Protein AF-0000000071670933 (afdb_homodimer)

Foldseek 3Di:
DQPDDPDDPDDDDDDDDDDDDDDDPDDDDYYDDDYDDDDDDDDDDDDDDDDDPDDDDDDDDDDDDDDDDDDDDDDPDDPDDPDDPDPDPPPPPPPVVVVVVVVVVVVVVVVVVVVVVVVVVVVVVVVVVVVVVVVCVVVVVDDPVVDQQAAAPFDDDPPDDDDDPPPPPAAEEEEEEEDEPVLLVLQLVVVVLVVVRPYAYEYEYADPDLVSNVVRPCSVRHHYHYDHLFALLLCCLVPVALRHHVVGQKYKSAYSQKAQPQAHDRVVVVCLVVLQAFKEFAAADPVFADDDDAPQRHADPVDQKAFFDPDPDDPDHADPLDQFPPGGLFDDPHIMMGGSQLVNVLSVLRDNVQRVCPPSRRVSSVSQVARSSRRYIYGRSRHMHRHPADGRQDHDPPDDDPRSVVRVVVVVVSNVVSNVVSVVVVVVVPVVCVVVVCVVVVSSPVVD/DDDDDDPDDDPPPPCPDDDDDDPPPDDDDDDDDDDDDDDDDDDDDDDPDDDDDDDDPDDDPDDPPDPDDDDDDDDDDDDDDPDDPDPPPPPPVPPPVVVVVVVVVVVVVVVVVVVVVVVVVVVVVVVVVVVVVVVCVVVVVDDPVVDQQAAAPFDDDPPDDDDDPPPPPAAEEEEEEEDEPVLLVLQLVVVVLVVVRPYAYEYEYADPDLVSNVVRPCSVRHHYHYDHLFALLLCCLVPVALRHHVRGQKYKSAYSQKAQPQAHDRVVVVCLVVLQAFKEFAAADPVFADDDDAPQRHADPVDQKAFFDPDPDDPDHADPLDQFPPGGLFDDPHIMMGGSQLVNVLSVLRDNVQRVCPPSRRCSSVSQVDRSSRRYIYGRSRHMHRHPADGRQDGDPPDDDPRSVVRVVVVVVSNVVSNVVSVVVVVVVCVVCVVVVCVVVVSSPVVD

pLDDT: mean 71.43, std 30.5, range [14.09, 98.88]

Solvent-accessible surface area (backbone atoms only — not comparable to full-atom values): 52310 Å² total; per-residue (Å²): 133,92,80,82,88,82,80,72,90,86,72,95,68,96,77,84,87,85,91,86,92,82,86,74,87,83,80,88,87,88,92,84,86,88,87,90,88,75,94,81,91,82,91,84,91,92,85,92,86,91,86,86,84,88,85,90,87,92,86,94,95,89,87,91,95,85,94,81,84,82,80,88,72,90,72,78,82,73,73,79,78,73,83,78,73,80,83,72,80,73,75,74,69,55,61,61,54,54,48,47,49,51,49,48,51,51,47,49,50,50,48,48,49,49,49,49,50,49,45,49,49,48,46,48,51,46,20,55,49,18,28,50,45,53,55,31,65,57,32,56,53,52,38,70,67,46,57,32,81,57,34,56,89,70,88,56,62,66,64,48,82,69,71,75,77,82,66,75,93,56,82,40,38,34,42,37,31,41,42,46,70,90,42,42,68,48,39,51,59,44,51,55,56,40,46,74,65,68,36,44,47,38,41,33,23,27,71,66,59,58,48,80,46,60,85,42,87,63,43,70,76,27,37,39,35,36,38,59,57,51,41,55,54,46,47,43,57,49,59,52,44,51,45,33,48,56,72,27,47,30,40,34,48,32,55,48,46,50,42,51,89,56,46,49,61,70,61,46,53,50,49,35,61,75,63,53,40,24,29,31,25,56,9,28,38,75,87,72,24,42,94,77,89,50,76,59,45,47,50,46,92,87,38,62,59,47,34,62,40,78,30,86,66,71,94,49,82,28,52,94,82,52,72,35,69,82,28,16,14,52,53,60,74,54,47,31,32,25,25,48,64,23,37,43,21,45,52,25,53,50,53,81,84,43,39,74,48,48,65,46,38,78,51,50,28,41,29,19,84,59,60,18,55,62,12,16,29,27,31,27,69,36,24,28,27,44,60,73,61,62,74,91,50,51,70,53,84,89,73,48,58,76,71,38,60,49,44,45,51,38,38,50,51,38,36,50,53,38,25,52,51,46,50,51,42,45,52,51,12,48,69,71,27,59,70,50,48,53,55,56,50,42,59,58,54,66,77,96,143,79,77,86,82,78,91,76,90,77,89,73,74,81,81,85,74,88,84,83,79,80,80,78,73,80,73,83,88,82,85,87,89,83,91,84,85,87,80,84,88,79,88,79,88,89,78,81,76,83,76,88,84,82,73,87,80,73,77,92,78,82,80,86,67,80,78,70,83,88,81,84,81,90,83,86,80,77,81,84,78,73,81,79,71,78,84,69,78,72,75,72,69,52,61,61,52,51,50,47,50,49,48,48,50,50,48,50,50,50,49,48,49,50,50,48,50,48,46,50,49,48,46,48,50,46,18,53,48,18,28,51,44,51,55,31,64,58,33,55,53,51,40,69,67,46,58,32,81,58,35,55,89,71,87,57,62,67,65,48,83,71,72,76,78,81,65,77,94,54,82,40,37,34,42,37,30,42,42,47,69,92,42,42,67,48,39,49,57,45,51,54,56,40,46,75,65,69,37,44,47,37,41,34,25,26,72,64,59,58,49,81,46,62,84,42,87,63,44,71,78,26,37,38,36,36,38,59,58,51,42,56,54,46,48,44,59,48,60,53,43,50,44,31,48,57,72,26,49,29,40,34,49,31,55,47,47,48,43,52,89,56,46,48,59,67,60,44,52,48,48,34,60,76,63,53,40,25,29,31,24,57,8,28,39,76,86,72,24,42,94,76,89,50,75,58,45,48,50,44,91,89,37,61,58,48,35,61,38,78,32,88,64,74,94,50,82,29,52,93,79,51,73,35,68,81,28,16,14,54,53,61,75,53,45,31,33,26,26,48,64,23,37,44,22,44,51,24,54,49,54,82,83,44,38,77,48,50,65,48,38,79,51,49,28,42,27,19,83,58,60,20,55,62,12,16,29,26,32,28,70,36,23,30,27,44,60,73,61,61,72,90,52,51,71,54,84,88,74,46,57,77,70,36,58,49,45,44,50,37,37,50,51,37,36,49,53,39,26,52,52,46,51,52,42,46,52,51,12,48,69,70,26,59,69,50,48,52,55,57,50,42,57,59,54,66,78,95

Structure (mmCIF, N/CA/C/O backbone):
data_AF-0000000071670933-model_v1
#
loop_
_entity.id
_entity.type
_entity.pdbx_description
1 polymer 'Uncharacterized protein LOC105055478'
#
loop_
_atom_site.group_PDB
_atom_site.id
_atom_site.type_symbol
_atom_site.label_atom_id
_atom_site.label_alt_id
_atom_site.label_comp_id
_atom_site.label_asym_id
_atom_site.label_entity_id
_atom_site.label_seq_id
_atom_site.pdbx_PDB_ins_code
_atom_site.Cartn_x
_atom_site.Cartn_y
_atom_site.Cart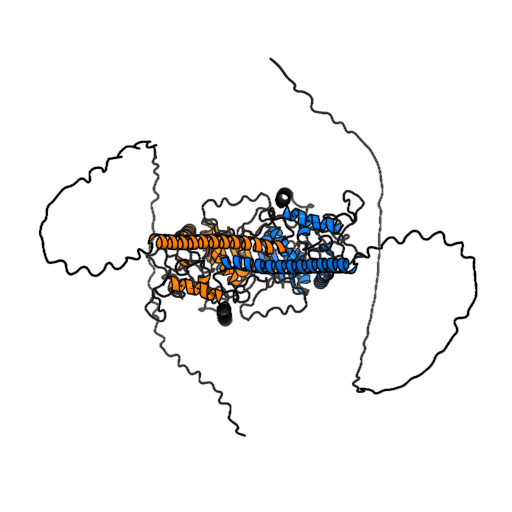n_z
_atom_site.occupancy
_atom_site.B_iso_or_equiv
_atom_site.auth_seq_id
_atom_site.auth_comp_id
_atom_site.auth_asym_id
_atom_site.auth_atom_id
_atom_site.pdbx_PDB_model_num
ATOM 1 N N . MET A 1 1 ? -1.984 18.297 -71.062 1 17.83 1 MET A N 1
ATOM 2 C CA . MET A 1 1 ? -1.476 17.25 -71.938 1 17.83 1 MET A CA 1
ATOM 3 C C . MET A 1 1 ? -1.56 15.883 -71.25 1 17.83 1 MET A C 1
ATOM 5 O O . MET A 1 1 ? -2.139 14.945 -71.75 1 17.83 1 MET A O 1
ATOM 9 N N . GLY A 1 2 ? -0.46 15.445 -70.625 1 20.11 2 GLY A N 1
ATOM 10 C CA . GLY A 1 2 ? -0.213 14.031 -70.438 1 20.11 2 GLY A CA 1
ATOM 11 C C . GLY A 1 2 ? -1.15 13.406 -69.438 1 20.11 2 GLY A C 1
ATOM 12 O O . GLY A 1 2 ? -1.325 13.938 -68.312 1 20.11 2 GLY A O 1
ATOM 13 N N . LEU A 1 3 ? -2.08 12.398 -69.625 1 22.48 3 LEU A N 1
ATOM 14 C CA . LEU A 1 3 ? -3.348 11.75 -69.312 1 22.48 3 LEU A CA 1
ATOM 15 C C . LEU A 1 3 ? -3.176 10.711 -68.25 1 22.48 3 LEU A C 1
ATOM 17 O O . LEU A 1 3 ? -4.133 10.031 -67.875 1 22.48 3 LEU A O 1
ATOM 21 N N . PRO A 1 4 ? -2.068 10.531 -67.5 1 20.94 4 PRO A N 1
ATOM 22 C CA . PRO A 1 4 ? -1.615 9.148 -67.312 1 20.94 4 PRO A CA 1
ATOM 23 C C . PRO A 1 4 ? -2.611 8.289 -66.562 1 20.94 4 PRO A C 1
ATOM 25 O O . PRO A 1 4 ? -3.521 8.82 -65.875 1 20.94 4 PRO A O 1
ATOM 28 N N . LEU A 1 5 ? -2.113 7.113 -65.812 1 19.56 5 LEU A N 1
ATOM 29 C CA . LEU A 1 5 ? -2.266 5.664 -65.75 1 19.56 5 LEU A CA 1
ATOM 30 C C . LEU A 1 5 ? -3.252 5.242 -64.688 1 19.56 5 LEU A C 1
ATOM 32 O O . LEU A 1 5 ? -3.031 5.504 -63.5 1 19.56 5 LEU A O 1
ATOM 36 N N . ARG A 1 6 ? -4.574 5.027 -64.75 1 20.75 6 ARG A N 1
ATOM 37 C CA . ARG A 1 6 ? -5.762 4.617 -64 1 20.75 6 ARG A CA 1
ATOM 38 C C . ARG A 1 6 ? -5.629 3.178 -63.531 1 20.75 6 ARG A C 1
ATOM 40 O O . ARG A 1 6 ? -6.559 2.637 -62.906 1 20.75 6 ARG A O 1
ATOM 47 N N . GLU A 1 7 ? -4.633 2.297 -63.969 1 18.78 7 GLU A N 1
ATOM 48 C CA . GLU A 1 7 ? -4.922 0.882 -64.188 1 18.78 7 GLU A CA 1
ATOM 49 C C . GLU A 1 7 ? -5.484 0.247 -62.906 1 18.78 7 GLU A C 1
ATOM 51 O O . GLU A 1 7 ? -5.434 0.847 -61.812 1 18.78 7 GLU A O 1
ATOM 56 N N . VAL A 1 8 ? -5.031 -1.049 -62.469 1 17.8 8 VAL A N 1
ATOM 57 C CA . VAL A 1 8 ? -5.383 -2.432 -62.75 1 17.8 8 VAL A CA 1
ATOM 58 C C . VAL A 1 8 ? -5.719 -3.18 -61.469 1 17.8 8 VAL A C 1
ATOM 60 O O . VAL A 1 8 ? -5.758 -4.414 -61.469 1 17.8 8 VAL A O 1
ATOM 63 N N . ARG A 1 9 ? -6.09 -2.605 -60.312 1 18.36 9 ARG A N 1
ATOM 64 C CA . ARG A 1 9 ? -5.785 -3.543 -59.219 1 18.36 9 ARG A CA 1
ATOM 65 C C . ARG A 1 9 ? -6.434 -4.898 -59.469 1 18.36 9 ARG A C 1
ATOM 67 O O . ARG A 1 9 ? -7.52 -4.977 -60.062 1 18.36 9 ARG A O 1
ATOM 74 N N . VAL A 1 10 ? -5.836 -6.098 -58.906 1 16.56 10 VAL A N 1
ATOM 75 C CA . VAL A 1 10 ? -5.566 -7.523 -59.062 1 16.56 10 VAL A CA 1
ATOM 76 C C . VAL A 1 10 ? -6.77 -8.336 -58.594 1 16.56 10 VAL A C 1
ATOM 78 O O . VAL A 1 10 ? -7.461 -7.93 -57.656 1 16.56 10 VAL A O 1
ATOM 81 N N . HIS A 1 11 ? -7.086 -9.586 -59.125 1 16.58 11 HIS A N 1
ATOM 82 C CA . HIS A 1 11 ? -7.863 -10.758 -59.5 1 16.58 11 HIS A CA 1
ATOM 83 C C . HIS A 1 11 ? -7.953 -11.758 -58.375 1 16.58 11 HIS A C 1
ATOM 85 O O . HIS A 1 11 ? -8.727 -12.719 -58.438 1 16.58 11 HIS A O 1
ATOM 91 N N . LEU A 1 12 ? -7.148 -11.891 -57.281 1 17.16 12 LEU A N 1
ATOM 92 C CA . LEU A 1 12 ? -6.918 -13.32 -57.125 1 17.16 12 LEU A CA 1
ATOM 93 C C . LEU A 1 12 ? -8.219 -14.055 -56.844 1 17.16 12 LEU A C 1
ATOM 95 O O . LEU A 1 12 ? -9.039 -13.586 -56.031 1 17.16 12 LEU A O 1
ATOM 99 N N . LEU A 1 13 ? -8.625 -15.312 -57.469 1 16.08 13 LEU A N 1
ATOM 100 C CA . LEU A 1 13 ? -9.523 -16.391 -57.875 1 16.08 13 LEU A CA 1
ATOM 101 C C . LEU A 1 13 ? -9.727 -17.375 -56.719 1 16.08 13 LEU A C 1
ATOM 103 O O . LEU A 1 13 ? -10.672 -18.172 -56.75 1 16.08 13 LEU A O 1
ATOM 107 N N . PHE A 1 14 ? -8.961 -17.656 -55.656 1 16.88 14 PHE A N 1
ATOM 108 C CA . PHE A 1 14 ? -8.906 -19.094 -55.438 1 16.88 14 PHE A CA 1
ATOM 109 C C . PHE A 1 14 ? -10.289 -19.625 -55.094 1 16.88 14 PHE A C 1
ATOM 111 O O . PHE A 1 14 ? -11.039 -19 -54.312 1 16.88 14 PHE A O 1
ATOM 118 N N . ASP A 1 15 ? -10.852 -20.812 -55.688 1 16.33 15 ASP A N 1
ATOM 119 C CA . ASP A 1 15 ? -11.922 -21.766 -56 1 16.33 15 ASP A CA 1
ATOM 120 C C . ASP A 1 15 ? -12.227 -22.641 -54.781 1 16.33 15 ASP A C 1
ATOM 122 O O . ASP A 1 15 ? -13.398 -22.922 -54.5 1 16.33 15 ASP A O 1
ATOM 126 N N . PHE A 1 16 ? -11.25 -23.562 -54.281 1 16.17 16 PHE A N 1
ATOM 127 C CA . PHE A 1 16 ? -11.469 -25 -54.375 1 16.17 16 PHE A CA 1
ATOM 128 C C . PHE A 1 16 ? -12.633 -25.422 -53.5 1 16.17 16 PHE A C 1
ATOM 130 O O . PHE A 1 16 ? -13.055 -24.672 -52.594 1 16.17 16 PHE A O 1
ATOM 137 N N . VAL A 1 17 ? -12.391 -26.703 -52.75 1 16.78 17 VAL A N 1
ATOM 138 C CA . VAL A 1 17 ? -12.945 -28.062 -52.844 1 16.78 17 VAL A CA 1
ATOM 139 C C . VAL A 1 17 ? -14.078 -28.219 -51.844 1 16.78 17 VAL A C 1
ATOM 141 O O . VAL A 1 17 ? -14.172 -27.469 -50.875 1 16.78 17 VAL A O 1
ATOM 144 N N . ARG A 1 18 ? -14.484 -29.641 -51.656 1 16.77 18 ARG A N 1
ATOM 145 C CA . ARG A 1 18 ? -15.664 -30.484 -51.75 1 16.77 18 ARG A CA 1
ATOM 146 C C . ARG A 1 18 ? -16.312 -30.688 -50.375 1 16.77 18 ARG A C 1
ATOM 148 O O . ARG A 1 18 ? -15.82 -30.172 -49.375 1 16.77 18 ARG A O 1
ATOM 155 N N . PRO A 1 19 ? -16.297 -32.156 -49.812 1 16.97 19 PRO A N 1
ATOM 156 C CA . PRO A 1 19 ? -17.453 -33.031 -49.75 1 16.97 19 PRO A CA 1
ATOM 157 C C . PRO A 1 19 ? -18.141 -33.062 -48.375 1 16.97 19 PRO A C 1
ATOM 159 O O . PRO A 1 19 ? -17.953 -32.094 -47.594 1 16.97 19 PRO A O 1
ATOM 162 N N . VAL A 1 20 ? -18.031 -34.312 -47.625 1 16.11 20 VAL A N 1
ATOM 163 C CA . VAL A 1 20 ? -18.953 -35.438 -47.469 1 16.11 20 VAL A CA 1
ATOM 164 C C . VAL A 1 20 ? -19.547 -35.406 -46.062 1 16.11 20 VAL A C 1
ATOM 166 O O . VAL A 1 20 ? -20.766 -35.438 -45.906 1 16.11 20 VAL A O 1
ATOM 169 N N . PHE A 1 21 ? -18.969 -36.344 -44.969 1 16.02 21 PHE A N 1
ATOM 170 C CA . PHE A 1 21 ? -19.641 -37.531 -44.438 1 16.02 21 PHE A CA 1
ATOM 171 C C . PHE A 1 21 ? -20.516 -37.188 -43.25 1 16.02 21 PHE A C 1
ATOM 173 O O . PHE A 1 21 ? -20.344 -36.125 -42.625 1 16.02 21 PHE A O 1
ATOM 180 N N . TYR A 1 22 ? -21.156 -38.344 -42.531 1 16.3 22 TYR A N 1
ATOM 181 C CA . TYR A 1 22 ? -22.375 -39 -42.062 1 16.3 22 TYR A CA 1
ATOM 182 C C . TYR A 1 22 ? -22.516 -38.875 -40.531 1 16.3 22 TYR A C 1
ATOM 184 O O . TYR A 1 22 ? -23.594 -38.5 -40.062 1 16.3 22 TYR A O 1
ATOM 192 N N . GLY A 1 23 ? -21.547 -39.438 -39.656 1 16.03 23 GLY A N 1
ATOM 193 C CA . GLY A 1 23 ? -22.047 -40.562 -38.875 1 16.03 23 GLY A CA 1
ATOM 194 C C . GLY A 1 23 ? -22.875 -40.094 -37.656 1 16.03 23 GLY A C 1
ATOM 195 O O . GLY A 1 23 ? -22.812 -38.938 -37.25 1 16.03 23 GLY A O 1
ATOM 196 N N . THR A 1 24 ? -23.688 -41.125 -36.938 1 18.08 24 THR A N 1
ATOM 197 C CA . THR A 1 24 ? -24.875 -41.469 -36.188 1 18.08 24 THR A CA 1
ATOM 198 C C . THR A 1 24 ? -24.625 -41.281 -34.688 1 18.08 24 THR A C 1
ATOM 200 O O . THR A 1 24 ? -25.547 -41.375 -33.875 1 18.08 24 THR A O 1
ATOM 203 N N . ILE A 1 25 ? -23.625 -40.594 -34.156 1 16.45 25 ILE A N 1
ATOM 204 C CA . ILE A 1 25 ? -23.328 -41.25 -32.906 1 16.45 25 ILE A CA 1
ATOM 205 C C . ILE A 1 25 ? -24.547 -41.219 -32 1 16.45 25 ILE A C 1
ATOM 207 O O . ILE A 1 25 ? -25.094 -40.156 -31.719 1 16.45 25 ILE A O 1
ATOM 211 N N . GLN A 1 26 ? -24.922 -42.5 -31.609 1 15.83 26 GLN A N 1
ATOM 212 C CA . GLN A 1 26 ? -26 -43.156 -30.859 1 15.83 26 GLN A CA 1
ATOM 213 C C . GLN A 1 26 ? -26.062 -42.656 -29.422 1 15.83 26 GLN A C 1
ATOM 215 O O . GLN A 1 26 ? -25.141 -41.969 -28.969 1 15.83 26 GLN A O 1
ATOM 220 N N . ARG A 1 27 ? -26.312 -43.75 -28.391 1 16.06 27 ARG A N 1
ATOM 221 C CA . ARG A 1 27 ? -27.406 -44.125 -27.484 1 16.06 27 ARG A CA 1
ATOM 222 C C . ARG A 1 27 ? -27.031 -43.812 -26.047 1 16.06 27 ARG A C 1
ATOM 224 O O . ARG A 1 27 ? -27.891 -43.406 -25.25 1 16.06 27 ARG A O 1
ATOM 231 N N . ILE A 1 28 ? -25.75 -44 -25.516 1 15.8 28 ILE A N 1
ATOM 232 C CA . ILE A 1 28 ? -25.781 -45.031 -24.469 1 15.8 28 ILE A CA 1
ATOM 233 C C . ILE A 1 28 ? -26.531 -44.5 -23.25 1 15.8 28 ILE A C 1
ATOM 235 O O . ILE A 1 28 ? -26.359 -43.312 -22.875 1 15.8 28 ILE A O 1
ATOM 239 N N . PRO A 1 29 ? -27.062 -45.562 -22.438 1 16.58 29 PRO A N 1
ATOM 240 C CA . PRO A 1 29 ? -28.156 -45.781 -21.516 1 16.58 29 PRO A CA 1
ATOM 241 C C . PRO A 1 29 ? -27.859 -45.281 -20.094 1 16.58 29 PRO A C 1
ATOM 243 O O . PRO A 1 29 ? -28.562 -44.375 -19.609 1 16.58 29 PRO A O 1
ATOM 246 N N . HIS A 1 30 ? -27.547 -46.375 -19.156 1 15.59 30 HIS A N 1
ATOM 247 C CA . HIS A 1 30 ? -28.344 -47 -18.125 1 15.59 30 HIS A CA 1
ATOM 248 C C . HIS A 1 30 ? -28.031 -46.438 -16.75 1 15.59 30 HIS A C 1
ATOM 250 O O . HIS A 1 30 ? -28.922 -45.938 -16.047 1 15.59 30 HIS A O 1
ATOM 256 N N . ALA A 1 31 ? -27.391 -47.469 -15.773 1 15.18 31 ALA A N 1
ATOM 257 C CA . ALA A 1 31 ? -27.938 -48.188 -14.641 1 15.18 31 ALA A CA 1
ATOM 258 C C . ALA A 1 31 ? -27.594 -47.531 -13.32 1 15.18 31 ALA A C 1
ATOM 260 O O . ALA A 1 31 ? -26.734 -46.625 -13.273 1 15.18 31 ALA A O 1
ATOM 261 N N . ALA A 1 32 ? -27.281 -48.5 -12.234 1 15.62 32 ALA A N 1
ATOM 262 C CA . ALA A 1 32 ? -27.969 -48.938 -11.031 1 15.62 32 ALA A CA 1
ATOM 263 C C . ALA A 1 32 ? -27.359 -48.312 -9.781 1 15.62 32 ALA A C 1
ATOM 265 O O . ALA A 1 32 ? -28.062 -47.656 -9 1 15.62 32 ALA A O 1
ATOM 266 N N . PRO A 1 33 ? -26.531 -49.281 -8.969 1 16.12 33 PRO A N 1
ATOM 267 C CA . PRO A 1 33 ? -27.047 -49.844 -7.723 1 16.12 33 PRO A CA 1
ATOM 268 C C . PRO A 1 33 ? -26.578 -49.094 -6.48 1 16.12 33 PRO A C 1
ATOM 270 O O . PRO A 1 33 ? -25.734 -48.188 -6.578 1 16.12 33 PRO A O 1
ATOM 273 N N . PRO A 1 34 ? -25.812 -49.969 -5.512 1 15.87 34 PRO A N 1
ATOM 274 C CA . PRO A 1 34 ? -26.172 -50.469 -4.18 1 15.87 34 PRO A CA 1
ATOM 275 C C . PRO A 1 34 ? -25.562 -49.656 -3.055 1 15.87 34 PRO A C 1
ATOM 277 O O . PRO A 1 34 ? -24.719 -48.781 -3.312 1 15.87 34 PRO A O 1
ATOM 280 N N . ALA A 1 35 ? -24.797 -50.469 -1.992 1 14.98 35 ALA A N 1
ATOM 281 C CA . ALA A 1 35 ? -25.047 -50.938 -0.629 1 14.98 35 ALA A CA 1
ATOM 282 C C . ALA A 1 35 ? -24.203 -50.156 0.377 1 14.98 35 ALA A C 1
ATOM 284 O O . ALA A 1 35 ? -23.422 -49.281 -0.003 1 14.98 35 ALA A O 1
ATOM 285 N N . SER A 1 36 ? -23.219 -51 1.146 1 14.91 36 SER A N 1
ATOM 286 C CA . SER A 1 36 ? -23.328 -51.469 2.523 1 14.91 36 SER A CA 1
ATOM 287 C C . SER A 1 36 ? -22.516 -50.594 3.471 1 14.91 36 SER A C 1
ATOM 289 O O . SER A 1 36 ? -21.734 -49.75 3.025 1 14.91 36 SER A O 1
ATOM 291 N N . HIS A 1 37 ? -21.797 -51.312 4.531 1 15.8 37 HIS A N 1
ATOM 292 C CA . HIS A 1 37 ? -21.906 -51.5 5.969 1 15.8 37 HIS A CA 1
ATOM 293 C C . HIS A 1 37 ? -20.859 -50.719 6.73 1 15.8 37 HIS A C 1
ATOM 295 O O . HIS A 1 37 ? -21.188 -49.719 7.383 1 15.8 37 HIS A O 1
ATOM 301 N N . ILE A 1 38 ? -19.875 -51.438 7.594 1 14.95 38 ILE A N 1
ATOM 302 C CA . ILE A 1 38 ? -19.875 -51.688 9.031 1 14.95 38 ILE A CA 1
ATOM 303 C C . ILE A 1 38 ? -18.688 -50.969 9.68 1 14.95 38 ILE A C 1
ATOM 305 O O . ILE A 1 38 ? -18.797 -50.406 10.773 1 14.95 38 ILE A O 1
ATOM 309 N N . VAL A 1 39 ? -17.484 -50.844 9.094 1 15.09 39 VAL A N 1
ATOM 310 C CA . VAL A 1 39 ? -16.578 -51.469 10.047 1 15.09 39 VAL A CA 1
ATOM 311 C C . VAL A 1 39 ? -16.422 -50.594 11.281 1 15.09 39 VAL A C 1
ATOM 313 O O . VAL A 1 39 ? -16.422 -49.344 11.18 1 15.09 39 VAL A O 1
ATOM 316 N N . ARG A 1 40 ? -16.062 -51.375 12.5 1 15.52 40 ARG A N 1
ATOM 317 C CA . ARG A 1 40 ? -16.125 -51.531 13.953 1 15.52 40 ARG A CA 1
ATOM 318 C C . ARG A 1 40 ? -15.016 -50.75 14.633 1 15.52 40 ARG A C 1
ATOM 320 O O . ARG A 1 40 ? -15.281 -49.906 15.516 1 15.52 40 ARG A O 1
ATOM 327 N N . PHE A 1 41 ? -13.82 -51.5 14.961 1 15.72 41 PHE A N 1
ATOM 328 C CA . PHE A 1 41 ? -13.539 -51.938 16.328 1 15.72 41 PHE A CA 1
ATOM 329 C C . PHE A 1 41 ? -12.734 -50.875 17.078 1 15.72 41 PHE A C 1
ATOM 331 O O . PHE A 1 41 ? -12.125 -50 16.453 1 15.72 41 PHE A O 1
ATOM 338 N N . SER A 1 42 ? -12.125 -51.375 18.25 1 15.21 42 SER A N 1
ATOM 339 C CA . SER A 1 42 ? -12.039 -51.312 19.703 1 15.21 42 SER A CA 1
ATOM 340 C C . SER A 1 42 ? -10.711 -50.688 20.141 1 15.21 42 SER A C 1
ATOM 342 O O . SER A 1 42 ? -10.688 -49.781 20.969 1 15.21 42 SER A O 1
ATOM 344 N N . LEU A 1 43 ? -9.484 -51.469 20.047 1 15.52 43 LEU A N 1
ATOM 345 C CA . LEU A 1 43 ? -8.922 -51.969 21.312 1 15.52 43 LEU A CA 1
ATOM 346 C C . LEU A 1 43 ? -8.062 -50.906 21.969 1 15.52 43 LEU A C 1
ATOM 348 O O . LEU A 1 43 ? -7.602 -49.969 21.312 1 15.52 43 LEU A O 1
ATOM 352 N N . HIS A 1 44 ? -7.148 -51.438 23.047 1 15.82 44 HIS A N 1
ATOM 353 C CA . HIS A 1 44 ? -6.879 -51.344 24.469 1 15.82 44 HIS A CA 1
ATOM 354 C C . HIS A 1 44 ? -5.59 -50.594 24.734 1 15.82 44 HIS A C 1
ATOM 356 O O . HIS A 1 44 ? -5.582 -49.625 25.5 1 15.82 44 HIS A O 1
ATOM 362 N N . PRO A 1 45 ? -4.27 -51.406 24.984 1 16.38 45 PRO A N 1
ATOM 363 C CA . PRO A 1 45 ? -3.758 -51.562 26.359 1 16.38 45 PRO A CA 1
ATOM 364 C C . PRO A 1 45 ? -2.709 -50.531 26.719 1 16.38 45 PRO A C 1
ATOM 366 O O . PRO A 1 45 ? -2.24 -49.781 25.844 1 16.38 45 PRO A O 1
ATOM 369 N N . GLU A 1 46 ? -1.396 -51.062 27.406 1 16.72 46 GLU A N 1
ATOM 370 C CA . GLU A 1 46 ? -0.826 -51.094 28.75 1 16.72 46 GLU A CA 1
ATOM 371 C C . GLU A 1 46 ? 0.404 -50.188 28.844 1 16.72 46 GLU A C 1
ATOM 373 O O . GLU A 1 46 ? 0.906 -49.719 27.828 1 16.72 46 GLU A O 1
ATOM 378 N N . SER A 1 47 ? 1.642 -50.844 29.656 1 16.44 47 SER A N 1
ATOM 379 C CA . SER A 1 47 ? 2.303 -50.594 30.922 1 16.44 47 SER A CA 1
ATOM 380 C C . SER A 1 47 ? 3.688 -49.969 30.719 1 16.44 47 SER A C 1
ATOM 382 O O . SER A 1 47 ? 4.023 -48.969 31.344 1 16.44 47 SER A O 1
ATOM 384 N N . ARG A 1 48 ? 4.926 -50.656 30.25 1 16.08 48 ARG A N 1
ATOM 385 C CA . ARG A 1 48 ? 5.965 -51.094 31.188 1 16.08 48 ARG A CA 1
ATOM 386 C C . ARG A 1 48 ? 7.074 -50.031 31.281 1 16.08 48 ARG A C 1
ATOM 388 O O . ARG A 1 48 ? 7.371 -49.344 30.297 1 16.08 48 ARG A O 1
ATOM 395 N N . PRO A 1 49 ? 7.883 -50.094 32.531 1 18.25 49 PRO A N 1
ATOM 396 C CA . PRO A 1 49 ? 8.773 -49.219 33.312 1 18.25 49 PRO A CA 1
ATOM 397 C C . PRO A 1 49 ? 10.234 -49.312 32.875 1 18.25 49 PRO A C 1
ATOM 399 O O . PRO A 1 49 ? 10.938 -48.312 32.781 1 18.25 49 PRO A O 1
ATOM 402 N N . ALA A 1 50 ? 10.992 -50.562 32.781 1 16.42 50 ALA A N 1
ATOM 403 C CA . ALA A 1 50 ? 12.086 -50.875 33.688 1 16.42 50 ALA A CA 1
ATOM 404 C C . ALA A 1 50 ? 13.391 -50.25 33.219 1 16.42 50 ALA A C 1
ATOM 406 O O . ALA A 1 50 ? 13.508 -49.781 32.094 1 16.42 50 ALA A O 1
ATOM 407 N N . PHE A 1 51 ? 14.672 -50.906 33.781 1 17.19 51 PHE A N 1
ATOM 408 C CA . PHE A 1 51 ? 15.859 -50.656 34.594 1 17.19 51 PHE A CA 1
ATOM 409 C C . PHE A 1 51 ? 17.109 -50.594 33.719 1 17.19 51 PHE A C 1
ATOM 411 O O . PHE A 1 51 ? 17.922 -49.688 33.844 1 17.19 51 PHE A O 1
ATOM 418 N N . PRO A 1 52 ? 17.781 -51.75 32.906 1 15.66 52 PRO A N 1
ATOM 419 C CA . PRO A 1 52 ? 19.031 -52.406 33.25 1 15.66 52 PRO A CA 1
ATOM 420 C C . PRO A 1 52 ? 20.25 -51.812 32.562 1 15.66 52 PRO A C 1
ATOM 422 O O . PRO A 1 52 ? 20.266 -51.688 31.312 1 15.66 52 PRO A O 1
ATOM 425 N N . VAL A 1 53 ? 21.109 -51.062 33.062 1 17.45 53 VAL A N 1
ATOM 426 C CA . VAL A 1 53 ? 22.328 -50.562 32.438 1 17.45 53 VAL A CA 1
ATOM 427 C C . VAL A 1 53 ? 23.391 -51.656 32.438 1 17.45 53 VAL A C 1
ATOM 429 O O . VAL A 1 53 ? 23.938 -52 33.469 1 17.45 53 VAL A O 1
ATOM 432 N N . LEU A 1 54 ? 23.328 -52.781 31.594 1 14.09 54 LEU A N 1
ATOM 433 C CA . LEU A 1 54 ? 24.25 -53.906 31.594 1 14.09 54 LEU A CA 1
ATOM 434 C C . LEU A 1 54 ? 25.688 -53.438 31.359 1 14.09 54 LEU A C 1
ATOM 436 O O . LEU A 1 54 ? 25.906 -52.375 30.797 1 14.09 54 LEU A O 1
ATOM 440 N N . ASP A 1 55 ? 26.656 -54.562 31.219 1 15.06 55 ASP A N 1
ATOM 441 C CA . ASP A 1 55 ? 27.812 -55.375 31.609 1 15.06 55 ASP A CA 1
ATOM 442 C C . ASP A 1 55 ? 28.953 -55.219 30.609 1 15.06 55 ASP A C 1
ATOM 444 O O . ASP A 1 55 ? 30.094 -54.938 31 1 15.06 55 ASP A O 1
ATOM 448 N N . ARG A 1 56 ? 29.062 -56.219 29.5 1 14.84 56 ARG A N 1
ATOM 449 C CA . ARG A 1 56 ? 30 -57.344 29.422 1 14.84 56 ARG A CA 1
ATOM 450 C C . ARG A 1 56 ? 31.328 -56.906 28.812 1 14.84 56 ARG A C 1
ATOM 452 O O . ARG A 1 56 ? 31.406 -55.875 28.156 1 14.84 56 ARG A O 1
ATOM 459 N N . LEU A 1 57 ? 31.984 -58 28 1 14.61 57 LEU A N 1
ATOM 460 C CA . LEU A 1 57 ? 33.062 -59 28.062 1 14.61 57 LEU A CA 1
ATOM 461 C C . LEU A 1 57 ? 34.25 -58.562 27.219 1 14.61 57 LEU A C 1
ATOM 463 O O . LEU A 1 57 ? 34.125 -57.656 26.391 1 14.61 57 LEU A O 1
ATOM 467 N N . HIS A 1 58 ? 34.938 -59.625 26.359 1 15.16 58 HIS A N 1
ATOM 468 C CA . HIS A 1 58 ? 36.094 -60.5 26.344 1 15.16 58 HIS A CA 1
ATOM 469 C C . HIS A 1 58 ? 37.125 -60.031 25.328 1 15.16 58 HIS A C 1
ATOM 471 O O . HIS A 1 58 ? 36.844 -59.188 24.484 1 15.16 58 HIS A O 1
ATOM 477 N N . SER A 1 59 ? 37.781 -61.125 24.359 1 15.32 59 SER A N 1
ATOM 478 C CA . SER A 1 59 ? 38.938 -62 24.297 1 15.32 59 SER A CA 1
ATOM 479 C C . SER A 1 59 ? 39.812 -61.625 23.109 1 15.32 59 SER A C 1
ATOM 481 O O . SER A 1 59 ? 41.031 -61.406 23.266 1 15.32 59 SER A O 1
ATOM 483 N N . LEU A 1 60 ? 39.719 -62.344 21.766 1 15.02 60 LEU A N 1
ATOM 484 C CA . LEU A 1 60 ? 40.562 -63.406 21.25 1 15.02 60 LEU A CA 1
ATOM 485 C C . LEU A 1 60 ? 41.719 -62.875 20.422 1 15.02 60 LEU A C 1
ATOM 487 O O . LEU A 1 60 ? 41.625 -61.719 19.938 1 15.02 60 LEU A O 1
ATOM 491 N N . LEU A 1 61 ? 42.562 -63.875 19.484 1 15.34 61 LEU A N 1
ATOM 492 C CA . LEU A 1 61 ? 43.781 -64.688 19.266 1 15.34 61 LEU A CA 1
ATOM 493 C C . LEU A 1 61 ? 44.531 -64.188 18.047 1 15.34 61 LEU A C 1
ATOM 495 O O . LEU A 1 61 ? 44.031 -63.375 17.281 1 15.34 61 LEU A O 1
ATOM 499 N N . ASP A 1 62 ? 45 -65.188 16.922 1 15.34 62 ASP A N 1
ATOM 500 C CA . ASP A 1 62 ? 46.156 -66 16.578 1 15.34 62 ASP A CA 1
ATOM 501 C C . ASP A 1 62 ? 46.812 -65.5 15.289 1 15.34 62 ASP A C 1
ATOM 503 O O . ASP A 1 62 ? 48 -65.188 15.258 1 15.34 62 ASP A O 1
ATOM 507 N N . LEU A 1 63 ? 46.781 -66.25 13.914 1 15.02 63 LEU A N 1
ATOM 508 C CA . LEU A 1 63 ? 47.656 -67.25 13.312 1 15.02 63 LEU A CA 1
ATOM 509 C C . LEU A 1 63 ? 48.406 -66.625 12.125 1 15.02 63 LEU A C 1
ATOM 511 O O . LEU A 1 63 ? 49.625 -66.75 12.023 1 15.02 63 LEU A O 1
ATOM 515 N N . ARG A 1 64 ? 47.938 -66.75 10.758 1 16 64 ARG A N 1
ATOM 516 C CA . ARG A 1 64 ? 48.469 -67.625 9.742 1 16 64 ARG A CA 1
ATOM 517 C C . ARG A 1 64 ? 49.656 -67 9.047 1 16 64 ARG A C 1
ATOM 519 O O . ARG A 1 64 ? 49.812 -65.812 9 1 16 64 ARG A O 1
ATOM 526 N N . GLN A 1 65 ? 50.469 -67.938 8.055 1 16.2 65 GLN A N 1
ATOM 527 C CA . GLN A 1 65 ? 51.719 -68.562 7.621 1 16.2 65 GLN A CA 1
ATOM 528 C C . GLN A 1 65 ? 52.375 -67.812 6.473 1 16.2 65 GLN A C 1
ATOM 530 O O . GLN A 1 65 ? 51.719 -66.938 5.852 1 16.2 65 GLN A O 1
ATOM 535 N N . ARG A 1 66 ? 53.375 -68.5 5.492 1 16.22 66 ARG A N 1
ATOM 536 C CA . ARG A 1 66 ? 54.781 -68.688 5.07 1 16.22 66 ARG A CA 1
ATOM 537 C C . ARG A 1 66 ? 54.938 -68.312 3.598 1 16.22 66 ARG A C 1
ATOM 539 O O . ARG A 1 66 ? 55.969 -67.75 3.213 1 16.22 66 ARG A O 1
ATOM 546 N N . GLN A 1 67 ? 54.125 -68.812 2.508 1 16.55 67 GLN A N 1
ATOM 547 C CA . GLN A 1 67 ? 54.812 -69.625 1.492 1 16.55 67 GLN A CA 1
ATOM 548 C C . GLN A 1 67 ? 55.625 -68.688 0.539 1 16.55 67 GLN A C 1
ATOM 550 O O . GLN A 1 67 ? 55.25 -67.562 0.323 1 16.55 67 GLN A O 1
ATOM 555 N N . LYS A 1 68 ? 56.625 -69.438 -0.469 1 17.45 68 LYS A N 1
ATOM 556 C CA . LYS A 1 68 ? 57.906 -69.625 -1.153 1 17.45 68 LYS A CA 1
ATOM 557 C C . LYS A 1 68 ? 57.844 -69.125 -2.592 1 17.45 68 LYS A C 1
ATOM 559 O O . LYS A 1 68 ? 56.844 -69.375 -3.283 1 17.45 68 LYS A O 1
ATOM 564 N N . ARG A 1 69 ? 58.688 -68.125 -2.992 1 18.31 69 ARG A N 1
ATOM 565 C CA . ARG A 1 69 ? 59.031 -67.625 -4.316 1 18.31 69 ARG A CA 1
ATOM 566 C C . ARG A 1 69 ? 59.594 -68.688 -5.207 1 18.31 69 ARG A C 1
ATOM 568 O O . ARG A 1 69 ? 60.656 -69.25 -4.902 1 18.31 69 ARG A O 1
ATOM 575 N N . ASP A 1 70 ? 58.969 -69.75 -5.582 1 16.58 70 ASP A N 1
ATOM 576 C CA . ASP A 1 70 ? 59.812 -70.562 -6.477 1 16.58 70 ASP A CA 1
ATOM 577 C C . ASP A 1 70 ? 60.312 -69.688 -7.637 1 16.58 70 ASP A C 1
ATOM 579 O O . ASP A 1 70 ? 59.719 -68.688 -7.969 1 16.58 70 ASP A O 1
ATOM 583 N N . ARG A 1 71 ? 61.312 -70.312 -8.641 1 17.61 71 ARG A N 1
ATOM 584 C CA . ARG A 1 71 ? 62.594 -70.188 -9.328 1 17.61 71 ARG A CA 1
ATOM 585 C C . ARG A 1 71 ? 62.406 -69.688 -10.742 1 17.61 71 ARG A C 1
ATOM 587 O O . ARG A 1 71 ? 63.156 -68.812 -11.172 1 17.61 71 ARG A O 1
ATOM 594 N N . THR A 1 72 ? 61.688 -70.312 -11.703 1 18.8 72 THR A N 1
ATOM 595 C CA . THR A 1 72 ? 62.531 -70.875 -12.781 1 18.8 72 THR A CA 1
ATOM 596 C C . THR A 1 72 ? 62.906 -69.75 -13.758 1 18.8 72 THR A C 1
ATOM 598 O O . THR A 1 72 ? 62.281 -68.688 -13.797 1 18.8 72 THR A O 1
ATOM 601 N N . LEU A 1 73 ? 63.562 -70.125 -15.109 1 18.97 73 LEU A N 1
ATOM 602 C CA . LEU A 1 73 ? 64.688 -70.125 -15.992 1 18.97 73 LEU A CA 1
ATOM 603 C C . LEU A 1 73 ? 64.5 -69.25 -17.203 1 18.97 73 LEU A C 1
ATOM 605 O O . LEU A 1 73 ? 65.438 -68.812 -17.859 1 18.97 73 LEU A O 1
ATOM 609 N N . VAL A 1 74 ? 63.219 -68.812 -17.609 1 22.61 74 VAL A N 1
ATOM 610 C CA . VAL A 1 74 ? 63.219 -69 -19.062 1 22.61 74 VAL A CA 1
ATOM 611 C C . VAL A 1 74 ? 64.062 -67.875 -19.703 1 22.61 74 VAL A C 1
ATOM 613 O O . VAL A 1 74 ? 63.875 -66.75 -19.422 1 22.61 74 VAL A O 1
ATOM 616 N N . GLY A 1 75 ? 65.312 -68.188 -20.375 1 21 75 GLY A N 1
ATOM 617 C CA . GLY A 1 75 ? 66.562 -67.625 -20.891 1 21 75 GLY A CA 1
ATOM 618 C C . GLY A 1 75 ? 66.375 -66.688 -22.078 1 21 75 GLY A C 1
ATOM 619 O O . GLY A 1 75 ? 67.312 -66.188 -22.641 1 21 75 GLY A O 1
ATOM 620 N N . THR A 1 76 ? 65.125 -66.5 -22.547 1 25.28 76 THR A N 1
ATOM 621 C CA . THR A 1 76 ? 65.25 -66.375 -23.984 1 25.28 76 THR A CA 1
ATOM 622 C C . THR A 1 76 ? 66.125 -65.188 -24.375 1 25.28 76 THR A C 1
ATOM 624 O O . THR A 1 76 ? 66.25 -64.25 -23.641 1 25.28 76 THR A O 1
ATOM 627 N N . LEU A 1 77 ? 66.812 -65.312 -25.547 1 23.47 77 LEU A N 1
ATOM 628 C CA . LEU A 1 77 ? 68 -64.875 -26.266 1 23.47 77 LEU A CA 1
ATOM 629 C C . LEU A 1 77 ? 67.938 -63.406 -26.641 1 23.47 77 LEU A C 1
ATOM 631 O O . LEU A 1 77 ? 66.875 -62.938 -27.156 1 23.47 77 LEU A O 1
ATOM 635 N N . ALA A 1 78 ? 68.75 -62.531 -25.922 1 26.22 78 ALA A N 1
ATOM 636 C CA . ALA A 1 78 ? 68.938 -61.094 -25.812 1 26.22 78 ALA A CA 1
ATOM 637 C C . ALA A 1 78 ? 69.438 -60.5 -27.141 1 26.22 78 ALA A C 1
ATOM 639 O O . ALA A 1 78 ? 70.438 -60.875 -27.672 1 26.22 78 ALA A O 1
ATOM 640 N N . PRO A 1 79 ? 68.438 -60.344 -28.062 1 32.44 79 PRO A N 1
ATOM 641 C CA . PRO A 1 79 ? 69 -59.906 -29.328 1 32.44 79 PRO A CA 1
ATOM 642 C C . PRO A 1 79 ? 70 -58.75 -29.141 1 32.44 79 PRO A C 1
ATOM 644 O O . PRO A 1 79 ? 69.938 -58.031 -28.141 1 32.44 79 PRO A O 1
ATOM 647 N N . PRO A 1 80 ? 71.125 -58.75 -29.844 1 33.03 80 PRO A N 1
ATOM 648 C CA . PRO A 1 80 ? 72.375 -58 -29.609 1 33.03 80 PRO A CA 1
ATOM 649 C C . PRO A 1 80 ? 72.125 -56.5 -29.578 1 33.03 80 PRO A C 1
ATOM 651 O O . PRO A 1 80 ? 71.188 -55.969 -30.172 1 33.03 80 PRO A O 1
ATOM 654 N N . PRO A 1 81 ? 72.562 -55.719 -28.438 1 32 81 PRO A N 1
ATOM 655 C CA . PRO A 1 81 ? 72.188 -54.406 -27.891 1 32 81 PRO A CA 1
ATOM 656 C C . PRO A 1 81 ? 72.625 -53.25 -28.797 1 32 81 PRO A C 1
ATOM 658 O O . PRO A 1 81 ? 73.812 -53.156 -29.188 1 32 81 PRO A O 1
ATOM 661 N N . PRO A 1 82 ? 71.812 -52.906 -29.797 1 38.91 82 PRO A N 1
ATOM 662 C CA . PRO A 1 82 ? 72.312 -51.969 -30.797 1 38.91 82 PRO A CA 1
ATOM 663 C C . PRO A 1 82 ? 73 -50.781 -30.172 1 38.91 82 PRO A C 1
ATOM 665 O O . PRO A 1 82 ? 72.812 -50.469 -29 1 38.91 82 PRO A O 1
ATOM 668 N N . PRO A 1 83 ? 74.125 -50.125 -30.781 1 35.56 83 PRO A N 1
ATOM 669 C CA . PRO A 1 83 ? 75.125 -49.25 -30.203 1 35.56 83 PRO A CA 1
ATOM 670 C C . PRO A 1 83 ? 74.562 -48 -29.547 1 35.56 83 PRO A C 1
ATOM 672 O O . PRO A 1 83 ? 73.438 -47.531 -29.938 1 35.56 83 PRO A O 1
ATOM 675 N N . ARG A 1 84 ? 74.812 -47.688 -28.234 1 32.41 84 ARG A N 1
ATOM 676 C CA . ARG A 1 84 ? 74.125 -46.812 -27.281 1 32.41 84 ARG A CA 1
ATOM 677 C C . ARG A 1 84 ? 74.312 -45.344 -27.672 1 32.41 84 ARG A C 1
ATOM 679 O O . ARG A 1 84 ? 75.438 -44.875 -27.938 1 32.41 84 ARG A O 1
ATOM 686 N N . PRO A 1 85 ? 73.375 -44.812 -28.438 1 41.34 85 PRO A N 1
ATOM 687 C CA . PRO A 1 85 ? 73.562 -43.438 -28.922 1 41.34 85 PRO A CA 1
ATOM 688 C C . PRO A 1 85 ? 73.938 -42.469 -27.812 1 41.34 85 PRO A C 1
ATOM 690 O O . PRO A 1 85 ? 73.688 -42.75 -26.641 1 41.34 85 PRO A O 1
ATOM 693 N N . PRO A 1 86 ? 74.875 -41.438 -27.984 1 40.88 86 PRO A N 1
ATOM 694 C CA . PRO A 1 86 ? 75.625 -40.656 -26.953 1 40.88 86 PRO A CA 1
ATOM 695 C C . PRO A 1 86 ? 74.625 -39.938 -26 1 40.88 86 PRO A C 1
ATOM 697 O O . PRO A 1 86 ? 73.5 -39.688 -26.359 1 40.88 86 PRO A O 1
ATOM 700 N N . PRO A 1 87 ? 74.875 -39.906 -24.609 1 34.25 87 PRO A N 1
ATOM 701 C CA . PRO A 1 87 ? 73.938 -39.562 -23.547 1 34.25 87 PRO A CA 1
ATOM 702 C C . PRO A 1 87 ? 73.5 -38.094 -23.641 1 34.25 87 PRO A C 1
ATOM 704 O O . PRO A 1 87 ? 74.312 -37.219 -23.875 1 34.25 87 PRO A O 1
ATOM 707 N N . VAL A 1 88 ? 72.438 -37.844 -24.375 1 36.59 88 VAL A N 1
ATOM 708 C CA . VAL A 1 88 ? 71.875 -36.5 -24.453 1 36.59 88 VAL A CA 1
ATOM 709 C C . VAL A 1 88 ? 71.75 -35.906 -23.047 1 36.59 88 VAL A C 1
ATOM 711 O O . VAL A 1 88 ? 71.312 -36.625 -22.125 1 36.59 88 VAL A O 1
ATOM 714 N N . MET A 1 89 ? 72.625 -34.906 -22.688 1 32.84 89 MET A N 1
ATOM 715 C CA . MET A 1 89 ? 72.625 -34.219 -21.406 1 32.84 89 MET A CA 1
ATOM 716 C C . MET A 1 89 ? 71.25 -33.781 -21 1 32.84 89 MET A C 1
ATOM 718 O O . MET A 1 89 ? 70.562 -33.062 -21.734 1 32.84 89 MET A O 1
ATOM 722 N N . LYS A 1 90 ? 70.5 -34.625 -20.297 1 34.41 90 LYS A N 1
ATOM 723 C CA . LYS A 1 90 ? 69.188 -34.406 -19.734 1 34.41 90 LYS A CA 1
ATOM 724 C C . LYS A 1 90 ? 69.188 -33.125 -18.875 1 34.41 90 LYS A C 1
ATOM 726 O O . LYS A 1 90 ? 69.938 -33.031 -17.891 1 34.41 90 LYS A O 1
ATOM 731 N N . THR A 1 91 ? 69.188 -31.984 -19.547 1 39.38 91 THR A N 1
ATOM 732 C CA . THR A 1 91 ? 69 -30.781 -18.766 1 39.38 91 THR A CA 1
ATOM 733 C C . THR A 1 91 ? 67.812 -30.953 -17.812 1 39.38 91 THR A C 1
ATOM 735 O O . THR A 1 91 ? 66.688 -31.188 -18.266 1 39.38 91 THR A O 1
ATOM 738 N N . ARG A 1 92 ? 68 -31.719 -16.75 1 38.97 92 ARG A N 1
ATOM 739 C CA . ARG A 1 92 ? 67.062 -31.828 -15.648 1 38.97 92 ARG A CA 1
ATOM 740 C C . ARG A 1 92 ? 66.562 -30.453 -15.234 1 38.97 92 ARG A C 1
ATOM 742 O O . ARG A 1 92 ? 67.25 -29.703 -14.547 1 38.97 92 ARG A O 1
ATOM 749 N N . ALA A 1 93 ? 66.125 -29.703 -16.203 1 44.47 93 ALA A N 1
ATOM 750 C CA . ALA A 1 93 ? 65.438 -28.484 -15.836 1 44.47 93 ALA A CA 1
ATOM 751 C C . ALA A 1 93 ? 64.438 -28.75 -14.688 1 44.47 93 ALA A C 1
ATOM 753 O O . ALA A 1 93 ? 63.75 -29.766 -14.68 1 44.47 93 ALA A O 1
ATOM 754 N N . SER A 1 94 ? 64.812 -28.203 -13.469 1 50.53 94 SER A N 1
ATOM 755 C CA . SER A 1 94 ? 64.375 -28.375 -12.094 1 50.53 94 SER A CA 1
ATOM 756 C C . SER A 1 94 ? 62.844 -28.359 -12.016 1 50.53 94 SER A C 1
ATOM 758 O O . SER A 1 94 ? 62.219 -27.359 -12.391 1 50.53 94 SER A O 1
ATOM 760 N N . PHE A 1 95 ? 62.219 -29.531 -12.273 1 58.19 95 PHE A N 1
ATOM 761 C CA . PHE A 1 95 ? 60.844 -29.797 -11.969 1 58.19 95 PHE A CA 1
ATOM 762 C C . PHE A 1 95 ? 60.406 -29.094 -10.68 1 58.19 95 PHE A C 1
ATOM 764 O O . PHE A 1 95 ? 59.281 -28.656 -10.547 1 58.19 95 PHE A O 1
ATOM 771 N N . GLY A 1 96 ? 61.531 -28.906 -9.875 1 59.03 96 GLY A N 1
ATOM 772 C CA . GLY A 1 96 ? 61.219 -28.234 -8.617 1 59.03 96 GLY A CA 1
ATOM 773 C C . GLY A 1 96 ? 60.906 -26.766 -8.789 1 59.03 96 GLY A C 1
ATOM 774 O O . GLY A 1 96 ? 60.031 -26.219 -8.133 1 59.03 96 GLY A O 1
ATOM 775 N N . LEU A 1 97 ? 61.688 -26.172 -9.711 1 65.19 97 LEU A N 1
ATOM 776 C CA . LEU A 1 97 ? 61.469 -24.75 -9.953 1 65.19 97 LEU A CA 1
ATOM 777 C C . LEU A 1 97 ? 60.156 -24.516 -10.672 1 65.19 97 LEU A C 1
ATOM 779 O O . LEU A 1 97 ? 59.406 -23.562 -10.359 1 65.19 97 LEU A O 1
ATOM 783 N N . VAL A 1 98 ? 59.906 -25.438 -11.609 1 64.31 98 VAL A N 1
ATOM 784 C CA . VAL A 1 98 ? 58.625 -25.328 -12.312 1 64.31 98 VAL A CA 1
ATOM 785 C C . VAL A 1 98 ? 57.469 -25.594 -11.336 1 64.31 98 VAL A C 1
ATOM 787 O O . VAL A 1 98 ? 56.469 -24.891 -11.352 1 64.31 98 VAL A O 1
ATOM 790 N N . ALA A 1 99 ? 57.75 -26.562 -10.461 1 72.5 99 ALA A N 1
ATOM 791 C CA . ALA A 1 99 ? 56.719 -26.859 -9.445 1 72.5 99 ALA A CA 1
ATOM 792 C C . ALA A 1 99 ? 56.594 -25.703 -8.461 1 72.5 99 ALA A C 1
ATOM 794 O O . ALA A 1 99 ? 55.469 -25.344 -8.07 1 72.5 99 ALA A O 1
ATOM 795 N N . LEU A 1 100 ? 57.688 -25.062 -8.172 1 72.81 100 LEU A N 1
ATOM 796 C CA . LEU A 1 100 ? 57.688 -23.906 -7.281 1 72.81 100 LEU A CA 1
ATOM 797 C C . LEU A 1 100 ? 57.031 -22.703 -7.961 1 72.81 100 LEU A C 1
ATOM 799 O O . LEU A 1 100 ? 56.25 -21.984 -7.344 1 72.81 100 LEU A O 1
ATOM 803 N N . LEU A 1 101 ? 57.344 -22.531 -9.242 1 70.62 101 LEU A N 1
ATOM 804 C CA . LEU A 1 101 ? 56.719 -21.453 -9.992 1 70.62 101 LEU A CA 1
ATOM 805 C C . LEU A 1 101 ? 55.25 -21.688 -10.172 1 70.62 101 LEU A C 1
ATOM 807 O O . LEU A 1 101 ? 54.438 -20.75 -10.047 1 70.62 101 LEU A O 1
ATOM 811 N N . MET A 1 102 ? 54.844 -22.938 -10.398 1 72.94 102 MET A N 1
ATOM 812 C CA . MET A 1 102 ? 53.438 -23.266 -10.523 1 72.94 102 MET A CA 1
ATOM 813 C C . MET A 1 102 ? 52.719 -23.109 -9.188 1 72.94 102 MET A C 1
ATOM 815 O O . MET A 1 102 ? 51.594 -22.609 -9.141 1 72.94 102 MET A O 1
ATOM 819 N N . ALA A 1 103 ? 53.438 -23.406 -8.102 1 74.44 103 ALA A N 1
ATOM 820 C CA . ALA A 1 103 ? 52.875 -23.219 -6.77 1 74.44 103 ALA A CA 1
ATOM 821 C C . ALA A 1 103 ? 52.719 -21.734 -6.445 1 74.44 103 ALA A C 1
ATOM 823 O O . ALA A 1 103 ? 51.719 -21.312 -5.863 1 74.44 103 ALA A O 1
ATOM 824 N N . LEU A 1 104 ? 53.656 -20.969 -6.918 1 73.12 104 LEU A N 1
ATOM 825 C CA . LEU A 1 104 ? 53.594 -19.531 -6.707 1 73.12 104 LEU A CA 1
ATOM 826 C C . LEU A 1 104 ? 52.5 -18.906 -7.543 1 73.12 104 LEU A C 1
ATOM 828 O O . LEU A 1 104 ? 51.781 -18.016 -7.07 1 73.12 104 LEU A O 1
ATOM 832 N N . VAL A 1 105 ? 52.312 -19.375 -8.742 1 71.25 105 VAL A N 1
ATOM 833 C CA . VAL A 1 105 ? 51.25 -18.906 -9.594 1 71.25 105 VAL A CA 1
ATOM 834 C C . VAL A 1 105 ? 49.906 -19.328 -8.992 1 71.25 105 VAL A C 1
ATOM 836 O O . VAL A 1 105 ? 48.969 -18.516 -8.922 1 71.25 105 VAL A O 1
ATOM 839 N N . LEU A 1 106 ? 49.844 -20.531 -8.461 1 72.06 106 LEU A N 1
ATOM 840 C CA . LEU A 1 106 ? 48.625 -21 -7.828 1 72.06 106 LEU A CA 1
ATOM 841 C C . LEU A 1 106 ? 48.344 -20.219 -6.551 1 72.06 106 LEU A C 1
ATOM 843 O O . LEU A 1 106 ? 47.188 -19.859 -6.281 1 72.06 106 LEU A O 1
ATOM 847 N N . PHE A 1 107 ? 49.375 -19.922 -5.855 1 72.81 107 PHE A N 1
ATOM 848 C CA . PHE A 1 107 ? 49.25 -19.109 -4.648 1 72.81 107 PHE A CA 1
ATOM 849 C C . PHE A 1 107 ? 48.812 -17.688 -4.984 1 72.81 107 PHE A C 1
ATOM 851 O O . PHE A 1 107 ? 47.969 -17.125 -4.312 1 72.81 107 PHE A O 1
ATOM 858 N N . ALA A 1 108 ? 49.406 -17.156 -6.012 1 66.81 108 ALA A N 1
ATOM 859 C CA . ALA A 1 108 ? 49 -15.82 -6.457 1 66.81 108 ALA A CA 1
ATOM 860 C C . ALA A 1 108 ? 47.562 -15.797 -6.953 1 66.81 108 ALA A C 1
ATOM 862 O O . ALA A 1 108 ? 46.812 -14.867 -6.641 1 66.81 108 ALA A O 1
ATOM 863 N N . VAL A 1 109 ? 47.188 -16.797 -7.629 1 64.25 109 VAL A N 1
ATOM 864 C CA . VAL A 1 109 ? 45.812 -16.891 -8.117 1 64.25 109 VAL A CA 1
ATOM 865 C C . VAL A 1 109 ? 44.844 -17.062 -6.945 1 64.25 109 VAL A C 1
ATOM 867 O O . VAL A 1 109 ? 43.781 -16.438 -6.906 1 64.25 109 VAL A O 1
ATOM 870 N N . MET A 1 110 ? 45.281 -17.828 -5.98 1 65.88 110 MET A N 1
ATOM 871 C CA . MET A 1 110 ? 44.438 -18.047 -4.801 1 65.88 110 MET A CA 1
ATOM 872 C C . MET A 1 110 ? 44.344 -16.766 -3.973 1 65.88 110 MET A C 1
ATOM 874 O O . MET A 1 110 ? 43.281 -16.422 -3.477 1 65.88 110 MET A O 1
ATOM 878 N N . THR A 1 111 ? 45.469 -16.109 -3.83 1 66.69 111 THR A N 1
ATOM 879 C CA . THR A 1 111 ? 45.469 -14.844 -3.104 1 66.69 111 THR A CA 1
ATOM 880 C C . THR A 1 111 ? 44.656 -13.789 -3.867 1 66.69 111 THR A C 1
ATOM 882 O O . THR A 1 111 ? 43.906 -13.023 -3.266 1 66.69 111 THR A O 1
ATOM 885 N N . MET A 1 112 ? 44.781 -13.773 -5.148 1 61.78 112 MET A N 1
ATOM 886 C CA . MET A 1 112 ? 44 -12.867 -5.969 1 61.78 112 MET A CA 1
ATOM 887 C C . MET A 1 112 ? 42.5 -13.195 -5.867 1 61.78 112 MET A C 1
ATOM 889 O O . MET A 1 112 ? 41.656 -12.297 -5.801 1 61.78 112 MET A O 1
ATOM 893 N N . LYS A 1 113 ? 42.219 -14.461 -5.844 1 60.66 113 LYS A N 1
ATOM 894 C CA . LYS A 1 113 ? 40.844 -14.883 -5.672 1 60.66 113 LYS A CA 1
ATOM 895 C C . LYS A 1 113 ? 40.312 -14.477 -4.297 1 60.66 113 LYS A C 1
ATOM 897 O O . LYS A 1 113 ? 39.188 -14 -4.18 1 60.66 113 LYS A O 1
ATOM 902 N N . ILE A 1 114 ? 41.094 -14.656 -3.318 1 61.5 114 ILE A N 1
ATOM 903 C CA . ILE A 1 114 ? 40.719 -14.266 -1.962 1 61.5 114 ILE A CA 1
ATOM 904 C C . ILE A 1 114 ? 40.594 -12.75 -1.875 1 61.5 114 ILE A C 1
ATOM 906 O O . ILE A 1 114 ? 39.625 -12.242 -1.288 1 61.5 114 ILE A O 1
ATOM 910 N N . GLN A 1 115 ? 41.5 -12.078 -2.443 1 57.16 115 GLN A N 1
ATOM 911 C CA . GLN A 1 115 ? 41.438 -10.625 -2.461 1 57.16 115 GLN A CA 1
ATOM 912 C C . GLN A 1 115 ? 40.25 -10.133 -3.262 1 57.16 115 GLN A C 1
ATOM 914 O O . GLN A 1 115 ? 39.562 -9.18 -2.857 1 57.16 115 GLN A O 1
ATOM 919 N N . ASN A 1 116 ? 39.969 -10.703 -4.309 1 56.53 116 ASN A N 1
ATOM 920 C CA . ASN A 1 116 ? 38.781 -10.383 -5.102 1 56.53 116 ASN A CA 1
ATOM 921 C C . ASN A 1 116 ? 37.5 -10.656 -4.324 1 56.53 116 ASN A C 1
ATOM 923 O O . ASN A 1 116 ? 36.562 -9.875 -4.395 1 56.53 116 ASN A O 1
ATOM 927 N N . GLU A 1 117 ? 37.5 -11.781 -3.662 1 60.06 117 GLU A N 1
ATOM 928 C CA . GLU A 1 117 ? 36.344 -12.078 -2.826 1 60.06 117 GLU A CA 1
ATOM 929 C C . GLU A 1 117 ? 36.219 -11.07 -1.691 1 60.06 117 GLU A C 1
ATOM 931 O O . GLU A 1 117 ? 35.094 -10.648 -1.359 1 60.06 117 GLU A O 1
ATOM 936 N N . HIS A 1 118 ? 37.281 -10.742 -1.116 1 57.47 118 HIS A N 1
ATOM 937 C CA . HIS A 1 118 ? 37.281 -9.719 -0.08 1 57.47 118 HIS A CA 1
ATOM 938 C C . HIS A 1 118 ? 36.844 -8.367 -0.649 1 57.47 118 HIS A C 1
ATOM 940 O O . HIS A 1 118 ? 36.094 -7.629 -0.018 1 57.47 118 HIS A O 1
ATOM 946 N N . LEU A 1 119 ? 37.281 -8.07 -1.74 1 52.28 119 LEU A N 1
ATOM 947 C CA . LEU A 1 119 ? 36.875 -6.828 -2.406 1 52.28 119 LEU A CA 1
ATOM 948 C C . LEU A 1 119 ? 35.406 -6.828 -2.738 1 52.28 119 LEU A C 1
ATOM 950 O O . LEU A 1 119 ? 34.719 -5.812 -2.559 1 52.28 119 LEU A O 1
ATOM 954 N N . LYS A 1 120 ? 35.031 -7.93 -3.254 1 51.19 120 LYS A N 1
ATOM 955 C CA . LYS A 1 120 ? 33.594 -8.078 -3.502 1 51.19 120 LYS A CA 1
ATOM 956 C C . LYS A 1 120 ? 32.781 -7.93 -2.211 1 51.19 120 LYS A C 1
ATOM 958 O O . LYS A 1 120 ? 31.75 -7.277 -2.193 1 51.19 120 LYS A O 1
ATOM 963 N N . MET A 1 121 ? 33.25 -8.555 -1.208 1 53.69 121 MET A N 1
ATOM 964 C CA . MET A 1 121 ? 32.625 -8.414 0.1 1 53.69 121 MET A CA 1
ATOM 965 C C . MET A 1 121 ? 32.688 -6.973 0.591 1 53.69 121 MET A C 1
ATOM 967 O O . MET A 1 121 ? 31.734 -6.445 1.146 1 53.69 121 MET A O 1
ATOM 971 N N . ASP A 1 122 ? 33.75 -6.418 0.474 1 53.09 122 ASP A N 1
ATOM 972 C CA . ASP A 1 122 ? 33.938 -5.02 0.858 1 53.09 122 ASP A CA 1
ATOM 973 C C . ASP A 1 122 ? 33.094 -4.094 0.003 1 53.09 122 ASP A C 1
ATOM 975 O O . ASP A 1 122 ? 32.5 -3.137 0.511 1 53.09 122 ASP A O 1
ATOM 979 N N . LEU A 1 123 ? 33 -4.379 -1.173 1 47.97 123 LEU A N 1
ATOM 980 C CA . LEU A 1 123 ? 32.156 -3.621 -2.086 1 47.97 123 LEU A CA 1
ATOM 981 C C . LEU A 1 123 ? 30.688 -3.805 -1.738 1 47.97 123 LEU A C 1
ATOM 983 O O . LEU A 1 123 ? 29.906 -2.846 -1.776 1 47.97 123 LEU A O 1
ATOM 987 N N . ARG A 1 124 ? 30.406 -5.012 -1.508 1 49.19 124 ARG A N 1
ATOM 988 C CA . ARG A 1 124 ? 29.062 -5.293 -1.01 1 49.19 124 ARG A CA 1
ATOM 989 C C . ARG A 1 124 ? 28.797 -4.539 0.289 1 49.19 124 ARG A C 1
ATOM 991 O O . ARG A 1 124 ? 27.719 -3.988 0.478 1 49.19 124 ARG A O 1
ATOM 998 N N . HIS A 1 125 ? 29.719 -4.625 1.169 1 52.03 125 HIS A N 1
ATOM 999 C CA . HIS A 1 125 ? 29.625 -3.904 2.434 1 52.03 125 HIS A CA 1
ATOM 1000 C C . HIS A 1 125 ? 29.578 -2.396 2.205 1 52.03 125 HIS A C 1
ATOM 1002 O O . HIS A 1 125 ? 28.797 -1.689 2.861 1 52.03 125 HIS A O 1
ATOM 1008 N N . GLN A 1 126 ? 30.266 -1.95 1.396 1 48.78 126 GLN A N 1
ATOM 1009 C CA . GLN A 1 126 ? 30.281 -0.529 1.068 1 48.78 126 GLN A CA 1
ATOM 1010 C C . GLN A 1 126 ? 29 -0.118 0.337 1 48.78 126 GLN A C 1
ATOM 1012 O O . GLN A 1 126 ? 28.469 0.964 0.579 1 48.78 126 GLN A O 1
ATOM 1017 N N . SER A 1 127 ? 28.594 -0.925 -0.552 1 47.78 127 SER A N 1
ATOM 1018 C CA . SER A 1 127 ? 27.344 -0.707 -1.263 1 47.78 127 SER A CA 1
ATOM 1019 C C . SER A 1 127 ? 26.156 -0.729 -0.307 1 47.78 127 SER A C 1
ATOM 1021 O O . SER A 1 127 ? 25.25 0.105 -0.41 1 47.78 127 SER A O 1
ATOM 1023 N N . PHE A 1 128 ? 26.125 -1.738 0.522 1 49.5 128 PHE A N 1
ATOM 1024 C CA . PHE A 1 128 ? 25.172 -1.766 1.618 1 49.5 128 PHE A CA 1
ATOM 1025 C C . PHE A 1 128 ? 25.312 -0.525 2.492 1 49.5 128 PHE A C 1
ATOM 1027 O O . PHE A 1 128 ? 24.312 0.078 2.887 1 49.5 128 PHE A O 1
ATOM 1034 N N . GLU A 1 129 ? 26.453 -0.167 2.719 1 51.72 129 GLU A N 1
ATOM 1035 C CA . GLU A 1 129 ? 26.719 1.031 3.508 1 51.72 129 GLU A CA 1
ATOM 1036 C C . GLU A 1 129 ? 26.312 2.293 2.754 1 51.72 129 GLU A C 1
ATOM 1038 O O . GLU A 1 129 ? 25.797 3.236 3.35 1 51.72 129 GLU A O 1
ATOM 1043 N N . SER A 1 130 ? 26.453 2.307 1.495 1 48.97 130 SER A N 1
ATOM 1044 C CA . SER A 1 130 ? 26.078 3.453 0.678 1 48.97 130 SER A CA 1
ATOM 1045 C C . SER A 1 130 ? 24.562 3.551 0.546 1 48.97 130 SER A C 1
ATOM 1047 O O . SER A 1 130 ? 23.984 4.641 0.646 1 48.97 130 SER A O 1
ATOM 1049 N N . ALA A 1 131 ? 23.922 2.459 0.15 1 48.84 131 ALA A N 1
ATOM 1050 C CA . ALA A 1 131 ? 22.469 2.453 0.16 1 48.84 131 ALA A CA 1
ATOM 1051 C C . ALA A 1 131 ? 21.922 2.896 1.517 1 48.84 131 ALA A C 1
ATOM 1053 O O . ALA A 1 131 ? 20.969 3.676 1.587 1 48.84 131 ALA A O 1
ATOM 1054 N N . LYS A 1 132 ? 22.516 2.352 2.439 1 52.72 132 LYS A N 1
ATOM 1055 C CA . LYS A 1 132 ? 22.203 2.814 3.791 1 52.72 132 LYS A CA 1
ATOM 1056 C C . LYS A 1 132 ? 22.484 4.305 3.938 1 52.72 132 LYS A C 1
ATOM 1058 O O . LYS A 1 132 ? 21.734 5.027 4.582 1 52.72 132 LYS A O 1
ATOM 1063 N N . ARG A 1 133 ? 23.469 4.688 3.271 1 51.59 133 ARG A N 1
ATOM 1064 C CA . ARG A 1 133 ? 23.828 6.102 3.352 1 51.59 133 ARG A CA 1
ATOM 1065 C C . ARG A 1 133 ? 22.828 6.961 2.59 1 51.59 133 ARG A C 1
ATOM 1067 O O . ARG A 1 133 ? 22.453 8.039 3.055 1 51.59 133 ARG A O 1
ATOM 1074 N N . LEU A 1 134 ? 22.359 6.523 1.352 1 49.44 134 LEU A N 1
ATOM 1075 C CA . LEU A 1 134 ? 21.359 7.258 0.571 1 49.44 134 LEU A CA 1
ATOM 1076 C C . LEU A 1 134 ? 20.016 7.305 1.296 1 49.44 134 LEU A C 1
ATOM 1078 O O . LEU A 1 134 ? 19.359 8.344 1.325 1 49.44 134 LEU A O 1
ATOM 1082 N N . LEU A 1 135 ? 19.562 6.074 1.595 1 53.78 135 LEU A N 1
ATOM 1083 C CA . LEU A 1 135 ? 18.359 6.082 2.43 1 53.78 135 LEU A CA 1
ATOM 1084 C C . LEU A 1 135 ? 18.562 6.953 3.666 1 53.78 135 LEU A C 1
ATOM 1086 O O . LEU A 1 135 ? 17.656 7.66 4.094 1 53.78 135 LEU A O 1
ATOM 1090 N N . ARG A 1 136 ? 19.75 6.879 4.09 1 55.38 136 ARG A N 1
ATOM 1091 C CA . ARG A 1 136 ? 20.078 7.652 5.281 1 55.38 136 ARG A CA 1
ATOM 1092 C C . ARG A 1 136 ? 19.938 9.148 5.02 1 55.38 136 ARG A C 1
ATOM 1094 O O . ARG A 1 136 ? 19.453 9.891 5.875 1 55.38 136 ARG A O 1
ATOM 1101 N N . ASN A 1 137 ? 20.266 9.453 3.701 1 57.88 137 ASN A N 1
ATOM 1102 C CA . ASN A 1 137 ? 20.156 10.891 3.469 1 57.88 137 ASN A CA 1
ATOM 1103 C C . ASN A 1 137 ? 18.688 11.352 3.49 1 57.88 137 ASN A C 1
ATOM 1105 O O . ASN A 1 137 ? 18.391 12.438 3.984 1 57.88 137 ASN A O 1
ATOM 1109 N N . ARG A 1 138 ? 17.859 10.344 3.082 1 65.5 138 ARG A N 1
ATOM 1110 C CA . ARG A 1 138 ? 16.469 10.766 2.98 1 65.5 138 ARG A CA 1
ATOM 1111 C C . ARG A 1 138 ? 15.75 10.609 4.316 1 65.5 138 ARG A C 1
ATOM 1113 O O . ARG A 1 138 ? 14.719 11.242 4.547 1 65.5 138 ARG A O 1
ATOM 1120 N N . ILE A 1 139 ? 16.344 9.828 5.148 1 82.25 139 ILE A N 1
ATOM 1121 C CA . ILE A 1 139 ? 15.734 9.641 6.461 1 82.25 139 ILE A CA 1
ATOM 1122 C C . ILE A 1 139 ? 16.734 10.016 7.551 1 82.25 139 ILE A C 1
ATOM 1124 O O . ILE A 1 139 ? 16.688 9.484 8.664 1 82.25 139 ILE A O 1
ATOM 1128 N N . ASP A 1 140 ? 17.578 10.891 7.211 1 75.62 140 ASP A N 1
ATOM 1129 C CA . ASP A 1 140 ? 18.719 11.25 8.047 1 75.62 140 ASP A CA 1
ATOM 1130 C C . ASP A 1 140 ? 18.266 11.922 9.336 1 75.62 140 ASP A C 1
ATOM 1132 O O . ASP A 1 140 ? 19.031 11.992 10.312 1 75.62 140 ASP A O 1
ATOM 1136 N N . GLY A 1 141 ? 17.094 12.25 9.312 1 86.25 141 GLY A N 1
ATOM 1137 C CA . GLY A 1 141 ? 16.609 12.891 10.523 1 86.25 141 GLY A CA 1
ATOM 1138 C C . GLY A 1 141 ? 16.344 11.914 11.648 1 86.25 141 GLY A C 1
ATOM 1139 O O . GLY A 1 141 ? 16.141 12.312 12.797 1 86.25 141 GLY A O 1
ATOM 1140 N N . LEU A 1 142 ? 16.438 10.617 11.344 1 93.31 142 LEU A N 1
ATOM 1141 C CA . LEU A 1 142 ? 16.062 9.617 12.336 1 93.31 142 LEU A CA 1
ATOM 1142 C C . LEU A 1 142 ? 17.281 8.805 12.781 1 93.31 142 LEU A C 1
ATOM 1144 O O . LEU A 1 142 ? 18.125 8.461 11.961 1 93.31 142 LEU A O 1
ATOM 1148 N N . PRO A 1 143 ? 17.359 8.547 14.086 1 93.38 143 PRO A N 1
ATOM 1149 C CA . PRO A 1 143 ? 18.375 7.555 14.484 1 93.38 143 PRO A CA 1
ATOM 1150 C C . PRO A 1 143 ? 18.062 6.156 13.945 1 93.38 143 PRO A C 1
ATOM 1152 O O . PRO A 1 143 ? 16.906 5.77 13.844 1 93.38 143 PRO A O 1
ATOM 1155 N N . ARG A 1 144 ? 19.062 5.395 13.719 1 90.81 144 ARG A N 1
ATOM 1156 C CA . ARG A 1 144 ? 18.938 4.129 12.992 1 90.81 144 ARG A CA 1
ATOM 1157 C C . ARG A 1 144 ? 18.047 3.148 13.75 1 90.81 144 ARG A C 1
ATOM 1159 O O . ARG A 1 144 ? 17.281 2.406 13.141 1 90.81 144 ARG A O 1
ATOM 1166 N N . GLY A 1 145 ? 18.062 3.137 15.031 1 92.12 145 GLY A N 1
ATOM 1167 C CA . GLY A 1 145 ? 17.391 2.133 15.828 1 92.12 145 GLY A CA 1
ATOM 1168 C C . GLY A 1 145 ? 15.875 2.279 15.805 1 92.12 145 GLY A C 1
ATOM 1169 O O . GLY A 1 145 ? 15.148 1.34 16.141 1 92.12 145 GLY A O 1
ATOM 1170 N N . VAL A 1 146 ? 15.344 3.449 15.391 1 95.12 146 VAL A N 1
ATOM 1171 C CA . VAL A 1 146 ? 13.898 3.664 15.422 1 95.12 146 VAL A CA 1
ATOM 1172 C C . VAL A 1 146 ? 13.32 3.475 14.016 1 95.12 146 VAL A C 1
ATOM 1174 O O . VAL A 1 146 ? 12.102 3.406 13.852 1 95.12 146 VAL A O 1
ATOM 1177 N N . VAL A 1 147 ? 14.141 3.344 13.008 1 95 147 VAL A N 1
ATOM 1178 C CA . VAL A 1 147 ? 13.734 3.27 11.609 1 95 147 VAL A CA 1
ATOM 1179 C C . VAL A 1 147 ? 13.039 1.935 11.344 1 95 147 VAL A C 1
ATOM 1181 O O . VAL A 1 147 ? 13.594 0.872 11.633 1 95 147 VAL A O 1
ATOM 1184 N N . GLN A 1 148 ? 11.812 1.994 10.875 1 95.56 148 GLN A N 1
ATOM 1185 C CA . GLN A 1 148 ? 11.062 0.826 10.414 1 95.56 148 GLN A CA 1
ATOM 1186 C C . GLN A 1 148 ? 10.859 0.866 8.906 1 95.56 148 GLN A C 1
ATOM 1188 O O . GLN A 1 148 ? 10.008 1.611 8.406 1 95.56 148 GLN A O 1
ATOM 1193 N N . SER A 1 149 ? 11.492 -0.046 8.188 1 94.75 149 SER A N 1
ATOM 1194 C CA . SER A 1 149 ? 11.484 0.02 6.727 1 94.75 149 SER A CA 1
ATOM 1195 C C . SER A 1 149 ? 10.508 -0.987 6.133 1 94.75 149 SER A C 1
ATOM 1197 O O . SER A 1 149 ? 10.297 -1.015 4.918 1 94.75 149 SER A O 1
ATOM 1199 N N . THR A 1 150 ? 9.945 -1.817 6.969 1 95.06 150 THR A N 1
ATOM 1200 C CA . THR A 1 150 ? 9.016 -2.838 6.492 1 95.06 150 THR A CA 1
ATOM 1201 C C . THR A 1 150 ? 7.746 -2.852 7.34 1 95.06 150 THR A C 1
ATOM 1203 O O . THR A 1 150 ? 7.684 -2.201 8.383 1 95.06 150 THR A O 1
ATOM 1206 N N . SER A 1 151 ? 6.715 -3.514 6.801 1 94.56 151 SER A N 1
ATOM 1207 C CA . SER A 1 151 ? 5.461 -3.697 7.52 1 94.56 151 SER A CA 1
ATOM 1208 C C . SER A 1 151 ? 4.832 -5.051 7.199 1 94.56 151 SER A C 1
ATOM 1210 O O . SER A 1 151 ? 5.527 -5.98 6.781 1 94.56 151 SER A O 1
ATOM 1212 N N . ASP A 1 152 ? 3.582 -5.273 7.676 1 91.81 152 ASP A N 1
ATOM 1213 C CA . ASP A 1 152 ? 2.783 -6.473 7.434 1 91.81 152 ASP A CA 1
ATOM 1214 C C . ASP A 1 152 ? 1.298 -6.137 7.34 1 91.81 152 ASP A C 1
ATOM 1216 O O . ASP A 1 152 ? 0.878 -5.047 7.738 1 91.81 152 ASP A O 1
ATOM 1220 N N . MET A 1 153 ? 0.578 -7.062 6.809 1 94.69 153 MET A N 1
ATOM 1221 C CA . MET A 1 153 ? -0.852 -6.848 6.602 1 94.69 153 MET A CA 1
ATOM 1222 C C . MET A 1 153 ? -1.663 -7.449 7.746 1 94.69 153 MET A C 1
ATOM 1224 O O . MET A 1 153 ? -2.816 -7.836 7.555 1 94.69 153 MET A O 1
ATOM 1228 N N . GLU A 1 154 ? -1.05 -7.535 8.938 1 93.5 154 GLU A N 1
ATOM 1229 C CA . GLU A 1 154 ? -1.761 -8.102 10.078 1 93.5 154 GLU A CA 1
ATOM 1230 C C . GLU A 1 154 ? -2.539 -7.027 10.836 1 93.5 154 GLU A C 1
ATOM 1232 O O . GLU A 1 154 ? -2.014 -5.945 11.102 1 93.5 154 GLU A O 1
ATOM 1237 N N . LEU A 1 155 ? -3.779 -7.379 11.172 1 93.19 155 LEU A N 1
ATOM 1238 C CA . LEU A 1 155 ? -4.57 -6.484 12.008 1 93.19 155 LEU A CA 1
ATOM 1239 C C . LEU A 1 155 ? -4.047 -6.477 13.438 1 93.19 155 LEU A C 1
ATOM 1241 O O . LEU A 1 155 ? -3.57 -7.5 13.938 1 93.19 155 LEU A O 1
ATOM 1245 N N . LYS A 1 156 ? -4.098 -5.316 13.992 1 90.88 156 LYS A N 1
ATOM 1246 C CA . LYS A 1 156 ? -3.65 -5.156 15.375 1 90.88 156 LYS A CA 1
ATOM 1247 C C . LYS A 1 156 ? -4.809 -4.758 16.281 1 90.88 156 LYS A C 1
ATOM 1249 O O . LYS A 1 156 ? -5.598 -3.871 15.945 1 90.88 156 LYS A O 1
ATOM 1254 N N . PRO A 1 157 ? -4.863 -5.422 17.422 1 85.31 157 PRO A N 1
ATOM 1255 C CA . PRO A 1 157 ? -5.961 -5.07 18.328 1 85.31 157 PRO A CA 1
ATOM 1256 C C . PRO A 1 157 ? -5.801 -3.676 18.938 1 85.31 157 PRO A C 1
ATOM 1258 O O . PRO A 1 157 ? -4.68 -3.254 19.234 1 85.31 157 PRO A O 1
ATOM 1261 N N . LEU A 1 158 ? -6.906 -3.012 19.203 1 79.94 158 LEU A N 1
ATOM 1262 C CA . LEU A 1 158 ? -6.902 -1.66 19.75 1 79.94 158 LEU A CA 1
ATOM 1263 C C . LEU A 1 158 ? -6.676 -1.687 21.266 1 79.94 158 LEU A C 1
ATOM 1265 O O . LEU A 1 158 ? -6.23 -0.696 21.844 1 79.94 158 LEU A O 1
ATOM 1269 N N . TRP A 1 159 ? -6.934 -2.787 21.938 1 74.25 159 TRP A N 1
ATOM 1270 C CA . TRP A 1 159 ? -7.094 -2.795 23.391 1 74.25 159 TRP A CA 1
ATOM 1271 C C . TRP A 1 159 ? -6.008 -3.639 24.062 1 74.25 159 TRP A C 1
ATOM 1273 O O . TRP A 1 159 ? -5.895 -3.662 25.281 1 74.25 159 TRP A O 1
ATOM 1283 N N . LYS A 1 160 ? -5.309 -4.359 23.25 1 73.38 160 LYS A N 1
ATOM 1284 C CA . LYS A 1 160 ? -4.27 -5.191 23.844 1 73.38 160 LYS A CA 1
ATOM 1285 C C . LYS A 1 160 ? -2.998 -5.172 23 1 73.38 160 LYS A C 1
ATOM 1287 O O . LYS A 1 160 ? -3.033 -4.785 21.828 1 73.38 160 LYS A O 1
ATOM 1292 N N . SER A 1 161 ? -1.983 -5.418 23.766 1 70 161 SER A N 1
ATOM 1293 C CA . SER A 1 161 ? -0.702 -5.453 23.078 1 70 161 SER A CA 1
ATOM 1294 C C . SER A 1 161 ? -0.66 -6.586 22.047 1 70 161 SER A C 1
ATOM 1296 O O . SER A 1 161 ? -1.226 -7.656 22.281 1 70 161 SER A O 1
ATOM 1298 N N . SER A 1 162 ? -0.245 -6.191 20.891 1 63.72 162 SER A N 1
ATOM 1299 C CA . SER A 1 162 ? -0.203 -7.164 19.797 1 63.72 162 SER A CA 1
ATOM 1300 C C . SER A 1 162 ? 0.867 -8.227 20.047 1 63.72 162 SER A C 1
ATOM 1302 O O . SER A 1 162 ? 1.969 -7.906 20.5 1 63.72 162 SER A O 1
ATOM 1304 N N . SER A 1 163 ? 0.367 -9.445 20.203 1 55.25 163 SER A N 1
ATOM 1305 C CA . SER A 1 163 ? 1.327 -10.547 20.234 1 55.25 163 SER A CA 1
ATOM 1306 C C . SER A 1 163 ? 1.796 -10.914 18.828 1 55.25 163 SER A C 1
ATOM 1308 O O . SER A 1 163 ? 1.039 -10.789 17.859 1 55.25 163 SER A O 1
ATOM 1310 N N . GLN A 1 164 ? 3.078 -10.828 18.672 1 54.62 164 GLN A N 1
ATOM 1311 C CA . GLN A 1 164 ? 3.604 -11.289 17.391 1 54.62 164 GLN A CA 1
ATOM 1312 C C . GLN A 1 164 ? 3.158 -12.719 17.094 1 54.62 164 GLN A C 1
ATOM 1314 O O . GLN A 1 164 ? 3.162 -13.57 17.984 1 54.62 164 GLN A O 1
ATOM 1319 N N . LYS A 1 165 ? 2.412 -12.891 16.031 1 55 165 LYS A N 1
ATOM 1320 C CA . LYS A 1 165 ? 2.043 -14.234 15.594 1 55 165 LYS A CA 1
ATOM 1321 C C . LYS A 1 165 ? 3.244 -15.18 15.625 1 55 165 LYS A C 1
ATOM 1323 O O . LYS A 1 165 ? 4.34 -14.805 15.203 1 55 165 LYS A O 1
ATOM 1328 N N . ASP A 1 166 ? 3.209 -16.141 16.672 1 48.19 166 ASP A N 1
ATOM 1329 C CA . ASP A 1 166 ? 4.223 -17.188 16.719 1 48.19 166 ASP A CA 1
ATOM 1330 C C . ASP A 1 166 ? 4.324 -17.922 15.383 1 48.19 166 ASP A C 1
ATOM 1332 O O . ASP A 1 166 ? 3.463 -18.734 15.039 1 48.19 166 ASP A O 1
ATOM 1336 N N . ILE A 1 167 ? 4.961 -17.328 14.422 1 53.28 167 ILE A N 1
ATOM 1337 C CA . ILE A 1 167 ? 5.07 -18.031 13.148 1 53.28 167 ILE A CA 1
ATOM 1338 C C . ILE A 1 167 ? 6.156 -19.094 13.242 1 53.28 167 ILE A C 1
ATOM 1340 O O . ILE A 1 167 ? 7.301 -18.859 12.836 1 53.28 167 ILE A O 1
ATOM 1344 N N . SER A 1 168 ? 6.277 -19.781 14.328 1 52.16 168 SER A N 1
ATOM 1345 C CA . SER A 1 168 ? 7.301 -20.828 14.328 1 52.16 168 SER A CA 1
ATOM 1346 C C . SER A 1 168 ? 6.992 -21.906 13.312 1 52.16 168 SER A C 1
ATOM 1348 O O . SER A 1 168 ? 5.902 -22.5 13.32 1 52.16 168 SER A O 1
ATOM 1350 N N . GLY A 1 169 ? 7.914 -22.234 12.344 1 58.66 169 GLY A N 1
ATOM 1351 C CA . GLY A 1 169 ? 8.18 -23.344 11.438 1 58.66 169 GLY A CA 1
ATOM 1352 C C . GLY A 1 169 ? 7.332 -23.312 10.18 1 58.66 169 GLY A C 1
ATOM 1353 O O . GLY A 1 169 ? 7.586 -24.047 9.227 1 58.66 169 GLY A O 1
ATOM 1354 N N . LYS A 1 170 ? 6.199 -22.453 10.211 1 79.56 170 LYS A N 1
ATOM 1355 C CA . LYS A 1 170 ? 5.348 -22.531 9.023 1 79.56 170 LYS A CA 1
ATOM 1356 C C . LYS A 1 170 ? 5.535 -21.297 8.141 1 79.56 170 LYS A C 1
ATOM 1358 O O . LYS A 1 170 ? 5.895 -20.219 8.625 1 79.56 170 LYS A O 1
ATOM 1363 N N . TYR A 1 171 ? 5.602 -21.625 6.828 1 89.44 171 TYR A N 1
ATOM 1364 C CA . TYR A 1 171 ? 5.695 -20.562 5.832 1 89.44 171 TYR A CA 1
ATOM 1365 C C . TYR A 1 171 ? 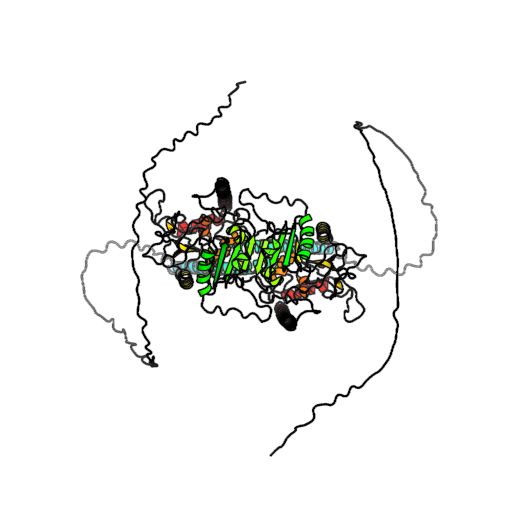4.512 -19.609 5.938 1 89.44 171 TYR A C 1
ATOM 1367 O O . TYR A 1 171 ? 3.379 -20.031 6.164 1 89.44 171 TYR A O 1
ATOM 1375 N N . THR A 1 172 ? 4.871 -18.328 5.91 1 93.81 172 THR A N 1
ATOM 1376 C CA . THR A 1 172 ? 3.84 -17.297 5.91 1 93.81 172 THR A CA 1
ATOM 1377 C C . THR A 1 172 ? 3.455 -16.906 4.484 1 93.81 172 THR A C 1
ATOM 1379 O O . THR A 1 172 ? 4.312 -16.844 3.602 1 93.81 172 THR A O 1
ATOM 1382 N N . ALA A 1 173 ? 2.111 -16.75 4.277 1 97.12 173 ALA A N 1
ATOM 1383 C CA . ALA A 1 173 ? 1.63 -16.469 2.932 1 97.12 173 ALA A CA 1
ATOM 1384 C C . ALA A 1 173 ? 0.567 -15.367 2.953 1 97.12 173 ALA A C 1
ATOM 1386 O O . ALA A 1 173 ? -0.119 -15.18 3.959 1 97.12 173 ALA A O 1
ATOM 1387 N N . LEU A 1 174 ? 0.536 -14.602 1.929 1 98.31 174 LEU A N 1
ATOM 1388 C CA . LEU A 1 174 ? -0.496 -13.602 1.664 1 98.31 174 LEU A CA 1
ATOM 1389 C C . LEU A 1 174 ? -1.269 -13.945 0.395 1 98.31 174 LEU A C 1
ATOM 1391 O O . LEU A 1 174 ? -0.669 -14.195 -0.653 1 98.31 174 LEU A O 1
ATOM 1395 N N . LEU A 1 175 ? -2.596 -14.062 0.508 1 98.75 175 LEU A N 1
ATOM 1396 C CA . LEU A 1 175 ? -3.467 -14.227 -0.65 1 98.75 175 LEU A CA 1
ATOM 1397 C C . LEU A 1 175 ? -4.098 -12.898 -1.045 1 98.75 175 LEU A C 1
ATOM 1399 O O . LEU A 1 175 ? -4.801 -12.273 -0.244 1 98.75 175 LEU A O 1
ATOM 1403 N N . ALA A 1 176 ? -3.811 -12.43 -2.215 1 98.81 176 ALA A N 1
ATOM 1404 C CA . ALA A 1 176 ? -4.383 -11.219 -2.787 1 98.81 176 ALA A CA 1
ATOM 1405 C C . ALA A 1 176 ? -5.195 -11.531 -4.043 1 98.81 176 ALA A C 1
ATOM 1407 O O . ALA A 1 176 ? -4.691 -12.172 -4.969 1 98.81 176 ALA A O 1
ATOM 1408 N N . MET A 1 177 ? -6.48 -11.023 -4.062 1 98.19 177 MET A N 1
ATOM 1409 C CA . MET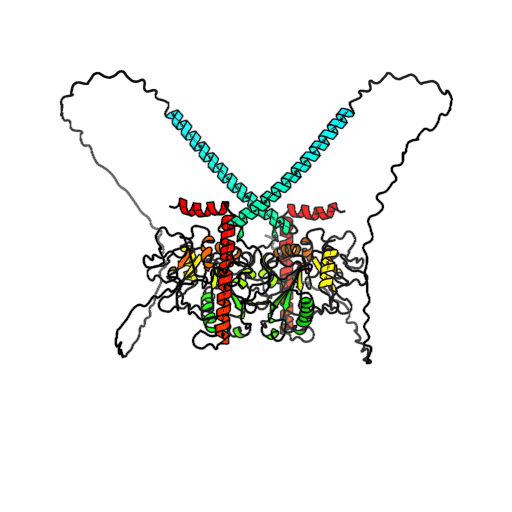 A 1 177 ? -7.375 -11.312 -5.18 1 98.19 177 MET A CA 1
ATOM 1410 C C . MET A 1 177 ? -8.203 -10.086 -5.547 1 98.19 177 MET A C 1
ATOM 1412 O O . MET A 1 177 ? -8.711 -9.391 -4.668 1 98.19 177 MET A O 1
ATOM 1416 N N . ALA A 1 178 ? -8.281 -9.836 -6.84 1 97.5 178 ALA A N 1
ATOM 1417 C CA . ALA A 1 178 ? -9.344 -8.945 -7.305 1 97.5 178 ALA A CA 1
ATOM 1418 C C . ALA A 1 178 ? -10.68 -9.68 -7.391 1 97.5 178 ALA A C 1
ATOM 1420 O O . ALA A 1 178 ? -10.773 -10.742 -8.016 1 97.5 178 ALA A O 1
ATOM 1421 N N . VAL A 1 179 ? -11.758 -9.07 -6.797 1 97.69 179 VAL A N 1
ATOM 1422 C CA . VAL A 1 179 ? -12.969 -9.867 -6.645 1 97.69 179 VAL A CA 1
ATOM 1423 C C . VAL A 1 179 ? -14.195 -9 -6.934 1 97.69 179 VAL A C 1
ATOM 1425 O O . VAL A 1 179 ? -14.156 -7.781 -6.766 1 97.69 179 VAL A O 1
ATOM 1428 N N . GLY A 1 180 ? -15.203 -9.68 -7.34 1 96.38 180 GLY A N 1
ATOM 1429 C CA . GLY A 1 180 ? -16.547 -9.133 -7.461 1 96.38 180 GLY A CA 1
ATOM 1430 C C . GLY A 1 180 ? -17.594 -9.945 -6.719 1 96.38 180 GLY A C 1
ATOM 1431 O O . GLY A 1 180 ? -17.422 -11.148 -6.52 1 96.38 180 GLY A O 1
ATOM 1432 N N . ILE A 1 181 ? -18.672 -9.281 -6.438 1 96.38 181 ILE A N 1
ATOM 1433 C CA . ILE A 1 181 ? -19.688 -9.891 -5.586 1 96.38 181 ILE A CA 1
ATOM 1434 C C . ILE A 1 181 ? -20.312 -11.086 -6.301 1 96.38 181 ILE A C 1
ATOM 1436 O O . ILE A 1 181 ? -20.797 -12.023 -5.656 1 96.38 181 ILE A O 1
ATOM 1440 N N . SER A 1 182 ? -20.312 -11.102 -7.605 1 93.94 182 SER A N 1
ATOM 1441 C CA . SER A 1 182 ? -20.891 -12.188 -8.383 1 93.94 182 SER A CA 1
ATOM 1442 C C . SER A 1 182 ? -20.156 -13.5 -8.156 1 93.94 182 SER A C 1
ATOM 1444 O O . SER A 1 182 ? -20.703 -14.578 -8.359 1 93.94 182 SER A O 1
ATOM 1446 N N . GLN A 1 183 ? -18.906 -13.43 -7.738 1 95.44 183 GLN A N 1
ATOM 1447 C CA . GLN A 1 183 ? -18.094 -14.625 -7.516 1 95.44 183 GLN A CA 1
ATOM 1448 C C . GLN A 1 183 ? -17.875 -14.875 -6.023 1 95.44 183 GLN A C 1
ATOM 1450 O O . GLN A 1 183 ? -16.953 -15.586 -5.637 1 95.44 183 GLN A O 1
ATOM 1455 N N . LYS A 1 184 ? -18.703 -14.359 -5.238 1 96.75 184 LYS A N 1
ATOM 1456 C CA . LYS A 1 184 ? -18.562 -14.391 -3.783 1 96.75 184 LYS A CA 1
ATOM 1457 C C . LYS A 1 184 ? -18.484 -15.82 -3.268 1 96.75 184 LYS A C 1
ATOM 1459 O O . LYS A 1 184 ? -17.641 -16.125 -2.424 1 96.75 184 LYS A O 1
ATOM 1464 N N . GLN A 1 185 ? -19.297 -16.688 -3.764 1 96.06 185 GLN A N 1
ATOM 1465 C CA . GLN A 1 185 ? -19.328 -18.062 -3.277 1 96.06 185 GLN A CA 1
ATOM 1466 C C . GLN A 1 185 ? -18.016 -18.781 -3.594 1 96.06 185 GLN A C 1
ATOM 1468 O O . GLN A 1 185 ? -17.469 -19.484 -2.744 1 96.06 185 GLN A O 1
ATOM 1473 N N . ASN A 1 186 ? -17.609 -18.609 -4.781 1 95.94 186 ASN A N 1
ATOM 1474 C CA . ASN A 1 186 ? -16.344 -19.219 -5.168 1 95.94 186 ASN A CA 1
ATOM 1475 C C . ASN A 1 186 ? -15.188 -18.688 -4.328 1 95.94 186 ASN A C 1
ATOM 1477 O O . ASN A 1 186 ? -14.352 -19.469 -3.855 1 95.94 186 ASN A O 1
ATOM 1481 N N . VAL A 1 187 ? -15.148 -17.422 -4.141 1 97.81 187 VAL A N 1
ATOM 1482 C CA . VAL A 1 187 ? -14.094 -16.781 -3.354 1 97.81 187 VAL A CA 1
ATOM 1483 C C . VAL A 1 187 ? -14.164 -17.266 -1.907 1 97.81 187 VAL A C 1
ATOM 1485 O O . VAL A 1 187 ? -13.133 -17.484 -1.269 1 97.81 187 VAL A O 1
ATOM 1488 N N . ASP A 1 188 ? -15.344 -17.438 -1.386 1 98.31 188 ASP A N 1
ATOM 1489 C CA . ASP A 1 188 ? -15.516 -17.953 -0.031 1 98.31 188 ASP A CA 1
ATOM 1490 C C . ASP A 1 188 ? -14.852 -19.328 0.125 1 98.31 188 ASP A C 1
ATOM 1492 O O . ASP A 1 188 ? -14.102 -19.547 1.076 1 98.31 188 ASP A O 1
ATOM 1496 N N . ILE A 1 189 ? -15.109 -20.203 -0.825 1 97.5 189 ILE A N 1
ATOM 1497 C CA . ILE A 1 189 ? -14.539 -21.547 -0.789 1 97.5 189 ILE A CA 1
ATOM 1498 C C . ILE A 1 189 ? -13.016 -21.453 -0.835 1 97.5 189 ILE A C 1
ATOM 1500 O O . ILE A 1 189 ? -12.32 -22.109 -0.051 1 97.5 189 ILE A O 1
ATOM 1504 N N . LEU A 1 190 ? -12.539 -20.688 -1.682 1 97.62 190 LEU A N 1
ATOM 1505 C CA . LEU A 1 190 ? -11.102 -20.516 -1.877 1 97.62 190 LEU A CA 1
ATOM 1506 C C . LEU A 1 190 ? -10.445 -19.969 -0.612 1 97.62 190 LEU A C 1
ATOM 1508 O O . LEU A 1 190 ? -9.484 -20.562 -0.108 1 97.62 190 LEU A O 1
ATOM 1512 N N . VAL A 1 191 ? -10.945 -18.859 -0.059 1 98.19 191 VAL A N 1
ATOM 1513 C CA . VAL A 1 191 ? -10.367 -18.188 1.091 1 98.19 191 VAL A CA 1
ATOM 1514 C C . VAL A 1 191 ? -10.383 -19.109 2.307 1 98.19 191 VAL A C 1
ATOM 1516 O O . VAL A 1 191 ? -9.414 -19.156 3.066 1 98.19 191 VAL A O 1
ATOM 1519 N N . ARG A 1 192 ? -11.438 -19.859 2.518 1 97.31 192 ARG A N 1
ATOM 1520 C CA . ARG A 1 192 ? -11.523 -20.766 3.654 1 97.31 192 ARG A CA 1
ATOM 1521 C C . ARG A 1 192 ? -10.406 -21.797 3.621 1 97.31 192 ARG A C 1
ATOM 1523 O O . ARG A 1 192 ? -9.859 -22.172 4.664 1 97.31 192 ARG A O 1
ATOM 1530 N N . LYS A 1 193 ? -10.102 -22.234 2.465 1 96 193 LYS A N 1
ATOM 1531 C CA . LYS A 1 193 ? -9.008 -23.188 2.326 1 96 193 LYS A CA 1
ATOM 1532 C C . LYS A 1 193 ? -7.676 -22.562 2.754 1 96 193 LYS A C 1
ATOM 1534 O O . LYS A 1 193 ? -6.859 -23.234 3.402 1 96 193 LYS A O 1
ATOM 1539 N N . PHE A 1 194 ? -7.465 -21.375 2.453 1 97.25 194 PHE A N 1
ATOM 1540 C CA . PHE A 1 194 ? -6.227 -20.672 2.781 1 97.25 194 PHE A CA 1
ATOM 1541 C C . PHE A 1 194 ? -6.16 -20.359 4.273 1 97.25 194 PHE A C 1
ATOM 1543 O O . PHE A 1 194 ? -5.082 -20.375 4.867 1 97.25 194 PHE A O 1
ATOM 1550 N N . LEU A 1 195 ? -7.273 -20.094 4.852 1 95.31 195 LEU A N 1
ATOM 1551 C CA . LEU A 1 195 ? -7.324 -19.703 6.25 1 95.31 195 LEU A CA 1
ATOM 1552 C C . LEU A 1 195 ? -7.004 -20.875 7.164 1 95.31 195 LEU A C 1
ATOM 1554 O O . LEU A 1 195 ? -6.637 -20.688 8.328 1 95.31 195 LEU A O 1
ATOM 1558 N N . ILE A 1 196 ? -7.121 -22.062 6.625 1 91.88 196 ILE A N 1
ATOM 1559 C CA . ILE A 1 196 ? -6.754 -23.25 7.387 1 91.88 196 ILE A CA 1
ATOM 1560 C C . ILE A 1 196 ? -5.285 -23.172 7.797 1 91.88 196 ILE A C 1
ATOM 1562 O O . ILE A 1 196 ? -4.914 -23.594 8.898 1 91.88 196 ILE A O 1
ATOM 1566 N N . ASP A 1 197 ? -4.504 -22.547 6.961 1 91 197 ASP A N 1
ATOM 1567 C CA . ASP A 1 197 ? -3.074 -22.422 7.23 1 91 197 ASP A CA 1
ATOM 1568 C C . ASP A 1 197 ? -2.713 -21 7.641 1 91 197 ASP A C 1
ATOM 1570 O O . ASP A 1 197 ? -1.602 -20.531 7.379 1 91 197 ASP A O 1
ATOM 1574 N N . ASN A 1 198 ? -3.596 -20.203 8.125 1 89.12 198 ASN A N 1
ATOM 1575 C CA . ASN A 1 198 ? -3.418 -18.875 8.703 1 89.12 198 ASN A CA 1
ATOM 1576 C C . ASN A 1 198 ? -2.826 -17.906 7.688 1 89.12 198 ASN A C 1
ATOM 1578 O O . ASN A 1 198 ? -1.921 -17.141 8.016 1 89.12 198 ASN A O 1
ATOM 1582 N N . CYS A 1 199 ? -3.295 -18.016 6.539 1 95.25 199 CYS A N 1
ATOM 1583 C CA . CYS A 1 199 ? -2.9 -17.094 5.48 1 95.25 199 CYS A CA 1
ATOM 1584 C C . CYS A 1 199 ? -3.57 -15.734 5.66 1 95.25 199 CYS A C 1
ATOM 1586 O O . CYS A 1 199 ? -4.738 -15.656 6.051 1 95.25 199 CYS A O 1
ATOM 1588 N N . SER A 1 200 ? -2.77 -14.625 5.469 1 96.81 200 SER A N 1
ATOM 1589 C CA . SER A 1 200 ? -3.377 -13.305 5.43 1 96.81 200 SER A CA 1
ATOM 1590 C C . SER A 1 200 ? -4.125 -13.07 4.121 1 96.81 200 SER A C 1
ATOM 1592 O O . SER A 1 200 ? -3.689 -13.531 3.062 1 96.81 200 SER A O 1
ATOM 1594 N N . ILE A 1 201 ? -5.289 -12.375 4.238 1 98.44 201 ILE A N 1
ATOM 1595 C CA . ILE A 1 201 ? -6.168 -12.227 3.084 1 98.44 201 ILE A CA 1
ATOM 1596 C C . ILE A 1 201 ? -6.359 -10.742 2.764 1 98.44 201 ILE A C 1
ATOM 1598 O O . ILE A 1 201 ? -6.688 -9.953 3.648 1 98.44 201 ILE A O 1
ATOM 1602 N N . ILE A 1 202 ? -6.125 -10.352 1.525 1 98.75 202 ILE A N 1
ATOM 1603 C CA . ILE A 1 202 ? -6.48 -9.039 1.004 1 98.75 202 ILE A CA 1
ATOM 1604 C C . ILE A 1 202 ? -7.363 -9.195 -0.233 1 98.75 202 ILE A C 1
ATOM 1606 O O . ILE A 1 202 ? -7 -9.898 -1.177 1 98.75 202 ILE A O 1
ATOM 1610 N N . LEU A 1 203 ? -8.523 -8.578 -0.207 1 98.75 203 LEU A N 1
ATOM 1611 C CA . LEU A 1 203 ? -9.445 -8.609 -1.338 1 98.75 203 LEU A CA 1
ATOM 1612 C C . LEU A 1 203 ? -9.547 -7.23 -1.988 1 98.75 203 LEU A C 1
ATOM 1614 O O . LEU A 1 203 ? -9.797 -6.234 -1.308 1 98.75 203 LEU A O 1
ATOM 1618 N N . PHE A 1 204 ? -9.328 -7.188 -3.287 1 98.62 204 PHE A N 1
ATOM 1619 C CA . PHE A 1 204 ? -9.469 -5.996 -4.117 1 98.62 204 PHE A CA 1
ATOM 1620 C C . PHE A 1 204 ? -10.82 -5.977 -4.82 1 98.62 204 PHE A C 1
ATOM 1622 O O . PHE A 1 204 ? -11.062 -6.773 -5.73 1 98.62 204 PHE A O 1
ATOM 1629 N N . HIS A 1 205 ? -11.648 -5.102 -4.402 1 98.25 205 HIS A N 1
ATOM 1630 C CA . HIS A 1 205 ? -12.992 -5.031 -4.961 1 98.25 205 HIS A CA 1
ATOM 1631 C C . HIS A 1 205 ? -13.047 -4.086 -6.16 1 98.25 205 HIS A C 1
ATOM 1633 O O . HIS A 1 205 ? -12.734 -2.9 -6.031 1 98.25 205 HIS A O 1
ATOM 1639 N N . TYR A 1 206 ? -13.492 -4.586 -7.266 1 95.88 206 TYR A N 1
ATOM 1640 C CA . TYR A 1 206 ? -13.508 -3.768 -8.469 1 95.88 206 TYR A CA 1
ATOM 1641 C C . TYR A 1 206 ? -14.922 -3.311 -8.805 1 95.88 206 TYR A C 1
ATOM 1643 O O . TYR A 1 206 ? -15.117 -2.447 -9.664 1 95.88 206 TYR A O 1
ATOM 1651 N N . ASP A 1 207 ? -15.945 -3.812 -8.07 1 94.69 207 ASP A N 1
ATOM 1652 C CA . ASP A 1 207 ? -17.328 -3.631 -8.508 1 94.69 207 ASP A CA 1
ATOM 1653 C C . ASP A 1 207 ? -18.094 -2.723 -7.551 1 94.69 207 ASP A C 1
ATOM 1655 O O . ASP A 1 207 ? -19.312 -2.566 -7.676 1 94.69 207 ASP A O 1
ATOM 1659 N N . GLY A 1 208 ? -17.5 -2.318 -6.488 1 95 208 GLY A N 1
ATOM 1660 C CA . GLY A 1 208 ? -18.125 -1.355 -5.602 1 95 208 GLY A CA 1
ATOM 1661 C C . GLY A 1 208 ? -18.844 -2.002 -4.426 1 95 208 GLY A C 1
ATOM 1662 O O . GLY A 1 208 ? -19.391 -1.309 -3.566 1 95 208 GLY A O 1
ATOM 1663 N N . ASN A 1 209 ? -18.797 -3.301 -4.371 1 96.69 209 ASN A N 1
ATOM 1664 C CA . ASN A 1 209 ? -19.531 -4.012 -3.33 1 96.69 209 ASN A CA 1
ATOM 1665 C C . ASN A 1 209 ? -18.578 -4.59 -2.277 1 96.69 209 ASN A C 1
ATOM 1667 O O . ASN A 1 209 ? -18 -5.652 -2.484 1 96.69 209 ASN A O 1
ATOM 1671 N N . VAL A 1 210 ? -18.516 -3.92 -1.162 1 98.38 210 VAL A N 1
ATOM 1672 C CA . VAL A 1 210 ? -17.656 -4.402 -0.09 1 98.38 210 VAL A CA 1
ATOM 1673 C C . VAL A 1 210 ? -18.5 -4.938 1.06 1 98.38 210 VAL A C 1
ATOM 1675 O O . VAL A 1 210 ? -18.25 -6.031 1.571 1 98.38 210 VAL A O 1
ATOM 1678 N N . ASP A 1 211 ? -19.531 -4.215 1.378 1 97.69 211 ASP A N 1
ATOM 1679 C CA . ASP A 1 211 ? -20.344 -4.566 2.531 1 97.69 211 ASP A CA 1
ATOM 1680 C C . ASP A 1 211 ? -21.094 -5.879 2.303 1 97.69 211 ASP A C 1
ATOM 1682 O O . ASP A 1 211 ? -21.453 -6.566 3.258 1 97.69 211 ASP A O 1
ATOM 1686 N N . GLY A 1 212 ? -21.266 -6.242 1.049 1 97.56 212 GLY A N 1
ATOM 1687 C CA . GLY A 1 212 ? -21.938 -7.492 0.717 1 97.56 212 GLY A CA 1
ATOM 1688 C C . GLY A 1 212 ? -21.172 -8.719 1.165 1 97.56 212 GLY A C 1
ATOM 1689 O O . GLY A 1 212 ? -21.703 -9.828 1.187 1 97.56 212 GLY A O 1
ATOM 1690 N N . TRP A 1 213 ? -20 -8.547 1.572 1 97.75 213 TRP A N 1
ATOM 1691 C CA . TRP A 1 213 ? -19.156 -9.672 1.962 1 97.75 213 TRP A CA 1
ATOM 1692 C C . TRP A 1 213 ? -19.188 -9.891 3.471 1 97.75 213 TRP A C 1
ATOM 1694 O O . TRP A 1 213 ? -18.625 -10.852 3.982 1 97.75 213 TRP A O 1
ATOM 1704 N N . HIS A 1 214 ? -19.922 -9.086 4.238 1 96.56 214 HIS A N 1
ATOM 1705 C CA . HIS A 1 214 ? -19.875 -9.07 5.695 1 96.56 214 HIS A CA 1
ATOM 1706 C C . HIS A 1 214 ? -20.516 -10.328 6.281 1 96.56 214 HIS A C 1
ATOM 1708 O O . HIS A 1 214 ? -20.281 -10.656 7.449 1 96.56 214 HIS A O 1
ATOM 1714 N N . ASP A 1 215 ? -21.359 -10.961 5.531 1 96.81 215 ASP A N 1
ATOM 1715 C CA . ASP A 1 215 ? -22 -12.156 6.066 1 96.81 215 ASP A CA 1
ATOM 1716 C C . ASP A 1 215 ? -21.047 -13.336 6.125 1 96.81 215 ASP A C 1
ATOM 1718 O O . ASP A 1 215 ? -21.344 -14.359 6.746 1 96.81 215 ASP A O 1
ATOM 1722 N N . LEU A 1 216 ? -19.891 -13.203 5.492 1 97.81 216 LEU A N 1
ATOM 1723 C CA . LEU A 1 216 ? -18.859 -14.227 5.598 1 97.81 216 LEU A CA 1
ATOM 1724 C C . LEU A 1 216 ? -18.062 -14.062 6.891 1 97.81 216 LEU A C 1
ATOM 1726 O O . LEU A 1 216 ? -17.594 -12.969 7.195 1 97.81 216 LEU A O 1
ATOM 1730 N N . GLU A 1 217 ? -17.812 -15.125 7.594 1 95.5 217 GLU A N 1
ATOM 1731 C CA . GLU A 1 217 ? -17.234 -15.102 8.93 1 95.5 217 GLU A CA 1
ATOM 1732 C C . GLU A 1 217 ? -15.82 -14.523 8.906 1 95.5 217 GLU A C 1
ATOM 1734 O O . GLU A 1 217 ? -15.414 -13.812 9.836 1 95.5 217 GLU A O 1
ATOM 1739 N N . TRP A 1 218 ? -15.156 -14.766 7.883 1 96.88 218 TRP A N 1
ATOM 1740 C CA . TRP A 1 218 ? -13.75 -14.375 7.824 1 96.88 218 TRP A CA 1
ATOM 1741 C C . TRP A 1 218 ? -13.602 -12.953 7.293 1 96.88 218 TRP A C 1
ATOM 1743 O O . TRP A 1 218 ? -12.5 -12.398 7.305 1 96.88 218 TRP A O 1
ATOM 1753 N N . SER A 1 219 ? -14.656 -12.344 6.855 1 97.12 219 SER A N 1
ATOM 1754 C CA . SER A 1 219 ? -14.594 -11.078 6.145 1 97.12 219 SER A CA 1
ATOM 1755 C C . SER A 1 219 ? -14.023 -9.977 7.027 1 97.12 219 SER A C 1
ATOM 1757 O O . SER A 1 219 ? -13.273 -9.117 6.551 1 97.12 219 SER A O 1
ATOM 1759 N N . ASP A 1 220 ? -14.273 -9.93 8.32 1 94.81 220 ASP A N 1
ATOM 1760 C CA . ASP A 1 220 ? -13.828 -8.875 9.227 1 94.81 220 ASP A CA 1
ATOM 1761 C C . ASP A 1 220 ? -12.344 -9.008 9.539 1 94.81 220 ASP A C 1
ATOM 1763 O O . ASP A 1 220 ? -11.727 -8.078 10.062 1 94.81 220 ASP A O 1
ATOM 1767 N N . LYS A 1 221 ? -11.758 -10.125 9.203 1 94.56 221 LYS A N 1
ATOM 1768 C CA . LYS A 1 221 ? -10.336 -10.344 9.445 1 94.56 221 LYS A CA 1
ATOM 1769 C C . LYS A 1 221 ? -9.516 -10.086 8.188 1 94.56 221 LYS A C 1
ATOM 1771 O O . LYS A 1 221 ? -8.281 -10.062 8.242 1 94.56 221 LYS A O 1
ATOM 1776 N N . ALA A 1 222 ? -10.188 -9.914 7.129 1 97.75 222 ALA A N 1
ATOM 1777 C CA . ALA A 1 222 ? -9.523 -9.609 5.863 1 97.75 222 ALA A CA 1
ATOM 1778 C C . ALA A 1 222 ? -9.445 -8.102 5.633 1 97.75 222 ALA A C 1
ATOM 1780 O O . ALA A 1 222 ? -10.195 -7.336 6.238 1 97.75 222 ALA A O 1
ATOM 1781 N N . ILE A 1 223 ? -8.5 -7.699 4.871 1 98.69 223 ILE A N 1
ATOM 1782 C CA . ILE A 1 223 ? -8.43 -6.324 4.391 1 98.69 223 ILE A CA 1
ATOM 1783 C C . ILE A 1 223 ? -9.148 -6.211 3.047 1 98.69 223 ILE A C 1
ATOM 1785 O O . ILE A 1 223 ? -8.977 -7.059 2.172 1 98.69 223 ILE A O 1
ATOM 1789 N N . HIS A 1 224 ? -10.008 -5.195 2.963 1 98.81 224 HIS A N 1
ATOM 1790 C CA . HIS A 1 224 ? -10.75 -4.941 1.731 1 98.81 224 HIS A CA 1
ATOM 1791 C C . HIS A 1 224 ? -10.359 -3.604 1.117 1 98.81 224 HIS A C 1
ATOM 1793 O O . HIS A 1 224 ? -10.344 -2.58 1.806 1 98.81 224 HIS A O 1
ATOM 1799 N N . ILE A 1 225 ? -9.992 -3.617 -0.121 1 98.88 225 ILE A N 1
ATOM 1800 C CA . ILE A 1 225 ? -9.648 -2.395 -0.839 1 98.88 225 ILE A CA 1
ATOM 1801 C C . ILE A 1 225 ? -10.562 -2.232 -2.049 1 98.88 225 ILE A C 1
ATOM 1803 O O . ILE A 1 225 ? -10.68 -3.141 -2.877 1 98.88 225 ILE A O 1
ATOM 1807 N N . LEU A 1 226 ? -11.203 -1.065 -2.143 1 98.69 226 LEU A N 1
ATOM 1808 C CA . LEU A 1 226 ? -12.133 -0.791 -3.234 1 98.69 226 LEU A CA 1
ATOM 1809 C C . LEU A 1 226 ? -11.578 0.293 -4.156 1 98.69 226 LEU A C 1
ATOM 1811 O O . LEU A 1 226 ? -11.234 1.385 -3.699 1 98.69 226 LEU A O 1
ATOM 1815 N N . ALA A 1 227 ? -11.43 0.018 -5.332 1 97.69 227 ALA A N 1
ATOM 1816 C CA . ALA A 1 227 ? -11.227 0.93 -6.453 1 97.69 227 ALA A CA 1
ATOM 1817 C C . ALA A 1 227 ? -12.016 0.483 -7.68 1 97.69 227 ALA A C 1
ATOM 1819 O O . ALA A 1 227 ? -11.805 -0.617 -8.195 1 97.69 227 ALA A O 1
ATOM 1820 N N . HIS A 1 228 ? -12.844 1.348 -8.133 1 95.06 228 HIS A N 1
ATOM 1821 C CA . HIS A 1 228 ? -13.797 0.969 -9.172 1 95.06 228 HIS A CA 1
ATOM 1822 C C . HIS A 1 228 ? -13.094 0.66 -10.484 1 95.06 228 HIS A C 1
ATOM 1824 O O . HIS A 1 228 ? -12.258 1.444 -10.945 1 95.06 228 HIS A O 1
ATOM 1830 N N . ASN A 1 229 ? -13.43 -0.466 -11.039 1 92.38 229 ASN A N 1
ATOM 1831 C CA . ASN A 1 229 ? -13.031 -0.882 -12.375 1 92.38 229 ASN A CA 1
ATOM 1832 C C . ASN A 1 229 ? -11.516 -0.947 -12.523 1 92.38 229 ASN A C 1
ATOM 1834 O O . ASN A 1 229 ? -10.969 -0.505 -13.531 1 92.38 229 ASN A O 1
ATOM 1838 N N . GLN A 1 230 ? -10.844 -1.312 -11.484 1 94.69 230 GLN A N 1
ATOM 1839 C CA . GLN A 1 230 ? -9.406 -1.542 -11.57 1 94.69 230 GLN A CA 1
ATOM 1840 C C . GLN A 1 230 ? -9.086 -3.035 -11.578 1 94.69 230 GLN A C 1
ATOM 1842 O O . GLN A 1 230 ? -9.906 -3.854 -11.164 1 94.69 230 GLN A O 1
ATOM 1847 N N . THR A 1 231 ? -7.922 -3.355 -12.109 1 94.38 231 THR A N 1
ATOM 1848 C CA . THR A 1 231 ? -7.543 -4.75 -12.312 1 94.38 231 THR A CA 1
ATOM 1849 C C . THR A 1 231 ? -6.578 -5.211 -11.227 1 94.38 231 THR A C 1
ATOM 1851 O O . THR A 1 231 ? -6.055 -4.395 -10.469 1 94.38 231 THR A O 1
ATOM 1854 N N . LYS A 1 232 ? -6.352 -6.488 -11.242 1 95.81 232 LYS A N 1
ATOM 1855 C CA . LYS A 1 232 ? -5.496 -7.137 -10.258 1 95.81 232 LYS A CA 1
ATOM 1856 C C . LYS A 1 232 ? -4.105 -6.508 -10.234 1 95.81 232 LYS A C 1
ATOM 1858 O O . LYS A 1 232 ? -3.541 -6.281 -9.164 1 95.81 232 LYS A O 1
ATOM 1863 N N . TRP A 1 233 ? -3.545 -6.188 -11.352 1 97.12 233 TRP A N 1
ATOM 1864 C CA . TRP A 1 233 ? -2.182 -5.672 -11.422 1 97.12 233 TRP A CA 1
ATOM 1865 C C . TRP A 1 233 ? -2.131 -4.207 -11.008 1 97.12 233 TRP A C 1
ATOM 1867 O O . TRP A 1 233 ? -1.142 -3.754 -10.43 1 97.12 233 TRP A O 1
ATOM 1877 N N . TRP A 1 234 ? -3.215 -3.455 -11.297 1 97.19 234 TRP A N 1
ATOM 1878 C CA . TRP A 1 234 ? -3.316 -2.098 -10.773 1 97.19 234 TRP A CA 1
ATOM 1879 C C . TRP A 1 234 ? -3.262 -2.098 -9.242 1 97.19 234 TRP A C 1
ATOM 1881 O O . TRP A 1 234 ? -2.49 -1.345 -8.648 1 97.19 234 TRP A O 1
ATOM 1891 N N . PHE A 1 235 ? -4.023 -2.98 -8.641 1 98.44 235 PHE A N 1
ATOM 1892 C CA . PHE A 1 235 ? -4.07 -3.084 -7.188 1 98.44 235 PHE A CA 1
ATOM 1893 C C . PHE A 1 235 ? -2.721 -3.518 -6.629 1 98.44 235 PHE A C 1
ATOM 1895 O O . PHE A 1 235 ? -2.221 -2.928 -5.672 1 98.44 235 PHE A O 1
ATOM 1902 N N . ALA A 1 236 ? -2.162 -4.504 -7.207 1 98.5 236 ALA A N 1
ATOM 1903 C CA . ALA A 1 236 ? -0.908 -5.055 -6.699 1 98.5 236 ALA A CA 1
ATOM 1904 C C . ALA A 1 236 ? 0.19 -3.994 -6.691 1 98.5 236 ALA A C 1
ATOM 1906 O O . ALA A 1 236 ? 0.971 -3.91 -5.738 1 98.5 236 ALA A O 1
ATOM 1907 N N . LYS A 1 237 ? 0.27 -3.203 -7.723 1 98.06 237 LYS A N 1
ATOM 1908 C CA . LYS A 1 237 ? 1.297 -2.174 -7.852 1 98.06 237 LYS A CA 1
ATOM 1909 C C . LYS A 1 237 ? 1.154 -1.117 -6.762 1 98.06 237 LYS A C 1
ATOM 1911 O O . LYS A 1 237 ? 2.148 -0.548 -6.305 1 98.06 237 LYS A O 1
ATOM 1916 N N . ARG A 1 238 ? 0.047 -0.984 -6.25 1 98.19 238 ARG A N 1
ATOM 1917 C CA . ARG A 1 238 ? -0.212 0.142 -5.359 1 98.19 238 ARG A CA 1
ATOM 1918 C C . ARG A 1 238 ? -0.319 -0.32 -3.91 1 98.19 238 ARG A C 1
ATOM 1920 O O . ARG A 1 238 ? 0.02 0.425 -2.988 1 98.19 238 ARG A O 1
ATOM 1927 N N . PHE A 1 239 ? -0.689 -1.559 -3.715 1 98.69 239 PHE A N 1
ATOM 1928 C CA . PHE A 1 239 ? -1.028 -1.912 -2.342 1 98.69 239 PHE A CA 1
ATOM 1929 C C . PHE A 1 239 ? -0.196 -3.098 -1.866 1 98.69 239 PHE A C 1
ATOM 1931 O O . PHE A 1 239 ? -0.315 -3.525 -0.716 1 98.69 239 PHE A O 1
ATOM 1938 N N . LEU A 1 240 ? 0.687 -3.592 -2.74 1 98.62 240 LEU A N 1
ATOM 1939 C CA . LEU A 1 240 ? 1.53 -4.715 -2.342 1 98.62 240 LEU A CA 1
ATOM 1940 C C . LEU A 1 240 ? 3.006 -4.379 -2.529 1 98.62 240 LEU A C 1
ATOM 1942 O O . LEU A 1 240 ? 3.779 -5.207 -3.014 1 98.62 240 LEU A O 1
ATOM 1946 N N . HIS A 1 241 ? 3.354 -3.215 -2.209 1 98.44 241 HIS A N 1
ATOM 1947 C CA . HIS A 1 241 ? 4.773 -2.873 -2.244 1 98.44 241 HIS A CA 1
ATOM 1948 C C . HIS A 1 241 ? 5.602 -3.896 -1.476 1 98.44 241 HIS A C 1
ATOM 1950 O O . HIS A 1 241 ? 5.207 -4.336 -0.394 1 98.44 241 HIS A O 1
ATOM 1956 N N . PRO A 1 242 ? 6.793 -4.223 -1.998 1 97.62 242 PRO A N 1
ATOM 1957 C CA . PRO A 1 242 ? 7.578 -5.309 -1.402 1 97.62 242 PRO A CA 1
ATOM 1958 C C . PRO A 1 242 ? 7.934 -5.047 0.058 1 97.62 242 PRO A C 1
ATOM 1960 O O . PRO A 1 242 ? 7.988 -5.98 0.862 1 97.62 242 PRO A O 1
ATOM 1963 N N . ASP A 1 243 ? 8.164 -3.85 0.443 1 96.94 243 ASP A N 1
ATOM 1964 C CA . ASP A 1 243 ? 8.5 -3.529 1.826 1 96.94 243 ASP A CA 1
ATOM 1965 C C . ASP A 1 243 ? 7.297 -3.719 2.746 1 96.94 243 ASP A C 1
ATOM 1967 O O . ASP A 1 243 ? 7.457 -3.998 3.936 1 96.94 243 ASP A O 1
ATOM 1971 N N . VAL A 1 244 ? 6.117 -3.576 2.232 1 97.56 244 VAL A N 1
ATOM 1972 C CA . VAL A 1 244 ? 4.914 -3.641 3.055 1 97.56 244 VAL A CA 1
ATOM 1973 C C . VAL A 1 244 ? 4.48 -5.094 3.225 1 97.56 244 VAL A C 1
ATOM 1975 O O . VAL A 1 244 ? 3.783 -5.43 4.184 1 97.56 244 VAL A O 1
ATOM 1978 N N . VAL A 1 245 ? 4.926 -5.945 2.305 1 97.25 245 VAL A N 1
ATOM 1979 C CA . VAL A 1 245 ? 4.527 -7.344 2.408 1 97.25 245 VAL A CA 1
ATOM 1980 C C . VAL A 1 245 ? 5.754 -8.219 2.645 1 97.25 245 VAL A C 1
ATOM 1982 O O . VAL A 1 245 ? 5.742 -9.414 2.34 1 97.25 245 VAL A O 1
ATOM 1985 N N . SER A 1 246 ? 6.758 -7.672 3.215 1 92.5 246 SER A N 1
ATOM 1986 C CA . SER A 1 246 ? 8.062 -8.32 3.326 1 92.5 246 SER A CA 1
ATOM 1987 C C . SER A 1 246 ? 8.023 -9.469 4.328 1 92.5 246 SER A C 1
ATOM 1989 O O . SER A 1 246 ? 8.883 -10.352 4.305 1 92.5 246 SER A O 1
ATOM 1991 N N . THR A 1 247 ? 7.09 -9.484 5.172 1 92.5 247 THR A N 1
ATOM 1992 C CA . THR A 1 247 ? 7.02 -10.508 6.207 1 92.5 247 THR A CA 1
ATOM 1993 C C . THR A 1 247 ? 6.574 -11.844 5.617 1 92.5 247 THR A C 1
ATOM 1995 O O . THR A 1 247 ? 6.816 -12.898 6.207 1 92.5 247 THR A O 1
ATOM 1998 N N . TYR A 1 248 ? 5.957 -11.852 4.492 1 95.94 248 TYR A N 1
ATOM 1999 C CA . TYR A 1 248 ? 5.406 -13.07 3.912 1 95.94 248 TYR A CA 1
ATOM 2000 C C . TYR A 1 248 ? 6.445 -13.781 3.051 1 95.94 248 TYR A C 1
ATOM 2002 O O . TYR A 1 248 ? 7.094 -13.156 2.207 1 95.94 248 TYR A O 1
ATOM 2010 N N . ASP A 1 249 ? 6.523 -15.023 3.266 1 96.56 249 ASP A N 1
ATOM 2011 C CA . ASP A 1 249 ? 7.434 -15.836 2.461 1 96.56 249 ASP A CA 1
ATOM 2012 C C . ASP A 1 249 ? 6.941 -15.945 1.02 1 96.56 249 ASP A C 1
ATOM 2014 O O . ASP A 1 249 ? 7.742 -15.961 0.083 1 96.56 249 ASP A O 1
ATOM 2018 N N . TYR A 1 250 ? 5.586 -16.047 0.914 1 98.12 250 TYR A N 1
ATOM 2019 C CA . TYR A 1 250 ? 4.996 -16.25 -0.406 1 98.12 250 TYR A CA 1
ATOM 2020 C C . TYR A 1 250 ? 3.773 -15.359 -0.598 1 98.12 250 TYR A C 1
ATOM 2022 O O . TYR A 1 250 ? 3.008 -15.133 0.342 1 98.12 250 TYR A O 1
ATOM 2030 N N . ILE A 1 251 ? 3.633 -14.906 -1.819 1 98.62 251 ILE A N 1
ATOM 2031 C CA . ILE A 1 251 ? 2.498 -14.07 -2.201 1 98.62 251 ILE A CA 1
ATOM 2032 C C . ILE A 1 251 ? 1.705 -14.758 -3.311 1 98.62 251 ILE A C 1
ATOM 2034 O O . ILE A 1 251 ? 2.254 -15.078 -4.367 1 98.62 251 ILE A O 1
ATOM 2038 N N . PHE A 1 252 ? 0.439 -15.008 -3.035 1 98.81 252 PHE A N 1
ATOM 2039 C CA . PHE A 1 252 ? -0.51 -15.523 -4.016 1 98.81 252 PHE A CA 1
ATOM 2040 C C . PHE A 1 252 ? -1.305 -14.383 -4.645 1 98.81 252 PHE A C 1
ATOM 2042 O O . PHE A 1 252 ? -2.066 -13.703 -3.961 1 98.81 252 PHE A O 1
ATOM 2049 N N . LEU A 1 253 ? -1.109 -14.133 -5.887 1 98.62 253 LEU A N 1
ATOM 2050 C CA . LEU A 1 253 ? -1.888 -13.148 -6.633 1 98.62 253 LEU A CA 1
ATOM 2051 C C . LEU A 1 253 ? -2.818 -13.828 -7.629 1 98.62 253 LEU A C 1
ATOM 2053 O O . LEU A 1 253 ? -2.463 -14 -8.797 1 98.62 253 LEU A O 1
ATOM 2057 N N . TRP A 1 254 ? -4.07 -14.141 -7.164 1 98.19 254 TRP A N 1
ATOM 2058 C CA . TRP A 1 254 ? -4.918 -15.094 -7.879 1 98.19 254 TRP A CA 1
ATOM 2059 C C . TRP A 1 254 ? -6.168 -14.406 -8.414 1 98.19 254 TRP A C 1
ATOM 2061 O O . TRP A 1 254 ? -6.637 -13.422 -7.848 1 98.19 254 TRP A O 1
ATOM 2071 N N . ASP A 1 255 ? -6.672 -14.961 -9.516 1 95.94 255 ASP A N 1
ATOM 2072 C CA . ASP A 1 255 ? -7.992 -14.578 -10.008 1 95.94 255 ASP A CA 1
ATOM 2073 C C . ASP A 1 255 ? -9.102 -15.188 -9.148 1 95.94 255 ASP A C 1
ATOM 2075 O O . ASP A 1 255 ? -8.852 -16.125 -8.383 1 95.94 255 ASP A O 1
ATOM 2079 N N . GLU A 1 256 ? -10.273 -14.703 -9.352 1 96.62 256 GLU A N 1
ATOM 2080 C CA . GLU A 1 256 ? -11.375 -15.062 -8.469 1 96.62 256 GLU A CA 1
ATOM 2081 C C . GLU A 1 256 ? -12.094 -16.312 -8.969 1 96.62 256 GLU A C 1
ATOM 2083 O O . GLU A 1 256 ? -12.891 -16.906 -8.242 1 96.62 256 GLU A O 1
ATOM 2088 N N . ASP A 1 257 ? -11.805 -16.766 -10.211 1 94.69 257 ASP A N 1
ATOM 2089 C CA . ASP A 1 257 ? -12.555 -17.875 -10.789 1 94.69 257 ASP A CA 1
ATOM 2090 C C . ASP A 1 257 ? -11.734 -19.156 -10.773 1 94.69 257 ASP A C 1
ATOM 2092 O O . ASP A 1 257 ? -11.664 -19.875 -11.781 1 94.69 257 ASP A O 1
ATOM 2096 N N . LEU A 1 258 ? -11.219 -19.469 -9.664 1 96.62 258 LEU A N 1
ATOM 2097 C CA . LEU A 1 258 ? -10.398 -20.672 -9.516 1 96.62 258 LEU A CA 1
ATOM 2098 C C . LEU A 1 258 ? -11.055 -21.656 -8.555 1 96.62 258 LEU A C 1
ATOM 2100 O O . LEU A 1 258 ? -11.555 -21.266 -7.5 1 96.62 258 LEU A O 1
ATOM 2104 N N . GLY A 1 259 ? -11.117 -22.906 -8.969 1 97 259 GLY A N 1
ATOM 2105 C CA . GLY A 1 259 ? -11.531 -23.984 -8.078 1 97 259 GLY A CA 1
ATOM 2106 C C . GLY A 1 259 ? -10.375 -24.625 -7.336 1 97 259 GLY A C 1
ATOM 2107 O O . GLY A 1 259 ? -9.336 -24.922 -7.93 1 97 259 GLY A O 1
ATOM 2108 N N . VAL A 1 260 ? -10.602 -24.938 -6.012 1 98 260 VAL A N 1
ATOM 2109 C CA . VAL A 1 260 ? -9.461 -25.359 -5.199 1 98 260 VAL A CA 1
ATOM 2110 C C . VAL A 1 260 ? -9.789 -26.672 -4.496 1 98 260 VAL A C 1
ATOM 2112 O O . VAL A 1 260 ? -9.297 -26.938 -3.398 1 98 260 VAL A O 1
ATOM 2115 N N . GLU A 1 261 ? -10.562 -27.438 -5.098 1 96.56 261 GLU A N 1
ATOM 2116 C CA . GLU A 1 261 ? -10.961 -28.703 -4.496 1 96.56 261 GLU A CA 1
ATOM 2117 C C . GLU A 1 261 ? -9.75 -29.594 -4.215 1 96.56 261 GLU A C 1
ATOM 2119 O O . GLU A 1 261 ? -9.719 -30.297 -3.205 1 96.56 261 GLU A O 1
ATOM 2124 N N . ASN A 1 262 ? -8.797 -29.594 -5.047 1 97.56 262 ASN A N 1
ATOM 2125 C CA . ASN A 1 262 ? -7.641 -30.469 -4.926 1 97.56 262 ASN A CA 1
ATOM 2126 C C . ASN A 1 262 ? -6.375 -29.688 -4.59 1 97.56 262 ASN A C 1
ATOM 2128 O O . ASN A 1 262 ? -5.273 -30.078 -4.977 1 97.56 262 ASN A O 1
ATOM 2132 N N . PHE A 1 263 ? -6.516 -28.656 -3.898 1 98.12 263 PHE A N 1
ATOM 2133 C CA . PHE A 1 263 ? -5.418 -27.766 -3.533 1 98.12 263 PHE A CA 1
ATOM 2134 C C . PHE A 1 263 ? -5.277 -27.672 -2.02 1 98.12 263 PHE A C 1
ATOM 2136 O O . PHE A 1 263 ? -6.258 -27.406 -1.315 1 98.12 263 PHE A O 1
ATOM 2143 N N . HIS A 1 264 ? -4.078 -27.906 -1.525 1 97.19 264 HIS A N 1
ATOM 2144 C CA . HIS A 1 264 ? -3.736 -27.75 -0.117 1 97.19 264 HIS A CA 1
ATOM 2145 C C . HIS A 1 264 ? -2.57 -26.781 0.06 1 97.19 264 HIS A C 1
ATOM 2147 O O . HIS A 1 264 ? -1.45 -27.062 -0.371 1 97.19 264 HIS A O 1
ATOM 2153 N N . LEU A 1 265 ? -2.807 -25.703 0.762 1 97.12 265 LEU A N 1
ATOM 2154 C CA . LEU A 1 265 ? -1.832 -24.625 0.871 1 97.12 265 LEU A CA 1
ATOM 2155 C C . LEU A 1 265 ? -0.551 -25.109 1.54 1 97.12 265 LEU A C 1
ATOM 2157 O O . LEU A 1 265 ? 0.546 -24.906 1.021 1 97.12 265 LEU A O 1
ATOM 2161 N N . GLY A 1 266 ? -0.619 -25.719 2.701 1 95.62 266 GLY A N 1
ATOM 2162 C CA . GLY A 1 266 ? 0.56 -26.188 3.412 1 95.62 266 GLY A CA 1
ATOM 2163 C C . GLY A 1 266 ? 1.461 -27.062 2.561 1 95.62 266 GLY A C 1
ATOM 2164 O O . GLY A 1 266 ? 2.676 -26.859 2.521 1 95.62 266 GLY A O 1
ATOM 2165 N N . ARG A 1 267 ? 0.864 -28.031 1.883 1 96.5 267 ARG A N 1
ATOM 2166 C CA . ARG A 1 267 ? 1.63 -28.922 1.003 1 96.5 267 ARG A CA 1
ATOM 2167 C C . ARG A 1 267 ? 2.234 -28.141 -0.158 1 96.5 267 ARG A C 1
ATOM 2169 O O . ARG A 1 267 ? 3.385 -28.359 -0.538 1 96.5 267 ARG A O 1
ATOM 2176 N N . TYR A 1 268 ? 1.455 -27.266 -0.668 1 98.06 268 TYR A N 1
ATOM 2177 C CA . TYR A 1 268 ? 1.942 -26.453 -1.772 1 98.06 268 TYR A CA 1
ATOM 2178 C C . TYR A 1 268 ? 3.201 -25.688 -1.373 1 98.06 268 TYR A C 1
ATOM 2180 O O . TYR A 1 268 ? 4.195 -25.688 -2.102 1 98.06 268 TYR A O 1
ATOM 2188 N N . LEU A 1 269 ? 3.164 -25.062 -0.2 1 97.44 269 LEU A N 1
ATOM 2189 C CA . LEU A 1 269 ? 4.281 -24.266 0.273 1 97.44 269 LEU A CA 1
ATOM 2190 C C . LEU A 1 269 ? 5.5 -25.125 0.558 1 97.44 269 LEU A C 1
ATOM 2192 O O . LEU A 1 269 ? 6.633 -24.734 0.284 1 97.44 269 LEU A O 1
ATOM 2196 N N . GLN A 1 270 ? 5.27 -26.25 1.03 1 96.19 270 GLN A N 1
ATOM 2197 C CA . GLN A 1 270 ? 6.363 -27.188 1.266 1 96.19 270 GLN A CA 1
ATOM 2198 C C . GLN A 1 270 ? 7.043 -27.578 -0.043 1 96.19 270 GLN A C 1
ATOM 2200 O O . GLN A 1 270 ? 8.273 -27.656 -0.111 1 96.19 270 GLN A O 1
ATOM 2205 N N . ILE A 1 271 ? 6.242 -27.828 -1.024 1 97.75 271 ILE A N 1
ATOM 2206 C CA . ILE A 1 271 ? 6.785 -28.219 -2.322 1 97.75 271 ILE A CA 1
ATOM 2207 C C . ILE A 1 271 ? 7.559 -27.062 -2.93 1 97.75 271 ILE A C 1
ATOM 2209 O O . ILE A 1 271 ? 8.648 -27.25 -3.475 1 97.75 271 ILE A O 1
ATOM 2213 N N . MET A 1 272 ? 7.027 -25.891 -2.846 1 97.25 272 MET A N 1
ATOM 2214 C CA . MET A 1 272 ? 7.738 -24.719 -3.363 1 97.25 272 MET A CA 1
ATOM 2215 C C . MET A 1 272 ? 9.117 -24.594 -2.727 1 97.25 272 MET A C 1
ATOM 2217 O O . MET A 1 272 ? 10.117 -24.406 -3.428 1 97.25 272 MET A O 1
ATOM 2221 N N . ALA A 1 273 ? 9.141 -24.75 -1.454 1 96.19 273 ALA A N 1
ATOM 2222 C CA . ALA A 1 273 ? 10.391 -24.609 -0.714 1 96.19 273 ALA A CA 1
ATOM 2223 C C . ALA A 1 273 ? 11.359 -25.734 -1.05 1 96.19 273 ALA A C 1
ATOM 2225 O O . ALA A 1 273 ? 12.523 -25.484 -1.37 1 96.19 273 ALA A O 1
ATOM 2226 N N . SER A 1 274 ? 10.867 -26.969 -1.034 1 96.44 274 SER A N 1
ATOM 2227 C CA . SER A 1 274 ? 11.742 -28.125 -1.216 1 96.44 274 SER A CA 1
ATOM 2228 C C . SER A 1 274 ? 12.273 -28.203 -2.643 1 96.44 274 SER A C 1
ATOM 2230 O O . SER A 1 274 ? 13.391 -28.656 -2.869 1 96.44 274 SER A O 1
ATOM 2232 N N . GLU A 1 275 ? 11.484 -27.719 -3.568 1 97.56 275 GLU A N 1
ATOM 2233 C CA . GLU A 1 275 ? 11.875 -27.797 -4.973 1 97.56 275 GLU A CA 1
ATOM 2234 C C . GLU A 1 275 ? 12.656 -26.547 -5.387 1 97.56 275 GLU A C 1
ATOM 2236 O O . GLU A 1 275 ? 13.109 -26.438 -6.531 1 97.56 275 GLU A O 1
ATOM 2241 N N . GLY A 1 276 ? 12.727 -25.562 -4.508 1 97.06 276 GLY A N 1
ATOM 2242 C CA . GLY A 1 276 ? 13.492 -24.359 -4.781 1 97.06 276 GLY A CA 1
ATOM 2243 C C . GLY A 1 276 ? 12.82 -23.438 -5.793 1 97.06 276 GLY A C 1
ATOM 2244 O O . GLY A 1 276 ? 13.5 -22.781 -6.578 1 97.06 276 GLY A O 1
ATOM 2245 N N . LEU A 1 277 ? 11.531 -23.484 -5.844 1 98.38 277 LEU A N 1
ATOM 2246 C CA . LEU A 1 277 ? 10.789 -22.641 -6.77 1 98.38 277 LEU A CA 1
ATOM 2247 C C . LEU A 1 277 ? 10.641 -21.219 -6.215 1 98.38 277 LEU A C 1
ATOM 2249 O O . LEU A 1 277 ? 10.32 -21.047 -5.039 1 98.38 277 LEU A O 1
ATOM 2253 N N . GLU A 1 278 ? 10.945 -20.219 -7.043 1 98 278 GLU A N 1
ATOM 2254 C CA . GLU A 1 278 ? 10.75 -18.812 -6.711 1 98 278 GLU A CA 1
ATOM 2255 C C . GLU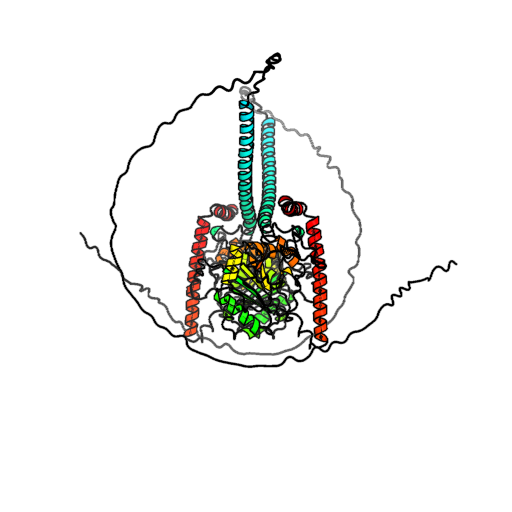 A 1 278 ? 9.438 -18.297 -7.289 1 98 278 GLU A C 1
ATOM 2257 O O . GLU A 1 278 ? 8.844 -17.359 -6.746 1 98 278 GLU A O 1
ATOM 2262 N N . ILE A 1 279 ? 9.07 -18.844 -8.391 1 98.56 279 ILE A N 1
ATOM 2263 C CA . ILE A 1 279 ? 7.809 -18.531 -9.062 1 98.56 279 ILE A CA 1
ATOM 2264 C C . ILE A 1 279 ? 7.105 -19.828 -9.453 1 98.56 279 ILE A C 1
ATOM 2266 O O . ILE A 1 279 ? 7.738 -20.75 -9.992 1 98.56 279 ILE A O 1
ATOM 2270 N N . SER A 1 280 ? 5.824 -19.891 -9.148 1 98.75 280 SER A N 1
ATOM 2271 C CA . SER A 1 280 ? 5.102 -21.109 -9.484 1 98.75 280 SER A CA 1
ATOM 2272 C C . SER A 1 280 ? 3.619 -20.828 -9.703 1 98.75 280 SER A C 1
ATOM 2274 O O . SER A 1 280 ? 3.16 -19.703 -9.516 1 98.75 280 SER A O 1
ATOM 2276 N N . GLN A 1 281 ? 2.963 -21.781 -10.156 1 98.56 281 GLN A N 1
ATOM 2277 C CA . GLN A 1 281 ? 1.507 -21.891 -10.133 1 98.56 281 GLN A CA 1
ATOM 2278 C C . GLN A 1 281 ? 1.061 -23.328 -9.953 1 98.56 281 GLN A C 1
ATOM 2280 O O . GLN A 1 281 ? 1.804 -24.266 -10.273 1 98.56 281 GLN A O 1
ATOM 2285 N N . PRO A 1 282 ? -0.113 -23.5 -9.344 1 98.75 282 PRO A N 1
ATOM 2286 C CA . PRO A 1 282 ? -0.684 -24.844 -9.383 1 98.75 282 PRO A CA 1
ATOM 2287 C C . PRO A 1 282 ? -1.036 -25.297 -10.797 1 98.75 282 PRO A C 1
ATOM 2289 O O . PRO A 1 282 ? -1.416 -24.469 -11.633 1 98.75 282 PRO A O 1
ATOM 2292 N N . ALA A 1 283 ? -0.931 -26.562 -10.992 1 98.5 283 ALA A N 1
ATOM 2293 C CA . ALA A 1 283 ? -1.32 -27.094 -12.297 1 98.5 283 ALA A CA 1
ATOM 2294 C C . ALA A 1 283 ? -2.83 -27 -12.492 1 98.5 283 ALA A C 1
ATOM 2296 O O . ALA A 1 283 ? -3.588 -26.922 -11.523 1 98.5 283 ALA A O 1
ATOM 2297 N N . LEU A 1 284 ? -3.172 -27 -13.781 1 97.81 284 LEU A N 1
ATOM 2298 C CA . LEU A 1 284 ? -4.59 -26.953 -14.125 1 97.81 284 LEU A CA 1
ATOM 2299 C C . LEU A 1 284 ? -5.117 -28.359 -14.422 1 97.81 284 LEU A C 1
ATOM 2301 O O . LEU A 1 284 ? -4.488 -29.109 -15.164 1 97.81 284 LEU A O 1
ATOM 2305 N N . ASP A 1 285 ? -6.203 -28.625 -13.82 1 97.5 285 ASP A N 1
ATOM 2306 C CA . ASP A 1 285 ? -6.883 -29.875 -14.148 1 97.5 285 ASP A CA 1
ATOM 2307 C C . ASP A 1 285 ? -7.41 -29.859 -15.586 1 97.5 285 ASP A C 1
ATOM 2309 O O . ASP A 1 285 ? -8.297 -29.062 -15.914 1 97.5 285 ASP A O 1
ATOM 2313 N N . PRO A 1 286 ? -6.965 -30.766 -16.438 1 94.38 286 PRO A N 1
ATOM 2314 C CA . PRO A 1 286 ? -7.375 -30.688 -17.828 1 94.38 286 PRO A CA 1
ATOM 2315 C C . PRO A 1 286 ? -8.82 -31.141 -18.047 1 94.38 286 PRO A C 1
ATOM 2317 O O . PRO A 1 286 ? -9.438 -30.781 -19.047 1 94.38 286 PRO A O 1
ATOM 2320 N N . ASP A 1 287 ? -9.375 -31.906 -17.156 1 93.44 287 ASP A N 1
ATOM 2321 C CA . ASP A 1 287 ? -10.711 -32.469 -17.328 1 93.44 287 ASP A CA 1
ATOM 2322 C C . ASP A 1 287 ? -11.789 -31.469 -16.891 1 93.44 287 ASP A C 1
ATOM 2324 O O . ASP A 1 287 ? -12.883 -31.453 -17.453 1 93.44 287 ASP A O 1
ATOM 2328 N N . GLN A 1 288 ? -11.422 -30.641 -16.016 1 92.62 288 GLN A N 1
ATOM 2329 C CA . GLN A 1 288 ? -12.453 -29.812 -15.398 1 92.62 288 GLN A CA 1
ATOM 2330 C C . GLN A 1 288 ? -12.242 -28.328 -15.742 1 92.62 288 GLN A C 1
ATOM 2332 O O . GLN A 1 288 ? -13.148 -27.516 -15.57 1 92.62 2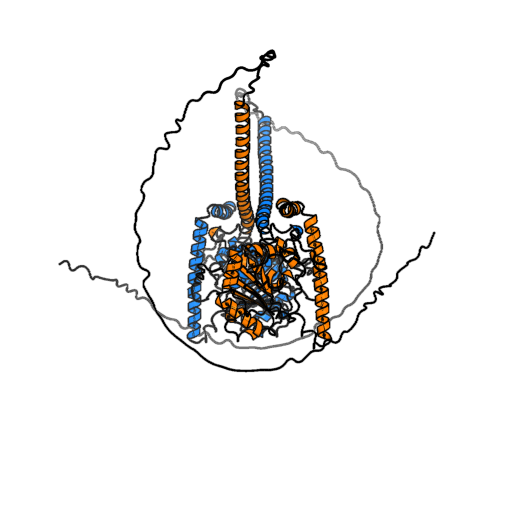88 GLN A O 1
ATOM 2337 N N . SER A 1 289 ? -11.047 -28.016 -16.125 1 90.38 289 SER A N 1
ATOM 2338 C CA . SER A 1 289 ? -10.766 -26.609 -16.422 1 90.38 289 SER A CA 1
ATOM 2339 C C . SER A 1 289 ? -11.352 -26.219 -17.781 1 90.38 289 SER A C 1
ATOM 2341 O O . SER A 1 289 ? -11.422 -27.031 -18.688 1 90.38 289 SER A O 1
ATOM 2343 N N . SER A 1 290 ? -11.797 -24.969 -17.766 1 83.31 290 SER A N 1
ATOM 2344 C CA . SER A 1 290 ? -12.195 -24.406 -19.047 1 83.31 290 SER A CA 1
ATOM 2345 C C . SER A 1 290 ? -11.016 -24.375 -20.031 1 83.31 290 SER A C 1
ATOM 2347 O O . SER A 1 290 ? -10.008 -25.047 -19.812 1 83.31 290 SER A O 1
ATOM 2349 N N . GLU A 1 291 ? -11.062 -23.5 -21.031 1 78.88 291 GLU A N 1
ATOM 2350 C CA . GLU A 1 291 ? -10.047 -23.453 -22.078 1 78.88 291 GLU A CA 1
ATOM 2351 C C . GLU A 1 291 ? -8.672 -23.109 -21.5 1 78.88 291 GLU A C 1
ATOM 2353 O O . GLU A 1 291 ? -8.516 -22.094 -20.828 1 78.88 291 GLU A O 1
ATOM 2358 N N . ILE A 1 292 ? -7.855 -24.125 -21.609 1 84.5 292 ILE A N 1
ATOM 2359 C CA . ILE A 1 292 ? -6.465 -23.938 -21.219 1 84.5 292 ILE A CA 1
ATOM 2360 C C . ILE A 1 292 ? -5.66 -23.438 -22.422 1 84.5 292 ILE A C 1
ATOM 2362 O O . ILE A 1 292 ? -5.547 -24.141 -23.438 1 84.5 292 ILE A O 1
ATOM 2366 N N . HIS A 1 293 ? -5.082 -22.312 -22.234 1 80 293 HIS A N 1
ATOM 2367 C CA . HIS A 1 293 ? -4.441 -21.641 -23.359 1 80 293 HIS A CA 1
ATOM 2368 C C . HIS A 1 293 ? -2.955 -21.969 -23.438 1 80 293 HIS A C 1
ATOM 2370 O O . HIS A 1 293 ? -2.326 -21.812 -24.484 1 80 293 HIS A O 1
ATOM 2376 N N . HIS A 1 294 ? -2.416 -22.438 -22.359 1 86.62 294 HIS A N 1
ATOM 2377 C CA . HIS A 1 294 ? -0.985 -22.719 -22.312 1 86.62 294 HIS A CA 1
ATOM 2378 C C . HIS A 1 294 ? -0.711 -24.141 -21.844 1 86.62 294 HIS A C 1
ATOM 2380 O O . HIS A 1 294 ? -0.923 -24.453 -20.672 1 86.62 294 HIS A O 1
ATOM 2386 N N . ARG A 1 295 ? -0.109 -24.859 -22.672 1 88.56 295 ARG A N 1
ATOM 2387 C CA . ARG A 1 295 ? 0.07 -26.297 -22.438 1 88.56 295 ARG A CA 1
ATOM 2388 C C . ARG A 1 295 ? 0.912 -26.547 -21.203 1 88.56 295 ARG A C 1
ATOM 2390 O O . ARG A 1 295 ? 0.7 -27.531 -20.484 1 88.56 295 ARG A O 1
ATOM 2397 N N . ILE A 1 296 ? 1.884 -25.719 -20.953 1 93.25 296 ILE A N 1
ATOM 2398 C CA . ILE A 1 296 ? 2.801 -25.938 -19.844 1 93.25 296 ILE A CA 1
ATOM 2399 C C . ILE A 1 296 ? 2.033 -25.891 -18.516 1 93.25 296 ILE A C 1
ATOM 2401 O O . ILE A 1 296 ? 2.514 -26.391 -17.5 1 93.25 296 ILE A O 1
ATOM 2405 N N . THR A 1 297 ? 0.848 -25.344 -18.453 1 95.75 297 THR A N 1
ATOM 2406 C CA . THR A 1 297 ? 0.124 -25.188 -17.203 1 95.75 297 THR A CA 1
ATOM 2407 C C . THR A 1 297 ? -0.747 -26.406 -16.922 1 95.75 297 THR A C 1
ATOM 2409 O O . THR A 1 297 ? -1.335 -26.531 -15.852 1 95.75 297 THR A O 1
ATOM 2412 N N . VAL A 1 298 ? -0.788 -27.359 -17.875 1 95.69 298 VAL A N 1
ATOM 2413 C CA . VAL A 1 298 ? -1.634 -28.531 -17.734 1 95.69 298 VAL A CA 1
ATOM 2414 C C . VAL A 1 298 ? -0.99 -29.531 -16.766 1 95.69 298 VAL A C 1
ATOM 2416 O O . VAL A 1 298 ? 0.213 -29.781 -16.844 1 95.69 298 VAL A O 1
ATOM 2419 N N . ARG A 1 299 ? -1.743 -30.141 -15.977 1 97.56 299 ARG A N 1
ATOM 2420 C CA . ARG A 1 299 ? -1.294 -31.047 -14.93 1 97.56 299 ARG A CA 1
ATOM 2421 C C . ARG A 1 299 ? -0.661 -32.312 -15.523 1 97.56 299 ARG A C 1
ATOM 2423 O O . ARG A 1 299 ? -1.213 -32.906 -16.438 1 97.56 299 ARG A O 1
ATOM 2430 N N . ASP A 1 300 ? 0.485 -32.625 -15.023 1 96.5 300 ASP A N 1
ATOM 2431 C CA . ASP A 1 300 ? 1.092 -33.938 -15.211 1 96.5 300 ASP A CA 1
ATOM 2432 C C . ASP A 1 300 ? 0.818 -34.844 -14.008 1 96.5 300 ASP A C 1
ATOM 2434 O O . ASP A 1 300 ? 1.462 -34.688 -12.969 1 96.5 300 ASP A O 1
ATOM 2438 N N . ARG A 1 301 ? 0.013 -35.844 -14.188 1 96.25 301 ARG A N 1
ATOM 2439 C CA . ARG A 1 301 ? -0.476 -36.688 -13.094 1 96.25 301 ARG A CA 1
ATOM 2440 C C . ARG A 1 301 ? 0.637 -37.562 -12.531 1 96.25 301 ARG A C 1
ATOM 2442 O O . ARG A 1 301 ? 0.511 -38.094 -11.43 1 96.25 301 ARG A O 1
ATOM 2449 N N . LYS A 1 302 ? 1.669 -37.656 -13.227 1 96.56 302 LYS A N 1
ATOM 2450 C CA . LYS A 1 302 ? 2.744 -38.562 -12.828 1 96.56 302 LYS A CA 1
ATOM 2451 C C . LYS A 1 302 ? 3.879 -37.812 -12.148 1 96.56 302 LYS A C 1
ATOM 2453 O O . LYS A 1 302 ? 4.863 -38.406 -11.719 1 96.56 302 LYS A O 1
ATOM 2458 N N . ALA A 1 303 ? 3.734 -36.531 -12.078 1 97.19 303 ALA A N 1
ATOM 2459 C CA . ALA A 1 303 ? 4.824 -35.719 -11.531 1 97.19 303 ALA A CA 1
ATOM 2460 C C . ALA A 1 303 ? 4.359 -34.906 -10.312 1 97.19 303 ALA A C 1
ATOM 2462 O O . ALA A 1 303 ? 3.164 -34.656 -10.156 1 97.19 303 ALA A O 1
ATOM 2463 N N . LYS A 1 304 ? 5.309 -34.625 -9.492 1 98.12 304 LYS A N 1
ATOM 2464 C CA . LYS A 1 304 ? 5.082 -33.688 -8.391 1 98.12 304 LYS A CA 1
ATOM 2465 C C . LYS A 1 304 ? 5.109 -32.25 -8.875 1 98.12 304 LYS A C 1
ATOM 2467 O O . LYS A 1 304 ? 4.27 -31.438 -8.477 1 98.12 304 LYS A O 1
ATOM 2472 N N . VAL A 1 305 ? 6.09 -31.969 -9.672 1 98.44 305 VAL A N 1
ATOM 2473 C CA . VAL A 1 305 ? 6.328 -30.672 -10.281 1 98.44 305 VAL A CA 1
ATOM 2474 C C . VAL A 1 305 ? 6.848 -30.844 -11.711 1 98.44 305 VAL A C 1
ATOM 2476 O O . VAL A 1 305 ? 7.582 -31.797 -11.992 1 98.44 305 VAL A O 1
ATOM 2479 N N . HIS A 1 306 ? 6.445 -29.984 -12.633 1 98 306 HIS A N 1
ATOM 2480 C CA . HIS A 1 306 ? 7.133 -29.922 -13.914 1 98 306 HIS A CA 1
ATOM 2481 C C . HIS A 1 306 ? 7.531 -28.484 -14.258 1 98 306 HIS A C 1
ATOM 2483 O O . HIS A 1 306 ? 6.875 -27.531 -13.828 1 98 306 HIS A O 1
ATOM 2489 N N . ARG A 1 307 ? 8.617 -28.359 -15.031 1 97.06 307 ARG A N 1
ATOM 2490 C CA . ARG A 1 307 ? 9.211 -27.062 -15.297 1 97.06 307 ARG A CA 1
ATOM 2491 C C . ARG A 1 307 ? 9.281 -26.781 -16.797 1 97.06 307 ARG A C 1
ATOM 2493 O O . ARG A 1 307 ? 9.703 -25.703 -17.203 1 97.06 307 ARG A O 1
ATOM 2500 N N . ARG A 1 308 ? 8.898 -27.734 -17.516 1 94.69 308 ARG A N 1
ATOM 2501 C CA . ARG A 1 308 ? 8.984 -27.609 -18.969 1 94.69 308 ARG A CA 1
ATOM 2502 C C . ARG A 1 308 ? 7.922 -28.469 -19.656 1 94.69 308 ARG A C 1
ATOM 2504 O O . ARG A 1 308 ? 7.348 -29.375 -19.047 1 94.69 308 ARG A O 1
ATOM 2511 N N . VAL A 1 309 ? 7.652 -28.125 -20.875 1 91.56 309 VAL A N 1
ATOM 2512 C CA . VAL A 1 309 ? 6.816 -28.953 -21.75 1 91.56 309 VAL A CA 1
ATOM 2513 C C . VAL A 1 309 ? 7.574 -29.297 -23.031 1 91.56 309 VAL A C 1
ATOM 2515 O O . VAL A 1 309 ? 8.445 -28.531 -23.469 1 91.56 309 VAL A O 1
ATOM 2518 N N . TYR A 1 310 ? 7.332 -30.547 -23.312 1 85.88 310 TYR A N 1
ATOM 2519 C CA . TYR A 1 310 ? 7.902 -30.984 -24.578 1 85.88 310 TYR A CA 1
ATOM 2520 C C . TYR A 1 310 ? 6.82 -31.156 -25.641 1 85.88 310 TYR A C 1
ATOM 2522 O O . TYR A 1 310 ? 5.727 -31.641 -25.344 1 85.88 310 TYR A O 1
ATOM 2530 N N . ASP A 1 311 ? 6.738 -30.344 -26.562 1 73.44 311 ASP A N 1
ATOM 2531 C CA . ASP A 1 311 ? 5.777 -30.484 -27.656 1 73.44 311 ASP A CA 1
ATOM 2532 C C . ASP A 1 311 ? 6.477 -30.453 -29.016 1 73.44 311 ASP A C 1
ATOM 2534 O O . ASP A 1 311 ? 7.082 -29.453 -29.391 1 73.44 311 ASP A O 1
ATOM 2538 N N . PHE A 1 312 ? 6.523 -31.672 -29.516 1 64.06 312 PHE A N 1
ATOM 2539 C CA . PHE A 1 312 ? 7.152 -31.766 -30.828 1 64.06 312 PHE A CA 1
ATOM 2540 C C . PHE A 1 312 ? 6.117 -31.578 -31.938 1 64.06 312 PHE A C 1
ATOM 2542 O O . PHE A 1 312 ? 6.465 -31.547 -33.125 1 64.06 312 PHE A O 1
ATOM 2549 N N . ARG A 1 313 ? 4.898 -31.547 -31.453 1 54.03 313 ARG A N 1
ATOM 2550 C CA . ARG A 1 313 ? 3.826 -31.391 -32.438 1 54.03 313 ARG A CA 1
ATOM 2551 C C . ARG A 1 313 ? 3.334 -29.953 -32.469 1 54.03 313 ARG A C 1
ATOM 2553 O O . ARG A 1 313 ? 3.295 -29.266 -31.438 1 54.03 313 ARG A O 1
ATOM 2560 N N . GLY A 1 314 ? 3.35 -29.359 -33.562 1 54.91 314 GLY A N 1
ATOM 2561 C CA . GLY A 1 314 ? 2.703 -28.094 -33.875 1 54.91 314 GLY A CA 1
ATOM 2562 C C . GLY A 1 314 ? 3.65 -26.922 -33.844 1 54.91 314 GLY A C 1
ATOM 2563 O O . GLY A 1 314 ? 4.855 -27.078 -34.031 1 54.91 314 GLY A O 1
ATOM 2564 N N . SER A 1 315 ? 3.023 -25.797 -33.531 1 59.62 315 SER A N 1
ATOM 2565 C CA . SER A 1 315 ? 3.713 -24.516 -33.656 1 59.62 315 SER A CA 1
ATOM 2566 C C . SER A 1 315 ? 4.652 -24.266 -32.469 1 59.62 315 SER A C 1
ATOM 2568 O O . SER A 1 315 ? 5.465 -23.344 -32.531 1 59.62 315 SER A O 1
ATOM 2570 N N . LEU A 1 316 ? 4.562 -25.266 -31.391 1 69.81 316 LEU A N 1
ATOM 2571 C CA . LEU A 1 316 ? 5.488 -25.031 -30.297 1 69.81 316 LEU A CA 1
ATOM 2572 C C . LEU A 1 316 ? 6.734 -25.891 -30.422 1 69.81 316 LEU A C 1
ATOM 2574 O O . LEU A 1 316 ? 6.629 -27.109 -30.641 1 69.81 316 LEU A O 1
ATOM 2578 N N . ASN A 1 317 ? 7.844 -25.594 -30.922 1 80.06 317 ASN A N 1
ATOM 2579 C CA . ASN A 1 317 ? 9.125 -26.281 -31.016 1 80.06 317 ASN A CA 1
ATOM 2580 C C . ASN A 1 317 ? 9.906 -26.219 -29.719 1 80.06 317 ASN A C 1
ATOM 2582 O O . ASN A 1 317 ? 10.961 -25.594 -29.656 1 80.06 317 ASN A O 1
ATOM 2586 N N . CYS A 1 318 ? 9.266 -27 -28.656 1 89.38 318 CYS A N 1
ATOM 2587 C CA . CYS A 1 318 ? 9.93 -26.984 -27.359 1 89.38 318 CYS A CA 1
ATOM 2588 C C . CYS A 1 318 ? 10.875 -28.172 -27.234 1 89.38 318 CYS A C 1
ATOM 2590 O O . CYS A 1 318 ? 10.453 -29.328 -27.328 1 89.38 318 CYS A O 1
ATOM 2592 N N . SER A 1 319 ? 12.117 -27.906 -27.109 1 86.88 319 SER A N 1
ATOM 2593 C CA . SER A 1 319 ? 13.172 -28.906 -26.953 1 86.88 319 SER A CA 1
ATOM 2594 C C . SER A 1 319 ? 14.016 -28.641 -25.719 1 86.88 319 SER A C 1
ATOM 2596 O O . SER A 1 319 ? 13.727 -27.734 -24.938 1 86.88 319 SER A O 1
ATOM 2598 N N . ASP A 1 320 ? 14.961 -29.484 -25.5 1 87.06 320 ASP A N 1
ATOM 2599 C CA . ASP A 1 320 ? 15.883 -29.328 -24.375 1 87.06 320 ASP A CA 1
ATOM 2600 C C . ASP A 1 320 ? 16.672 -28.031 -24.484 1 87.06 320 ASP A C 1
ATOM 2602 O O . ASP A 1 320 ? 17.188 -27.516 -23.5 1 87.06 320 ASP A O 1
ATOM 2606 N N . GLU A 1 321 ? 16.641 -27.516 -25.641 1 86.69 321 GLU A N 1
ATOM 2607 C CA . GLU A 1 321 ? 17.422 -26.297 -25.891 1 86.69 321 GLU A CA 1
ATOM 2608 C C . GLU A 1 321 ? 16.609 -25.047 -25.547 1 86.69 321 GLU A C 1
ATOM 2610 O O . GLU A 1 321 ? 17.172 -23.953 -25.438 1 86.69 321 GLU A O 1
ATOM 2615 N N . SER A 1 322 ? 15.328 -25.312 -25.375 1 89.62 322 SER A N 1
ATOM 2616 C CA . SER A 1 322 ? 14.477 -24.172 -25.062 1 89.62 322 SER A CA 1
ATOM 2617 C C . SER A 1 322 ? 14.797 -23.594 -23.688 1 89.62 322 SER A C 1
ATOM 2619 O O . SER A 1 322 ? 15 -24.359 -22.734 1 89.62 322 SER A O 1
ATOM 2621 N N . ARG A 1 323 ? 14.828 -22.234 -23.531 1 89.56 323 ARG A N 1
ATOM 2622 C CA . ARG A 1 323 ? 15.25 -21.641 -22.266 1 89.56 323 ARG A CA 1
ATOM 2623 C C . ARG A 1 323 ? 14.211 -20.641 -21.766 1 89.56 323 ARG A C 1
ATOM 2625 O O . ARG A 1 323 ? 14.445 -19.938 -20.781 1 89.56 323 ARG A O 1
ATOM 2632 N N . GLY A 1 324 ? 13.125 -20.578 -22.438 1 90.25 324 GLY A N 1
ATOM 2633 C CA . GLY A 1 324 ? 12.133 -19.578 -22.047 1 90.25 324 GLY A CA 1
ATOM 2634 C C . GLY A 1 324 ? 10.727 -19.938 -22.484 1 90.25 324 GLY A C 1
ATOM 2635 O O . GLY A 1 324 ? 10.484 -21.031 -22.984 1 90.25 324 GLY A O 1
ATOM 2636 N N . PRO A 1 325 ? 9.773 -19.016 -22.203 1 89.25 325 PRO A N 1
ATOM 2637 C CA . PRO A 1 325 ? 8.391 -19.25 -22.625 1 89.25 325 PRO A CA 1
ATOM 2638 C C . PRO A 1 325 ? 8.25 -19.422 -24.125 1 89.25 325 PRO A C 1
ATOM 2640 O O . PRO A 1 325 ? 9.039 -18.859 -24.891 1 89.25 325 PRO A O 1
ATOM 2643 N N . PRO A 1 326 ? 7.395 -20.203 -24.453 1 88.94 326 PRO A N 1
ATOM 2644 C CA . PRO A 1 326 ? 6.359 -20.891 -23.688 1 88.94 326 PRO A CA 1
ATOM 2645 C C . PRO A 1 326 ? 6.793 -22.281 -23.234 1 88.94 326 PRO A C 1
ATOM 2647 O O . PRO A 1 326 ? 5.996 -23.031 -22.641 1 88.94 326 PRO A O 1
ATOM 2650 N N . CYS A 1 327 ? 8.047 -22.672 -23.422 1 92.25 327 CYS A N 1
ATOM 2651 C CA . CYS A 1 327 ? 8.477 -24.047 -23.203 1 92.25 327 CYS A CA 1
ATOM 2652 C C . CYS A 1 327 ? 8.906 -24.25 -21.766 1 92.25 327 CYS A C 1
ATOM 2654 O O . CYS A 1 327 ? 8.766 -25.359 -21.219 1 92.25 327 CYS A O 1
ATOM 2656 N N . THR A 1 328 ? 9.438 -23.281 -21.125 1 94.31 328 THR A N 1
ATOM 2657 C CA . THR A 1 328 ? 9.938 -23.375 -19.766 1 94.31 328 THR A CA 1
ATOM 2658 C C . THR A 1 328 ? 10.062 -21.984 -19.141 1 94.31 328 THR A C 1
ATOM 2660 O O . THR A 1 328 ? 9.914 -20.969 -19.828 1 94.31 328 THR A O 1
ATOM 2663 N N . GLY A 1 329 ? 10.188 -21.953 -17.797 1 93.75 329 GLY A N 1
ATOM 2664 C CA . GLY A 1 329 ? 10.422 -20.688 -17.109 1 93.75 329 GLY A CA 1
ATOM 2665 C C . GLY A 1 329 ? 9.234 -19.75 -17.156 1 93.75 329 GLY A C 1
ATOM 2666 O O . GLY A 1 329 ? 9.398 -18.531 -17.25 1 93.75 329 GLY A O 1
ATOM 2667 N N . TRP A 1 330 ? 8.062 -20.375 -17.078 1 92.06 330 TRP A N 1
ATOM 2668 C CA . TRP A 1 330 ? 6.871 -19.578 -17.344 1 92.06 330 TRP A CA 1
ATOM 2669 C C . TRP A 1 330 ? 5.684 -20.062 -16.531 1 92.06 330 TRP A C 1
ATOM 2671 O O . TRP A 1 330 ? 5.516 -21.281 -16.328 1 92.06 330 TRP A O 1
ATOM 2681 N N . VAL A 1 331 ? 4.918 -19.062 -15.992 1 96 331 VAL A N 1
ATOM 2682 C CA . VAL A 1 331 ? 3.609 -19.359 -15.414 1 96 331 VAL A CA 1
ATOM 2683 C C . VAL A 1 331 ? 2.568 -18.391 -15.977 1 96 331 VAL A C 1
ATOM 2685 O O . VAL A 1 331 ? 2.916 -17.328 -16.5 1 96 331 VAL A O 1
ATOM 2688 N N . GLU A 1 332 ? 1.347 -18.781 -15.906 1 93.69 332 GLU A N 1
ATOM 2689 C CA . GLU A 1 332 ? 0.259 -17.938 -16.375 1 93.69 332 GLU A CA 1
ATOM 2690 C C . GLU A 1 332 ? -0.114 -16.875 -15.344 1 93.69 332 GLU A C 1
ATOM 2692 O O . GLU A 1 332 ? 0.06 -17.094 -14.141 1 93.69 332 GLU A O 1
ATOM 2697 N N . GLY A 1 333 ? -0.66 -15.75 -15.789 1 93.44 333 GLY A N 1
ATOM 2698 C CA . GLY A 1 333 ? -0.994 -14.625 -14.938 1 93.44 333 GLY A CA 1
ATOM 2699 C C . GLY A 1 333 ? -2.234 -14.867 -14.094 1 93.44 333 GLY A C 1
ATOM 2700 O O . GLY A 1 333 ? -2.555 -14.07 -13.211 1 93.44 333 GLY A O 1
ATOM 2701 N N . MET A 1 334 ? -2.893 -15.961 -14.164 1 93 334 MET A N 1
ATOM 2702 C CA . MET A 1 334 ? -4.164 -16.156 -13.477 1 93 334 MET A CA 1
ATOM 2703 C C . MET A 1 334 ? -3.934 -16.625 -12.039 1 93 334 MET A C 1
ATOM 2705 O O . MET A 1 334 ? -4.727 -16.297 -11.148 1 93 334 MET A O 1
ATOM 2709 N N . ALA A 1 335 ? -2.896 -17.438 -11.797 1 97.25 335 ALA A N 1
ATOM 2710 C CA . ALA A 1 335 ? -2.699 -17.953 -10.445 1 97.25 335 ALA A CA 1
ATOM 2711 C C . ALA A 1 335 ? -1.217 -18.016 -10.094 1 97.25 335 ALA A C 1
ATOM 2713 O O . ALA A 1 335 ? -0.724 -19.047 -9.641 1 97.25 335 ALA A O 1
ATOM 2714 N N . PRO A 1 336 ? -0.542 -16.969 -10.211 1 98.44 336 PRO A N 1
ATOM 2715 C CA . PRO A 1 336 ? 0.888 -16.984 -9.891 1 98.44 336 PRO A CA 1
ATOM 2716 C C . PRO A 1 336 ? 1.158 -16.938 -8.391 1 98.44 336 PRO A C 1
ATOM 2718 O O . PRO A 1 336 ? 0.375 -16.344 -7.637 1 98.44 336 PRO A O 1
ATOM 2721 N N . VAL A 1 337 ? 2.26 -17.578 -8.008 1 98.81 337 VAL A N 1
ATOM 2722 C CA . VAL A 1 337 ? 2.781 -17.531 -6.648 1 98.81 337 VAL A CA 1
ATOM 2723 C C . VAL A 1 337 ? 4.242 -17.078 -6.672 1 98.81 337 VAL A C 1
ATOM 2725 O O . VAL A 1 337 ? 5.047 -17.609 -7.438 1 98.81 337 VAL A O 1
ATOM 2728 N N . PHE A 1 338 ? 4.562 -16.125 -5.832 1 98.56 338 PHE A N 1
ATOM 2729 C CA . PHE A 1 338 ? 5.902 -15.555 -5.824 1 98.56 338 PHE A CA 1
ATOM 2730 C C . PHE A 1 338 ? 6.539 -15.688 -4.445 1 98.56 338 PHE A C 1
ATOM 2732 O O . PHE A 1 338 ? 5.879 -15.461 -3.426 1 98.56 338 PHE A O 1
ATOM 2739 N N . SER A 1 339 ? 7.793 -16.078 -4.438 1 97.94 339 SER A N 1
ATOM 2740 C CA . SER A 1 339 ? 8.562 -15.891 -3.215 1 97.94 339 SER A CA 1
ATOM 2741 C C . SER A 1 339 ? 8.742 -14.406 -2.906 1 97.94 339 SER A C 1
ATOM 2743 O O . SER A 1 339 ? 8.523 -13.555 -3.773 1 97.94 339 SER A O 1
ATOM 2745 N N . ARG A 1 340 ? 9.148 -14.141 -1.728 1 96.69 340 ARG A N 1
ATOM 2746 C CA . ARG A 1 340 ? 9.422 -12.773 -1.297 1 96.69 340 ARG A CA 1
ATOM 2747 C C . ARG A 1 340 ? 10.398 -12.078 -2.246 1 96.69 340 ARG A C 1
ATOM 2749 O O . ARG A 1 340 ? 10.148 -10.953 -2.688 1 96.69 340 ARG A O 1
ATOM 2756 N N . ALA A 1 341 ? 11.461 -12.75 -2.566 1 95.75 341 ALA A N 1
ATOM 2757 C CA . ALA A 1 341 ? 12.484 -12.18 -3.434 1 95.75 341 ALA A CA 1
ATOM 2758 C C . ALA A 1 341 ? 11.953 -11.984 -4.852 1 95.75 341 ALA A C 1
ATOM 2760 O O . ALA A 1 341 ? 12.188 -10.945 -5.469 1 95.75 341 ALA A O 1
ATOM 2761 N N . ALA A 1 342 ? 11.266 -12.953 -5.34 1 97.38 342 ALA A N 1
ATOM 2762 C CA . ALA A 1 342 ? 10.703 -12.852 -6.684 1 97.38 342 ALA A CA 1
ATOM 2763 C C . ALA A 1 342 ? 9.68 -11.711 -6.758 1 97.38 342 ALA A C 1
ATOM 2765 O O . ALA A 1 342 ? 9.625 -10.984 -7.754 1 97.38 342 ALA A O 1
ATOM 2766 N N . TRP A 1 343 ? 8.945 -11.547 -5.734 1 98.12 343 TRP A N 1
ATOM 2767 C CA . TRP A 1 343 ? 7.922 -10.508 -5.742 1 98.12 343 TRP A CA 1
ATOM 2768 C C . TRP A 1 343 ? 8.555 -9.125 -5.805 1 98.12 343 TRP A C 1
ATOM 2770 O O . TRP A 1 343 ? 8.055 -8.234 -6.5 1 98.12 343 TRP A O 1
ATOM 2780 N N . ARG A 1 344 ? 9.586 -8.93 -5.066 1 97.62 344 ARG A N 1
ATOM 2781 C CA . ARG A 1 344 ? 10.266 -7.645 -5.141 1 97.62 344 ARG A CA 1
ATOM 2782 C C . ARG A 1 344 ? 10.625 -7.297 -6.582 1 97.62 344 ARG A C 1
ATOM 2784 O O . ARG A 1 344 ? 10.391 -6.18 -7.039 1 97.62 344 ARG A O 1
ATOM 2791 N N . CYS A 1 345 ? 11.141 -8.227 -7.266 1 96.94 345 CYS A N 1
ATOM 2792 C CA . CYS A 1 345 ? 11.492 -8.047 -8.664 1 96.94 345 CYS A CA 1
ATOM 2793 C C . CYS A 1 345 ? 10.258 -7.809 -9.523 1 96.94 345 CYS A C 1
ATOM 2795 O O . CYS A 1 345 ? 10.211 -6.855 -10.305 1 96.94 345 CYS A O 1
ATOM 2797 N N . VAL A 1 346 ? 9.234 -8.617 -9.336 1 97.88 346 VAL A N 1
ATOM 2798 C CA . VAL A 1 346 ? 8.016 -8.539 -10.133 1 97.88 346 VAL A CA 1
ATOM 2799 C C . VAL A 1 346 ? 7.332 -7.199 -9.906 1 97.88 346 VAL A C 1
ATOM 2801 O O . VAL A 1 346 ? 6.852 -6.57 -10.852 1 97.88 346 VAL A O 1
ATOM 2804 N N . TRP A 1 347 ? 7.301 -6.75 -8.703 1 98.25 347 TRP A N 1
ATOM 2805 C CA . TRP A 1 347 ? 6.676 -5.465 -8.398 1 98.25 347 TRP A CA 1
ATOM 2806 C C . TRP A 1 347 ? 7.305 -4.344 -9.219 1 98.25 347 TRP A C 1
ATOM 2808 O O . TRP A 1 347 ? 6.602 -3.459 -9.711 1 98.25 347 TRP A O 1
ATOM 2818 N N . HIS A 1 348 ? 8.602 -4.406 -9.398 1 97.69 348 HIS A N 1
ATOM 2819 C CA . HIS A 1 348 ? 9.32 -3.393 -10.156 1 97.69 348 HIS A CA 1
ATOM 2820 C C . HIS A 1 348 ? 9.109 -3.568 -11.656 1 97.69 348 HIS A C 1
ATOM 2822 O O . HIS A 1 348 ? 9.375 -2.652 -12.438 1 97.69 348 HIS A O 1
ATOM 2828 N N . LEU A 1 349 ? 8.656 -4.73 -12.016 1 97.56 349 LEU A N 1
ATOM 2829 C CA . LEU A 1 349 ? 8.367 -5.031 -13.414 1 97.56 349 LEU A CA 1
ATOM 2830 C C . LEU A 1 349 ? 7 -4.488 -13.812 1 97.56 349 LEU A C 1
ATOM 2832 O O . LEU A 1 349 ? 6.797 -4.109 -14.969 1 97.56 349 LEU A O 1
ATOM 2836 N N . ILE A 1 350 ? 6.066 -4.441 -12.906 1 97.62 350 ILE A N 1
ATOM 2837 C CA . ILE A 1 350 ? 4.711 -3.967 -13.172 1 97.62 350 ILE A CA 1
ATOM 2838 C C . ILE A 1 350 ? 4.75 -2.496 -13.586 1 97.62 350 ILE A C 1
ATOM 2840 O O . ILE A 1 350 ? 5.359 -1.671 -12.898 1 97.62 350 ILE A O 1
ATOM 2844 N N . GLN A 1 351 ? 4.062 -2.25 -14.672 1 95.56 351 GLN A N 1
ATOM 2845 C CA . GLN A 1 351 ? 3.992 -0.882 -15.172 1 95.56 351 GLN A CA 1
ATOM 2846 C C . GLN A 1 351 ? 2.803 -0.136 -14.578 1 95.56 351 GLN A C 1
ATOM 2848 O O . GLN A 1 351 ? 1.721 -0.706 -14.422 1 95.56 351 GLN A O 1
ATOM 2853 N N . ASN A 1 352 ? 2.975 1.114 -14.328 1 93.12 352 ASN A N 1
ATOM 2854 C CA . ASN A 1 352 ? 1.948 1.91 -13.664 1 93.12 352 ASN A CA 1
ATOM 2855 C C . ASN A 1 352 ? 0.729 2.111 -14.562 1 93.12 352 ASN A C 1
ATOM 2857 O O . ASN A 1 352 ? -0.405 2.123 -14.078 1 93.12 352 ASN A O 1
ATOM 2861 N N . ASP A 1 353 ? 1.024 2.258 -15.828 1 91.81 353 ASP A N 1
ATOM 2862 C CA . ASP A 1 353 ? -0.037 2.678 -16.734 1 91.81 353 ASP A CA 1
ATOM 2863 C C . ASP A 1 353 ? -0.606 1.484 -17.5 1 91.81 353 ASP A C 1
ATOM 2865 O O . ASP A 1 353 ? -1.587 1.622 -18.234 1 91.81 353 ASP A O 1
ATOM 2869 N N . LEU A 1 354 ? -0.034 0.377 -17.406 1 91.5 354 LEU A N 1
ATOM 2870 C CA . LEU A 1 354 ? -0.516 -0.827 -18.062 1 91.5 354 LEU A CA 1
ATOM 2871 C C . LEU A 1 354 ? -1.224 -1.75 -17.078 1 91.5 354 LEU A C 1
ATOM 2873 O O . LEU A 1 354 ? -0.594 -2.625 -16.484 1 91.5 354 LEU A O 1
ATOM 2877 N N . ILE A 1 355 ? -2.529 -1.629 -17.047 1 90.5 355 ILE A N 1
ATOM 2878 C CA . ILE A 1 355 ? -3.213 -2.16 -15.867 1 90.5 355 ILE A CA 1
ATOM 2879 C C . ILE A 1 355 ? -3.746 -3.559 -16.172 1 90.5 355 ILE A C 1
ATOM 2881 O O . ILE A 1 355 ? -4.078 -4.316 -15.25 1 90.5 355 ILE A O 1
ATOM 2885 N N . HIS A 1 356 ? -3.742 -3.965 -17.391 1 90.31 356 HIS A N 1
ATOM 2886 C CA . HIS A 1 356 ? -4.254 -5.293 -17.719 1 90.31 356 HIS A CA 1
ATOM 2887 C C . HIS A 1 356 ? -3.178 -6.355 -17.547 1 90.31 356 HIS A C 1
ATOM 2889 O O . HIS A 1 356 ? -3.486 -7.547 -17.438 1 90.31 356 HIS A O 1
ATOM 2895 N N . GLY A 1 357 ? -1.967 -5.949 -17.609 1 91.38 357 GLY A N 1
ATOM 2896 C CA . GLY A 1 357 ? -0.875 -6.848 -17.266 1 91.38 357 GLY A CA 1
ATOM 2897 C C . GLY A 1 357 ? -0.517 -7.797 -18.391 1 91.38 357 GLY A C 1
ATOM 2898 O O . GLY A 1 357 ? 0.213 -8.766 -18.188 1 91.38 357 GLY A O 1
ATOM 2899 N N . TRP A 1 358 ? -1.087 -7.559 -19.594 1 91.06 358 TRP A N 1
ATOM 2900 C CA . TRP A 1 358 ? -0.712 -8.43 -20.719 1 91.06 358 TRP A CA 1
ATOM 2901 C C . TRP A 1 358 ? 0.769 -8.281 -21.047 1 91.06 358 TRP A C 1
ATOM 2903 O O . TRP A 1 358 ? 1.283 -7.16 -21.125 1 91.06 358 TRP A O 1
ATOM 2913 N N . GLY A 1 359 ? 1.432 -9.414 -21.156 1 91.69 359 GLY A N 1
ATOM 2914 C CA . GLY A 1 359 ? 2.852 -9.414 -21.469 1 91.69 359 GLY A CA 1
ATOM 2915 C C . GLY A 1 359 ? 3.73 -9.625 -20.25 1 91.69 359 GLY A C 1
ATOM 2916 O O . GLY A 1 359 ? 4.879 -10.062 -20.375 1 91.69 359 GLY A O 1
ATOM 2917 N N . LEU A 1 360 ? 3.193 -9.359 -19.109 1 94 360 LEU A N 1
ATOM 2918 C CA . LEU A 1 360 ? 3.957 -9.516 -17.875 1 94 360 LEU A CA 1
ATOM 2919 C C . LEU A 1 360 ? 4.352 -10.977 -17.672 1 94 360 LEU A C 1
ATOM 2921 O O . LEU A 1 360 ? 5.477 -11.266 -17.25 1 94 360 LEU A O 1
ATOM 2925 N N . ASP A 1 361 ? 3.432 -11.867 -17.938 1 91.62 361 ASP A N 1
ATOM 2926 C CA . ASP A 1 361 ? 3.666 -13.289 -17.703 1 91.62 361 ASP A CA 1
ATOM 2927 C C . ASP A 1 361 ? 4.879 -13.789 -18.484 1 91.62 361 ASP A C 1
ATOM 2929 O O . ASP A 1 361 ? 5.637 -14.625 -17.984 1 91.62 361 ASP A O 1
ATOM 2933 N N . MET A 1 362 ? 5.109 -13.18 -19.641 1 93 362 MET A N 1
ATOM 2934 C CA . MET A 1 362 ? 6.211 -13.617 -20.484 1 93 362 MET A CA 1
ATOM 2935 C C . MET A 1 362 ? 7.555 -13.164 -19.922 1 93 362 MET A C 1
ATOM 2937 O O . MET A 1 362 ? 8.602 -13.656 -20.344 1 93 362 MET A O 1
ATOM 2941 N N . LYS A 1 363 ? 7.488 -12.289 -19 1 95.31 363 LYS A N 1
ATOM 2942 C CA . LYS A 1 363 ? 8.742 -11.734 -18.5 1 95.31 363 LYS A CA 1
ATOM 2943 C C . LYS A 1 363 ? 8.961 -12.086 -17.031 1 95.31 363 LYS A C 1
ATOM 2945 O O . LYS A 1 363 ? 10.031 -11.812 -16.484 1 95.31 363 LYS A O 1
ATOM 2950 N N . LEU A 1 364 ? 8.055 -12.797 -16.391 1 96.31 364 LEU A N 1
ATOM 2951 C CA . LEU A 1 364 ? 8.148 -13.133 -14.977 1 96.31 364 LEU A CA 1
ATOM 2952 C C . LEU A 1 364 ? 9.383 -13.984 -14.703 1 96.31 364 LEU A C 1
ATOM 2954 O O . LEU A 1 364 ? 9.984 -13.883 -13.633 1 96.31 364 LEU A O 1
ATOM 2958 N N . GLY A 1 365 ? 9.75 -14.789 -15.664 1 94.88 365 GLY A N 1
ATOM 2959 C CA . GLY A 1 365 ? 10.883 -15.688 -15.484 1 94.88 365 GLY A CA 1
ATOM 2960 C C . GLY A 1 365 ? 12.18 -14.969 -15.188 1 94.88 365 GLY A C 1
ATOM 2961 O O . GLY A 1 365 ? 13.078 -15.523 -14.562 1 94.88 365 GLY A O 1
ATOM 2962 N N . TYR A 1 366 ? 12.281 -13.766 -15.57 1 94.19 366 TYR A N 1
ATOM 2963 C CA . TYR A 1 366 ? 13.484 -12.984 -15.305 1 94.19 366 TYR A CA 1
ATOM 2964 C C . TYR A 1 366 ? 13.578 -12.617 -13.828 1 94.19 366 TYR A C 1
ATOM 2966 O O . TYR A 1 366 ? 14.641 -12.188 -13.352 1 94.19 366 TYR A O 1
ATOM 2974 N N . CYS A 1 367 ? 12.492 -12.844 -13.148 1 95.88 367 CYS A N 1
ATOM 2975 C CA . CYS A 1 367 ? 12.453 -12.539 -11.719 1 95.88 367 CYS A CA 1
ATOM 2976 C C . CYS A 1 367 ? 12.602 -13.812 -10.891 1 95.88 367 CYS A C 1
ATOM 2978 O O . CYS A 1 367 ? 12.297 -13.812 -9.695 1 95.88 367 CYS A O 1
ATOM 2980 N N . ALA A 1 368 ? 13.078 -14.852 -11.477 1 94.12 368 ALA A N 1
ATOM 2981 C CA . ALA A 1 368 ? 13.148 -16.156 -10.828 1 94.12 368 ALA A CA 1
ATOM 2982 C C . ALA A 1 368 ? 14.344 -16.234 -9.883 1 94.12 368 ALA A C 1
ATOM 2984 O O . ALA A 1 368 ? 14.562 -17.25 -9.234 1 94.12 368 ALA A O 1
ATOM 2985 N N . GLN A 1 369 ? 15.117 -15.188 -9.734 1 90.38 369 GLN A N 1
ATOM 2986 C CA . GLN A 1 369 ? 16.281 -15.164 -8.844 1 90.38 369 GLN A CA 1
ATOM 2987 C C . GLN A 1 369 ? 17.281 -16.234 -9.227 1 90.38 369 GLN A C 1
ATOM 2989 O O . GLN A 1 369 ? 17.859 -16.906 -8.359 1 90.38 369 GLN A O 1
ATOM 2994 N N . GLY A 1 370 ? 17.422 -16.531 -10.383 1 89.44 370 GLY A N 1
ATOM 2995 C CA . GLY A 1 370 ? 18.297 -17.547 -10.93 1 89.44 370 GLY A CA 1
ATOM 2996 C C . GLY A 1 370 ? 17.812 -18.109 -12.258 1 89.44 370 GLY A C 1
ATOM 2997 O O . GLY A 1 370 ? 17.188 -17.391 -13.039 1 89.44 370 GLY A O 1
ATOM 2998 N N . ASP A 1 371 ? 18.234 -19.344 -12.508 1 91.38 371 ASP A N 1
ATOM 2999 C CA . ASP A 1 371 ? 17.875 -20.016 -13.758 1 91.38 371 ASP A CA 1
ATOM 3000 C C . ASP A 1 371 ? 16.359 -20.281 -13.805 1 91.38 371 ASP A C 1
ATOM 3002 O O . ASP A 1 371 ? 15.867 -21.156 -13.078 1 91.38 371 ASP A O 1
ATOM 3006 N N . ARG A 1 372 ? 15.734 -19.594 -14.727 1 94.25 372 ARG A N 1
ATOM 3007 C CA . ARG A 1 372 ? 14.281 -19.688 -14.773 1 94.25 372 ARG A CA 1
ATOM 3008 C C . ARG A 1 372 ? 13.836 -21.094 -15.172 1 94.25 372 ARG A C 1
ATOM 3010 O O . ARG A 1 372 ? 12.719 -21.516 -14.852 1 94.25 372 ARG A O 1
ATOM 3017 N N . THR A 1 373 ? 14.648 -21.859 -15.867 1 94.44 373 THR A N 1
ATOM 3018 C CA . THR A 1 373 ? 14.289 -23.219 -16.25 1 94.44 373 THR A CA 1
ATOM 3019 C C . THR A 1 373 ? 14.242 -24.141 -15.031 1 94.44 373 THR A C 1
ATOM 3021 O O . THR A 1 373 ? 13.672 -25.234 -15.094 1 94.44 373 THR A O 1
ATOM 3024 N N . LYS A 1 374 ? 14.781 -23.656 -13.93 1 95.56 374 LYS A N 1
ATOM 3025 C CA . LYS A 1 374 ? 14.844 -24.469 -12.719 1 95.56 374 LYS A CA 1
ATOM 3026 C C . LYS A 1 374 ? 13.992 -23.875 -11.602 1 95.56 374 LYS A C 1
ATOM 3028 O O . LYS A 1 374 ? 13.375 -24.594 -10.82 1 95.56 374 LYS A O 1
ATOM 3033 N N . LYS A 1 375 ? 13.898 -22.594 -11.586 1 97 375 LYS A N 1
ATOM 3034 C CA . LYS A 1 375 ? 13.344 -21.906 -10.422 1 97 375 LYS A CA 1
ATOM 3035 C C . LYS A 1 375 ? 11.891 -21.516 -10.664 1 97 375 LYS A C 1
ATOM 3037 O O . LYS A 1 375 ? 11.211 -21.047 -9.75 1 97 375 LYS A O 1
ATOM 3042 N N . VAL A 1 376 ? 11.438 -21.656 -11.867 1 97.94 376 VAL A N 1
ATOM 3043 C CA . VAL A 1 376 ? 10.023 -21.469 -12.195 1 97.94 376 VAL A CA 1
ATOM 3044 C C . VAL A 1 376 ? 9.398 -22.828 -12.516 1 97.94 376 VAL A C 1
ATOM 3046 O O . VAL A 1 376 ? 9.992 -23.641 -13.234 1 97.94 376 VAL A O 1
ATOM 3049 N N . GLY A 1 377 ? 8.172 -23.109 -11.945 1 98.25 377 GLY A N 1
ATOM 3050 C CA . GLY A 1 377 ? 7.582 -24.406 -12.219 1 98.25 377 GLY A CA 1
ATOM 3051 C C . GLY A 1 377 ? 6.094 -24.453 -11.922 1 98.25 377 GLY A C 1
ATOM 3052 O O . GLY A 1 377 ? 5.547 -23.531 -11.32 1 98.25 377 GLY A O 1
ATOM 3053 N N . VAL A 1 378 ? 5.508 -25.484 -12.391 1 98.5 378 VAL A N 1
ATOM 3054 C CA . VAL A 1 378 ? 4.102 -25.797 -12.172 1 98.5 378 VAL A CA 1
ATOM 3055 C C . VAL A 1 378 ? 3.988 -27 -11.227 1 98.5 378 VAL A C 1
ATOM 3057 O O . VAL A 1 378 ? 4.586 -28.047 -11.469 1 98.5 378 VAL A O 1
ATOM 3060 N N . ILE A 1 379 ? 3.285 -26.812 -10.141 1 98.81 379 ILE A N 1
ATOM 3061 C CA . ILE A 1 379 ? 3.166 -27.875 -9.156 1 98.81 379 ILE A CA 1
ATOM 3062 C C . ILE A 1 379 ? 1.966 -28.766 -9.492 1 98.81 379 ILE A C 1
ATOM 3064 O O . ILE A 1 379 ? 0.823 -28.297 -9.469 1 98.81 379 ILE A O 1
ATOM 3068 N N . ASP A 1 380 ? 2.203 -30.031 -9.641 1 98.69 380 ASP A N 1
ATOM 3069 C CA . ASP A 1 380 ? 1.218 -30.953 -10.195 1 98.69 380 ASP A CA 1
ATOM 3070 C C . ASP A 1 380 ? 0.385 -31.609 -9.094 1 98.69 380 ASP A C 1
ATOM 3072 O O . ASP A 1 380 ? -0.79 -31.922 -9.297 1 98.69 380 ASP A O 1
ATOM 3076 N N . THR A 1 381 ? 0.967 -31.844 -7.98 1 98.5 381 THR A N 1
ATOM 3077 C CA . THR A 1 381 ? 0.283 -32.594 -6.922 1 98.5 381 THR A CA 1
ATOM 3078 C C . THR A 1 381 ? -0.78 -31.703 -6.262 1 98.5 381 THR A C 1
ATOM 3080 O O . THR A 1 381 ? -1.728 -32.219 -5.66 1 98.5 381 THR A O 1
ATOM 3083 N N . GLU A 1 382 ? -0.57 -30.391 -6.191 1 98.5 382 GLU A N 1
ATOM 3084 C CA . GLU A 1 382 ? -1.57 -29.422 -5.77 1 98.5 382 GLU A CA 1
ATOM 3085 C C . GLU A 1 382 ? -2.094 -28.625 -6.957 1 98.5 382 GLU A C 1
ATOM 3087 O O . GLU A 1 382 ? -1.439 -27.672 -7.414 1 98.5 382 GLU A O 1
ATOM 3092 N N . TYR A 1 383 ? -3.287 -28.984 -7.449 1 98.25 383 TYR A N 1
ATOM 3093 C CA . TYR A 1 383 ? -3.766 -28.422 -8.711 1 98.25 383 TYR A CA 1
ATOM 3094 C C . TYR A 1 383 ? -5.129 -27.766 -8.531 1 98.25 383 TYR A C 1
ATOM 3096 O O . TYR A 1 383 ? -5.773 -27.938 -7.488 1 98.25 383 TYR A O 1
ATOM 3104 N N . ILE A 1 384 ? -5.508 -26.953 -9.531 1 98.38 384 ILE A N 1
ATOM 3105 C CA . ILE A 1 384 ? -6.719 -26.156 -9.438 1 98.38 384 ILE A CA 1
ATOM 3106 C C . ILE A 1 384 ? -7.512 -26.25 -10.742 1 98.38 384 ILE A C 1
ATOM 3108 O O . ILE A 1 384 ? -7.07 -26.906 -11.695 1 98.38 384 ILE A O 1
ATOM 3112 N N . ILE A 1 385 ? -8.703 -25.688 -10.664 1 97.19 385 ILE A N 1
ATOM 3113 C CA . ILE A 1 385 ? -9.586 -25.625 -11.82 1 97.19 385 ILE A CA 1
ATOM 3114 C C . ILE A 1 385 ? -9.773 -24.172 -12.25 1 97.19 385 ILE A C 1
ATOM 3116 O O . ILE A 1 385 ? -10.07 -23.312 -11.422 1 97.19 385 ILE A O 1
ATOM 3120 N N . HIS A 1 386 ? -9.445 -23.906 -13.438 1 95.31 386 HIS A N 1
ATOM 3121 C CA . HIS A 1 386 ? -9.812 -22.609 -14 1 95.31 386 HIS A CA 1
ATOM 3122 C C . HIS A 1 386 ? -11.219 -22.625 -14.586 1 95.31 386 HIS A C 1
ATOM 3124 O O . HIS A 1 386 ? -11.445 -23.219 -15.648 1 95.31 386 HIS A O 1
ATOM 3130 N N . GLN A 1 387 ? -12.055 -21.859 -14.055 1 91.25 387 GLN A N 1
ATOM 3131 C CA . GLN A 1 387 ? -13.469 -21.953 -14.398 1 91.25 387 GLN A CA 1
ATOM 3132 C C . GLN A 1 387 ? -13.805 -21.094 -15.602 1 91.25 387 GLN A C 1
ATOM 3134 O O . GLN A 1 387 ? -14.812 -21.312 -16.281 1 91.25 387 GLN A O 1
ATOM 3139 N N . GLY A 1 388 ? -13.039 -20.141 -15.828 1 84.06 388 GLY A N 1
ATOM 3140 C CA . GLY A 1 388 ? -13.203 -19.312 -17.016 1 84.06 388 GLY A CA 1
ATOM 3141 C C . GLY A 1 388 ? -14.391 -18.375 -16.938 1 84.06 388 GLY A C 1
ATOM 3142 O O . GLY A 1 388 ? -15.047 -18.109 -17.953 1 84.06 388 GLY A O 1
ATOM 3143 N N . ILE A 1 389 ? -14.695 -17.922 -15.789 1 76.56 389 ILE A N 1
ATOM 3144 C CA . ILE A 1 389 ? -15.812 -17 -15.594 1 76.56 389 ILE A CA 1
ATOM 3145 C C . ILE A 1 389 ? -15.336 -15.57 -15.836 1 76.56 389 ILE A C 1
ATOM 3147 O O . ILE A 1 389 ? -14.383 -15.109 -15.195 1 76.56 389 ILE A O 1
ATOM 3151 N N . PRO A 1 390 ? -16.016 -14.883 -16.797 1 67.12 390 PRO A N 1
ATOM 3152 C CA . PRO A 1 390 ? -15.578 -13.5 -17.031 1 67.12 390 PRO A CA 1
ATOM 3153 C C . PRO A 1 390 ? -15.797 -12.594 -15.82 1 67.12 390 PRO A C 1
ATOM 3155 O O . PRO A 1 390 ? -16.828 -12.695 -15.148 1 67.12 390 PRO A O 1
ATOM 3158 N N . SER A 1 391 ? -14.812 -12.016 -15.328 1 62.84 391 SER A N 1
ATOM 3159 C CA . SER A 1 391 ? -14.914 -11.172 -14.141 1 62.84 391 SER A CA 1
ATOM 3160 C C . SER A 1 391 ? -15.266 -9.734 -14.523 1 62.84 391 SER A C 1
ATOM 3162 O O . SER A 1 391 ? -16.328 -9.234 -14.141 1 62.84 391 SER A O 1
ATOM 3164 N N . LEU A 1 392 ? -14.164 -8.977 -15.133 1 57.12 392 LEU A N 1
ATOM 3165 C CA . LEU A 1 392 ? -14.25 -7.562 -15.484 1 57.12 392 LEU A CA 1
ATOM 3166 C C . LEU A 1 392 ? -14.938 -7.379 -16.828 1 57.12 392 LEU A C 1
ATOM 3168 O O . LEU A 1 392 ? -14.68 -8.125 -17.781 1 57.12 392 LEU A O 1
ATOM 3172 N N . GLY A 1 393 ? -16.344 -6.93 -17.016 1 49.44 393 GLY A N 1
ATOM 3173 C CA . GLY A 1 393 ? -16.922 -6.582 -18.297 1 49.44 393 GLY A CA 1
ATOM 3174 C C . GLY A 1 393 ? -18.219 -7.332 -18.594 1 49.44 393 GLY A C 1
ATOM 3175 O O . GLY A 1 393 ? -18.797 -7.18 -19.672 1 49.44 393 GLY A O 1
ATOM 3176 N N . GLY A 1 394 ? -18.844 -7.879 -17.609 1 48.91 394 GLY A N 1
ATOM 3177 C CA . GLY A 1 394 ? -20.219 -8.336 -17.781 1 48.91 394 GLY A CA 1
ATOM 3178 C C . GLY A 1 394 ? -20.312 -9.828 -18.047 1 48.91 394 GLY A C 1
ATOM 3179 O O . GLY A 1 394 ? -19.312 -10.531 -18.094 1 48.91 394 GLY A O 1
ATOM 3180 N N . ALA A 1 395 ? -21.672 -10.453 -18.203 1 44.56 395 ALA A N 1
ATOM 3181 C CA . ALA A 1 395 ? -22.125 -11.836 -18.281 1 44.56 395 ALA A CA 1
ATOM 3182 C C . ALA A 1 395 ? -21.422 -12.594 -19.406 1 44.56 395 ALA A C 1
ATOM 3184 O O . ALA A 1 395 ? -21.031 -12 -20.406 1 44.56 395 ALA A O 1
ATOM 3185 N N . SER A 1 396 ? -21.094 -13.781 -19.094 1 40.22 396 SER A N 1
ATOM 3186 C CA . SER A 1 396 ? -20.531 -14.75 -20.031 1 40.22 396 SER A CA 1
ATOM 3187 C C . SER A 1 396 ? -21.203 -14.641 -21.406 1 40.22 396 SER A C 1
ATOM 3189 O O . SER A 1 396 ? -22.359 -14.227 -21.5 1 40.22 396 SER A O 1
ATOM 3191 N N . VAL A 1 397 ? -20.438 -14.906 -22.547 1 37.66 397 VAL A N 1
ATOM 3192 C CA . VAL A 1 397 ? -20.75 -14.93 -23.969 1 37.66 397 VAL A CA 1
ATOM 3193 C C . VAL A 1 397 ? -22.172 -15.484 -24.156 1 37.66 397 VAL A C 1
ATOM 3195 O O . VAL A 1 397 ? -22.891 -15.055 -25.062 1 37.66 397 VAL A O 1
ATOM 3198 N N . ASN A 1 398 ? -22.672 -16.516 -23.625 1 38.06 398 ASN A N 1
ATOM 3199 C CA . ASN A 1 398 ? -23.859 -17.109 -24.203 1 38.06 398 ASN A CA 1
ATOM 3200 C C . ASN A 1 398 ? -25.094 -16.234 -23.984 1 38.06 398 ASN A C 1
ATOM 3202 O O . ASN A 1 398 ? -26.156 -16.516 -24.531 1 38.06 398 ASN A O 1
ATOM 3206 N N . LYS A 1 399 ? -25.203 -15.438 -23 1 39.06 399 LYS A N 1
ATOM 3207 C CA . LYS A 1 399 ? -26.484 -14.758 -22.906 1 39.06 399 LYS A CA 1
ATOM 3208 C C . LYS A 1 399 ? -26.312 -13.242 -22.891 1 39.06 399 LYS A C 1
ATOM 3210 O O . LYS A 1 399 ? -27.234 -12.5 -22.562 1 39.06 399 LYS A O 1
ATOM 3215 N N . ALA A 1 400 ? -25.094 -12.727 -23 1 45.91 400 ALA A N 1
ATOM 3216 C CA . ALA A 1 400 ? -25.094 -11.305 -22.672 1 45.91 400 ALA A CA 1
ATOM 3217 C C . ALA A 1 400 ? -25.672 -10.477 -23.812 1 45.91 400 ALA A C 1
ATOM 3219 O O . ALA A 1 400 ? -25.391 -10.734 -24.984 1 45.91 400 ALA A O 1
ATOM 3220 N N . PRO A 1 401 ? -26.469 -9.461 -23.453 1 50.41 401 PRO A N 1
ATOM 3221 C CA . PRO A 1 401 ? -26.969 -8.492 -24.422 1 50.41 401 PRO A CA 1
ATOM 3222 C C . PRO A 1 401 ? -25.859 -7.746 -25.156 1 50.41 401 PRO A C 1
ATOM 3224 O O . PRO A 1 401 ? -24.703 -7.75 -24.703 1 50.41 401 PRO A O 1
ATOM 3227 N N . SER A 1 402 ? -26.109 -6.984 -26.297 1 48.78 402 SER A N 1
ATOM 3228 C CA . SER A 1 402 ? -25.297 -6.242 -27.25 1 48.78 402 SER A CA 1
ATOM 3229 C C . SER A 1 402 ? -24.328 -5.301 -26.547 1 48.78 402 SER A C 1
ATOM 3231 O O . SER A 1 402 ? -23.172 -5.191 -26.922 1 48.78 402 SER A O 1
ATOM 3233 N N . LYS A 1 403 ? -24.75 -4.664 -25.438 1 50.5 403 LYS A N 1
ATOM 3234 C CA . LYS A 1 403 ? -23.906 -3.668 -24.797 1 50.5 403 LYS A CA 1
ATOM 3235 C C . LYS A 1 403 ? -22.719 -4.328 -24.094 1 50.5 403 LYS A C 1
ATOM 3237 O O . LYS A 1 403 ? -21.625 -3.781 -24.078 1 50.5 403 LYS A O 1
ATOM 3242 N N . SER A 1 404 ? -22.859 -5.504 -23.578 1 55.62 404 SER A N 1
ATOM 3243 C CA . SER A 1 404 ? -21.797 -6.234 -22.891 1 55.62 404 SER A CA 1
ATOM 3244 C C . SER A 1 404 ? -20.734 -6.719 -23.859 1 55.62 404 SER A C 1
ATOM 3246 O O . SER A 1 404 ? -19.531 -6.668 -23.547 1 55.62 404 SER A O 1
ATOM 3248 N N . LEU A 1 405 ? -21.109 -7.207 -25 1 53.16 405 LEU A N 1
ATOM 3249 C CA . LEU A 1 405 ? -20.188 -7.652 -26.031 1 53.16 405 LEU A CA 1
ATOM 3250 C C . LEU A 1 405 ? -19.266 -6.508 -26.469 1 53.16 405 LEU A C 1
ATOM 3252 O O . LEU A 1 405 ? -18.078 -6.711 -26.703 1 53.16 405 LEU A O 1
ATOM 3256 N N . ASP A 1 406 ? -19.812 -5.336 -26.25 1 66.88 406 ASP A N 1
ATOM 3257 C CA . ASP A 1 406 ? -19.047 -4.156 -26.656 1 66.88 406 ASP A CA 1
ATOM 3258 C C . ASP A 1 406 ? -17.969 -3.826 -25.641 1 66.88 406 ASP A C 1
ATOM 3260 O O . ASP A 1 406 ? -16.828 -3.562 -26 1 66.88 406 ASP A O 1
ATOM 3264 N N . LEU A 1 407 ? -18.219 -4.133 -24.406 1 73.25 407 LEU A N 1
ATOM 3265 C CA . LEU A 1 407 ? -17.25 -3.783 -23.391 1 73.25 407 LEU A CA 1
ATOM 3266 C C . LEU A 1 407 ? -16.078 -4.758 -23.406 1 73.25 407 LEU A C 1
ATOM 3268 O O . LEU A 1 407 ? -14.914 -4.348 -23.281 1 73.25 407 LEU A O 1
ATOM 3272 N N . ARG A 1 408 ? -16.312 -5.934 -23.75 1 75.06 408 ARG A N 1
ATOM 3273 C CA . ARG A 1 408 ? -15.273 -6.949 -23.797 1 75.06 408 ARG A CA 1
ATOM 3274 C C . ARG A 1 408 ? -14.328 -6.707 -24.984 1 75.06 408 ARG A C 1
ATOM 3276 O O . ARG A 1 408 ? -13.117 -6.891 -24.859 1 75.06 408 ARG A O 1
ATOM 3283 N N . THR A 1 409 ? -14.977 -6.348 -25.953 1 78.62 409 THR A N 1
ATOM 3284 C CA . THR A 1 409 ? -14.172 -6.055 -27.125 1 78.62 409 THR A CA 1
ATOM 3285 C C . THR A 1 409 ? -13.25 -4.871 -26.875 1 78.62 409 THR A C 1
ATOM 3287 O O . THR A 1 409 ? -12.078 -4.891 -27.266 1 78.62 409 THR A O 1
ATOM 3290 N N . HIS A 1 410 ? -13.805 -3.945 -26.188 1 81.44 410 HIS A N 1
ATOM 3291 C CA . HIS A 1 410 ? -12.992 -2.77 -25.891 1 81.44 410 HIS A CA 1
ATOM 3292 C C . HIS A 1 410 ? -11.852 -3.121 -24.938 1 81.44 410 HIS A C 1
ATOM 3294 O O . HIS A 1 410 ? -10.719 -2.668 -25.141 1 81.44 410 HIS A O 1
ATOM 3300 N N . ILE A 1 411 ? -12.133 -3.961 -24.062 1 82.25 411 ILE A N 1
ATOM 3301 C CA . ILE A 1 411 ? -11.117 -4.367 -23.094 1 82.25 411 ILE A CA 1
ATOM 3302 C C . ILE A 1 411 ? -10.016 -5.156 -23.812 1 82.25 411 ILE A C 1
ATOM 3304 O O . ILE A 1 411 ? -8.828 -4.957 -23.547 1 82.25 411 ILE A O 1
ATOM 3308 N N . ARG A 1 412 ? -10.383 -5.949 -24.734 1 83.12 412 ARG A N 1
ATOM 3309 C CA . ARG A 1 412 ? -9.406 -6.734 -25.484 1 83.12 412 ARG A CA 1
ATOM 3310 C C . ARG A 1 412 ? -8.516 -5.836 -26.328 1 83.12 412 ARG A C 1
ATOM 3312 O O . ARG A 1 412 ? -7.309 -6.062 -26.438 1 83.12 412 ARG A O 1
ATOM 3319 N N . ARG A 1 413 ? -9.188 -4.891 -26.859 1 86.25 413 ARG A N 1
ATOM 3320 C CA . ARG A 1 413 ? -8.422 -3.947 -27.656 1 86.25 413 ARG A CA 1
ATOM 3321 C C . ARG A 1 413 ? -7.41 -3.197 -26.812 1 86.25 413 ARG A C 1
ATOM 3323 O O . ARG A 1 413 ? -6.246 -3.049 -27.203 1 86.25 413 ARG A O 1
ATOM 3330 N N . GLN A 1 414 ? -7.906 -2.771 -25.703 1 87.69 414 GLN A N 1
ATOM 3331 C CA . GLN A 1 414 ? -7.012 -2.051 -24.797 1 87.69 414 GLN A CA 1
ATOM 3332 C C . GLN A 1 414 ? -5.902 -2.961 -24.281 1 87.69 414 GLN A C 1
ATOM 3334 O O . GLN A 1 414 ? -4.758 -2.533 -24.141 1 87.69 414 GLN A O 1
ATOM 3339 N N . SER A 1 415 ? -6.168 -4.164 -24.016 1 89.94 415 SER A N 1
ATOM 3340 C CA . SER A 1 415 ? -5.18 -5.125 -23.547 1 89.94 415 SER A CA 1
ATOM 3341 C C . SER A 1 415 ? -4.105 -5.379 -24.594 1 89.94 415 SER A C 1
ATOM 3343 O O . SER A 1 415 ? -2.918 -5.453 -24.266 1 89.94 415 SER A O 1
ATOM 3345 N N . THR A 1 416 ? -4.555 -5.398 -25.812 1 91.62 416 THR A N 1
ATOM 3346 C CA . THR A 1 416 ? -3.615 -5.602 -26.922 1 91.62 416 THR A CA 1
ATOM 3347 C C . THR A 1 416 ? -2.703 -4.391 -27.078 1 91.62 416 THR A C 1
ATOM 3349 O O . THR A 1 416 ? -1.494 -4.535 -27.266 1 91.62 416 THR A O 1
ATOM 3352 N N . ALA A 1 417 ? -3.33 -3.273 -27 1 92.06 417 ALA A N 1
ATOM 3353 C CA . ALA A 1 417 ? -2.543 -2.047 -27.078 1 92.06 417 ALA A CA 1
ATOM 3354 C C . ALA A 1 417 ? -1.501 -1.986 -25.969 1 92.06 417 ALA A C 1
ATOM 3356 O O . ALA A 1 417 ? -0.358 -1.586 -26.203 1 92.06 417 ALA A O 1
ATOM 3357 N N . GLU A 1 418 ? -1.853 -2.385 -24.797 1 93.06 418 GLU A N 1
ATOM 3358 C CA . GLU A 1 418 ? -0.941 -2.379 -23.656 1 93.06 418 GLU A CA 1
ATOM 3359 C C . GLU A 1 418 ? 0.166 -3.414 -23.828 1 93.06 418 GLU A C 1
ATOM 3361 O O . GLU A 1 418 ? 1.312 -3.176 -23.438 1 93.06 418 GLU A O 1
ATOM 3366 N N . LEU A 1 419 ? -0.182 -4.516 -24.406 1 95 419 LEU A N 1
ATOM 3367 C CA . LEU A 1 419 ? 0.818 -5.531 -24.703 1 95 419 LEU A CA 1
ATOM 3368 C C . LEU A 1 419 ? 1.884 -4.988 -25.656 1 95 419 LEU A C 1
ATOM 3370 O O . LEU A 1 419 ? 3.08 -5.176 -25.422 1 95 419 LEU A O 1
ATOM 3374 N N . GLU A 1 420 ? 1.441 -4.332 -26.641 1 95.75 420 GLU A N 1
ATOM 3375 C CA . GLU A 1 420 ? 2.369 -3.758 -27.609 1 95.75 420 GLU A CA 1
ATOM 3376 C C . GLU A 1 420 ? 3.27 -2.709 -26.969 1 95.75 420 GLU A C 1
ATOM 3378 O O . GLU A 1 420 ? 4.477 -2.689 -27.203 1 95.75 420 GLU A O 1
ATOM 3383 N N . LYS A 1 421 ? 2.666 -1.924 -26.188 1 95.12 421 LYS A N 1
ATOM 3384 C CA . LYS A 1 421 ? 3.428 -0.897 -25.484 1 95.12 421 LYS A CA 1
ATOM 3385 C C . LYS A 1 421 ? 4.453 -1.523 -24.547 1 95.12 421 LYS A C 1
ATOM 3387 O O . LYS A 1 421 ? 5.598 -1.074 -24.484 1 95.12 421 LYS A O 1
ATOM 3392 N N . PHE A 1 422 ? 4.051 -2.457 -23.875 1 96.81 422 PHE A N 1
ATOM 3393 C CA . PHE A 1 422 ? 4.941 -3.137 -22.953 1 96.81 422 PHE A CA 1
ATOM 3394 C C . PHE A 1 422 ? 6.125 -3.752 -23.688 1 96.81 422 PHE A C 1
ATOM 3396 O O . PHE A 1 422 ? 7.273 -3.609 -23.266 1 96.81 422 PHE A O 1
ATOM 3403 N N . ASN A 1 423 ? 5.852 -4.453 -24.719 1 96.69 423 ASN A N 1
ATOM 3404 C CA . ASN A 1 423 ? 6.91 -5.062 -25.531 1 96.69 423 ASN A CA 1
ATOM 3405 C C . ASN A 1 423 ? 7.883 -4.012 -26.062 1 96.69 423 ASN A C 1
ATOM 3407 O O . ASN A 1 423 ? 9.094 -4.234 -26.062 1 96.69 423 ASN A O 1
ATOM 3411 N N . LYS A 1 424 ? 7.324 -2.98 -26.516 1 96.81 424 LYS A N 1
ATOM 3412 C CA . LYS A 1 424 ? 8.18 -1.898 -27 1 96.81 424 LYS A CA 1
ATOM 3413 C C . LYS A 1 424 ? 9.102 -1.39 -25.891 1 96.81 424 LYS A C 1
ATOM 3415 O O . LYS A 1 424 ? 10.297 -1.206 -26.109 1 96.81 424 LYS A O 1
ATOM 3420 N N . ARG A 1 425 ? 8.555 -1.223 -24.703 1 96.5 425 ARG A N 1
ATOM 3421 C CA . ARG A 1 425 ? 9.352 -0.766 -23.562 1 96.5 425 ARG A CA 1
ATOM 3422 C C . ARG A 1 425 ? 10.422 -1.784 -23.203 1 96.5 425 ARG A C 1
ATOM 3424 O O . ARG A 1 425 ? 11.578 -1.418 -22.953 1 96.5 425 ARG A O 1
ATOM 3431 N N . TRP A 1 426 ? 10.039 -2.984 -23.188 1 95.88 426 TRP A N 1
ATOM 3432 C CA . TRP A 1 426 ? 10.977 -4.055 -22.859 1 95.88 426 TRP A CA 1
ATOM 3433 C C . TRP A 1 426 ? 12.125 -4.098 -23.859 1 95.88 426 TRP A C 1
ATOM 3435 O O . TRP A 1 426 ? 13.297 -4.113 -23.469 1 95.88 426 TRP A O 1
ATOM 3445 N N . ASN A 1 427 ? 11.82 -4.082 -25.109 1 95.19 427 ASN A N 1
ATOM 3446 C CA . ASN A 1 427 ? 12.836 -4.164 -26.156 1 95.19 427 ASN A CA 1
ATOM 3447 C C . ASN A 1 427 ? 13.781 -2.969 -26.109 1 95.19 427 ASN A C 1
ATOM 3449 O O . ASN A 1 427 ? 14.992 -3.121 -26.281 1 95.19 427 ASN A O 1
ATOM 3453 N N . GLN A 1 428 ? 13.195 -1.877 -25.922 1 96.19 428 GLN A N 1
ATOM 3454 C CA . GLN A 1 428 ? 14.023 -0.681 -25.781 1 96.19 428 GLN A CA 1
ATOM 3455 C C . GLN A 1 428 ? 14.961 -0.787 -24.578 1 96.19 428 GLN A C 1
ATOM 3457 O O . GLN A 1 428 ? 16.141 -0.451 -24.672 1 96.19 428 GLN A O 1
ATOM 3462 N N . ALA A 1 429 ? 14.422 -1.279 -23.484 1 95.25 429 ALA A N 1
ATOM 3463 C CA . ALA A 1 429 ? 15.219 -1.431 -22.266 1 95.25 429 ALA A CA 1
ATOM 3464 C C . ALA A 1 429 ? 16.375 -2.41 -22.484 1 95.25 429 ALA A C 1
ATOM 3466 O O . ALA A 1 429 ? 17.5 -2.164 -22.047 1 95.25 429 ALA A O 1
ATOM 3467 N N . VAL A 1 430 ? 16.141 -3.457 -23.125 1 93 430 VAL A N 1
ATOM 3468 C CA . VAL A 1 430 ? 17.156 -4.473 -23.391 1 93 430 VAL A CA 1
ATOM 3469 C C . VAL A 1 430 ? 18.234 -3.895 -24.312 1 93 430 VAL A C 1
ATOM 3471 O O . VAL A 1 430 ? 19.422 -4.09 -24.078 1 93 430 VAL A O 1
ATOM 3474 N N . ARG A 1 431 ? 17.812 -3.205 -25.281 1 92.94 431 ARG A N 1
ATOM 3475 C CA . ARG A 1 431 ? 18.75 -2.619 -26.234 1 92.94 431 ARG A CA 1
ATOM 3476 C C . ARG A 1 431 ? 19.656 -1.606 -25.562 1 92.94 431 ARG A C 1
ATOM 3478 O O . ARG A 1 431 ? 20.844 -1.526 -25.875 1 92.94 431 ARG A O 1
ATOM 3485 N N . GLU A 1 432 ? 19.156 -0.94 -24.641 1 93.38 432 GLU A N 1
ATOM 3486 C CA . GLU A 1 432 ? 19.891 0.162 -24.031 1 93.38 432 GLU A CA 1
ATOM 3487 C C . GLU A 1 432 ? 20.75 -0.327 -22.875 1 93.38 432 GLU A C 1
ATOM 3489 O O . GLU A 1 432 ? 21.703 0.354 -22.453 1 93.38 432 GLU A O 1
ATOM 3494 N N . ASP A 1 433 ? 20.359 -1.423 -22.328 1 91.19 433 ASP A N 1
ATOM 3495 C CA . ASP A 1 433 ? 21.094 -1.951 -21.188 1 91.19 433 ASP A CA 1
ATOM 3496 C C . ASP A 1 433 ? 22.047 -3.07 -21.609 1 91.19 433 ASP A C 1
ATOM 3498 O O . ASP A 1 433 ? 21.781 -4.246 -21.359 1 91.19 433 ASP A O 1
ATOM 3502 N N . LYS A 1 434 ? 23.188 -2.848 -22.031 1 85.31 434 LYS A N 1
ATOM 3503 C CA . LYS A 1 434 ? 24.156 -3.807 -22.547 1 85.31 434 LYS A CA 1
ATOM 3504 C C . LYS A 1 434 ? 24.703 -4.703 -21.438 1 85.31 434 LYS A C 1
ATOM 3506 O O . LYS A 1 434 ? 24.922 -5.895 -21.656 1 85.31 434 LYS A O 1
ATOM 3511 N N . GLU A 1 435 ? 24.828 -4.137 -20.328 1 82.94 435 GLU A N 1
ATOM 3512 C CA . GLU A 1 435 ? 25.344 -4.906 -19.203 1 82.94 435 GLU A CA 1
ATOM 3513 C C . GLU A 1 435 ? 24.375 -6.016 -18.812 1 82.94 435 GLU A C 1
ATOM 3515 O O . GLU A 1 435 ? 24.797 -7.137 -18.516 1 82.94 435 GLU A O 1
ATOM 3520 N N . TRP A 1 436 ? 23.172 -5.703 -18.781 1 84.75 436 TRP A N 1
ATOM 3521 C CA . TRP A 1 436 ? 22.125 -6.668 -18.438 1 84.75 436 TRP A CA 1
ATOM 3522 C C . TRP A 1 436 ? 22.109 -7.816 -19.453 1 84.75 436 TRP A C 1
ATOM 3524 O O . TRP A 1 436 ? 22.016 -8.984 -19.062 1 84.75 436 TRP A O 1
ATOM 3534 N N . PHE A 1 437 ? 22.219 -7.531 -20.656 1 72.5 437 PHE A N 1
ATOM 3535 C CA . PHE A 1 437 ? 22.141 -8.516 -21.719 1 72.5 437 PHE A CA 1
ATOM 3536 C C . PHE A 1 437 ? 23.281 -9.531 -21.609 1 72.5 437 PHE A C 1
ATOM 3538 O O . PHE A 1 437 ? 23.047 -10.734 -21.75 1 72.5 437 PHE A O 1
ATOM 3545 N N . GLU A 1 438 ? 24.359 -9.094 -21.328 1 68 438 GLU A N 1
ATOM 3546 C CA . GLU A 1 438 ? 25.531 -9.961 -21.188 1 68 438 GLU A CA 1
ATOM 3547 C C . GLU A 1 438 ? 25.391 -10.898 -20 1 68 438 GLU A C 1
ATOM 3549 O O . GLU A 1 438 ? 25.797 -12.062 -20.062 1 68 438 GLU A O 1
ATOM 3554 N N . HIS A 1 439 ? 24.797 -10.391 -19.031 1 65.5 439 HIS A N 1
ATOM 3555 C CA . HIS A 1 439 ? 24.625 -11.172 -17.797 1 65.5 439 HIS A CA 1
ATOM 3556 C C . HIS A 1 439 ? 23.609 -12.281 -18 1 65.5 439 HIS A C 1
ATOM 3558 O O . HIS A 1 439 ? 23.812 -13.406 -17.531 1 65.5 439 HIS A O 1
ATOM 3564 N N . PHE A 1 440 ? 22.578 -11.984 -18.625 1 66.69 440 PHE A N 1
ATOM 3565 C CA . PHE A 1 440 ? 21.5 -12.961 -18.766 1 66.69 440 PHE A CA 1
ATOM 3566 C C . PHE A 1 440 ? 21.797 -13.945 -19.891 1 66.69 440 PHE A C 1
ATOM 3568 O O . PHE A 1 440 ? 21.484 -15.133 -19.781 1 66.69 440 PHE A O 1
ATOM 3575 N N . GLU A 1 441 ? 22.344 -13.453 -20.969 1 60.12 441 GLU A N 1
ATOM 3576 C CA . GLU A 1 441 ? 22.766 -14.367 -22.031 1 60.12 441 GLU A CA 1
ATOM 3577 C C . GLU A 1 441 ? 23.938 -15.25 -21.562 1 60.12 441 GLU A C 1
ATOM 3579 O O . GLU A 1 441 ? 24.031 -16.406 -21.953 1 60.12 441 GLU A O 1
ATOM 3584 N N . GLY A 1 442 ? 24.734 -14.656 -20.797 1 52.97 442 GLY A N 1
ATOM 3585 C CA . GLY A 1 442 ? 25.844 -15.453 -20.281 1 52.97 442 GLY A CA 1
ATOM 3586 C C . GLY A 1 442 ? 25.375 -16.609 -19.422 1 52.97 442 GLY A C 1
ATOM 3587 O O . GLY A 1 442 ? 25.984 -17.688 -19.469 1 52.97 442 GLY A O 1
ATOM 3588 N N . TYR A 1 443 ? 24.422 -16.359 -18.672 1 49.41 443 TYR A N 1
ATOM 3589 C CA . TYR A 1 443 ? 23.891 -17.453 -17.875 1 49.41 443 TYR A CA 1
ATOM 3590 C C . TYR A 1 443 ? 23.344 -18.562 -18.766 1 49.41 443 TYR A C 1
ATOM 3592 O O . TYR A 1 443 ? 23.484 -19.75 -18.453 1 49.41 443 TYR A O 1
ATOM 3600 N N . ALA A 1 444 ? 22.797 -18.156 -19.891 1 49.03 444 ALA A N 1
ATOM 3601 C CA . ALA A 1 444 ? 22.25 -19.141 -20.828 1 49.03 444 ALA A CA 1
ATOM 3602 C C . ALA A 1 444 ? 23.375 -19.891 -21.531 1 49.03 444 ALA A C 1
ATOM 3604 O O . ALA A 1 444 ? 23.234 -21.094 -21.812 1 49.03 444 ALA A O 1
ATOM 3605 N N . ARG A 1 445 ? 24.5 -19.234 -21.953 1 47.53 445 ARG A N 1
ATOM 3606 C CA . ARG A 1 445 ? 25.594 -19.891 -22.672 1 47.53 445 ARG A CA 1
ATOM 3607 C C . ARG A 1 445 ? 26.438 -20.75 -21.734 1 47.53 445 ARG A C 1
ATOM 3609 O O . ARG A 1 445 ? 26.984 -21.766 -22.156 1 47.53 445 ARG A O 1
ATOM 3616 N N . LYS A 1 446 ? 26.734 -20.266 -20.594 1 42.53 446 LYS A N 1
ATOM 3617 C CA . LYS A 1 446 ? 27.672 -21.047 -19.781 1 42.53 446 LYS A CA 1
ATOM 3618 C C . LYS A 1 446 ? 27.078 -22.406 -19.438 1 42.53 446 LYS A C 1
ATOM 3620 O O . LYS A 1 446 ? 27.828 -23.359 -19.172 1 42.53 446 LYS A O 1
ATOM 3625 N N . LYS A 1 447 ? 25.844 -22.516 -19.203 1 42.09 447 LYS A N 1
ATOM 3626 C CA . LYS A 1 447 ? 25.391 -23.844 -18.766 1 42.09 447 LYS A CA 1
ATOM 3627 C C . LYS A 1 447 ? 25.109 -24.734 -19.969 1 42.09 447 LYS A C 1
ATOM 3629 O O . LYS A 1 447 ? 24.672 -25.875 -19.812 1 42.09 447 LYS A O 1
ATOM 3634 N N . GLY A 1 448 ? 25.219 -24.125 -21.172 1 33.47 448 GLY A N 1
ATOM 3635 C CA . GLY A 1 448 ? 25.281 -25.109 -22.25 1 33.47 448 GLY A CA 1
ATOM 3636 C C . GLY A 1 448 ? 26.688 -25.656 -22.484 1 33.47 448 GLY A C 1
ATOM 3637 O O . GLY A 1 448 ? 27.672 -25.031 -22.094 1 33.47 448 GLY A O 1
ATOM 3638 N N . MET B 1 1 ? 21.812 -14.883 62.531 1 23.36 1 MET B N 1
ATOM 3639 C CA . MET B 1 1 ? 20.844 -15.812 61.969 1 23.36 1 MET B CA 1
ATOM 3640 C C . MET B 1 1 ? 19.5 -15.133 61.719 1 23.36 1 MET B C 1
ATOM 3642 O O . MET B 1 1 ? 18.5 -15.797 61.469 1 23.36 1 MET B O 1
ATOM 3646 N N . GLY B 1 2 ? 19.562 -13.797 61.75 1 22.48 2 GLY B N 1
ATOM 3647 C CA . GLY B 1 2 ? 18.734 -12.633 61.969 1 22.48 2 GLY B CA 1
ATOM 3648 C C . GLY B 1 2 ? 17.719 -12.406 60.875 1 22.48 2 GLY B C 1
ATOM 3649 O O . GLY B 1 2 ? 18.047 -12.5 59.688 1 22.48 2 GLY B O 1
ATOM 3650 N N . LEU B 1 3 ? 16.406 -12.344 61.125 1 23.47 3 LEU B N 1
ATOM 3651 C CA . LEU B 1 3 ? 15.117 -12.641 60.5 1 23.47 3 LEU B CA 1
ATOM 3652 C C . LEU B 1 3 ? 14.625 -11.453 59.688 1 23.47 3 LEU B C 1
ATOM 3654 O O . LEU B 1 3 ? 13.43 -11.164 59.688 1 23.47 3 LEU B O 1
ATOM 3658 N N . PRO B 1 4 ? 15.453 -10.445 59.094 1 25.31 4 PRO B N 1
ATOM 3659 C CA . PRO B 1 4 ? 14.875 -9.102 59 1 25.31 4 PRO B CA 1
ATOM 3660 C C . PRO B 1 4 ? 13.734 -9.023 58 1 25.31 4 PRO B C 1
ATOM 3662 O O . PRO B 1 4 ? 13.859 -9.539 56.875 1 25.31 4 PRO B O 1
ATOM 3665 N N . LEU B 1 5 ? 12.508 -8.805 58.5 1 21.33 5 LEU B N 1
ATOM 3666 C CA . LEU B 1 5 ? 11.148 -8.797 57.969 1 21.33 5 LEU B CA 1
ATOM 3667 C C . LEU B 1 5 ? 11 -7.738 56.875 1 21.33 5 LEU B C 1
ATOM 3669 O O . LEU B 1 5 ? 11.758 -6.77 56.844 1 21.33 5 LEU B O 1
ATOM 3673 N N . ARG B 1 6 ? 9.805 -7.707 56.062 1 21.14 6 ARG B N 1
ATOM 3674 C CA . ARG B 1 6 ? 9.023 -7.715 54.812 1 21.14 6 ARG B CA 1
ATOM 3675 C C . ARG B 1 6 ? 8.273 -6.398 54.625 1 21.14 6 ARG B C 1
ATOM 3677 O O . ARG B 1 6 ? 7.309 -6.328 53.875 1 21.14 6 ARG B O 1
ATOM 3684 N N . GLU B 1 7 ? 8.727 -5.156 55.125 1 20.95 7 GLU B N 1
ATOM 3685 C CA . GLU B 1 7 ? 7.781 -4.059 55.281 1 20.95 7 GLU B CA 1
ATOM 3686 C C . GLU B 1 7 ? 7.203 -3.615 53.969 1 20.95 7 GLU B C 1
ATOM 3688 O O . GLU B 1 7 ? 7.941 -3.178 53.062 1 20.95 7 GLU B O 1
ATOM 3693 N N . VAL B 1 8 ? 5.961 -4.004 53.562 1 19.86 8 VAL B N 1
ATOM 3694 C CA . VAL B 1 8 ? 5.203 -3.979 52.312 1 19.86 8 VAL B CA 1
ATOM 3695 C C . VAL B 1 8 ? 4.734 -2.555 52 1 19.86 8 VAL B C 1
ATOM 3697 O O . VAL B 1 8 ? 4.906 -2.053 50.906 1 19.86 8 VAL B O 1
ATOM 3700 N N . ARG B 1 9 ? 3.715 -1.863 52.844 1 19.59 9 ARG B N 1
ATOM 3701 C CA . ARG B 1 9 ? 2.379 -1.5 52.375 1 19.59 9 ARG B CA 1
ATOM 3702 C C . ARG B 1 9 ? 2.389 -0.141 51.688 1 19.59 9 ARG B C 1
ATOM 3704 O O . ARG B 1 9 ? 3.332 0.636 51.844 1 19.59 9 ARG B O 1
ATOM 3711 N N . VAL B 1 10 ? 1.094 0.613 51.469 1 18.81 10 VAL B N 1
ATOM 3712 C CA . VAL B 1 10 ? 0.02 0.961 50.531 1 18.81 10 VAL B CA 1
ATOM 3713 C C . VAL B 1 10 ? -0.161 2.477 50.5 1 18.81 10 VAL B C 1
ATOM 3715 O O . VAL B 1 10 ? -0.813 3.01 49.594 1 18.81 10 VAL B O 1
ATOM 3718 N N . HIS B 1 11 ? 0.475 3.457 51.188 1 19.17 11 HIS B N 1
ATOM 3719 C CA . HIS B 1 11 ? -0.337 4.586 51.656 1 19.17 11 HIS B CA 1
ATOM 3720 C C . HIS B 1 11 ? -0.565 5.578 50.5 1 19.17 11 HIS B C 1
ATOM 3722 O O . HIS B 1 11 ? 0.333 6.348 50.156 1 19.17 11 HIS B O 1
ATOM 3728 N N . LEU B 1 12 ? -1.319 5.316 49.406 1 20.19 12 LEU B N 1
ATOM 3729 C CA . LEU B 1 12 ? -1.437 6.223 48.281 1 20.19 12 LEU B CA 1
ATOM 3730 C C . LEU B 1 12 ? -2.316 7.418 48.625 1 20.19 12 LEU B C 1
ATOM 3732 O O . LEU B 1 12 ? -3.543 7.305 48.656 1 20.19 12 LEU B O 1
ATOM 3736 N N . LEU B 1 13 ? -2.383 8.078 49.75 1 19.03 13 LEU B N 1
ATOM 3737 C CA . LEU B 1 13 ? -3.547 8.859 50.188 1 19.03 13 LEU B CA 1
ATOM 3738 C C . LEU B 1 13 ? -3.648 10.156 49.375 1 19.03 13 LEU B C 1
ATOM 3740 O O . LEU B 1 13 ? -3.162 11.195 49.812 1 19.03 13 LEU B O 1
ATOM 3744 N N . PHE B 1 14 ? -3.1 10.461 48.156 1 19.72 14 PHE B N 1
ATOM 3745 C CA . PHE B 1 14 ? -3.062 11.891 47.875 1 19.72 14 PHE B CA 1
ATOM 3746 C C . PHE B 1 14 ? -4.473 12.453 47.781 1 19.72 14 PHE B C 1
ATOM 3748 O O . PHE B 1 14 ? -5.344 11.844 47.156 1 19.72 14 PHE B O 1
ATOM 3755 N N . ASP B 1 15 ? -5.016 13.391 48.594 1 18.94 15 ASP B N 1
ATOM 3756 C CA . ASP B 1 15 ? -6.223 14.148 48.906 1 18.94 15 ASP B CA 1
ATOM 3757 C C . ASP B 1 15 ? -6.594 15.102 47.781 1 18.94 15 ASP B C 1
ATOM 3759 O O . ASP B 1 15 ? -5.836 16.016 47.469 1 18.94 15 ASP B O 1
ATOM 3763 N N . PHE B 1 16 ? -7.16 14.664 46.688 1 19.91 16 PHE B N 1
ATOM 3764 C CA . PHE B 1 16 ? -7.602 15.414 45.531 1 19.91 16 PHE B CA 1
ATOM 3765 C C . PHE B 1 16 ? -8.648 16.453 45.906 1 19.91 16 PHE B C 1
ATOM 3767 O O . PHE B 1 16 ? -9.766 16.094 46.312 1 19.91 16 PHE B O 1
ATOM 3774 N N . VAL B 1 17 ? -8.195 17.609 46.344 1 17.8 17 VAL B N 1
ATOM 3775 C CA . VAL B 1 17 ? -9.031 18.672 46.906 1 17.8 17 VAL B CA 1
ATOM 3776 C C . VAL B 1 17 ? -10.125 19.047 45.906 1 17.8 17 VAL B C 1
ATOM 3778 O O . VAL B 1 17 ? -11.312 19.031 46.25 1 17.8 17 VAL B O 1
ATOM 3781 N N . ARG B 1 18 ? -9.961 20.297 45.188 1 18.95 18 ARG B N 1
ATOM 3782 C CA . ARG B 1 18 ? -10.797 21.469 45.438 1 18.95 18 ARG B CA 1
ATOM 3783 C C . ARG B 1 18 ? -12.078 21.406 44.594 1 18.95 18 ARG B C 1
ATOM 3785 O O . ARG B 1 18 ? -12.156 20.688 43.625 1 18.95 18 ARG B O 1
ATOM 3792 N N . PRO B 1 19 ? -12.961 22.688 44.562 1 18.97 19 PRO B N 1
ATOM 3793 C CA . PRO B 1 19 ? -14.375 23.047 44.656 1 18.97 19 PRO B CA 1
ATOM 3794 C C . PRO B 1 19 ? -15.047 23.141 43.281 1 18.97 19 PRO B C 1
ATOM 3796 O O . PRO B 1 19 ? -14.367 23.328 42.281 1 18.97 19 PRO B O 1
ATOM 3799 N N . VAL B 1 20 ? -16.25 22.766 43.188 1 19.69 20 VAL B N 1
ATOM 3800 C CA . VAL B 1 20 ? -17.344 22.453 42.25 1 19.69 20 VAL B CA 1
ATOM 3801 C C . VAL B 1 20 ? -17.906 23.75 41.656 1 19.69 20 VAL B C 1
ATOM 3803 O O . VAL B 1 20 ? -19.062 24.094 41.906 1 19.69 20 VAL B O 1
ATOM 3806 N N . PHE B 1 21 ? -17.078 24.891 41.5 1 18.47 21 PHE B N 1
ATOM 3807 C CA . PHE B 1 21 ? -17.938 26.062 41.312 1 18.47 21 PHE B CA 1
ATOM 3808 C C . PHE B 1 21 ? -18.859 25.875 40.125 1 18.47 21 PHE B C 1
ATOM 3810 O O . PHE B 1 21 ? -18.562 25.094 39.219 1 18.47 21 PHE B O 1
ATOM 3817 N N . TYR B 1 22 ? -20.031 26.703 40.156 1 18.34 22 TYR B N 1
ATOM 3818 C CA . TYR B 1 22 ? -21.406 26.875 39.719 1 18.34 22 TYR B CA 1
ATOM 3819 C C . TYR B 1 22 ? -21.453 27.453 38.312 1 18.34 22 TYR B C 1
ATOM 3821 O O . TYR B 1 22 ? -21.062 28.594 38.094 1 18.34 22 TYR B O 1
ATOM 3829 N N . GLY B 1 23 ? -21.125 26.734 37.312 1 17.92 23 GLY B N 1
ATOM 3830 C CA . GLY B 1 23 ? -21.078 27.156 35.906 1 17.92 23 GLY B CA 1
ATOM 3831 C C . GLY B 1 23 ? -22.406 27.672 35.406 1 17.92 23 GLY B C 1
ATOM 3832 O O . GLY B 1 23 ? -23.375 26.922 35.312 1 17.92 23 GLY B O 1
ATOM 3833 N N . THR B 1 24 ? -22.828 28.922 35.812 1 17.91 24 THR B N 1
ATOM 3834 C CA . THR B 1 24 ? -24.125 29.422 35.375 1 17.91 24 THR B CA 1
ATOM 3835 C C . THR B 1 24 ? -24.156 29.531 33.844 1 17.91 24 THR B C 1
ATOM 3837 O O . THR B 1 24 ? -23.266 30.094 33.219 1 17.91 24 THR B O 1
ATOM 3840 N N . ILE B 1 25 ? -24.891 28.75 33.156 1 18.31 25 ILE B N 1
ATOM 3841 C CA . ILE B 1 25 ? -25.203 28.453 31.766 1 18.31 25 ILE B CA 1
ATOM 3842 C C . ILE B 1 25 ? -26.016 29.609 31.172 1 18.31 25 ILE B C 1
ATOM 3844 O O . ILE B 1 25 ? -26.859 29.406 30.281 1 18.31 25 ILE B O 1
ATOM 3848 N N . GLN B 1 26 ? -25.594 30.938 31.406 1 16.92 26 GLN B N 1
ATOM 3849 C CA . GLN B 1 26 ? -26.688 31.781 30.953 1 16.92 26 GLN B CA 1
ATOM 3850 C C . GLN B 1 26 ? -26.938 31.594 29.453 1 16.92 26 GLN B C 1
ATOM 3852 O O . GLN B 1 26 ? -26.031 31.281 28.703 1 16.92 26 GLN B O 1
ATOM 3857 N N . ARG B 1 27 ? -28.25 31.828 29 1 18.02 27 ARG B N 1
ATOM 3858 C CA . ARG B 1 27 ? -29.234 31.531 27.953 1 18.02 27 ARG B CA 1
ATOM 3859 C C . ARG B 1 27 ? -29.047 32.469 26.75 1 18.02 27 ARG B C 1
ATOM 3861 O O . ARG B 1 27 ? -29.75 32.344 25.75 1 18.02 27 ARG B O 1
ATOM 3868 N N . ILE B 1 28 ? -27.891 33.094 26.469 1 17.64 28 ILE B N 1
ATOM 3869 C CA . ILE B 1 28 ? -28.312 34.312 25.75 1 17.64 28 ILE B CA 1
ATOM 3870 C C . ILE B 1 28 ? -29.031 33.906 24.469 1 17.64 28 ILE B C 1
ATOM 3872 O O . ILE B 1 28 ? -28.625 32.969 23.781 1 17.64 28 ILE B O 1
ATOM 3876 N N . PRO B 1 29 ? -29.922 34.938 23.953 1 17.05 29 PRO B N 1
ATOM 3877 C CA . PRO B 1 29 ? -31.109 34.906 23.109 1 17.05 29 PRO B CA 1
ATOM 3878 C C . PRO B 1 29 ? -30.781 34.719 21.625 1 17.05 29 PRO B C 1
ATOM 3880 O O . PRO B 1 29 ? -29.625 34.875 21.234 1 17.05 29 PRO B O 1
ATOM 3883 N N . HIS B 1 30 ? -31.859 34.844 20.766 1 16.73 30 HIS B N 1
ATOM 3884 C CA . HIS B 1 30 ? -32.531 34.281 19.594 1 16.73 30 HIS B CA 1
ATOM 3885 C C . HIS B 1 30 ? -32.125 35.031 18.328 1 16.73 30 HIS B C 1
ATOM 3887 O O . HIS B 1 30 ? -32.062 34.438 17.234 1 16.73 30 HIS B O 1
ATOM 3893 N N . ALA B 1 31 ? -31.891 36.5 18.219 1 15.58 31 ALA B N 1
ATOM 3894 C CA . ALA B 1 31 ? -32.781 37.125 17.234 1 15.58 31 ALA B CA 1
ATOM 3895 C C . ALA B 1 31 ? -32.312 36.844 15.812 1 15.58 31 ALA B C 1
ATOM 3897 O O . ALA B 1 31 ? -31.141 36.469 15.602 1 15.58 31 ALA B O 1
ATOM 3898 N N . ALA B 1 32 ? -32.406 38.062 14.844 1 16.27 32 ALA B N 1
ATOM 3899 C CA . ALA B 1 32 ? -33.344 38.312 13.758 1 16.27 32 ALA B CA 1
ATOM 3900 C C . ALA B 1 32 ? -32.75 37.938 12.406 1 16.27 32 ALA B C 1
ATOM 3902 O O . ALA B 1 32 ? -31.531 37.75 12.289 1 16.27 32 ALA B O 1
ATOM 3903 N N . PRO B 1 33 ? -32.906 39 11.375 1 17.34 33 PRO B N 1
ATOM 3904 C CA . PRO B 1 33 ? -33.688 38.875 10.148 1 17.34 33 PRO B CA 1
ATOM 3905 C C . PRO B 1 33 ? -32.844 38.531 8.93 1 17.34 33 PRO B C 1
ATOM 3907 O O . PRO B 1 33 ? -31.625 38.594 8.992 1 17.34 33 PRO B O 1
ATOM 3910 N N . PRO B 1 34 ? -33.375 39.094 7.727 1 16.61 34 PRO B N 1
ATOM 3911 C CA . PRO B 1 34 ? -33.688 38.5 6.426 1 16.61 34 PRO B CA 1
ATOM 3912 C C . PRO B 1 34 ? -32.594 38.688 5.402 1 16.61 34 PRO B C 1
ATOM 3914 O O . PRO B 1 34 ? -32.156 37.719 4.766 1 16.61 34 PRO B O 1
ATOM 3917 N N . ALA B 1 35 ? -32.406 40.031 4.762 1 15.77 35 ALA B N 1
ATOM 3918 C CA . ALA B 1 35 ? -32.906 40.219 3.398 1 15.77 35 ALA B CA 1
ATOM 3919 C C . ALA B 1 35 ? -31.812 39.906 2.377 1 15.77 35 ALA B C 1
ATOM 3921 O O . ALA B 1 35 ? -30.641 39.812 2.732 1 15.77 35 ALA B O 1
ATOM 3922 N N . SER B 1 36 ? -31.75 40.875 1.287 1 15.27 36 SER B N 1
ATOM 3923 C CA . SER B 1 36 ? -32.062 40.719 -0.13 1 15.27 36 SER B CA 1
ATOM 3924 C C . SER B 1 36 ? -30.812 40.656 -0.977 1 15.27 36 SER B C 1
ATOM 3926 O O . SER B 1 36 ? -30.656 39.719 -1.771 1 15.27 36 SER B O 1
ATOM 3928 N N . HIS B 1 37 ? -30.219 41.875 -1.498 1 15.67 37 HIS B N 1
ATOM 3929 C CA . HIS B 1 37 ? -30.422 42.188 -2.906 1 15.67 37 HIS B CA 1
ATOM 3930 C C . HIS B 1 37 ? -29.234 41.719 -3.75 1 15.67 37 HIS B C 1
ATOM 3932 O O . HIS B 1 37 ? -29.422 41 -4.734 1 15.67 37 HIS B O 1
ATOM 3938 N N . ILE B 1 38 ? -28.281 42.719 -4.203 1 16.17 38 ILE B N 1
ATOM 3939 C CA . ILE B 1 38 ? -28.234 43.25 -5.562 1 16.17 38 ILE B CA 1
ATOM 3940 C C . ILE B 1 38 ? -27.125 42.562 -6.344 1 16.17 38 ILE B C 1
ATOM 3942 O O . ILE B 1 38 ? -26.062 42.281 -5.797 1 16.17 38 ILE B O 1
ATOM 3946 N N . VAL B 1 39 ? -27.375 42.406 -7.641 1 15.77 39 VAL B N 1
ATOM 3947 C CA . VAL B 1 39 ? -27.016 41.625 -8.828 1 15.77 39 VAL B CA 1
ATOM 3948 C C . VAL B 1 39 ? -25.672 42.125 -9.383 1 15.77 39 VAL B C 1
ATOM 3950 O O . VAL B 1 39 ? -24.828 41.312 -9.766 1 15.77 39 VAL B O 1
ATOM 3953 N N . ARG B 1 40 ? -25.266 43.5 -9.469 1 15.71 40 ARG B N 1
ATOM 3954 C CA . ARG B 1 40 ? -25.156 43.906 -10.867 1 15.71 40 ARG B CA 1
ATOM 3955 C C . ARG B 1 40 ? -23.859 43.375 -11.484 1 15.71 40 ARG B C 1
ATOM 3957 O O . ARG B 1 40 ? -22.938 43 -10.766 1 15.71 40 ARG B O 1
ATOM 3964 N N . PHE B 1 41 ? -23.391 44.25 -12.547 1 15.58 41 PHE B N 1
ATOM 3965 C CA . PHE B 1 41 ? -23.156 44.188 -13.992 1 15.58 41 PHE B CA 1
ATOM 3966 C C . PHE B 1 41 ? -21.703 43.875 -14.289 1 15.58 41 PHE B C 1
ATOM 3968 O O . PHE B 1 41 ? -20.844 44 -13.422 1 15.58 41 PHE B O 1
ATOM 3975 N N . SER B 1 42 ? -21.25 44.406 -15.438 1 15.41 42 SER B N 1
ATOM 3976 C CA . SER B 1 42 ? -20.812 43.938 -16.766 1 15.41 42 SER B CA 1
ATOM 3977 C C . SER B 1 42 ? -19.312 44.156 -16.953 1 15.41 42 SER B C 1
ATOM 3979 O O . SER B 1 42 ? -18.625 43.281 -17.484 1 15.41 42 SER B O 1
ATOM 3981 N N . LEU B 1 43 ? -18.719 45.406 -16.766 1 15.8 43 LEU B N 1
ATOM 3982 C CA . LEU B 1 43 ? -18.156 45.938 -18.016 1 15.8 43 LEU B CA 1
ATOM 3983 C C . LEU B 1 43 ? -16.781 45.344 -18.266 1 15.8 43 LEU B C 1
ATOM 3985 O O . LEU B 1 43 ? -16.094 44.906 -17.344 1 15.8 43 LEU B O 1
ATOM 3989 N N . HIS B 1 44 ? -16.219 45.594 -19.562 1 15.95 44 HIS B N 1
ATOM 3990 C CA . HIS B 1 44 ? -15.516 45.031 -20.719 1 15.95 44 HIS B CA 1
ATOM 3991 C C . HIS B 1 44 ? -14.023 45.344 -20.641 1 15.95 44 HIS B C 1
ATOM 3993 O O . HIS B 1 44 ? -13.203 44.5 -21.031 1 15.95 44 HIS B O 1
ATOM 3999 N N . PRO B 1 45 ? -13.492 46.594 -20.156 1 16.23 45 PRO B N 1
ATOM 4000 C CA . PRO B 1 45 ? -12.719 47.156 -21.281 1 16.23 45 PRO B CA 1
ATOM 4001 C C . PRO B 1 45 ? -11.406 46.406 -21.516 1 16.23 45 PRO B C 1
ATOM 4003 O O . PRO B 1 45 ? -10.953 45.656 -20.641 1 16.23 45 PRO B O 1
ATOM 4006 N N . GLU B 1 46 ? -10.5 47.188 -22.344 1 16.89 46 GLU B N 1
ATOM 4007 C CA . GLU B 1 46 ? -9.711 47.188 -23.562 1 16.89 46 GLU B CA 1
ATOM 4008 C C . GLU B 1 46 ? -8.258 46.812 -23.281 1 16.89 46 GLU B C 1
ATOM 4010 O O . GLU B 1 46 ? -7.848 46.719 -22.125 1 16.89 46 GLU B O 1
ATOM 4015 N N . SER B 1 47 ? -7.305 47.656 -23.969 1 16.36 47 SER B N 1
ATOM 4016 C CA . SER B 1 47 ? -6.34 47.531 -25.062 1 16.36 47 SER B CA 1
ATOM 4017 C C . SER B 1 47 ? -4.91 47.562 -24.531 1 16.36 47 SER B C 1
ATOM 4019 O O . SER B 1 47 ? -4.477 48.531 -23.938 1 16.36 47 SER B O 1
ATOM 4021 N N . ARG B 1 48 ? -4.293 46.594 -24.234 1 17.22 48 ARG B N 1
ATOM 4022 C CA . ARG B 1 48 ? -2.951 46.594 -23.656 1 17.22 48 ARG B CA 1
ATOM 4023 C C . ARG B 1 48 ? -1.898 46.844 -24.734 1 17.22 48 ARG B C 1
ATOM 4025 O O . ARG B 1 48 ? -1.483 45.906 -25.438 1 17.22 48 ARG B O 1
ATOM 4032 N N . PRO B 1 49 ? -2.02 48 -25.359 1 16.41 49 PRO B N 1
ATOM 4033 C CA . PRO B 1 49 ? -1.119 47.844 -26.5 1 16.41 49 PRO B CA 1
ATOM 4034 C C . PRO B 1 49 ? 0.323 47.562 -26.078 1 16.41 49 PRO B C 1
ATOM 4036 O O . PRO B 1 49 ? 0.64 47.594 -24.891 1 16.41 49 PRO B O 1
ATOM 4039 N N . ALA B 1 50 ? 1.271 48.531 -26.594 1 17.23 50 ALA B N 1
ATOM 4040 C CA . ALA B 1 50 ? 2.32 48.5 -27.609 1 17.23 50 ALA B CA 1
ATOM 4041 C C . ALA B 1 50 ? 3.697 48.344 -26.969 1 17.23 50 ALA B C 1
ATOM 4043 O O . ALA B 1 50 ? 3.865 48.562 -25.781 1 17.23 50 ALA B O 1
ATOM 4044 N N . PHE B 1 51 ? 4.777 48.25 -27.812 1 17.53 51 PHE B N 1
ATOM 4045 C CA . PHE B 1 51 ? 6.055 47.656 -28.172 1 17.53 51 PHE B CA 1
ATOM 4046 C C . PHE B 1 51 ? 7.215 48.5 -27.656 1 17.53 51 PHE B C 1
ATOM 4048 O O . PHE B 1 51 ? 7.914 49.125 -28.453 1 17.53 51 PHE B O 1
ATOM 4055 N N . PRO B 1 52 ? 7.113 49.188 -26.453 1 16.73 52 PRO B N 1
ATOM 4056 C CA . PRO B 1 52 ? 8.141 50.219 -26.594 1 16.73 52 PRO B CA 1
ATOM 4057 C C . PRO B 1 52 ? 9.531 49.625 -26.844 1 16.73 52 PRO B C 1
ATOM 4059 O O . PRO B 1 52 ? 9.805 48.5 -26.453 1 16.73 52 PRO B O 1
ATOM 4062 N N . VAL B 1 53 ? 10.352 50.406 -27.703 1 17.39 53 VAL B N 1
ATOM 4063 C CA . VAL B 1 53 ? 11.523 50.5 -28.562 1 17.39 53 VAL B CA 1
ATOM 4064 C C . VAL B 1 53 ? 12.797 50.406 -27.719 1 17.39 53 VAL B C 1
ATOM 4066 O O . VAL B 1 53 ? 12.758 50.625 -26.5 1 17.39 53 VAL B O 1
ATOM 4069 N N . LEU B 1 54 ? 13.961 50.5 -28.375 1 17.02 54 LEU B N 1
ATOM 4070 C CA . LEU B 1 54 ? 15.312 50.062 -28.703 1 17.02 54 LEU B CA 1
ATOM 4071 C C . LEU B 1 54 ? 16.344 50.844 -27.891 1 17.02 54 LEU B C 1
ATOM 4073 O O . LEU B 1 54 ? 17.516 50.5 -27.875 1 17.02 54 LEU B O 1
ATOM 4077 N N . ASP B 1 55 ? 15.898 52.062 -27.281 1 15.41 55 ASP B N 1
ATOM 4078 C CA . ASP B 1 55 ? 16.938 53.031 -27.625 1 15.41 55 ASP B CA 1
ATOM 4079 C C . ASP B 1 55 ? 18.266 52.688 -26.953 1 15.41 55 ASP B C 1
ATOM 4081 O O . ASP B 1 55 ? 19.297 52.625 -27.609 1 15.41 55 ASP B O 1
ATOM 4085 N N . ARG B 1 56 ? 18.641 53.344 -25.734 1 16.38 56 ARG B N 1
ATOM 4086 C CA . ARG B 1 56 ? 19.672 54.375 -25.641 1 16.38 56 ARG B CA 1
ATOM 4087 C C . ARG B 1 56 ? 20.969 53.812 -25.062 1 16.38 56 ARG B C 1
ATOM 4089 O O . ARG B 1 56 ? 21.016 53.438 -23.891 1 16.38 56 ARG B O 1
ATOM 4096 N N . LEU B 1 57 ? 21.766 53.062 -25.859 1 16.81 57 LEU B N 1
ATOM 4097 C CA . LEU B 1 57 ? 23.031 52.438 -25.5 1 16.81 57 LEU B CA 1
ATOM 4098 C C . LEU B 1 57 ? 24.047 53.5 -25.047 1 16.81 57 LEU B C 1
ATOM 4100 O O . LEU B 1 57 ? 25.219 53.156 -24.844 1 16.81 57 LEU B O 1
ATOM 4104 N N . HIS B 1 58 ? 23.609 54.875 -24.938 1 15.46 58 HIS B N 1
ATOM 4105 C CA . HIS B 1 58 ? 24.719 55.75 -25.219 1 15.46 58 HIS B CA 1
ATOM 4106 C C . HIS B 1 58 ? 25.906 55.469 -24.297 1 15.46 58 HIS B C 1
ATOM 4108 O O . HIS B 1 58 ? 27.016 55.219 -24.75 1 15.46 58 HIS B O 1
ATOM 4114 N N . SER B 1 59 ? 26.297 56.562 -23.484 1 16.09 59 SER B N 1
ATOM 4115 C CA . SER B 1 59 ? 27.406 57.5 -23.688 1 16.09 59 SER B CA 1
ATOM 4116 C C . SER B 1 59 ? 28.578 57.188 -22.75 1 16.09 59 SER B C 1
ATOM 4118 O O . SER B 1 59 ? 29.719 57.094 -23.188 1 16.09 59 SER B O 1
ATOM 4120 N N . LEU B 1 60 ? 28.516 57.406 -21.344 1 16.11 60 LEU B N 1
ATOM 4121 C CA . LEU B 1 60 ? 29.375 58.438 -20.797 1 16.11 60 LEU B CA 1
ATOM 4122 C C . LEU B 1 60 ? 30.688 57.844 -20.281 1 16.11 60 LEU B C 1
ATOM 4124 O O . LEU B 1 60 ? 30.672 57.062 -19.344 1 16.11 60 LEU B O 1
ATOM 4128 N N . LEU B 1 61 ? 31.797 57.656 -21.062 1 17.58 61 LEU B N 1
ATOM 4129 C CA . LEU B 1 61 ? 33.156 57.125 -20.984 1 17.58 61 LEU B CA 1
ATOM 4130 C C . LEU B 1 61 ? 34 57.938 -20 1 17.58 61 LEU B C 1
ATOM 4132 O O . LEU B 1 61 ? 35.188 57.625 -19.781 1 17.58 61 LEU B O 1
ATOM 4136 N N . ASP B 1 62 ? 33.562 59.156 -19.438 1 17 62 ASP B N 1
ATOM 4137 C CA . ASP B 1 62 ? 34.562 60.219 -19.344 1 17 62 ASP B CA 1
ATOM 4138 C C . ASP B 1 62 ? 35.688 59.844 -18.375 1 17 62 ASP B C 1
ATOM 4140 O O . ASP B 1 62 ? 35.5 59.031 -17.484 1 17 62 ASP B O 1
ATOM 4144 N N . LEU B 1 63 ? 36.969 60.562 -18.516 1 18.34 63 LEU B N 1
ATOM 4145 C CA . LEU B 1 63 ? 38.438 60.75 -18.469 1 18.34 63 LEU B CA 1
ATOM 4146 C C . LEU B 1 63 ? 38.875 61.156 -17.062 1 18.34 63 LEU B C 1
ATOM 4148 O O . LEU B 1 63 ? 38.594 62.281 -16.609 1 18.34 63 LEU B O 1
ATOM 4152 N N . ARG B 1 64 ? 38.75 60.344 -15.992 1 17.38 64 ARG B N 1
ATOM 4153 C CA . ARG B 1 64 ? 39.062 60.75 -14.625 1 17.38 64 ARG B CA 1
ATOM 4154 C C . ARG B 1 64 ? 40.531 61.156 -14.484 1 17.38 64 ARG B C 1
ATOM 4156 O O . ARG B 1 64 ? 41.375 60.312 -14.258 1 17.38 64 ARG B O 1
ATOM 4163 N N . GLN B 1 65 ? 41.031 62.031 -15.484 1 16.61 65 GLN B N 1
ATOM 4164 C CA . GLN B 1 65 ? 42.469 62.25 -15.461 1 16.61 65 GLN B CA 1
ATOM 4165 C C . GLN B 1 65 ? 42.938 62.75 -14.094 1 16.61 65 GLN B C 1
ATOM 4167 O O . GLN B 1 65 ? 43.938 62.281 -13.562 1 16.61 65 GLN B O 1
ATOM 4172 N N . ARG B 1 66 ? 42.531 64 -13.625 1 16.62 66 ARG B N 1
ATOM 4173 C CA . ARG B 1 66 ? 43.5 65.062 -13.422 1 16.62 66 ARG B CA 1
ATOM 4174 C C . ARG B 1 66 ? 44.031 65.062 -11.992 1 16.62 66 ARG B C 1
ATOM 4176 O O . ARG B 1 66 ? 43.5 65.75 -11.117 1 16.62 66 ARG B O 1
ATOM 4183 N N . GLN B 1 67 ? 44.406 64.062 -11.281 1 17.08 67 GLN B N 1
ATOM 4184 C CA . GLN B 1 67 ? 44.625 64.312 -9.859 1 17.08 67 GLN B CA 1
ATOM 4185 C C . GLN B 1 67 ? 45.875 65.125 -9.641 1 17.08 67 GLN B C 1
ATOM 4187 O O . GLN B 1 67 ? 47 64.625 -9.609 1 17.08 67 GLN B O 1
ATOM 4192 N N . LYS B 1 68 ? 46.125 66.312 -10.273 1 16.89 68 LYS B N 1
ATOM 4193 C CA . LYS B 1 68 ? 47.469 66.875 -10.227 1 16.89 68 LYS B CA 1
ATOM 4194 C C . LYS B 1 68 ? 47.844 67.312 -8.812 1 16.89 68 LYS B C 1
ATOM 4196 O O . LYS B 1 68 ? 49.031 67.375 -8.469 1 16.89 68 LYS B O 1
ATOM 4201 N N . ARG B 1 69 ? 46.906 67.625 -7.824 1 16.52 69 ARG B N 1
ATOM 4202 C CA . ARG B 1 69 ? 47.375 68.938 -7.355 1 16.52 69 ARG B CA 1
ATOM 4203 C C . ARG B 1 69 ? 48.719 68.812 -6.648 1 16.52 69 ARG B C 1
ATOM 4205 O O . ARG B 1 69 ? 49.125 67.75 -6.223 1 16.52 69 ARG B O 1
ATOM 4212 N N . ASP B 1 70 ? 49.031 70 -5.961 1 16.52 70 ASP B N 1
ATOM 4213 C CA . ASP B 1 70 ? 50.094 70.938 -5.727 1 16.52 70 ASP B CA 1
ATOM 4214 C C . ASP B 1 70 ? 51 70.562 -4.57 1 16.52 70 ASP B C 1
ATOM 4216 O O . ASP B 1 70 ? 50.625 69.688 -3.764 1 16.52 70 ASP B O 1
ATOM 4220 N N . ARG B 1 71 ? 51.906 71.5 -4.047 1 17.62 71 ARG B N 1
ATOM 4221 C CA . ARG B 1 71 ? 53.312 71.875 -3.842 1 17.62 71 ARG B CA 1
ATOM 4222 C C . ARG B 1 71 ? 53.719 71.75 -2.375 1 17.62 71 ARG B C 1
ATOM 4224 O O . ARG B 1 71 ? 54.844 71.375 -2.062 1 17.62 71 ARG B O 1
ATOM 4231 N N . THR B 1 72 ? 52.812 72.125 -1.368 1 17.39 72 THR B N 1
ATOM 4232 C CA . THR B 1 72 ? 53.469 73.125 -0.594 1 17.39 72 THR B CA 1
ATOM 4233 C C . THR B 1 72 ? 54.5 72.562 0.334 1 17.39 72 THR B C 1
ATOM 4235 O O . THR B 1 72 ? 54.469 71.375 0.646 1 17.39 72 THR B O 1
ATOM 4238 N N . LEU B 1 73 ? 54.844 73.312 1.546 1 17.39 73 LEU B N 1
ATOM 4239 C CA . LEU B 1 73 ? 55.938 74.125 2.076 1 17.39 73 LEU B CA 1
ATOM 4240 C C . LEU B 1 73 ? 56.656 73.438 3.211 1 17.39 73 LEU B C 1
ATOM 4242 O O . LEU B 1 73 ? 57.875 73.438 3.293 1 17.39 73 LEU B O 1
ATOM 4246 N N . VAL B 1 74 ? 55.938 72.875 4.293 1 19.81 74 VAL B N 1
ATOM 4247 C CA . VAL B 1 74 ? 56.406 73.5 5.527 1 19.81 74 VAL B CA 1
ATOM 4248 C C . VAL B 1 74 ? 57.656 72.812 6.023 1 19.81 74 VAL B C 1
ATOM 4250 O O . VAL B 1 74 ? 57.812 71.625 5.801 1 19.81 74 VAL B O 1
ATOM 4253 N N . GLY B 1 75 ? 58.438 73.5 6.973 1 18.92 75 GLY B N 1
ATOM 4254 C CA . GLY B 1 75 ? 59.781 73.875 7.395 1 18.92 75 GLY B CA 1
ATOM 4255 C C . GLY B 1 75 ? 60.469 72.812 8.258 1 18.92 75 GLY B C 1
ATOM 4256 O O . GLY B 1 75 ? 61.375 72.125 7.797 1 18.92 75 GLY B O 1
ATOM 4257 N N . THR B 1 76 ? 60.469 73.062 9.586 1 22.27 76 THR B N 1
ATOM 4258 C CA . THR B 1 76 ? 61.625 73.375 10.406 1 22.27 76 THR B CA 1
ATOM 4259 C C . THR B 1 76 ? 62.188 72.062 10.992 1 22.27 76 THR B C 1
ATOM 4261 O O . THR B 1 76 ? 61.469 71.062 11.078 1 22.27 76 THR B O 1
ATOM 4264 N N . LEU B 1 77 ? 63.25 72.125 11.914 1 21.8 77 LEU B N 1
ATOM 4265 C CA . LEU B 1 77 ? 64.625 71.75 12.141 1 21.8 77 LEU B CA 1
ATOM 4266 C C . LEU B 1 77 ? 64.688 70.625 13.188 1 21.8 77 LEU B C 1
ATOM 4268 O O . LEU B 1 77 ? 65.75 70 13.383 1 21.8 77 LEU B O 1
ATOM 4272 N N . ALA B 1 78 ? 63.594 70.312 13.938 1 25.03 78 ALA B N 1
ATOM 4273 C CA . ALA B 1 78 ? 64.125 70.312 15.305 1 25.03 78 ALA B CA 1
ATOM 4274 C C . ALA B 1 78 ? 65.125 69.188 15.523 1 25.03 78 ALA B C 1
ATOM 4276 O O . ALA B 1 78 ? 65.25 68.312 14.703 1 25.03 78 ALA B O 1
ATOM 4277 N N . PRO B 1 79 ? 65 68.5 16.703 1 31.53 79 PRO B N 1
ATOM 4278 C CA . PRO B 1 79 ? 66 68.312 17.734 1 31.53 79 PRO B CA 1
ATOM 4279 C C . PRO B 1 79 ? 66.938 67.062 17.406 1 31.53 79 PRO B C 1
ATOM 4281 O O . PRO B 1 79 ? 66.562 66.25 16.609 1 31.53 79 PRO B O 1
ATOM 4284 N N . PRO B 1 80 ? 68.062 67 17.984 1 34.91 80 PRO B N 1
ATOM 4285 C CA . PRO B 1 80 ? 69.375 66.375 17.734 1 34.91 80 PRO B CA 1
ATOM 4286 C C . PRO B 1 80 ? 69.312 64.812 17.734 1 34.91 80 PRO B C 1
ATOM 4288 O O . PRO B 1 80 ? 68.562 64.25 18.484 1 34.91 80 PRO B O 1
ATOM 4291 N N . PRO B 1 81 ? 69.625 64.125 16.625 1 32.44 81 PRO B N 1
ATOM 4292 C CA . PRO B 1 81 ? 69.312 62.781 16.156 1 32.44 81 PRO B CA 1
ATOM 4293 C C . PRO B 1 81 ? 69.938 61.656 17 1 32.44 81 PRO B C 1
ATOM 4295 O O . PRO B 1 81 ? 71.188 61.688 17.203 1 32.44 81 PRO B O 1
ATOM 4298 N N . PRO B 1 82 ? 69.188 61.25 18.094 1 37.19 82 PRO B N 1
ATOM 4299 C CA . PRO B 1 82 ? 69.875 60.375 19.062 1 37.19 82 PRO B CA 1
ATOM 4300 C C . PRO B 1 82 ? 70.625 59.25 18.391 1 37.19 82 PRO B C 1
ATOM 4302 O O . PRO B 1 82 ? 70.375 58.938 17.234 1 37.19 82 PRO B O 1
ATOM 4305 N N . PRO B 1 83 ? 71.812 58.844 19 1 35.53 83 PRO B N 1
ATOM 4306 C CA . PRO B 1 83 ? 72.875 58.094 18.344 1 35.53 83 PRO B CA 1
ATOM 4307 C C . PRO B 1 83 ? 72.375 56.781 17.719 1 35.53 83 PRO B C 1
ATOM 4309 O O . PRO B 1 83 ? 71.375 56.219 18.156 1 35.53 83 PRO B O 1
ATOM 4312 N N . ARG B 1 84 ? 72.625 56.531 16.438 1 32.16 84 ARG B N 1
ATOM 4313 C CA . ARG B 1 84 ? 72.062 55.594 15.508 1 32.16 84 ARG B CA 1
ATOM 4314 C C . ARG B 1 84 ? 72.375 54.156 15.922 1 32.16 84 ARG B C 1
ATOM 4316 O O . ARG B 1 84 ? 73.562 53.812 16.141 1 32.16 84 ARG B O 1
ATOM 4323 N N . PRO B 1 85 ? 71.5 53.625 16.828 1 39.53 85 PRO B N 1
AT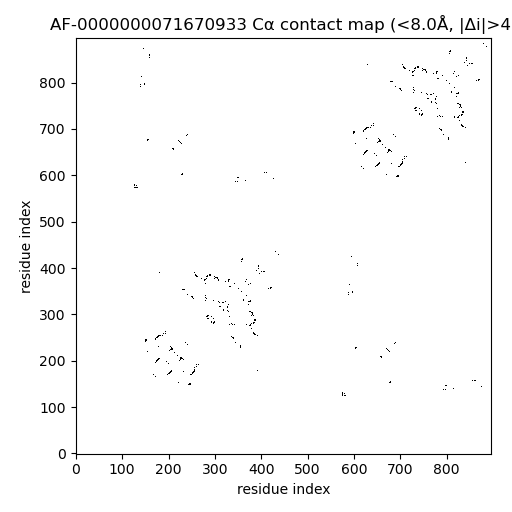OM 4324 C CA . PRO B 1 85 ? 71.875 52.25 17.266 1 39.53 85 PRO B CA 1
ATOM 4325 C C . PRO B 1 85 ? 72.188 51.344 16.109 1 39.53 85 PRO B C 1
ATOM 4327 O O . PRO B 1 85 ? 71.812 51.594 14.961 1 39.53 85 PRO B O 1
ATOM 4330 N N . PRO B 1 86 ? 73.25 50.438 16.25 1 39.97 86 PRO B N 1
ATOM 4331 C CA . PRO B 1 86 ? 73.875 49.688 15.141 1 39.97 86 PRO B CA 1
ATOM 4332 C C . PRO B 1 86 ? 72.875 48.969 14.273 1 39.97 86 PRO B C 1
ATOM 4334 O O . PRO B 1 86 ? 71.812 48.656 14.727 1 39.97 86 PRO B O 1
ATOM 4337 N N . PRO B 1 87 ? 73 49 12.867 1 33.38 87 PRO B N 1
ATOM 4338 C CA . PRO B 1 87 ? 72 48.562 11.891 1 33.38 87 PRO B CA 1
ATOM 4339 C C . PRO B 1 87 ? 71.625 47.094 12.055 1 33.38 87 PRO B C 1
ATOM 4341 O O . PRO B 1 87 ? 72.5 46.25 12.188 1 33.38 87 PRO B O 1
ATOM 4344 N N . VAL B 1 88 ? 70.688 46.844 12.953 1 34.78 88 VAL B N 1
ATOM 4345 C CA . VAL B 1 88 ? 70.188 45.5 13.086 1 34.78 88 VAL B CA 1
ATOM 4346 C C . VAL B 1 88 ? 69.875 44.938 11.703 1 34.78 88 VAL B C 1
ATOM 4348 O O . VAL B 1 88 ? 69.25 45.625 10.883 1 34.78 88 VAL B O 1
ATOM 4351 N N . MET B 1 89 ? 70.75 44.062 11.227 1 32.12 89 MET B N 1
ATOM 4352 C CA . MET B 1 89 ? 70.562 43.375 9.938 1 32.12 89 MET B CA 1
ATOM 4353 C C . MET B 1 89 ? 69.125 42.875 9.773 1 32.12 89 MET B C 1
ATOM 4355 O O . MET B 1 89 ? 68.625 42.156 10.625 1 32.12 89 MET B O 1
ATOM 4359 N N . LYS B 1 90 ? 68.312 43.75 9.18 1 34.78 90 LYS B N 1
ATOM 4360 C CA . LYS B 1 90 ? 66.938 43.469 8.82 1 34.78 90 LYS B CA 1
ATOM 4361 C C . LYS B 1 90 ? 66.812 42.156 8.016 1 34.78 90 LYS B C 1
ATOM 4363 O O . LYS B 1 90 ? 67.375 42.062 6.934 1 34.78 90 LYS B O 1
ATOM 4368 N N . THR B 1 91 ? 67.062 41.094 8.719 1 38.59 91 THR B N 1
ATOM 4369 C CA . THR B 1 91 ? 66.75 39.844 7.992 1 38.59 91 THR B CA 1
ATOM 4370 C C . THR B 1 91 ? 65.375 39.969 7.312 1 38.59 91 THR B C 1
ATOM 4372 O O . THR B 1 91 ? 64.312 40.094 7.984 1 38.59 91 THR B O 1
ATOM 4375 N N . ARG B 1 92 ? 65.312 40.781 6.227 1 38.47 92 ARG B N 1
ATOM 4376 C CA . ARG B 1 92 ? 64.188 40.812 5.324 1 38.47 92 ARG B CA 1
ATOM 4377 C C . ARG B 1 92 ? 63.688 39.406 5.027 1 38.47 92 ARG B C 1
ATOM 4379 O O . ARG B 1 92 ? 64.312 38.656 4.246 1 38.47 92 ARG B O 1
ATOM 4386 N N . ALA B 1 93 ? 63.562 38.688 6.035 1 44.28 93 ALA B N 1
ATOM 4387 C CA . ALA B 1 93 ? 62.875 37.406 5.805 1 44.28 93 ALA B CA 1
ATOM 4388 C C . ALA B 1 93 ? 61.656 37.594 4.895 1 44.28 93 ALA B C 1
ATOM 4390 O O . ALA B 1 93 ? 60.875 38.531 5.09 1 44.28 93 ALA B O 1
ATOM 4391 N N . SER B 1 94 ? 61.812 37.188 3.59 1 50.5 94 SER B N 1
ATOM 4392 C CA . SER B 1 94 ? 61.062 37.344 2.332 1 50.5 94 SER B CA 1
ATOM 4393 C C . SER B 1 94 ? 59.562 37.156 2.535 1 50.5 94 SER B C 1
ATOM 4395 O O . SER B 1 94 ? 59.125 36.125 3.008 1 50.5 94 SER B O 1
ATOM 4397 N N . PHE B 1 95 ? 58.906 38.312 2.873 1 58.88 95 PHE B N 1
ATOM 4398 C CA . PHE B 1 95 ? 57.438 38.406 2.797 1 58.88 95 PHE B CA 1
ATOM 4399 C C . PHE B 1 95 ? 56.906 37.656 1.585 1 58.88 95 PHE B C 1
ATOM 4401 O O . PHE B 1 95 ? 55.812 37.094 1.636 1 58.88 95 PHE B O 1
ATOM 4408 N N . GLY B 1 96 ? 57.875 37.656 0.59 1 59.16 96 GLY B N 1
ATOM 4409 C CA . GLY B 1 96 ? 57.469 36.938 -0.608 1 59.16 96 GLY B CA 1
ATOM 4410 C C . GLY B 1 96 ? 57.375 35.438 -0.405 1 59.16 96 GLY B C 1
ATOM 4411 O O . GLY B 1 96 ? 56.438 34.781 -0.913 1 59.16 96 GLY B O 1
ATOM 4412 N N . LEU B 1 97 ? 58.312 34.969 0.423 1 65.06 97 LEU B N 1
ATOM 4413 C CA . LEU B 1 97 ? 58.312 33.531 0.685 1 65.06 97 LEU B CA 1
ATOM 4414 C C . LEU B 1 97 ? 57.156 33.156 1.597 1 65.06 97 LEU B C 1
ATOM 4416 O O . LEU B 1 97 ? 56.5 32.125 1.39 1 65.06 97 LEU B O 1
ATOM 4420 N N . VAL B 1 98 ? 56.906 34.062 2.557 1 64.81 98 VAL B N 1
ATOM 4421 C CA . VAL B 1 98 ? 55.781 33.812 3.439 1 64.81 98 VAL B CA 1
ATOM 4422 C C . VAL B 1 98 ? 54.469 33.938 2.652 1 64.81 98 VAL B C 1
ATOM 4424 O O . VAL B 1 98 ? 53.562 33.125 2.812 1 64.81 98 VAL B O 1
ATOM 4427 N N . ALA B 1 99 ? 54.469 34.938 1.756 1 72.94 99 ALA B N 1
ATOM 4428 C CA . ALA B 1 99 ? 53.312 35.094 0.909 1 72.94 99 ALA B CA 1
ATOM 4429 C C . ALA B 1 99 ? 53.156 33.938 -0.064 1 72.94 99 ALA B C 1
ATOM 4431 O O . ALA B 1 99 ? 52.062 33.438 -0.294 1 72.94 99 ALA B O 1
ATOM 4432 N N . LEU B 1 100 ? 54.312 33.438 -0.501 1 71.94 100 LEU B N 1
ATOM 4433 C CA . LEU B 1 100 ? 54.312 32.281 -1.391 1 71.94 100 LEU B CA 1
ATOM 4434 C C . LEU B 1 100 ? 53.938 31.016 -0.635 1 71.94 100 LEU B C 1
ATOM 4436 O O . LEU B 1 100 ? 53.156 30.203 -1.135 1 71.94 100 LEU B O 1
ATOM 4440 N N . LEU B 1 101 ? 54.406 30.922 0.58 1 71 101 LEU B N 1
ATOM 4441 C CA . LEU B 1 101 ? 54.062 29.766 1.404 1 71 101 LEU B CA 1
ATOM 4442 C C . LEU B 1 101 ? 52.562 29.812 1.801 1 71 101 LEU B C 1
ATOM 4444 O O . LEU B 1 101 ? 51.875 28.781 1.775 1 71 101 LEU B O 1
ATOM 4448 N N . MET B 1 102 ? 52.062 31.031 2.098 1 73.62 102 MET B N 1
ATOM 4449 C CA . MET B 1 102 ? 50.656 31.188 2.432 1 73.62 102 MET B CA 1
ATOM 4450 C C . MET B 1 102 ? 49.781 30.922 1.214 1 73.62 102 MET B C 1
ATOM 4452 O O . MET B 1 102 ? 48.719 30.297 1.331 1 73.62 102 MET B O 1
ATOM 4456 N N . ALA B 1 103 ? 50.281 31.312 0.038 1 74.88 103 ALA B N 1
ATOM 4457 C CA . ALA B 1 103 ? 49.562 31.047 -1.198 1 74.88 103 ALA B CA 1
ATOM 4458 C C . ALA B 1 103 ? 49.562 29.547 -1.521 1 74.88 103 ALA B C 1
ATOM 4460 O O . ALA B 1 103 ? 48.531 29 -1.948 1 74.88 103 ALA B O 1
ATOM 4461 N N . LEU B 1 104 ? 50.656 28.938 -1.195 1 73.25 104 LEU B N 1
ATOM 4462 C CA . LEU B 1 104 ? 50.75 27.5 -1.41 1 73.25 104 LEU B CA 1
ATOM 4463 C C . LEU B 1 104 ? 49.844 26.734 -0.428 1 73.25 104 LEU B C 1
ATOM 4465 O O . LEU B 1 104 ? 49.188 25.766 -0.802 1 73.25 104 LEU B O 1
ATOM 4469 N N . VAL B 1 105 ? 49.781 27.203 0.779 1 72.44 105 VAL B N 1
ATOM 4470 C CA . VAL B 1 105 ? 48.906 26.609 1.777 1 72.44 105 VAL B CA 1
ATOM 4471 C C . VAL B 1 105 ? 47.438 26.844 1.387 1 72.44 105 VAL B C 1
ATOM 4473 O O . VAL B 1 105 ? 46.625 25.938 1.442 1 72.44 105 VAL B O 1
ATOM 4476 N N . LEU B 1 106 ? 47.188 28.047 0.91 1 71.5 106 LEU B N 1
ATOM 4477 C CA . LEU B 1 106 ? 45.812 28.344 0.477 1 71.5 106 LEU B CA 1
ATOM 4478 C C . LEU B 1 106 ? 45.438 27.531 -0.756 1 71.5 106 LEU B C 1
ATOM 4480 O O . LEU B 1 106 ? 44.312 27.031 -0.854 1 71.5 106 LEU B O 1
ATOM 4484 N N . PHE B 1 107 ? 46.406 27.359 -1.613 1 71.81 107 PHE B N 1
ATOM 4485 C CA . PHE B 1 107 ? 46.188 26.547 -2.803 1 71.81 107 PHE B CA 1
ATOM 4486 C C . PHE B 1 107 ? 46 25.078 -2.43 1 71.81 107 PHE B C 1
ATOM 4488 O O . PHE B 1 107 ? 45.156 24.406 -2.973 1 71.81 107 PHE B O 1
ATOM 4495 N N . ALA B 1 108 ? 46.781 24.656 -1.498 1 66.75 108 ALA B N 1
ATOM 4496 C CA . ALA B 1 108 ? 46.656 23.281 -1.02 1 66.75 108 ALA B CA 1
ATOM 4497 C C . ALA B 1 108 ? 45.312 23.062 -0.313 1 66.75 108 ALA B C 1
ATOM 4499 O O . ALA B 1 108 ? 44.656 22.047 -0.526 1 66.75 108 ALA B O 1
ATOM 4500 N N . VAL B 1 109 ? 44.906 24.016 0.42 1 64.44 109 VAL B N 1
ATOM 4501 C CA . VAL B 1 109 ? 43.625 23.938 1.116 1 64.44 109 VAL B CA 1
ATOM 4502 C C . VAL B 1 109 ? 42.469 23.969 0.103 1 64.44 109 VAL B C 1
ATOM 4504 O O . VAL B 1 109 ? 41.5 23.203 0.217 1 64.44 109 VAL B O 1
ATOM 4507 N N . MET B 1 110 ? 42.656 24.781 -0.897 1 65.81 110 MET B N 1
ATOM 4508 C CA . MET B 1 110 ? 41.625 24.875 -1.934 1 65.81 110 MET B CA 1
ATOM 4509 C C . MET B 1 110 ? 41.562 23.594 -2.756 1 65.81 110 MET B C 1
ATOM 4511 O O . MET B 1 110 ? 40.5 23.109 -3.082 1 65.81 110 MET B O 1
ATOM 4515 N N . THR B 1 111 ? 42.75 23.078 -3.08 1 66.5 111 THR B N 1
ATOM 4516 C CA . THR B 1 111 ? 42.812 21.828 -3.814 1 66.5 111 THR B CA 1
ATOM 4517 C C . THR B 1 111 ? 42.281 20.672 -2.955 1 66.5 111 THR B C 1
ATOM 4519 O O . THR B 1 111 ? 41.562 19.812 -3.445 1 66.5 111 THR B O 1
ATOM 4522 N N . MET B 1 112 ? 42.594 20.703 -1.708 1 61.91 112 MET B N 1
ATOM 4523 C CA . MET B 1 112 ? 42.062 19.688 -0.791 1 61.91 112 MET B CA 1
ATOM 4524 C C . MET B 1 112 ? 40.531 19.812 -0.656 1 61.91 112 MET B C 1
ATOM 4526 O O . MET B 1 112 ? 39.844 18.797 -0.608 1 61.91 112 MET B O 1
ATOM 4530 N N . LYS B 1 113 ? 40.094 21.016 -0.625 1 60.91 113 LYS B N 1
ATOM 4531 C CA . LYS B 1 113 ? 38.656 21.25 -0.569 1 60.91 113 LYS B CA 1
ATOM 4532 C C . LYS B 1 113 ? 37.969 20.766 -1.847 1 60.91 113 LYS B C 1
ATOM 4534 O O . LYS B 1 113 ? 36.906 20.125 -1.792 1 60.91 113 LYS B O 1
ATOM 4539 N N . ILE B 1 114 ? 38.562 21.047 -2.941 1 61.41 114 ILE B N 1
ATOM 4540 C CA . ILE B 1 114 ? 38.031 20.609 -4.23 1 61.41 114 ILE B CA 1
ATOM 4541 C C . ILE B 1 114 ? 38.094 19.078 -4.324 1 61.41 114 ILE B C 1
ATOM 4543 O O . ILE B 1 114 ? 37.125 18.438 -4.766 1 61.41 114 ILE B O 1
ATOM 4547 N N . GLN B 1 115 ? 39.188 18.562 -3.91 1 57.38 115 GLN B N 1
ATOM 4548 C CA . GLN B 1 115 ? 39.344 17.109 -3.912 1 57.38 115 GLN B CA 1
ATOM 4549 C C . GLN B 1 115 ? 38.344 16.453 -2.943 1 57.38 115 GLN B C 1
ATOM 4551 O O . GLN B 1 115 ? 37.781 15.406 -3.256 1 57.38 115 GLN B O 1
ATOM 4556 N N . ASN B 1 116 ? 38.188 17 -1.864 1 56.72 116 ASN B N 1
ATOM 4557 C CA . ASN B 1 116 ? 37.188 16.516 -0.905 1 56.72 116 ASN B CA 1
ATOM 4558 C C . ASN B 1 116 ? 35.781 16.594 -1.465 1 56.72 116 ASN B C 1
ATOM 4560 O O . ASN B 1 116 ? 34.969 15.688 -1.263 1 56.72 116 ASN B O 1
ATOM 4564 N N . GLU B 1 117 ? 35.5 17.719 -2.102 1 59.81 117 GLU B N 1
ATOM 4565 C CA . GLU B 1 117 ? 34.188 17.844 -2.738 1 59.81 117 GLU B CA 1
ATOM 4566 C C . GLU B 1 117 ? 34.031 16.828 -3.863 1 59.81 117 GLU B C 1
ATOM 4568 O O . GLU B 1 117 ? 32.938 16.25 -4.027 1 59.81 117 GLU B O 1
ATOM 4573 N N . HIS B 1 118 ? 35.031 16.656 -4.605 1 57.31 118 HIS B N 1
ATOM 4574 C CA . HIS B 1 118 ? 35 15.641 -5.652 1 57.31 118 HIS B CA 1
ATOM 4575 C C . HIS B 1 118 ? 34.875 14.242 -5.055 1 57.31 118 HIS B C 1
ATOM 4577 O O . HIS B 1 118 ? 34.125 13.406 -5.574 1 57.31 118 HIS B O 1
ATOM 4583 N N . LEU B 1 119 ? 35.5 14.016 -4.055 1 52.59 119 LEU B N 1
ATOM 4584 C CA . LEU B 1 119 ? 35.406 12.727 -3.365 1 52.59 119 LEU B CA 1
ATOM 4585 C C . LEU B 1 119 ? 34.031 12.508 -2.805 1 52.59 119 LEU B C 1
ATOM 4587 O O . LEU B 1 119 ? 33.469 11.406 -2.904 1 52.59 119 LEU B O 1
ATOM 4591 N N . LYS B 1 120 ? 33.562 13.555 -2.219 1 51.12 120 LYS B N 1
ATOM 4592 C CA . LYS B 1 120 ? 32.188 13.484 -1.745 1 51.12 120 LYS B CA 1
ATOM 4593 C C . LYS B 1 120 ? 31.203 13.227 -2.896 1 51.12 120 LYS B C 1
ATOM 4595 O O . LYS B 1 120 ? 30.281 12.422 -2.768 1 51.12 120 LYS B O 1
ATOM 4600 N N . MET B 1 121 ? 31.391 13.914 -3.941 1 53.47 121 MET B N 1
ATOM 4601 C CA . MET B 1 121 ? 30.594 13.688 -5.137 1 53.47 121 MET B CA 1
ATOM 4602 C C . MET B 1 121 ? 30.797 12.273 -5.676 1 53.47 121 MET B C 1
ATOM 4604 O O . MET B 1 121 ? 29.844 11.609 -6.09 1 53.47 121 MET B O 1
ATOM 4608 N N . ASP B 1 122 ? 31.938 11.891 -5.746 1 53.5 122 ASP B N 1
ATOM 4609 C CA . ASP B 1 122 ? 32.281 10.539 -6.191 1 53.5 122 ASP B CA 1
ATOM 4610 C C . ASP B 1 122 ? 31.703 9.492 -5.234 1 53.5 122 ASP B C 1
ATOM 4612 O O . ASP B 1 122 ? 31.188 8.453 -5.668 1 53.5 122 ASP B O 1
ATOM 4616 N N . LEU B 1 123 ? 31.766 9.766 -4.059 1 48.41 123 LEU B N 1
ATOM 4617 C CA . LEU B 1 123 ? 31.188 8.891 -3.043 1 48.41 123 LEU B CA 1
ATOM 4618 C C . LEU B 1 123 ? 29.672 8.844 -3.156 1 48.41 123 LEU B C 1
ATOM 4620 O O . LEU B 1 123 ? 29.062 7.773 -3.02 1 48.41 123 LEU B O 1
ATOM 4624 N N . ARG B 1 124 ? 29.188 9.992 -3.303 1 49.12 124 ARG B N 1
ATOM 4625 C CA . ARG B 1 124 ? 27.75 10.062 -3.574 1 49.12 124 ARG B CA 1
ATOM 4626 C C . ARG B 1 124 ? 27.391 9.281 -4.836 1 49.12 124 ARG B C 1
ATOM 4628 O O . ARG B 1 124 ? 26.391 8.57 -4.863 1 49.12 124 ARG B O 1
ATOM 4635 N N . HIS B 1 125 ? 28.141 9.516 -5.848 1 52.12 125 HIS B N 1
ATOM 4636 C CA . HIS B 1 125 ? 27.938 8.789 -7.102 1 52.12 125 HIS B CA 1
ATOM 4637 C C . HIS B 1 125 ? 28.172 7.297 -6.914 1 52.12 125 HIS B C 1
ATOM 4639 O O . HIS B 1 125 ? 27.422 6.477 -7.461 1 52.12 125 HIS B O 1
ATOM 4645 N N . GLN B 1 126 ? 29.062 6.961 -6.246 1 49.19 126 GLN B N 1
ATOM 4646 C CA . GLN B 1 126 ? 29.344 5.555 -5.965 1 49.19 126 GLN B CA 1
ATOM 4647 C C . GLN B 1 126 ? 28.281 4.953 -5.055 1 49.19 126 GLN B C 1
ATOM 4649 O O . GLN B 1 126 ? 27.891 3.799 -5.234 1 49.19 126 GLN B O 1
ATOM 4654 N N . SER B 1 127 ? 27.891 5.703 -4.105 1 48.12 127 SER B N 1
ATOM 4655 C CA . SER B 1 127 ? 26.812 5.293 -3.215 1 48.12 127 SER B CA 1
ATOM 4656 C C . SER B 1 127 ? 25.5 5.121 -3.975 1 48.12 127 SER B C 1
ATOM 4658 O O . SER B 1 127 ? 24.766 4.152 -3.752 1 48.12 127 SER B O 1
ATOM 4660 N N . PHE B 1 128 ? 25.172 6.121 -4.758 1 49.44 128 PHE B N 1
ATOM 4661 C CA . PHE B 1 128 ? 24.062 5.996 -5.684 1 49.44 128 PHE B CA 1
ATOM 4662 C C . PHE B 1 128 ? 24.25 4.793 -6.602 1 49.44 128 PHE B C 1
ATOM 4664 O O . PHE B 1 128 ? 23.297 4.039 -6.844 1 49.44 128 PHE B O 1
ATOM 4671 N N . GLU B 1 129 ? 25.391 4.629 -7.039 1 51.91 129 GLU B N 1
ATOM 4672 C CA . GLU B 1 129 ? 25.703 3.484 -7.887 1 51.91 129 GLU B CA 1
ATOM 4673 C C . GLU B 1 129 ? 25.625 2.178 -7.102 1 51.91 129 GLU B C 1
ATOM 4675 O O . GLU B 1 129 ? 25.172 1.161 -7.625 1 51.91 129 GLU B O 1
ATOM 4680 N N . SER B 1 130 ? 25.984 2.207 -5.879 1 49.06 130 SER B N 1
ATOM 4681 C CA . SER B 1 130 ? 25.922 1.02 -5.035 1 49.06 130 SER B CA 1
ATOM 4682 C C . SER B 1 130 ? 24.484 0.679 -4.66 1 49.06 130 SER B C 1
ATOM 4684 O O . SER B 1 130 ? 24.094 -0.488 -4.688 1 49.06 130 SER B O 1
ATOM 4686 N N . ALA B 1 131 ? 23.75 1.646 -4.16 1 49.88 131 ALA B N 1
ATOM 4687 C CA . ALA B 1 131 ? 22.328 1.419 -3.924 1 49.88 131 ALA B CA 1
ATOM 4688 C C . ALA B 1 131 ? 21.641 0.897 -5.184 1 49.88 131 ALA B C 1
ATOM 4690 O O . ALA B 1 131 ? 20.828 -0.026 -5.117 1 49.88 131 ALA B O 1
ATOM 4691 N N . LYS B 1 132 ? 21.953 1.546 -6.188 1 52.25 132 LYS B N 1
ATOM 4692 C CA . LYS B 1 132 ? 21.516 1.029 -7.477 1 52.25 132 LYS B CA 1
ATOM 4693 C C . LYS B 1 132 ? 22 -0.396 -7.699 1 52.25 132 LYS B C 1
ATOM 4695 O O . LYS B 1 132 ? 21.266 -1.24 -8.219 1 52.25 132 LYS B O 1
ATOM 4700 N N . ARG B 1 133 ? 23.141 -0.632 -7.227 1 50.88 133 ARG B N 1
ATOM 4701 C CA . ARG B 1 133 ? 23.703 -1.965 -7.406 1 50.88 133 ARG B CA 1
ATOM 4702 C C . ARG B 1 133 ? 23 -2.986 -6.523 1 50.88 133 ARG B C 1
ATOM 4704 O O . ARG B 1 133 ? 22.734 -4.109 -6.957 1 50.88 133 ARG B O 1
ATOM 4711 N N . LEU B 1 134 ? 22.672 -2.59 -5.211 1 49.88 134 LEU B N 1
ATOM 4712 C CA . LEU B 1 134 ? 21.953 -3.486 -4.309 1 49.88 134 LEU B CA 1
ATOM 4713 C C . LEU B 1 134 ? 20.547 -3.742 -4.809 1 49.88 134 LEU B C 1
ATOM 4715 O O . LEU B 1 134 ? 20.062 -4.875 -4.762 1 49.88 134 LEU B O 1
ATOM 4719 N N . LEU B 1 135 ? 19.828 -2.596 -4.969 1 53.41 135 LEU B N 1
ATOM 4720 C CA . LEU B 1 135 ? 18.516 -2.805 -5.602 1 53.41 135 LEU B CA 1
ATOM 4721 C C . LEU B 1 135 ? 18.672 -3.633 -6.875 1 53.41 135 LEU B C 1
ATOM 4723 O O . LEU B 1 135 ? 17.828 -4.484 -7.164 1 53.41 135 LEU B O 1
ATOM 4727 N N . ARG B 1 136 ? 19.75 -3.355 -7.496 1 54.72 136 ARG B N 1
ATOM 4728 C CA . ARG B 1 136 ? 20 -4.078 -8.734 1 54.72 136 ARG B CA 1
ATOM 4729 C C . ARG B 1 136 ? 20.172 -5.57 -8.477 1 54.72 136 ARG B C 1
ATOM 4731 O O . ARG B 1 136 ? 19.688 -6.398 -9.258 1 54.72 136 ARG B O 1
ATOM 4738 N N . ASN B 1 137 ? 20.75 -5.805 -7.25 1 57.41 137 ASN B N 1
ATOM 4739 C CA . ASN B 1 137 ? 20.922 -7.234 -7.031 1 57.41 137 ASN B CA 1
ATOM 4740 C C . ASN B 1 137 ? 19.594 -7.938 -6.82 1 57.41 137 ASN B C 1
ATOM 4742 O O . ASN B 1 137 ? 19.391 -9.062 -7.277 1 57.41 137 ASN B O 1
ATOM 4746 N N . ARG B 1 138 ? 18.672 -7.082 -6.246 1 65 138 ARG B N 1
ATOM 4747 C CA . ARG B 1 138 ? 17.406 -7.73 -5.926 1 65 138 ARG B CA 1
ATOM 4748 C C . ARG B 1 138 ? 16.469 -7.723 -7.129 1 65 138 ARG B C 1
ATOM 4750 O O . ARG B 1 138 ? 15.531 -8.516 -7.195 1 65 138 ARG B O 1
ATOM 4757 N N . ILE B 1 139 ? 16.766 -6.863 -8.039 1 82.44 139 ILE B N 1
ATOM 4758 C CA . ILE B 1 139 ? 15.93 -6.805 -9.234 1 82.44 139 ILE B CA 1
ATOM 4759 C C . ILE B 1 139 ? 16.797 -7.02 -10.477 1 82.44 139 ILE B C 1
ATOM 4761 O O . ILE B 1 139 ? 16.484 -6.516 -11.555 1 82.44 139 ILE B O 1
ATOM 4765 N N . ASP B 1 140 ? 17.844 -7.727 -10.289 1 76 140 ASP B N 1
ATOM 4766 C CA . ASP B 1 140 ? 18.875 -7.895 -11.305 1 76 140 ASP B CA 1
ATOM 4767 C C . ASP B 1 140 ? 18.344 -8.656 -12.516 1 76 140 ASP B C 1
ATOM 4769 O O . ASP B 1 140 ? 18.938 -8.594 -13.594 1 76 140 ASP B O 1
ATOM 4773 N N . GLY B 1 141 ? 17.266 -9.18 -12.297 1 86.62 141 GLY B N 1
ATOM 4774 C CA . GLY B 1 141 ? 16.719 -9.914 -13.43 1 86.62 141 GLY B CA 1
ATOM 4775 C C . GLY B 1 141 ? 16.094 -9.016 -14.477 1 86.62 141 GLY B C 1
ATOM 4776 O O . GLY B 1 141 ? 15.789 -9.469 -15.586 1 86.62 141 GLY B O 1
ATOM 4777 N N . LEU B 1 142 ? 16.016 -7.719 -14.188 1 93.38 142 LEU B N 1
ATOM 4778 C CA . LEU B 1 142 ? 15.32 -6.82 -15.094 1 93.38 142 LEU B CA 1
ATOM 4779 C C . LEU B 1 142 ? 16.281 -5.812 -15.711 1 93.38 142 LEU B C 1
ATOM 4781 O O . LEU B 1 142 ? 17.188 -5.309 -15.039 1 93.38 142 LEU B O 1
ATOM 4785 N N . PRO B 1 143 ? 16.109 -5.559 -17.016 1 93.5 143 PRO B N 1
ATOM 4786 C CA . PRO B 1 143 ? 16.844 -4.418 -17.562 1 93.5 143 PRO B CA 1
ATOM 4787 C C . PRO B 1 143 ? 16.406 -3.086 -16.969 1 93.5 143 PRO B C 1
ATOM 4789 O O . PRO B 1 143 ? 15.219 -2.906 -16.672 1 93.5 143 PRO B O 1
ATOM 4792 N N . ARG B 1 144 ? 17.266 -2.158 -16.875 1 90.69 144 ARG B N 1
ATOM 4793 C CA . ARG B 1 144 ? 17.047 -0.924 -16.141 1 90.69 144 ARG B CA 1
ATOM 4794 C C . ARG B 1 144 ? 15.891 -0.126 -16.734 1 90.69 144 ARG B C 1
ATOM 4796 O O . ARG B 1 144 ? 15.109 0.485 -15.992 1 90.69 144 ARG B O 1
ATOM 4803 N N . GLY B 1 145 ? 15.695 -0.127 -17.969 1 92.25 145 GLY B N 1
ATOM 4804 C CA . GLY B 1 145 ? 14.727 0.728 -18.641 1 92.25 145 GLY B CA 1
ATOM 4805 C C . GLY B 1 145 ? 13.289 0.319 -18.375 1 92.25 145 GLY B C 1
ATOM 4806 O O . GLY B 1 145 ? 12.367 1.109 -18.578 1 92.25 145 GLY B O 1
ATOM 4807 N N . VAL B 1 146 ? 13.047 -0.922 -17.891 1 95.19 146 VAL B N 1
ATOM 4808 C CA . VAL B 1 146 ? 11.68 -1.385 -17.688 1 95.19 146 VAL B CA 1
ATOM 4809 C C . VAL B 1 146 ? 11.305 -1.282 -16.219 1 95.19 146 VAL B C 1
ATOM 4811 O O . VAL B 1 146 ? 10.141 -1.423 -15.852 1 95.19 146 VAL B O 1
ATOM 4814 N N . VAL B 1 147 ? 12.25 -0.996 -15.352 1 95.06 147 VAL B N 1
ATOM 4815 C CA . VAL B 1 147 ? 12.062 -0.973 -13.906 1 95.06 147 VAL B CA 1
ATOM 4816 C C . VAL B 1 147 ? 11.195 0.223 -13.516 1 95.06 147 VAL B C 1
ATOM 4818 O O . VAL B 1 147 ? 11.508 1.362 -13.875 1 95.06 147 VAL B O 1
ATOM 4821 N N . GLN B 1 148 ? 10.094 -0.045 -12.859 1 95.62 148 GLN B N 1
ATOM 4822 C CA . GLN B 1 148 ? 9.234 0.982 -12.273 1 95.62 148 GLN B CA 1
ATOM 4823 C C . GLN B 1 148 ? 9.281 0.928 -10.75 1 95.62 148 GLN B C 1
ATOM 4825 O O . GLN B 1 148 ? 8.672 0.05 -10.133 1 95.62 148 GLN B O 1
ATOM 4830 N N . SER B 1 149 ? 9.844 1.946 -10.125 1 94.81 149 SER B N 1
ATOM 4831 C CA . SER B 1 149 ? 10.078 1.902 -8.688 1 94.81 149 SER B CA 1
ATOM 4832 C C . SER B 1 149 ? 9.039 2.729 -7.934 1 94.81 149 SER B C 1
ATOM 4834 O O . SER B 1 149 ? 9.016 2.73 -6.703 1 94.81 149 SER B O 1
ATOM 4836 N N . THR B 1 150 ? 8.219 3.439 -8.656 1 95.25 150 THR B N 1
ATOM 4837 C CA . THR B 1 150 ? 7.215 4.289 -8.031 1 95.25 150 THR B CA 1
ATOM 4838 C C . THR B 1 150 ? 5.844 4.07 -8.664 1 95.25 150 THR B C 1
ATOM 4840 O O . THR B 1 150 ? 5.73 3.412 -9.695 1 95.25 150 THR B O 1
ATOM 4843 N N . SER B 1 151 ? 4.812 4.543 -7.949 1 94.56 151 SER B N 1
ATOM 4844 C CA . SER B 1 151 ? 3.445 4.496 -8.461 1 94.56 151 SER B CA 1
ATOM 4845 C C . SER B 1 151 ? 2.648 5.719 -8.016 1 94.56 151 SER B C 1
ATOM 4847 O O . SER B 1 151 ? 3.225 6.758 -7.688 1 94.56 151 SER B O 1
ATOM 4849 N N . ASP B 1 152 ? 1.315 5.715 -8.289 1 91.94 152 ASP B N 1
ATOM 4850 C CA . ASP B 1 152 ? 0.369 6.754 -7.895 1 91.94 152 ASP B CA 1
ATOM 4851 C C . ASP B 1 152 ? -1 6.16 -7.574 1 91.94 152 ASP B C 1
ATOM 4853 O O . ASP B 1 152 ? -1.277 5.008 -7.914 1 91.94 152 ASP B O 1
ATOM 4857 N N . MET B 1 153 ? -1.782 6.949 -6.926 1 94.88 153 MET B N 1
ATOM 4858 C CA . MET B 1 153 ? -3.098 6.484 -6.496 1 94.88 153 MET B CA 1
ATOM 4859 C C . MET B 1 153 ? -4.176 6.91 -7.488 1 94.88 153 MET B C 1
ATOM 4861 O O . MET B 1 153 ? -5.34 7.074 -7.117 1 94.88 153 MET B O 1
ATOM 4865 N N . GLU B 1 154 ? -3.787 7.102 -8.758 1 93.69 154 GLU B N 1
ATOM 4866 C CA . GLU B 1 154 ? -4.762 7.52 -9.758 1 93.69 154 GLU B CA 1
ATOM 4867 C C . GLU B 1 154 ? -5.449 6.316 -10.398 1 93.69 154 GLU B C 1
ATOM 4869 O O . GLU B 1 154 ? -4.789 5.344 -10.773 1 93.69 154 GLU B O 1
ATOM 4874 N N . LEU B 1 155 ? -6.773 6.434 -10.516 1 93.31 155 LEU B N 1
ATOM 4875 C CA . LEU B 1 155 ? -7.52 5.402 -11.227 1 93.31 155 LEU B CA 1
ATOM 4876 C C . LEU B 1 155 ? -7.242 5.469 -12.727 1 93.31 155 LEU B C 1
ATOM 4878 O O . LEU B 1 155 ? -7.051 6.555 -13.281 1 93.31 155 LEU B O 1
ATOM 4882 N N . LYS B 1 156 ? -7.164 4.312 -13.281 1 90.94 156 LYS B N 1
ATOM 4883 C CA . LYS B 1 156 ? -6.922 4.211 -14.719 1 90.94 156 LYS B CA 1
ATOM 4884 C C . LYS B 1 156 ? -8.125 3.604 -15.438 1 90.94 156 LYS B C 1
ATOM 4886 O O . LYS B 1 156 ? -8.68 2.604 -14.984 1 90.94 156 LYS B O 1
ATOM 4891 N N . PRO B 1 157 ? -8.469 4.238 -16.547 1 85.31 157 PRO B N 1
ATOM 4892 C CA . PRO B 1 157 ? -9.617 3.682 -17.266 1 85.31 157 PRO B CA 1
ATOM 4893 C C . PRO B 1 157 ? -9.32 2.33 -17.906 1 85.31 157 PRO B C 1
ATOM 4895 O O . PRO B 1 157 ? -8.203 2.104 -18.391 1 85.31 157 PRO B O 1
ATOM 4898 N N . LEU B 1 158 ? -10.312 1.468 -18.016 1 79.31 158 LEU B N 1
ATOM 4899 C CA . LEU B 1 158 ? -10.164 0.13 -18.578 1 79.31 158 LEU B CA 1
ATOM 4900 C C . LEU B 1 158 ? -10.188 0.176 -20.109 1 79.31 158 LEU B C 1
ATOM 4902 O O . LEU B 1 158 ? -9.656 -0.722 -20.766 1 79.31 158 LEU B O 1
ATOM 4906 N N . TRP B 1 159 ? -10.742 1.221 -20.719 1 74.12 159 TRP B N 1
ATOM 4907 C CA . TRP B 1 159 ? -11.125 1.18 -22.141 1 74.12 159 TRP B CA 1
ATOM 4908 C C . TRP B 1 159 ? -10.32 2.189 -22.953 1 74.12 159 TRP B C 1
ATOM 4910 O O . TRP B 1 159 ? -10.406 2.213 -24.172 1 74.12 159 TRP B O 1
ATOM 4920 N N . LYS B 1 160 ? -9.641 3.025 -22.25 1 73.94 160 LYS B N 1
ATOM 4921 C CA . LYS B 1 160 ? -8.875 4.023 -22.984 1 73.94 160 LYS B CA 1
ATOM 4922 C C . LYS B 1 160 ? -7.504 4.238 -22.359 1 73.94 160 LYS B C 1
ATOM 4924 O O . LYS B 1 160 ? -7.281 3.871 -21.203 1 73.94 160 LYS B O 1
ATOM 4929 N N . SER B 1 161 ? -6.684 4.66 -23.266 1 70.06 161 SER B N 1
ATOM 4930 C CA . SER B 1 161 ? -5.332 4.934 -22.781 1 70.06 161 SER B CA 1
ATOM 4931 C C . SER B 1 161 ? -5.328 6.059 -21.75 1 70.06 161 SER B C 1
ATOM 4933 O O . SER B 1 161 ? -6.113 7.004 -21.859 1 70.06 161 SER B O 1
ATOM 4935 N N . SER B 1 162 ? -4.668 5.754 -20.688 1 63.69 162 SER B N 1
ATOM 4936 C CA . SER B 1 162 ? -4.625 6.73 -19.594 1 63.69 162 SER B CA 1
ATOM 4937 C C . SER B 1 162 ? -3.811 7.957 -19.984 1 63.69 162 SER B C 1
ATOM 4939 O O . SER B 1 162 ? -2.756 7.836 -20.609 1 63.69 162 SER B O 1
ATOM 4941 N N . SER B 1 163 ? -4.527 9.078 -20.047 1 55.31 163 SER B N 1
ATOM 4942 C CA . SER B 1 163 ? -3.795 10.328 -20.219 1 55.31 163 SER B CA 1
ATOM 4943 C C . SER B 1 163 ? -3.186 10.789 -18.891 1 55.31 163 SER B C 1
ATOM 4945 O O . SER B 1 163 ? -3.748 10.547 -17.828 1 55.31 163 SER B O 1
ATOM 4947 N N . GLN B 1 164 ? -1.908 10.945 -18.922 1 55.09 164 GLN B N 1
ATOM 4948 C CA . GLN B 1 164 ? -1.28 11.508 -17.734 1 55.09 164 GLN B CA 1
ATOM 4949 C C . GLN B 1 164 ? -1.914 12.844 -17.359 1 55.09 164 GLN B C 1
ATOM 4951 O O . GLN B 1 164 ? -2.205 13.664 -18.234 1 55.09 164 GLN B O 1
ATOM 4956 N N . LYS B 1 165 ? -2.498 12.898 -16.172 1 54.91 165 LYS B N 1
ATOM 4957 C CA . LYS B 1 165 ? -3.023 14.164 -15.672 1 54.91 165 LYS B CA 1
ATOM 4958 C C . LYS B 1 165 ? -2.031 15.297 -15.898 1 54.91 165 LYS B C 1
ATOM 4960 O O . LYS B 1 165 ? -0.829 15.133 -15.68 1 54.91 165 LYS B O 1
ATOM 4965 N N . ASP B 1 166 ? -2.41 16.219 -16.906 1 48.41 166 ASP B N 1
ATOM 4966 C CA . ASP B 1 166 ? -1.621 17.438 -17.109 1 48.41 166 ASP B CA 1
ATOM 4967 C C . ASP B 1 166 ? -1.418 18.188 -15.797 1 48.41 166 ASP B C 1
ATOM 4969 O O . ASP B 1 166 ? -2.342 18.828 -15.297 1 48.41 166 ASP B O 1
ATOM 4973 N N . ILE B 1 167 ? -0.542 17.719 -14.969 1 53.28 167 ILE B N 1
ATOM 4974 C CA . ILE B 1 167 ? -0.344 18.453 -13.727 1 53.28 167 ILE B CA 1
ATOM 4975 C C . ILE B 1 167 ? 0.502 19.703 -13.984 1 53.28 167 ILE B C 1
ATOM 4977 O O . ILE B 1 167 ? 1.715 19.688 -13.758 1 53.28 167 ILE B O 1
ATOM 4981 N N . SER B 1 168 ? 0.334 20.375 -15.078 1 52.5 168 SER B N 1
ATOM 4982 C CA . SER B 1 168 ? 1.15 21.578 -15.25 1 52.5 168 SER B CA 1
ATOM 4983 C C . SER B 1 168 ? 0.817 22.625 -14.188 1 52.5 168 SER B C 1
ATOM 4985 O O . SER B 1 168 ? -0.343 23.016 -14.031 1 52.5 168 SER B O 1
ATOM 4987 N N . GLY B 1 169 ? 1.809 23.094 -13.344 1 58.69 169 GLY B N 1
ATOM 4988 C CA . GLY B 1 169 ? 2.01 24.25 -12.484 1 58.69 169 GLY B CA 1
ATOM 4989 C C . GLY B 1 169 ? 1.393 24.078 -11.109 1 58.69 169 GLY B C 1
ATOM 4990 O O . GLY B 1 169 ? 1.654 24.875 -10.203 1 58.69 169 GLY B O 1
ATOM 4991 N N . LYS B 1 170 ? 0.436 23.047 -10.977 1 79.69 170 LYS B N 1
ATOM 4992 C CA . LYS B 1 170 ? -0.215 23 -9.664 1 79.69 170 LYS B CA 1
ATOM 4993 C C . LYS B 1 170 ? 0.32 21.828 -8.828 1 79.69 170 LYS B C 1
ATOM 4995 O O . LYS B 1 170 ? 0.78 20.828 -9.375 1 79.69 170 LYS B O 1
ATOM 5000 N N . TYR B 1 171 ? 0.529 22.172 -7.543 1 89.31 171 TYR B N 1
ATOM 5001 C CA . TYR B 1 171 ? 0.963 21.156 -6.586 1 89.31 171 TYR B CA 1
ATOM 5002 C C . TYR B 1 171 ? -0.036 20.016 -6.52 1 89.31 171 TYR B C 1
ATOM 5004 O O . TYR B 1 171 ? -1.249 20.234 -6.555 1 89.31 171 TYR B O 1
ATOM 5012 N N . THR B 1 172 ? 0.542 18.812 -6.551 1 93.75 172 THR B N 1
ATOM 5013 C CA . THR B 1 172 ? -0.281 17.625 -6.398 1 93.75 172 THR B CA 1
ATOM 5014 C C . THR B 1 172 ? -0.362 17.203 -4.934 1 93.75 172 THR B C 1
ATOM 5016 O O . THR B 1 172 ? 0.625 17.297 -4.199 1 93.75 172 THR B O 1
ATOM 5019 N N . ALA B 1 173 ? -1.617 16.812 -4.527 1 97.12 173 ALA B N 1
ATOM 5020 C CA . ALA B 1 173 ? -1.822 16.453 -3.123 1 97.12 173 ALA B CA 1
ATOM 5021 C C . ALA B 1 173 ? -2.662 15.188 -2.992 1 97.12 173 ALA B C 1
ATOM 5023 O O . ALA B 1 173 ? -3.457 14.867 -3.881 1 97.12 173 ALA B O 1
ATOM 5024 N N . LEU B 1 174 ? -2.389 14.445 -1.986 1 98.31 174 LEU B N 1
ATOM 5025 C CA . LEU B 1 174 ? -3.174 13.289 -1.575 1 98.31 174 LEU B CA 1
ATOM 5026 C C . LEU B 1 174 ? -3.779 13.5 -0.193 1 98.31 174 LEU B C 1
ATOM 5028 O O . LEU B 1 174 ? -3.074 13.867 0.749 1 98.31 174 LEU B O 1
ATOM 5032 N N . LEU B 1 175 ? -5.109 13.383 -0.084 1 98.75 175 LEU B N 1
ATOM 5033 C CA . LEU B 1 175 ? -5.801 13.406 1.201 1 98.75 175 LEU B CA 1
ATOM 5034 C C . LEU B 1 175 ? -6.121 11.992 1.675 1 98.75 175 LEU B C 1
ATOM 5036 O O . LEU B 1 175 ? -6.824 11.25 0.988 1 98.75 175 LEU B O 1
ATOM 5040 N N . ALA B 1 176 ? -5.57 11.602 2.766 1 98.81 176 ALA B N 1
ATOM 5041 C CA . ALA B 1 176 ? -5.82 10.312 3.406 1 98.81 176 ALA B CA 1
ATOM 5042 C C . ALA B 1 176 ? -6.461 10.492 4.777 1 98.81 176 ALA B C 1
ATOM 5044 O O . ALA B 1 176 ? -5.938 11.227 5.621 1 98.81 176 ALA B O 1
ATOM 5045 N N . MET B 1 177 ? -7.609 9.773 4.996 1 98.19 177 MET B N 1
ATOM 5046 C CA . MET B 1 177 ? -8.352 9.922 6.246 1 98.19 177 MET B CA 1
ATOM 5047 C C . MET B 1 177 ? -8.883 8.57 6.723 1 98.19 177 MET B C 1
ATOM 5049 O O . MET B 1 177 ? -9.383 7.781 5.926 1 98.19 177 MET B O 1
ATOM 5053 N N . ALA B 1 178 ? -8.711 8.32 8.016 1 97.5 178 ALA B N 1
ATOM 5054 C CA . ALA B 1 178 ? -9.508 7.266 8.633 1 97.5 178 ALA B CA 1
ATOM 5055 C C . ALA B 1 178 ? -10.914 7.754 8.938 1 97.5 178 ALA B C 1
ATOM 5057 O O . ALA B 1 178 ? -11.094 8.781 9.586 1 97.5 178 ALA B O 1
ATOM 5058 N N . VAL B 1 179 ? -11.961 6.949 8.516 1 97.75 179 VAL B N 1
ATOM 5059 C CA . VAL B 1 179 ? -13.305 7.52 8.57 1 97.75 179 VAL B CA 1
ATOM 5060 C C . VAL B 1 179 ? -14.297 6.457 9.031 1 97.75 179 VAL B C 1
ATOM 5062 O O . VAL B 1 179 ? -14.07 5.258 8.836 1 97.75 179 VAL B O 1
ATOM 5065 N N . GLY B 1 180 ? -15.32 6.945 9.609 1 96.38 180 GLY B N 1
ATOM 5066 C CA . GLY B 1 180 ? -16.516 6.168 9.93 1 96.38 180 GLY B CA 1
ATOM 5067 C C . GLY B 1 180 ? -17.781 6.777 9.383 1 96.38 180 GLY B C 1
ATOM 5068 O O . GLY B 1 180 ? -17.859 7.992 9.18 1 96.38 180 GLY B O 1
ATOM 5069 N N . ILE B 1 181 ? -18.781 5.938 9.266 1 96.44 181 ILE B N 1
ATOM 5070 C CA . ILE B 1 181 ? -20 6.348 8.602 1 96.44 181 ILE B CA 1
ATOM 5071 C C . ILE B 1 181 ? -20.703 7.426 9.43 1 96.44 181 ILE B C 1
ATOM 5073 O O . ILE B 1 181 ? -21.438 8.258 8.883 1 96.44 181 ILE B O 1
ATOM 5077 N N . SER B 1 182 ? -20.484 7.469 10.727 1 93.94 182 SER B N 1
ATOM 5078 C CA . SER B 1 182 ? -21.125 8.445 11.602 1 93.94 182 SER B CA 1
ATOM 5079 C C . SER B 1 182 ? -20.672 9.859 11.273 1 93.94 182 SER B C 1
ATOM 5081 O O . SER B 1 182 ? -21.375 10.828 11.578 1 93.94 182 SER B O 1
ATOM 5083 N N . GLN B 1 183 ? -19.516 10 10.656 1 95.44 183 GLN B N 1
ATOM 5084 C CA . GLN B 1 183 ? -18.969 11.32 10.328 1 95.44 183 GLN B CA 1
ATOM 5085 C C . GLN B 1 183 ? -19.047 11.578 8.828 1 95.44 183 GLN B C 1
ATOM 5087 O O . GLN B 1 183 ? -18.328 12.43 8.305 1 95.44 183 GLN B O 1
ATOM 5092 N N . LYS B 1 184 ? -19.875 10.922 8.172 1 96.81 184 LYS B N 1
ATOM 5093 C CA . LYS B 1 184 ? -19.984 10.953 6.719 1 96.81 184 LYS B CA 1
ATOM 5094 C C . LYS B 1 184 ? -20.234 12.367 6.215 1 96.81 184 LYS B C 1
ATOM 5096 O O . LYS B 1 184 ? -19.609 12.812 5.25 1 96.81 184 LYS B O 1
ATOM 5101 N N . GLN B 1 185 ? -21.109 13.086 6.84 1 96.06 185 GLN B N 1
ATOM 5102 C CA . GLN B 1 185 ? -21.453 14.422 6.383 1 96.06 185 GLN B CA 1
ATOM 5103 C C . GLN B 1 185 ? -20.266 15.367 6.5 1 96.06 185 GLN B C 1
ATOM 5105 O O . GLN B 1 185 ? -19.984 16.156 5.586 1 96.06 185 GLN B O 1
ATOM 5110 N N . ASN B 1 186 ? -19.641 15.281 7.602 1 95.94 186 ASN B N 1
ATOM 5111 C CA . ASN B 1 186 ? -18.453 16.109 7.793 1 95.94 186 ASN B CA 1
ATOM 5112 C C . ASN B 1 186 ? -17.375 15.789 6.77 1 95.94 186 ASN B C 1
ATOM 5114 O O . ASN B 1 186 ? -16.781 16.703 6.184 1 95.94 186 ASN B O 1
ATOM 5118 N N . VAL B 1 187 ? -17.156 14.547 6.562 1 97.81 187 VAL B N 1
ATOM 5119 C CA . VAL B 1 187 ? -16.141 14.094 5.605 1 97.81 187 VAL B CA 1
ATOM 5120 C C . VAL B 1 187 ? -16.531 14.539 4.199 1 97.81 187 VAL B C 1
ATOM 5122 O O . VAL B 1 187 ? -15.664 14.93 3.406 1 97.81 187 VAL B O 1
ATOM 5125 N N . ASP B 1 188 ? -17.781 14.492 3.875 1 98.31 188 ASP B N 1
ATOM 5126 C CA . ASP B 1 188 ? -18.25 14.953 2.572 1 98.31 188 ASP B CA 1
ATOM 5127 C C . ASP B 1 188 ? -17.875 16.406 2.334 1 98.31 188 ASP B C 1
ATOM 5129 O O . ASP B 1 188 ? -17.344 16.75 1.275 1 98.31 188 ASP B O 1
ATOM 5133 N N . ILE B 1 189 ? -18.125 17.25 3.32 1 97.5 189 ILE B N 1
ATOM 5134 C CA . ILE B 1 189 ? -17.797 18.672 3.213 1 97.5 189 ILE B CA 1
ATOM 5135 C C . ILE B 1 189 ? -16.297 18.844 3.014 1 97.5 189 ILE B C 1
ATOM 5137 O O . ILE B 1 189 ? -15.867 19.594 2.139 1 97.5 189 ILE B O 1
ATOM 5141 N N . LEU B 1 190 ? -15.562 18.188 3.76 1 97.62 190 LEU B N 1
ATOM 5142 C CA . LEU B 1 190 ? -14.109 18.266 3.719 1 97.62 190 LEU B CA 1
ATOM 5143 C C . LEU B 1 190 ? -13.578 17.828 2.357 1 97.62 190 LEU B C 1
ATOM 5145 O O . LEU B 1 190 ? -12.836 18.562 1.712 1 97.62 190 LEU B O 1
ATOM 5149 N N . VAL B 1 191 ? -13.977 16.641 1.876 1 98.19 191 VAL B N 1
ATOM 5150 C CA . VAL B 1 191 ? -13.477 16.062 0.636 1 98.19 191 VAL B CA 1
ATOM 5151 C C . VAL B 1 191 ? -13.852 16.953 -0.545 1 98.19 191 VAL B C 1
ATOM 5153 O O . VAL B 1 191 ? -13.039 17.172 -1.45 1 98.19 191 VAL B O 1
ATOM 5156 N N . ARG B 1 192 ? -15.031 17.5 -0.572 1 97.31 192 ARG B N 1
ATOM 5157 C CA . ARG B 1 192 ? -15.461 18.375 -1.665 1 97.31 192 ARG B CA 1
ATOM 5158 C C . ARG B 1 192 ? -14.547 19.594 -1.791 1 97.31 192 ARG B C 1
ATOM 5160 O O . ARG B 1 192 ? -14.25 20.031 -2.9 1 97.31 192 ARG B O 1
ATOM 5167 N N . LYS B 1 193 ? -14.148 20.062 -0.691 1 96 193 LYS B N 1
ATOM 5168 C CA . LYS B 1 193 ? -13.234 21.203 -0.711 1 96 193 LYS B CA 1
ATOM 5169 C C . LYS B 1 193 ? -11.898 20.828 -1.357 1 96 193 LYS B C 1
ATOM 5171 O O . LYS B 1 193 ? -11.328 21.609 -2.113 1 96 193 LYS B O 1
ATOM 5176 N N . PHE B 1 194 ? -11.43 19.688 -1.121 1 97.25 194 PHE B N 1
ATOM 5177 C CA . PHE B 1 194 ? -10.156 19.219 -1.655 1 97.25 194 PHE B CA 1
ATOM 5178 C C . PHE B 1 194 ? -10.273 18.906 -3.143 1 97.25 194 PHE B C 1
ATOM 5180 O O . PHE B 1 194 ? -9.32 19.109 -3.9 1 97.25 194 PHE B O 1
ATOM 5187 N N . LEU B 1 195 ? -11.406 18.453 -3.535 1 95.31 195 LEU B N 1
ATOM 5188 C CA . LEU B 1 195 ? -11.609 18.031 -4.918 1 95.31 195 LEU B CA 1
ATOM 5189 C C . LEU B 1 195 ? -11.648 19.234 -5.852 1 95.31 195 LEU B C 1
ATOM 5191 O O . LEU B 1 195 ? -11.445 19.094 -7.059 1 95.31 195 LEU B O 1
ATOM 5195 N N . ILE B 1 196 ? -11.883 20.391 -5.277 1 91.75 196 ILE B N 1
ATOM 5196 C CA . ILE B 1 196 ? -11.859 21.625 -6.066 1 91.75 196 ILE B CA 1
ATOM 5197 C C . ILE B 1 196 ? -10.484 21.781 -6.707 1 91.75 196 ILE B C 1
ATOM 5199 O O . ILE B 1 196 ? -10.375 22.266 -7.844 1 91.75 196 ILE B O 1
ATOM 5203 N N . ASP B 1 197 ? -9.469 21.328 -6.027 1 91.06 197 ASP B N 1
ATOM 5204 C CA . ASP B 1 197 ? -8.102 21.453 -6.523 1 91.06 197 ASP B CA 1
ATOM 5205 C C . ASP B 1 197 ? -7.57 20.109 -7.012 1 91.06 197 ASP B C 1
ATOM 5207 O O . ASP B 1 197 ? -6.367 19.844 -6.945 1 91.06 197 ASP B O 1
ATOM 5211 N N . ASN B 1 198 ? -8.367 19.172 -7.355 1 89 198 ASN B N 1
ATOM 5212 C CA . ASN B 1 198 ? -8.055 17.875 -7.965 1 89 198 ASN B CA 1
ATOM 5213 C C . ASN B 1 198 ? -7.145 17.047 -7.074 1 89 198 ASN B C 1
ATOM 5215 O O . ASN B 1 198 ? -6.18 16.438 -7.551 1 89 198 ASN B O 1
ATOM 5219 N N . CYS B 1 199 ? -7.441 17.078 -5.867 1 95.25 199 CYS B N 1
ATOM 5220 C CA . CYS B 1 199 ? -6.727 16.25 -4.895 1 95.25 199 CYS B CA 1
ATOM 5221 C C . CYS B 1 199 ? -7.172 14.797 -4.984 1 95.25 199 CYS B C 1
ATOM 5223 O O . CYS B 1 199 ? -8.352 14.516 -5.184 1 95.25 199 CYS B O 1
ATOM 5225 N N . SER B 1 200 ? -6.176 13.844 -4.945 1 96.81 200 SER B N 1
ATOM 5226 C CA . SER B 1 200 ? -6.523 12.438 -4.832 1 96.81 200 SER B CA 1
ATOM 5227 C C . SER B 1 200 ? -7 12.094 -3.424 1 96.81 200 SER B C 1
ATOM 5229 O O . SER B 1 200 ? -6.488 12.641 -2.441 1 96.81 200 SER B O 1
ATOM 5231 N N . ILE B 1 201 ? -8.031 11.203 -3.371 1 98.44 201 ILE B N 1
ATOM 5232 C CA . ILE B 1 201 ? -8.672 10.914 -2.092 1 98.44 201 ILE B CA 1
ATOM 5233 C C . ILE B 1 201 ? -8.547 9.43 -1.769 1 98.44 201 ILE B C 1
ATOM 5235 O O . ILE B 1 201 ? -8.867 8.578 -2.6 1 98.44 201 ILE B O 1
ATOM 5239 N N . ILE B 1 202 ? -8.047 9.094 -0.583 1 98.75 202 ILE B N 1
ATOM 5240 C CA . ILE B 1 202 ? -8.07 7.746 -0.032 1 98.75 202 ILE B CA 1
ATOM 5241 C C . ILE B 1 202 ? -8.758 7.758 1.332 1 98.75 202 ILE B C 1
ATOM 5243 O O . ILE B 1 202 ? -8.383 8.531 2.217 1 98.75 202 ILE B O 1
ATOM 5247 N N . LEU B 1 203 ? -9.781 6.949 1.48 1 98.75 203 LEU B N 1
ATOM 5248 C CA . LEU B 1 203 ? -10.5 6.828 2.744 1 98.75 203 LEU B CA 1
ATOM 5249 C C . LEU B 1 203 ? -10.25 5.465 3.381 1 98.75 203 LEU B C 1
ATOM 5251 O O . LEU B 1 203 ? -10.43 4.43 2.732 1 98.75 203 LEU B O 1
ATOM 5255 N N . PHE B 1 204 ? -9.828 5.477 4.629 1 98.62 204 PHE B N 1
ATOM 5256 C CA . PHE B 1 204 ? -9.617 4.289 5.453 1 98.62 204 PHE B CA 1
ATOM 5257 C C . PHE B 1 204 ? -10.812 4.043 6.363 1 98.62 204 PHE B C 1
ATOM 5259 O O . PHE B 1 204 ? -11.047 4.797 7.309 1 98.62 204 PHE B O 1
ATOM 5266 N N . HIS B 1 205 ? -11.531 3.029 6.074 1 98.25 205 HIS B N 1
ATOM 5267 C CA . HIS B 1 205 ? -12.742 2.73 6.84 1 98.25 205 HIS B CA 1
ATOM 5268 C C . HIS B 1 205 ? -12.43 1.809 8.016 1 98.25 205 HIS B C 1
ATOM 5270 O O . HIS B 1 205 ? -11.93 0.697 7.824 1 98.25 205 HIS B O 1
ATOM 5276 N N . TYR B 1 206 ? -12.789 2.242 9.18 1 95.94 206 TYR B N 1
ATOM 5277 C CA . TYR B 1 206 ? -12.469 1.449 10.367 1 95.94 206 TYR B CA 1
ATOM 5278 C C . TYR B 1 206 ? -13.711 0.755 10.914 1 95.94 206 TYR B C 1
ATOM 5280 O O . TYR B 1 206 ? -13.609 -0.115 11.781 1 95.94 206 TYR B O 1
ATOM 5288 N N . ASP B 1 207 ? -14.906 1.055 10.367 1 94.69 207 ASP B N 1
ATOM 5289 C CA . ASP B 1 207 ? -16.141 0.641 11.023 1 94.69 207 ASP B CA 1
ATOM 5290 C C . ASP B 1 207 ? -16.891 -0.402 10.188 1 94.69 207 ASP B C 1
ATOM 5292 O O . ASP B 1 207 ? -18.031 -0.759 10.492 1 94.69 207 ASP B O 1
ATOM 5296 N N . GLY B 1 208 ? -16.391 -0.72 9.031 1 94.94 208 GLY B N 1
ATOM 5297 C CA . GLY B 1 208 ? -16.984 -1.792 8.25 1 94.94 208 GLY B CA 1
ATOM 5298 C C . GLY B 1 208 ? -17.969 -1.297 7.211 1 94.94 208 GLY B C 1
ATOM 5299 O O . GLY B 1 208 ? -18.531 -2.09 6.441 1 94.94 208 GLY B O 1
ATOM 5300 N N . ASN B 1 209 ? -18.172 -0.005 7.16 1 96.69 209 ASN B N 1
ATOM 5301 C CA . ASN B 1 209 ? -19.172 0.55 6.258 1 96.69 209 ASN B CA 1
ATOM 5302 C C . ASN B 1 209 ? -18.516 1.271 5.078 1 96.69 209 ASN B C 1
ATOM 5304 O O . ASN B 1 209 ? -18.094 2.42 5.203 1 96.69 209 ASN B O 1
ATOM 5308 N N . VAL B 1 210 ? -18.516 0.6 3.961 1 98.38 210 VAL B N 1
ATOM 5309 C CA . VAL B 1 210 ? -17.922 1.211 2.771 1 98.38 210 VAL B CA 1
ATOM 5310 C C . VAL B 1 210 ? -19.031 1.57 1.779 1 98.38 210 VAL B C 1
ATOM 5312 O O . VAL B 1 210 ? -19.062 2.682 1.245 1 98.38 210 VAL B O 1
ATOM 5315 N N . ASP B 1 211 ? -19.953 0.69 1.626 1 97.69 211 ASP B N 1
ATOM 5316 C CA . ASP B 1 211 ? -21 0.87 0.62 1 97.69 211 ASP B CA 1
ATOM 5317 C C . ASP B 1 211 ? -21.922 2.035 0.982 1 97.69 211 ASP B C 1
ATOM 5319 O O . ASP B 1 211 ? -22.547 2.629 0.107 1 97.69 211 ASP B O 1
ATOM 5323 N N . GLY B 1 212 ? -21.953 2.385 2.254 1 97.62 212 GLY B N 1
ATOM 5324 C CA . GLY B 1 212 ? -22.781 3.5 2.701 1 97.62 212 GLY B CA 1
ATOM 5325 C C . GLY B 1 212 ? -22.312 4.836 2.156 1 97.62 212 GLY B C 1
ATOM 5326 O O . GLY B 1 212 ? -23.031 5.832 2.236 1 97.62 212 GLY B O 1
ATOM 5327 N N . TRP B 1 213 ? -21.203 4.863 1.562 1 97.81 213 TRP B N 1
ATOM 5328 C CA . TRP B 1 213 ? -20.641 6.113 1.062 1 97.81 213 TRP B CA 1
ATOM 5329 C C . TRP B 1 213 ? -20.953 6.297 -0.418 1 97.81 213 TRP B C 1
ATOM 5331 O O . TRP B 1 213 ? -20.656 7.344 -0.998 1 97.81 213 TRP B O 1
ATOM 5341 N N . HIS B 1 214 ? -21.641 5.379 -1.071 1 96.69 214 HIS B N 1
ATOM 5342 C CA . HIS B 1 214 ? -21.828 5.352 -2.518 1 96.69 214 HIS B CA 1
ATOM 5343 C C . HIS B 1 214 ? -22.766 6.473 -2.977 1 96.69 214 HIS B C 1
ATOM 5345 O O . HIS B 1 214 ? -22.781 6.824 -4.16 1 96.69 214 HIS B O 1
ATOM 5351 N N . ASP B 1 215 ? -23.562 6.953 -2.1 1 96.81 215 ASP B N 1
ATOM 5352 C CA . ASP B 1 215 ? -24.5 8 -2.502 1 96.81 215 ASP B CA 1
ATOM 5353 C C . ASP B 1 215 ? -23.781 9.328 -2.697 1 96.81 215 ASP B C 1
ATOM 5355 O O . ASP B 1 215 ? -24.344 10.281 -3.242 1 96.81 215 ASP B O 1
ATOM 5359 N N . LEU B 1 216 ? -22.547 9.422 -2.258 1 97.81 216 LEU B N 1
ATOM 5360 C CA . LEU B 1 216 ? -21.734 10.609 -2.516 1 97.81 216 LEU B CA 1
ATOM 5361 C C . LEU B 1 216 ? -21.141 10.562 -3.916 1 97.81 216 LEU B C 1
ATOM 5363 O O . LEU B 1 216 ? -20.531 9.57 -4.305 1 97.81 216 LEU B O 1
ATOM 5367 N N . GLU B 1 217 ? -21.188 11.633 -4.645 1 95.5 217 GLU B N 1
ATOM 5368 C CA . GLU B 1 217 ? -20.828 11.688 -6.059 1 95.5 217 GLU B CA 1
ATOM 5369 C C . GLU B 1 217 ? -19.359 11.367 -6.262 1 95.5 217 GLU B C 1
ATOM 5371 O O . GLU B 1 217 ? -18.984 10.727 -7.242 1 95.5 217 GLU B O 1
ATOM 5376 N N . TRP B 1 218 ? -18.594 11.766 -5.359 1 96.88 218 TRP B N 1
ATOM 5377 C CA . TRP B 1 218 ? -17.141 11.633 -5.523 1 96.88 218 TRP B CA 1
ATOM 5378 C C . TRP B 1 218 ? -16.672 10.273 -5.043 1 96.88 218 TRP B C 1
ATOM 5380 O O . TRP B 1 218 ? -15.508 9.906 -5.246 1 96.88 218 TRP B O 1
ATOM 5390 N N . SER B 1 219 ? -17.516 9.484 -4.445 1 97.12 219 SER B N 1
ATOM 5391 C CA . SER B 1 219 ? -17.125 8.258 -3.771 1 97.12 219 SER B CA 1
ATOM 5392 C C . SER B 1 219 ? -16.516 7.258 -4.754 1 97.12 219 SER B C 1
ATOM 5394 O O . SER B 1 219 ? -15.555 6.555 -4.418 1 97.12 219 SER B O 1
ATOM 5396 N N . ASP B 1 220 ? -16.969 7.152 -5.988 1 94.81 220 ASP B N 1
ATOM 5397 C CA . ASP B 1 220 ? -16.5 6.184 -6.973 1 94.81 220 ASP B CA 1
ATOM 5398 C C . ASP B 1 220 ? -15.117 6.566 -7.508 1 94.81 220 ASP B C 1
ATOM 5400 O O . ASP B 1 220 ? -14.445 5.75 -8.141 1 94.81 220 ASP B O 1
ATOM 5404 N N . LYS B 1 221 ? -14.695 7.77 -7.262 1 94.56 221 LYS B N 1
ATOM 5405 C CA . LYS B 1 221 ? -13.391 8.227 -7.73 1 94.56 221 LYS B CA 1
ATOM 5406 C C . LYS B 1 221 ? -12.344 8.133 -6.625 1 94.56 221 LYS B C 1
ATOM 5408 O O . LYS B 1 221 ? -11.148 8.336 -6.875 1 94.56 221 LYS B O 1
ATOM 5413 N N . ALA B 1 222 ? -12.805 7.867 -5.473 1 97.75 222 ALA B N 1
ATOM 5414 C CA . ALA B 1 222 ? -11.898 7.703 -4.332 1 97.75 222 ALA B CA 1
ATOM 5415 C C . ALA B 1 222 ? -11.523 6.234 -4.137 1 97.75 222 ALA B C 1
ATOM 5417 O O . ALA B 1 222 ? -12.227 5.34 -4.617 1 97.75 222 ALA B O 1
ATOM 5418 N N . ILE B 1 223 ? -10.406 6.016 -3.549 1 98.69 223 ILE B N 1
ATOM 5419 C CA . ILE B 1 223 ? -10.016 4.684 -3.102 1 98.69 223 ILE B CA 1
ATOM 5420 C C . ILE B 1 223 ? -10.477 4.465 -1.664 1 98.69 223 ILE B C 1
ATOM 5422 O O . ILE B 1 223 ? -10.328 5.348 -0.816 1 98.69 223 ILE B O 1
ATOM 5426 N N . HIS B 1 224 ? -11.125 3.307 -1.457 1 98.81 224 HIS B N 1
ATOM 5427 C CA . HIS B 1 224 ? -11.602 2.945 -0.127 1 98.81 224 HIS B CA 1
ATOM 5428 C C . HIS B 1 224 ? -10.891 1.704 0.396 1 98.81 224 HIS B C 1
ATOM 5430 O O . HIS B 1 224 ? -10.805 0.689 -0.3 1 98.81 224 HIS B O 1
ATOM 5436 N N . ILE B 1 225 ? -10.328 1.804 1.559 1 98.88 225 ILE B N 1
ATOM 5437 C CA . ILE B 1 225 ? -9.672 0.671 2.197 1 98.88 225 ILE B CA 1
ATOM 5438 C C . ILE B 1 225 ? -10.344 0.366 3.533 1 98.88 225 ILE B C 1
ATOM 5440 O O . ILE B 1 225 ? -10.484 1.251 4.383 1 98.88 225 ILE B O 1
ATOM 5444 N N . LEU B 1 226 ? -10.75 -0.892 3.707 1 98.69 226 LEU B N 1
ATOM 5445 C CA . LEU B 1 226 ? -11.422 -1.311 4.93 1 98.69 226 LEU B CA 1
ATOM 5446 C C . LEU B 1 226 ? -10.555 -2.271 5.73 1 98.69 226 LEU B C 1
ATOM 5448 O O . LEU B 1 226 ? -10.102 -3.291 5.207 1 98.69 226 LEU B O 1
ATOM 5452 N N . ALA B 1 227 ? -10.266 -1.962 6.879 1 97.75 227 ALA B N 1
ATOM 5453 C CA . ALA B 1 227 ? -9.734 -2.812 7.938 1 97.75 227 ALA B CA 1
ATOM 5454 C C . ALA B 1 227 ? -10.391 -2.494 9.281 1 97.75 227 ALA B C 1
ATOM 5456 O O . ALA B 1 227 ? -10.297 -1.365 9.766 1 97.75 227 ALA B O 1
ATOM 5457 N N . HIS B 1 228 ? -10.969 -3.482 9.852 1 95.12 228 HIS B N 1
ATOM 5458 C CA . HIS B 1 228 ? -11.797 -3.266 11.031 1 95.12 228 HIS B CA 1
ATOM 5459 C C . HIS B 1 228 ? -10.961 -2.814 12.227 1 95.12 228 HIS B C 1
ATOM 5461 O O . HIS B 1 228 ? -9.938 -3.432 12.539 1 95.12 228 HIS B O 1
ATOM 5467 N N . ASN B 1 229 ? -11.391 -1.753 12.836 1 92.5 229 ASN B N 1
ATOM 5468 C CA . ASN B 1 229 ? -10.867 -1.252 14.102 1 92.5 229 ASN B CA 1
ATOM 5469 C C . ASN B 1 229 ? -9.383 -0.926 14 1 92.5 229 ASN B C 1
ATOM 5471 O O . ASN B 1 229 ? -8.609 -1.261 14.898 1 92.5 229 ASN B O 1
ATOM 5475 N N . GLN B 1 230 ? -8.961 -0.446 12.883 1 94.75 230 GLN B N 1
ATOM 5476 C CA . GLN B 1 230 ? -7.594 0.029 12.734 1 94.75 230 GLN B CA 1
ATOM 5477 C C . GLN B 1 230 ? -7.539 1.554 12.711 1 94.75 230 GLN B C 1
ATOM 5479 O O . GLN B 1 230 ? -8.547 2.211 12.43 1 94.75 230 GLN B O 1
ATOM 5484 N N . THR B 1 231 ? -6.371 2.084 13.062 1 94.38 231 THR B N 1
ATOM 5485 C CA . THR B 1 231 ? -6.219 3.525 13.219 1 94.38 231 THR B CA 1
ATOM 5486 C C . THR B 1 231 ? -5.535 4.133 12 1 94.38 231 THR B C 1
ATOM 5488 O O . THR B 1 231 ? -5.012 3.412 11.148 1 94.38 231 THR B O 1
ATOM 5491 N N . LYS B 1 232 ? -5.539 5.418 11.992 1 95.88 232 LYS B N 1
ATOM 5492 C CA . LYS B 1 232 ? -4.984 6.195 10.891 1 95.88 232 LYS B CA 1
ATOM 5493 C C . LYS B 1 232 ? -3.525 5.824 10.633 1 95.88 232 LYS B C 1
ATOM 5495 O O . LYS B 1 232 ? -3.111 5.676 9.484 1 95.88 232 LYS B O 1
ATOM 5500 N N . TRP B 1 233 ? -2.748 5.641 11.641 1 97.12 233 TRP B N 1
ATOM 5501 C CA . TRP B 1 233 ? -1.322 5.375 11.484 1 97.12 233 TRP B CA 1
ATOM 5502 C C . TRP B 1 233 ? -1.081 3.934 11.047 1 97.12 233 TRP B C 1
ATOM 5504 O O . TRP B 1 233 ? -0.135 3.652 10.305 1 97.12 233 TRP B O 1
ATOM 5514 N N . TRP B 1 234 ? -1.955 3.006 11.5 1 97.19 234 TRP B N 1
ATOM 5515 C CA . TRP B 1 234 ? -1.896 1.642 10.977 1 97.19 234 TRP B CA 1
ATOM 5516 C C . TRP B 1 234 ? -2.086 1.625 9.469 1 97.19 234 TRP B C 1
ATOM 5518 O O . TRP B 1 234 ? -1.3 1.011 8.742 1 97.19 234 TRP B O 1
ATOM 5528 N N . PHE B 1 235 ? -3.074 2.35 9 1 98.44 235 PHE B N 1
ATOM 5529 C CA . PHE B 1 235 ? -3.369 2.42 7.574 1 98.44 235 PHE B CA 1
ATOM 5530 C C . PHE B 1 235 ? -2.223 3.078 6.816 1 98.44 235 PHE B C 1
ATOM 5532 O O . PHE B 1 235 ? -1.783 2.57 5.781 1 98.44 235 PHE B O 1
ATOM 5539 N N . ALA B 1 236 ? -1.773 4.16 7.32 1 98.5 236 ALA B N 1
ATOM 5540 C CA . ALA B 1 236 ? -0.733 4.914 6.625 1 98.5 236 ALA B CA 1
ATOM 5541 C C . ALA B 1 236 ? 0.52 4.066 6.426 1 98.5 236 ALA B C 1
ATOM 5543 O O . ALA B 1 236 ? 1.146 4.113 5.367 1 98.5 236 ALA B O 1
ATOM 5544 N N . LYS B 1 237 ? 0.897 3.314 7.414 1 98.06 237 LYS B N 1
ATOM 5545 C CA . LYS B 1 237 ? 2.096 2.484 7.363 1 98.06 237 LYS B CA 1
ATOM 5546 C C . LYS B 1 237 ? 1.971 1.4 6.297 1 98.06 237 LYS B C 1
ATOM 5548 O O . LYS B 1 237 ? 2.965 1.006 5.684 1 98.06 237 LYS B O 1
ATOM 5553 N N . ARG B 1 238 ? 0.839 1.064 5.973 1 98.19 238 ARG B N 1
ATOM 5554 C CA . ARG B 1 238 ? 0.646 -0.104 5.121 1 98.19 238 ARG B CA 1
ATOM 5555 C C . ARG B 1 238 ? 0.231 0.309 3.711 1 98.19 238 ARG B C 1
ATOM 5557 O O . ARG B 1 238 ? 0.542 -0.383 2.74 1 98.19 238 ARG B O 1
ATOM 5564 N N . PHE B 1 239 ? -0.371 1.463 3.586 1 98.62 239 PHE B N 1
ATOM 5565 C CA . PHE B 1 239 ? -0.98 1.729 2.289 1 98.62 239 PHE B CA 1
ATOM 5566 C C . PHE B 1 239 ? -0.458 3.037 1.704 1 98.62 239 PHE B C 1
ATOM 5568 O O . PHE B 1 239 ? -0.836 3.42 0.595 1 98.62 239 PHE B O 1
ATOM 5575 N N . LEU B 1 240 ? 0.446 3.693 2.445 1 98.62 240 LEU B N 1
ATOM 5576 C CA . LEU B 1 240 ? 1.004 4.941 1.931 1 98.62 240 LEU B CA 1
ATOM 5577 C C . LEU B 1 240 ? 2.527 4.875 1.878 1 98.62 240 LEU B C 1
ATOM 5579 O O . LEU B 1 240 ? 3.207 5.832 2.254 1 98.62 240 LEU B O 1
ATOM 5583 N N . HIS B 1 241 ? 3.018 3.791 1.479 1 98.44 241 HIS B N 1
ATOM 5584 C CA . HIS B 1 241 ? 4.461 3.705 1.282 1 98.44 241 HIS B CA 1
ATOM 5585 C C . HIS B 1 241 ? 4.965 4.848 0.406 1 98.44 241 HIS B C 1
ATOM 5587 O O . HIS B 1 241 ? 4.332 5.195 -0.591 1 98.44 241 HIS B O 1
ATOM 5593 N N . PRO B 1 242 ? 6.148 5.391 0.732 1 97.69 242 PRO B N 1
ATOM 5594 C CA . PRO B 1 242 ? 6.621 6.59 0.035 1 97.69 242 PRO B CA 1
ATOM 5595 C C . PRO B 1 242 ? 6.785 6.375 -1.468 1 97.69 242 PRO B C 1
ATOM 5597 O O . PRO B 1 242 ? 6.547 7.293 -2.258 1 97.69 242 PRO B O 1
ATOM 5600 N N . ASP B 1 243 ? 7.145 5.227 -1.897 1 96.94 243 ASP B N 1
ATOM 5601 C CA . ASP B 1 243 ? 7.312 4.945 -3.32 1 96.94 243 ASP B CA 1
ATOM 5602 C C . ASP B 1 243 ? 5.965 4.906 -4.039 1 96.94 243 ASP B C 1
ATOM 5604 O O . ASP B 1 243 ? 5.887 5.18 -5.238 1 96.94 243 ASP B O 1
ATOM 5608 N N . VAL B 1 244 ? 4.914 4.578 -3.334 1 97.56 244 VAL B N 1
ATOM 5609 C CA . VAL B 1 244 ? 3.609 4.418 -3.965 1 97.56 244 VAL B CA 1
ATOM 5610 C C . VAL B 1 244 ? 2.896 5.77 -4.027 1 97.56 244 VAL B C 1
ATOM 5612 O O . VAL B 1 244 ? 1.981 5.957 -4.832 1 97.56 244 VAL B O 1
ATOM 5615 N N . VAL B 1 245 ? 3.346 6.699 -3.188 1 97.25 245 VAL B N 1
ATOM 5616 C CA . VAL B 1 245 ? 2.695 8 -3.201 1 97.25 245 VAL B CA 1
ATOM 5617 C C . VAL B 1 245 ? 3.699 9.078 -3.617 1 97.25 245 VAL B C 1
ATOM 5619 O O . VAL B 1 245 ? 3.531 10.25 -3.289 1 97.25 245 VAL B O 1
ATOM 5622 N N . SER B 1 246 ? 4.672 8.711 -4.359 1 92.31 246 SER B N 1
ATOM 5623 C CA . SER B 1 246 ? 5.809 9.57 -4.668 1 92.31 246 SER B CA 1
ATOM 5624 C C . SER B 1 246 ? 5.41 10.68 -5.633 1 92.31 246 SER B C 1
ATOM 5626 O O . SER B 1 246 ? 6.105 11.695 -5.742 1 92.31 246 SER B O 1
ATOM 5628 N N . THR B 1 247 ? 4.359 10.539 -6.316 1 92.5 247 THR B N 1
ATOM 5629 C CA . THR B 1 247 ? 3.945 11.516 -7.312 1 92.5 247 THR B CA 1
ATOM 5630 C C . THR B 1 247 ? 3.367 12.758 -6.641 1 92.5 247 THR B C 1
ATOM 5632 O O . THR B 1 247 ? 3.316 13.836 -7.246 1 92.5 247 THR B O 1
ATOM 5635 N N . TYR B 1 248 ? 2.951 12.656 -5.426 1 96 248 TYR B N 1
ATOM 5636 C CA . TYR B 1 248 ? 2.295 13.766 -4.746 1 96 248 TYR B CA 1
ATOM 5637 C C . TYR B 1 248 ? 3.314 14.656 -4.047 1 96 248 TYR B C 1
ATOM 5639 O O . TYR B 1 248 ? 4.184 14.172 -3.32 1 96 248 TYR B O 1
ATOM 5647 N N . ASP B 1 249 ? 3.133 15.898 -4.254 1 96.62 249 ASP B N 1
ATOM 5648 C CA . ASP B 1 249 ? 4.004 16.875 -3.594 1 96.62 249 ASP B CA 1
ATOM 5649 C C . ASP B 1 249 ? 3.734 16.906 -2.092 1 96.62 249 ASP B C 1
ATOM 5651 O O . ASP B 1 249 ? 4.66 17.078 -1.294 1 96.62 249 ASP B O 1
ATOM 5655 N N . TYR B 1 250 ? 2.418 16.766 -1.774 1 98.19 250 TYR B N 1
ATOM 5656 C CA . TYR B 1 250 ? 2.023 16.875 -0.375 1 98.19 250 TYR B CA 1
ATOM 5657 C C . TYR B 1 250 ? 1.021 15.797 -0.001 1 98.19 250 TYR B C 1
ATOM 5659 O O . TYR B 1 250 ? 0.165 15.43 -0.809 1 98.19 250 TYR B O 1
ATOM 5667 N N . ILE B 1 251 ? 1.169 15.336 1.221 1 98.62 251 ILE B N 1
ATOM 5668 C CA . ILE B 1 251 ? 0.274 14.328 1.768 1 98.62 251 ILE B CA 1
ATOM 5669 C C . ILE B 1 251 ? -0.44 14.875 2.998 1 98.62 251 ILE B C 1
ATOM 5671 O O . ILE B 1 251 ? 0.204 15.312 3.955 1 98.62 251 ILE B O 1
ATOM 5675 N N . PHE B 1 252 ? -1.761 14.891 2.926 1 98.81 252 PHE B N 1
ATOM 5676 C CA . PHE B 1 252 ? -2.615 15.25 4.055 1 98.81 252 PHE B CA 1
ATOM 5677 C C . PHE B 1 252 ? -3.088 14 4.789 1 98.81 252 PHE B C 1
ATOM 5679 O O . PHE B 1 252 ? -3.822 13.18 4.227 1 98.81 252 PHE B O 1
ATOM 5686 N N . LEU B 1 253 ? -2.648 13.805 5.977 1 98.62 253 LEU B N 1
ATOM 5687 C CA . LEU B 1 253 ? -3.113 12.711 6.82 1 98.62 253 LEU B CA 1
ATOM 5688 C C . LEU B 1 253 ? -3.975 13.234 7.965 1 98.62 253 LEU B C 1
ATOM 5690 O O . LEU B 1 253 ? -3.469 13.484 9.062 1 98.62 253 LEU B O 1
ATOM 5694 N N . TRP B 1 254 ? -5.324 13.32 7.715 1 98.19 254 TRP B N 1
ATOM 5695 C CA . TRP B 1 254 ? -6.199 14.109 8.57 1 98.19 254 TRP B CA 1
ATOM 5696 C C . TRP B 1 254 ? -7.207 13.227 9.289 1 98.19 254 TRP B C 1
ATOM 5698 O O . TRP B 1 254 ? -7.578 12.164 8.789 1 98.19 254 TRP B O 1
ATOM 5708 N N . ASP B 1 255 ? -7.609 13.68 10.469 1 96 255 ASP B N 1
ATOM 5709 C CA . ASP B 1 255 ? -8.742 13.086 11.164 1 96 255 ASP B CA 1
ATOM 5710 C C . ASP B 1 255 ? -10.062 13.477 10.508 1 96 255 ASP B C 1
ATOM 5712 O O . ASP B 1 255 ? -10.109 14.422 9.719 1 96 255 ASP B O 1
ATOM 5716 N N . GLU B 1 256 ? -11.094 12.797 10.883 1 96.62 256 GLU B N 1
ATOM 5717 C CA . GLU B 1 256 ? -12.367 12.953 10.188 1 96.62 256 GLU B CA 1
ATOM 5718 C C . GLU B 1 256 ? -13.211 14.055 10.82 1 96.62 256 GLU B C 1
ATOM 5720 O O . GLU B 1 256 ? -14.195 14.508 10.234 1 96.62 256 GLU B O 1
ATOM 5725 N N . ASP B 1 257 ? -12.805 14.57 12.016 1 94.75 257 ASP B N 1
ATOM 5726 C CA . ASP B 1 257 ? -13.633 15.531 12.727 1 94.75 257 ASP B CA 1
ATOM 5727 C C . ASP B 1 257 ? -13.07 16.953 12.594 1 94.75 257 ASP B C 1
ATOM 5729 O O . ASP B 1 257 ? -12.961 17.672 13.586 1 94.75 257 ASP B O 1
ATOM 5733 N N . LEU B 1 258 ? -12.812 17.344 11.414 1 96.62 258 LEU B N 1
ATOM 5734 C CA . LEU B 1 258 ? -12.258 18.656 11.156 1 96.62 258 LEU B CA 1
ATOM 5735 C C . LEU B 1 258 ? -13.219 19.5 10.32 1 96.62 258 LEU B C 1
ATOM 5737 O O . LEU B 1 258 ? -13.805 19.016 9.352 1 96.62 258 LEU B O 1
ATOM 5741 N N . GLY B 1 259 ? -13.43 20.734 10.758 1 97 259 GLY B N 1
ATOM 5742 C CA . GLY B 1 259 ? -14.164 21.719 9.961 1 97 259 GLY B CA 1
ATOM 5743 C C . GLY B 1 259 ? -13.266 22.531 9.047 1 97 259 GLY B C 1
ATOM 5744 O O . GLY B 1 259 ? -12.211 23.016 9.469 1 97 259 GLY B O 1
ATOM 5745 N N . VAL B 1 260 ? -13.75 22.766 7.773 1 98 260 VAL B N 1
ATOM 5746 C CA . VAL B 1 260 ? -12.852 23.375 6.797 1 98 260 VAL B CA 1
ATOM 5747 C C . VAL B 1 260 ? -13.508 24.594 6.172 1 98 260 VAL B C 1
ATOM 5749 O O . VAL B 1 260 ? -13.25 24.922 5.012 1 98 260 VAL B O 1
ATOM 5752 N N . GLU B 1 261 ? -14.297 25.234 6.887 1 96.56 261 GLU B N 1
ATOM 5753 C CA . GLU B 1 261 ? -15.008 26.406 6.371 1 96.56 261 GLU B CA 1
ATOM 5754 C C . GLU B 1 261 ? -14.031 27.484 5.914 1 96.56 261 GLU B C 1
ATOM 5756 O O . GLU B 1 261 ? -14.273 28.172 4.914 1 96.56 261 GLU B O 1
ATOM 5761 N N . ASN B 1 262 ? -12.969 27.672 6.605 1 97.44 262 ASN B N 1
ATOM 5762 C CA . ASN B 1 262 ? -12.008 28.734 6.316 1 97.44 262 ASN B CA 1
ATOM 5763 C C . ASN B 1 262 ? -10.695 28.172 5.77 1 97.44 262 ASN B C 1
ATOM 5765 O O . ASN B 1 262 ? -9.633 28.766 5.98 1 97.44 262 ASN B O 1
ATOM 5769 N N . PHE B 1 263 ? -10.766 27.109 5.09 1 98.12 263 PHE B N 1
ATOM 5770 C CA . PHE B 1 263 ? -9.602 26.422 4.543 1 98.12 263 PHE B CA 1
ATOM 5771 C C . PHE B 1 263 ? -9.688 26.328 3.025 1 98.12 263 PHE B C 1
ATOM 5773 O O . PHE B 1 263 ? -10.695 25.891 2.48 1 98.12 263 PHE B O 1
ATOM 5780 N N . HIS B 1 264 ? -8.648 26.797 2.354 1 97.19 264 HIS B N 1
ATOM 5781 C CA . HIS B 1 264 ? -8.508 26.672 0.906 1 97.19 264 HIS B CA 1
ATOM 5782 C C . HIS B 1 264 ? -7.242 25.922 0.532 1 97.19 264 HIS B C 1
ATOM 5784 O O . HIS B 1 264 ? -6.133 26.391 0.787 1 97.19 264 HIS B O 1
ATOM 5790 N N . LEU B 1 265 ? -7.406 24.812 -0.153 1 97.12 265 LEU B N 1
ATOM 5791 C CA . LEU B 1 265 ? -6.289 23.922 -0.429 1 97.12 265 LEU B CA 1
ATOM 5792 C C . LEU B 1 265 ? -5.234 24.609 -1.285 1 97.12 265 LEU B C 1
ATOM 5794 O O . LEU B 1 265 ? -4.047 24.609 -0.946 1 97.12 265 LEU B O 1
ATOM 5798 N N . GLY B 1 266 ? -5.586 25.172 -2.414 1 95.69 266 GLY B N 1
ATOM 5799 C CA . GLY B 1 266 ? -4.637 25.828 -3.297 1 95.69 266 GLY B CA 1
ATOM 5800 C C . GLY B 1 266 ? -3.779 26.859 -2.588 1 95.69 266 GLY B C 1
ATOM 5801 O O . GLY B 1 266 ? -2.557 26.875 -2.746 1 95.69 266 GLY B O 1
ATOM 5802 N N . ARG B 1 267 ? -4.414 27.719 -1.806 1 96.5 267 ARG B N 1
ATOM 5803 C CA . ARG B 1 267 ? -3.684 28.734 -1.051 1 96.5 267 ARG B CA 1
ATOM 5804 C C . ARG B 1 267 ? -2.773 28.094 -0.011 1 96.5 267 ARG B C 1
ATOM 5806 O O . ARG B 1 267 ? -1.638 28.531 0.184 1 96.5 267 ARG B O 1
ATOM 5813 N N . TYR B 1 268 ? -3.303 27.109 0.611 1 98.06 268 TYR B N 1
ATOM 5814 C CA . TYR B 1 268 ? -2.508 26.406 1.61 1 98.06 268 TYR B CA 1
ATOM 5815 C C . TYR B 1 268 ? -1.217 25.875 1.002 1 98.06 268 TYR B C 1
ATOM 5817 O O . TYR B 1 268 ? -0.135 26.062 1.561 1 98.06 268 TYR B O 1
ATOM 5825 N N . LEU B 1 269 ? -1.339 25.25 -0.164 1 97.44 269 LEU B N 1
ATOM 5826 C CA . LEU B 1 269 ? -0.187 24.641 -0.825 1 97.44 269 LEU B CA 1
ATOM 5827 C C . LEU B 1 269 ? 0.798 25.703 -1.287 1 97.44 269 LEU B C 1
ATOM 5829 O O . LEU B 1 269 ? 2.014 25.516 -1.202 1 97.44 269 LEU B O 1
ATOM 5833 N N . GLN B 1 270 ? 0.305 26.766 -1.692 1 96.31 270 GLN B N 1
ATOM 5834 C CA . GLN B 1 270 ? 1.163 27.875 -2.088 1 96.31 270 GLN B CA 1
ATOM 5835 C C . GLN B 1 270 ? 1.966 28.406 -0.899 1 96.31 270 GLN B C 1
ATOM 5837 O O . GLN B 1 270 ? 3.156 28.703 -1.029 1 96.31 270 GLN B O 1
ATOM 5842 N N . ILE B 1 271 ? 1.303 28.516 0.206 1 97.75 271 ILE B N 1
ATOM 5843 C CA . ILE B 1 271 ? 1.969 29.016 1.404 1 97.75 271 ILE B CA 1
ATOM 5844 C C . ILE B 1 271 ? 3.023 28.016 1.864 1 97.75 271 ILE B C 1
ATOM 5846 O O . ILE B 1 271 ? 4.137 28.406 2.23 1 97.75 271 ILE B O 1
ATOM 5850 N N . MET B 1 272 ? 2.699 26.766 1.842 1 97.31 272 MET B N 1
ATOM 5851 C CA . MET B 1 272 ? 3.678 25.75 2.223 1 97.31 272 MET B CA 1
ATOM 5852 C C . MET B 1 272 ? 4.938 25.859 1.37 1 97.31 272 MET B C 1
ATOM 5854 O O . MET B 1 272 ? 6.051 25.859 1.896 1 97.31 272 MET B O 1
ATOM 5858 N N . ALA B 1 273 ? 4.723 26 0.111 1 96.19 273 ALA B N 1
ATOM 5859 C CA . ALA B 1 273 ? 5.844 26.062 -0.824 1 96.19 273 ALA B CA 1
ATOM 5860 C C . ALA B 1 273 ? 6.641 27.344 -0.633 1 96.19 273 ALA B C 1
ATOM 5862 O O . ALA B 1 273 ? 7.867 27.312 -0.511 1 96.19 273 ALA B O 1
ATOM 5863 N N . SER B 1 274 ? 5.949 28.484 -0.544 1 96.5 274 SER B N 1
ATOM 5864 C CA . SER B 1 274 ? 6.617 29.781 -0.488 1 96.5 274 SER B CA 1
ATOM 5865 C C . SER B 1 274 ? 7.352 29.969 0.835 1 96.5 274 SER B C 1
ATOM 5867 O O . SER B 1 274 ? 8.398 30.625 0.884 1 96.5 274 SER B O 1
ATOM 5869 N N . GLU B 1 275 ? 6.82 29.359 1.867 1 97.56 275 GLU B N 1
ATOM 5870 C CA . GLU B 1 275 ? 7.422 29.516 3.188 1 97.56 275 GLU B CA 1
ATOM 5871 C C . GLU B 1 275 ? 8.461 28.438 3.453 1 97.56 275 GLU B C 1
ATOM 5873 O O . GLU B 1 275 ? 9.102 28.422 4.508 1 97.56 275 GLU B O 1
ATOM 5878 N N . GLY B 1 276 ? 8.555 27.469 2.559 1 97.12 276 GLY B N 1
ATOM 5879 C CA . GLY B 1 276 ? 9.555 26.422 2.689 1 97.12 276 GLY B CA 1
ATOM 5880 C C . GLY B 1 276 ? 9.227 25.422 3.783 1 97.12 276 GLY B C 1
ATOM 5881 O O . GLY B 1 276 ? 10.125 24.906 4.441 1 97.12 276 GLY B O 1
ATOM 5882 N N . LEU B 1 277 ? 7.969 25.234 4.043 1 98.38 277 LEU B N 1
ATOM 5883 C CA . LEU B 1 277 ? 7.551 24.281 5.066 1 98.38 277 LEU B CA 1
ATOM 5884 C C . LEU B 1 277 ? 7.566 22.859 4.523 1 98.38 277 LEU B C 1
ATOM 5886 O O . LEU B 1 277 ? 7.098 22.609 3.41 1 98.38 277 LEU B O 1
ATOM 5890 N N . GLU B 1 278 ? 8.172 21.938 5.277 1 98.06 278 GLU B N 1
ATOM 5891 C CA . GLU B 1 278 ? 8.172 20.516 4.957 1 98.06 278 GLU B CA 1
ATOM 5892 C C . GLU B 1 278 ? 7.086 19.781 5.73 1 98.06 278 GLU B C 1
ATOM 5894 O O . GLU B 1 278 ? 6.59 18.734 5.277 1 98.06 278 GLU B O 1
ATOM 5899 N N . ILE B 1 279 ? 6.809 20.25 6.883 1 98.56 279 ILE B N 1
ATOM 5900 C CA . ILE B 1 279 ? 5.742 19.734 7.738 1 98.56 279 ILE B CA 1
ATOM 5901 C C . ILE B 1 279 ? 4.895 20.906 8.266 1 98.56 279 ILE B C 1
ATOM 5903 O O . ILE B 1 279 ? 5.43 21.922 8.703 1 98.56 279 ILE B O 1
ATOM 5907 N N . SER B 1 280 ? 3.594 20.734 8.164 1 98.81 280 SER B N 1
ATOM 5908 C CA . SER B 1 280 ? 2.73 21.812 8.625 1 98.81 280 SER B CA 1
ATOM 5909 C C . SER B 1 280 ? 1.374 21.281 9.078 1 98.81 280 SER B C 1
ATOM 5911 O O . SER B 1 280 ? 1.098 20.078 8.953 1 98.81 280 SER B O 1
ATOM 5913 N N . GLN B 1 281 ? 0.645 22.109 9.648 1 98.62 281 GLN B N 1
ATOM 5914 C CA . GLN B 1 281 ? -0.79 21.953 9.859 1 98.62 281 GLN B CA 1
ATOM 5915 C C . GLN B 1 281 ? -1.507 23.297 9.773 1 98.62 281 GLN B C 1
ATOM 5917 O O . GLN B 1 281 ? -0.896 24.344 9.984 1 98.62 281 GLN B O 1
ATOM 5922 N N . PRO B 1 282 ? -2.775 23.25 9.367 1 98.75 282 PRO B N 1
ATOM 5923 C CA . PRO B 1 282 ? -3.557 24.484 9.516 1 98.75 282 PRO B CA 1
ATOM 5924 C C . PRO B 1 282 ? -3.75 24.891 10.977 1 98.75 282 PRO B C 1
ATOM 5926 O O . PRO B 1 282 ? -3.834 24.016 11.852 1 98.75 282 PRO B O 1
ATOM 5929 N N . ALA B 1 283 ? -3.84 26.141 11.172 1 98.5 283 ALA B N 1
ATOM 5930 C CA . ALA B 1 283 ? -4.105 26.625 12.523 1 98.5 283 ALA B CA 1
ATOM 5931 C C . ALA B 1 283 ? -5.523 26.266 12.961 1 98.5 283 ALA B C 1
ATOM 5933 O O . ALA B 1 283 ? -6.402 26.047 12.125 1 98.5 283 ALA B O 1
ATOM 5934 N N . LEU B 1 284 ? -5.652 26.219 14.281 1 97.81 284 LEU B N 1
ATOM 5935 C CA . LEU B 1 284 ? -6.965 25.938 14.852 1 97.81 284 LEU B CA 1
ATOM 5936 C C . LEU B 1 284 ? -7.676 27.219 15.25 1 97.81 284 LEU B C 1
ATOM 5938 O O . LEU B 1 284 ? -7.082 28.094 15.898 1 97.81 284 LEU B O 1
ATOM 5942 N N . ASP B 1 285 ? -8.875 27.297 14.836 1 97.5 285 ASP B N 1
ATOM 5943 C CA . ASP B 1 285 ? -9.703 28.406 15.281 1 97.5 285 ASP B CA 1
ATOM 5944 C C . ASP B 1 285 ? -9.984 28.312 16.781 1 97.5 285 ASP B C 1
ATOM 5946 O O . ASP B 1 285 ? -10.664 27.391 17.234 1 97.5 285 ASP B O 1
ATOM 5950 N N . PRO B 1 286 ? -9.586 29.297 17.562 1 94.31 286 PRO B N 1
ATOM 5951 C CA . PRO B 1 286 ? -9.75 29.156 19.016 1 94.31 286 PRO B CA 1
ATOM 5952 C C . PRO B 1 286 ? -11.195 29.359 19.469 1 94.31 286 PRO B C 1
ATOM 5954 O O . PRO B 1 286 ? -11.578 28.906 20.547 1 94.31 286 PRO B O 1
ATOM 5957 N N . ASP B 1 287 ? -12 29.984 18.688 1 93.31 287 ASP B N 1
ATOM 5958 C CA . ASP B 1 287 ? -13.367 30.312 19.078 1 93.31 287 ASP B CA 1
ATOM 5959 C C . ASP B 1 287 ? -14.312 29.141 18.797 1 93.31 287 ASP B C 1
ATOM 5961 O O . ASP B 1 287 ? -15.281 28.938 19.531 1 93.31 287 ASP B O 1
ATOM 5965 N N . GLN B 1 288 ? -13.953 28.391 17.859 1 92.44 288 GLN B N 1
ATOM 5966 C CA . GLN B 1 288 ? -14.906 27.375 17.406 1 92.44 288 GLN B CA 1
ATOM 5967 C C . GLN B 1 288 ? -14.391 25.969 17.688 1 92.44 288 GLN B C 1
ATOM 5969 O O . GLN B 1 288 ? -15.156 25 17.641 1 92.44 288 GLN B O 1
ATOM 5974 N N . SER B 1 289 ? -13.117 25.859 17.875 1 90.06 289 SER B N 1
ATOM 5975 C CA . SER B 1 289 ? -12.547 24.547 18.109 1 90.06 289 SER B CA 1
ATOM 5976 C C . SER B 1 289 ? -12.828 24.062 19.531 1 90.06 289 SER B C 1
ATOM 5978 O O . SER B 1 289 ? -12.898 24.859 20.453 1 90.06 289 SER B O 1
ATOM 5980 N N . SER B 1 290 ? -13.039 22.75 19.578 1 83.12 290 SER B N 1
ATOM 5981 C CA . SER B 1 290 ? -13.109 22.156 20.906 1 83.12 290 SER B CA 1
ATOM 5982 C C . SER B 1 290 ? -11.805 22.344 21.672 1 83.12 290 SER B C 1
ATOM 5984 O O . SER B 1 290 ? -10.977 23.172 21.297 1 83.12 290 SER B O 1
ATOM 5986 N N . GLU B 1 291 ? -11.555 21.516 22.672 1 78.94 291 GLU B N 1
ATOM 5987 C CA . GLU B 1 291 ? -10.391 21.656 23.547 1 78.94 291 GLU B CA 1
ATOM 5988 C C . GLU B 1 291 ? -9.094 21.547 22.75 1 78.94 291 GLU B C 1
ATOM 5990 O O . GLU B 1 291 ? -8.859 20.547 22.062 1 78.94 291 GLU B O 1
ATOM 5995 N N . ILE B 1 292 ? -8.461 22.688 22.734 1 84.38 292 ILE B N 1
ATOM 5996 C CA . ILE B 1 292 ? -7.133 22.734 22.125 1 84.38 292 ILE B CA 1
ATOM 5997 C C . ILE B 1 292 ? -6.074 22.406 23.172 1 84.38 292 ILE B C 1
ATOM 5999 O O . ILE B 1 292 ? -5.926 23.125 24.156 1 84.38 292 ILE B O 1
ATOM 6003 N N . HIS B 1 293 ? -5.34 21.391 22.891 1 80 293 HIS B N 1
ATOM 6004 C CA . HIS B 1 293 ? -4.422 20.859 23.875 1 80 293 HIS B CA 1
ATOM 6005 C C . HIS B 1 293 ? -3.025 21.453 23.719 1 80 293 HIS B C 1
ATOM 6007 O O . HIS B 1 293 ? -2.221 21.422 24.656 1 80 293 HIS B O 1
ATOM 6013 N N . HIS B 1 294 ? -2.754 22 22.578 1 86.56 294 HIS B N 1
ATOM 6014 C CA . HIS B 1 294 ? -1.419 22.516 22.312 1 86.56 294 HIS B CA 1
ATOM 6015 C C . HIS B 1 294 ? -1.481 23.953 21.812 1 86.56 294 HIS B C 1
ATOM 6017 O O . HIS B 1 294 ? -1.927 24.219 20.703 1 86.56 294 HIS B O 1
ATOM 6023 N N . ARG B 1 295 ? -0.887 24.781 22.547 1 88.5 295 ARG B N 1
ATOM 6024 C CA . ARG B 1 295 ? -1.003 26.219 22.312 1 88.5 295 ARG B CA 1
ATOM 6025 C C . ARG B 1 295 ? -0.424 26.594 20.953 1 88.5 295 ARG B C 1
ATOM 6027 O O . ARG B 1 295 ? -0.916 27.516 20.297 1 88.5 295 ARG B O 1
ATOM 6034 N N . ILE B 1 296 ? 0.623 25.953 20.547 1 93.25 296 ILE B N 1
ATOM 6035 C CA . ILE B 1 296 ? 1.301 26.312 19.297 1 93.25 296 ILE B CA 1
ATOM 6036 C C . ILE B 1 296 ? 0.354 26.125 18.125 1 93.25 296 ILE B C 1
ATOM 6038 O O . ILE B 1 296 ? 0.574 26.672 17.031 1 93.25 296 ILE B O 1
ATOM 6042 N N . THR B 1 297 ? -0.706 25.359 18.234 1 95.75 297 THR B N 1
ATOM 6043 C CA . THR B 1 297 ? -1.58 25.062 17.109 1 95.75 297 THR B CA 1
ATOM 6044 C C . THR B 1 297 ? -2.684 26.109 17 1 95.75 297 THR B C 1
ATOM 6046 O O . THR B 1 297 ? -3.445 26.109 16.031 1 95.75 297 THR B O 1
ATOM 6049 N N . VAL B 1 298 ? -2.75 27.047 17.938 1 95.62 298 VAL B N 1
ATOM 6050 C CA . VAL B 1 298 ? -3.799 28.062 17.969 1 95.62 298 VAL B CA 1
ATOM 6051 C C . VAL B 1 298 ? -3.502 29.141 16.922 1 95.62 298 VAL B C 1
ATOM 6053 O O . VAL B 1 298 ? -2.365 29.609 16.797 1 95.62 298 VAL B O 1
ATOM 6056 N N . ARG B 1 299 ? -4.469 29.594 16.266 1 97.56 299 ARG B N 1
ATOM 6057 C CA . ARG B 1 299 ? -4.355 30.547 15.164 1 97.56 299 ARG B CA 1
ATOM 6058 C C . ARG B 1 299 ? -3.867 31.906 15.664 1 97.56 299 ARG B C 1
ATOM 6060 O O . ARG B 1 299 ? -4.363 32.406 16.672 1 97.56 299 ARG B O 1
ATOM 6067 N N . ASP B 1 300 ? -2.896 32.406 14.992 1 96.38 300 ASP B N 1
ATOM 6068 C CA . ASP B 1 300 ? -2.508 33.812 15.102 1 96.38 300 ASP B CA 1
ATOM 6069 C C . ASP B 1 300 ? -3.125 34.625 13.969 1 96.38 300 ASP B C 1
ATOM 6071 O O . ASP B 1 300 ? -2.641 34.594 12.836 1 96.38 300 ASP B O 1
ATOM 6075 N N . ARG B 1 301 ? -4.055 35.5 14.289 1 96.19 301 ARG B N 1
ATOM 6076 C CA . ARG B 1 301 ? -4.852 36.219 13.297 1 96.19 301 ARG B CA 1
ATOM 6077 C C . ARG B 1 301 ? -4.016 37.25 12.57 1 96.19 301 ARG B C 1
ATOM 6079 O O . ARG B 1 301 ? -4.406 37.75 11.516 1 96.19 301 ARG B O 1
ATOM 6086 N N . LYS B 1 302 ? -2.928 37.562 13.094 1 96.5 302 LYS B N 1
ATOM 6087 C CA . LYS B 1 302 ? -2.109 38.625 12.547 1 96.5 302 LYS B CA 1
ATOM 6088 C C . LYS B 1 302 ? -0.979 38.062 11.68 1 96.5 302 LYS B C 1
ATOM 6090 O O . LYS B 1 302 ? -0.198 38.844 11.109 1 96.5 302 LYS B O 1
ATOM 6095 N N . ALA B 1 303 ? -0.895 36.781 11.625 1 97.12 303 ALA B N 1
ATOM 6096 C CA . ALA B 1 303 ? 0.22 36.156 10.898 1 97.12 303 ALA B CA 1
ATOM 6097 C C . ALA B 1 303 ? -0.28 35.281 9.766 1 97.12 303 ALA B C 1
ATOM 6099 O O . ALA B 1 303 ? -1.423 34.812 9.789 1 97.12 303 ALA B O 1
ATOM 6100 N N . LYS B 1 304 ? 0.553 35.156 8.789 1 98.12 304 LYS B N 1
ATOM 6101 C CA . LYS B 1 304 ? 0.324 34.188 7.723 1 98.12 304 LYS B CA 1
ATOM 6102 C C . LYS B 1 304 ? 0.679 32.781 8.18 1 98.12 304 LYS B C 1
ATOM 6104 O O . LYS B 1 304 ? -0.06 31.828 7.91 1 98.12 304 LYS B O 1
ATOM 6109 N N . VAL B 1 305 ? 1.805 32.688 8.812 1 98.5 305 VAL B N 1
ATOM 6110 C CA . VAL B 1 305 ? 2.363 31.453 9.352 1 98.5 305 VAL B CA 1
ATOM 6111 C C . VAL B 1 305 ? 3.059 31.75 10.68 1 98.5 305 VAL B C 1
ATOM 6113 O O . VAL B 1 305 ? 3.65 32.812 10.859 1 98.5 305 VAL B O 1
ATOM 6116 N N . HIS B 1 306 ? 2.979 30.828 11.641 1 98 306 HIS B N 1
ATOM 6117 C CA . HIS B 1 306 ? 3.861 30.906 12.805 1 98 306 HIS B CA 1
ATOM 6118 C C . HIS B 1 306 ? 4.559 29.578 13.055 1 98 306 HIS B C 1
ATOM 6120 O O . HIS B 1 306 ? 4.023 28.516 12.711 1 98 306 HIS B O 1
ATOM 6126 N N . ARG B 1 307 ? 5.746 29.656 13.641 1 97.06 307 ARG B N 1
ATOM 6127 C CA . ARG B 1 307 ? 6.598 28.484 13.789 1 97.06 307 ARG B CA 1
ATOM 6128 C C . ARG B 1 307 ? 6.949 28.234 15.258 1 97.06 307 ARG B C 1
ATOM 6130 O O . ARG B 1 307 ? 7.609 27.25 15.586 1 97.06 307 ARG B O 1
ATOM 6137 N N . ARG B 1 308 ? 6.527 29.125 16.062 1 94.69 308 ARG B N 1
ATOM 6138 C CA . ARG B 1 308 ? 6.863 29.031 17.469 1 94.69 308 ARG B CA 1
ATOM 6139 C C . ARG B 1 308 ? 5.793 29.703 18.328 1 94.69 308 ARG B C 1
ATOM 6141 O O . ARG B 1 308 ? 4.973 30.469 17.828 1 94.69 308 ARG B O 1
ATOM 6148 N N . VAL B 1 309 ? 5.789 29.328 19.578 1 91.5 309 VAL B N 1
ATOM 6149 C CA . VAL B 1 309 ? 4.969 30 20.578 1 91.5 309 VAL B CA 1
ATOM 6150 C C . VAL B 1 309 ? 5.855 30.5 21.719 1 91.5 309 VAL B C 1
ATOM 6152 O O . VAL B 1 309 ? 6.91 29.922 22 1 91.5 309 VAL B O 1
ATOM 6155 N N . TYR B 1 310 ? 5.434 31.688 22.047 1 85.81 310 TYR B N 1
ATOM 6156 C CA . TYR B 1 310 ? 6.113 32.25 23.219 1 85.81 310 TYR B CA 1
ATOM 6157 C C . TYR B 1 310 ? 5.207 32.25 24.438 1 85.81 310 TYR B C 1
ATOM 6159 O O . TYR B 1 310 ? 4.008 32.5 24.328 1 85.81 310 TYR B O 1
ATOM 6167 N N . ASP B 1 311 ? 5.453 31.453 25.359 1 73.62 311 ASP B N 1
ATOM 6168 C CA . ASP B 1 311 ? 4.664 31.422 26.594 1 73.62 311 ASP B CA 1
ATOM 6169 C C . ASP B 1 311 ? 5.562 31.531 27.828 1 73.62 311 ASP B C 1
ATOM 6171 O O . ASP B 1 311 ? 6.406 30.656 28.062 1 73.62 311 ASP B O 1
ATOM 6175 N N . PHE B 1 312 ? 5.449 32.719 28.391 1 64.69 312 PHE B N 1
ATOM 6176 C CA . PHE B 1 312 ? 6.246 32.906 29.594 1 64.69 312 PHE B CA 1
ATOM 6177 C C . PHE B 1 312 ? 5.441 32.531 30.828 1 64.69 312 PHE B C 1
ATOM 6179 O O . PHE B 1 312 ? 5.949 32.625 31.953 1 64.69 312 PHE B O 1
ATOM 6186 N N . ARG B 1 313 ? 4.238 32.156 30.516 1 56.28 313 ARG B N 1
ATOM 6187 C CA . ARG B 1 313 ? 3.387 31.828 31.656 1 56.28 313 ARG B CA 1
ATOM 6188 C C . ARG B 1 313 ? 3.252 30.328 31.828 1 56.28 313 ARG B C 1
ATOM 6190 O O . ARG B 1 313 ? 3.209 29.594 30.828 1 56.28 313 ARG B O 1
ATOM 6197 N N . GLY B 1 314 ? 3.457 29.875 32.906 1 54.91 314 GLY B N 1
ATOM 6198 C CA . GLY B 1 314 ? 3.154 28.531 33.375 1 54.91 314 GLY B CA 1
ATOM 6199 C C . GLY B 1 314 ? 4.285 27.547 33.156 1 54.91 314 GLY B C 1
ATOM 6200 O O . GLY B 1 314 ? 5.461 27.922 33.188 1 54.91 314 GLY B O 1
ATOM 6201 N N . SER B 1 315 ? 3.842 26.328 32.906 1 58.78 315 SER B N 1
ATOM 6202 C CA . SER B 1 315 ? 4.781 25.203 32.844 1 58.78 315 SER B CA 1
ATOM 6203 C C . SER B 1 315 ? 5.52 25.156 31.516 1 58.78 315 SER B C 1
ATOM 6205 O O . SER B 1 315 ? 6.5 24.422 31.359 1 58.78 315 SER B O 1
ATOM 6207 N N . LEU B 1 316 ? 5.008 26.078 30.469 1 68.5 316 LEU B N 1
ATOM 6208 C CA . LEU B 1 316 ? 5.734 26.031 29.203 1 68.5 316 LEU B CA 1
ATOM 6209 C C . LEU B 1 316 ? 6.777 27.141 29.156 1 68.5 316 LEU B C 1
ATOM 6211 O O . LEU B 1 316 ? 6.465 28.312 29.406 1 68.5 316 LEU B O 1
ATOM 6215 N N . ASN B 1 317 ? 7.992 27.031 29.391 1 80.06 317 ASN B N 1
ATOM 6216 C CA . ASN B 1 317 ? 9.086 28 29.281 1 80.06 317 ASN B CA 1
ATOM 6217 C C . ASN B 1 317 ? 9.656 28.031 27.875 1 80.06 317 ASN B C 1
ATOM 6219 O O . ASN B 1 317 ? 10.766 27.547 27.625 1 80.06 317 ASN B O 1
ATOM 6223 N N . CYS B 1 318 ? 8.789 28.641 26.938 1 89.25 318 CYS B N 1
ATOM 6224 C CA . CYS B 1 318 ? 9.234 28.734 25.547 1 89.25 318 CYS B CA 1
ATOM 6225 C C . CYS B 1 318 ? 9.922 30.062 25.281 1 89.25 318 CYS B C 1
ATOM 6227 O O . CYS B 1 318 ? 9.32 31.125 25.438 1 89.25 318 CYS B O 1
ATOM 6229 N N . SER B 1 319 ? 11.172 30.016 24.984 1 86.62 319 SER B N 1
ATOM 6230 C CA . SER B 1 319 ? 11.992 31.188 24.688 1 86.62 319 SER B CA 1
ATOM 6231 C C . SER B 1 319 ? 12.648 31.062 23.312 1 86.62 319 SER B C 1
ATOM 6233 O O . SER B 1 319 ? 12.398 30.094 22.594 1 86.62 319 SER B O 1
ATOM 6235 N N . ASP B 1 320 ? 13.398 32.062 22.953 1 86.81 320 ASP B N 1
ATOM 6236 C CA . ASP B 1 320 ? 14.133 32.031 21.703 1 86.81 320 ASP B CA 1
ATOM 6237 C C . ASP B 1 320 ? 15.148 30.891 21.672 1 86.81 320 ASP B C 1
ATOM 6239 O O . ASP B 1 320 ? 15.578 30.469 20.594 1 86.81 320 ASP B O 1
ATOM 6243 N N . GLU B 1 321 ? 15.391 30.391 22.812 1 86.38 321 GLU B N 1
ATOM 6244 C CA . GLU B 1 321 ? 16.391 29.344 22.906 1 86.38 321 GLU B CA 1
ATOM 6245 C C . GLU B 1 321 ? 15.781 27.969 22.703 1 86.38 321 GLU B C 1
ATOM 6247 O O . GLU B 1 321 ? 16.5 26.984 22.484 1 86.38 321 GLU B O 1
ATOM 6252 N N . SER B 1 322 ? 14.461 27.984 22.734 1 89.38 322 SER B N 1
ATOM 6253 C CA . SER B 1 322 ? 13.789 26.703 22.547 1 89.38 322 SER B CA 1
ATOM 6254 C C . SER B 1 322 ? 13.977 26.188 21.125 1 89.38 322 SER B C 1
ATOM 6256 O O . SER B 1 322 ? 13.883 26.953 20.156 1 89.38 322 SER B O 1
ATOM 6258 N N . ARG B 1 323 ? 14.219 24.844 20.953 1 89.25 323 ARG B N 1
ATOM 6259 C CA . ARG B 1 323 ? 14.539 24.312 19.641 1 89.25 323 ARG B CA 1
ATOM 6260 C C . ARG B 1 323 ? 13.633 23.141 19.281 1 89.25 323 ARG B C 1
ATOM 6262 O O . ARG B 1 323 ? 13.82 22.484 18.266 1 89.25 323 ARG B O 1
ATOM 6269 N N . GLY B 1 324 ? 12.688 22.906 20.141 1 90 324 GLY B N 1
ATOM 6270 C CA . GLY B 1 324 ? 11.844 21.75 19.891 1 90 324 GLY B CA 1
ATOM 6271 C C . GLY B 1 324 ? 10.484 21.844 20.547 1 90 324 GLY B C 1
ATOM 6272 O O . GLY B 1 324 ? 10.133 22.891 21.109 1 90 324 GLY B O 1
ATOM 6273 N N . PRO B 1 325 ? 9.68 20.766 20.406 1 89.06 325 PRO B N 1
ATOM 6274 C CA . PRO B 1 325 ? 8.359 20.766 21.047 1 89.06 325 PRO B CA 1
ATOM 6275 C C . PRO B 1 325 ? 8.438 20.922 22.562 1 89.06 325 PRO B C 1
ATOM 6277 O O . PRO B 1 325 ? 9.414 20.5 23.188 1 89.06 325 PRO B O 1
ATOM 6280 N N . PRO B 1 326 ? 7.523 21.547 23.031 1 88.69 326 PRO B N 1
ATOM 6281 C CA . PRO B 1 326 ? 6.273 22.031 22.438 1 88.69 326 PRO B CA 1
ATOM 6282 C C . PRO B 1 326 ? 6.379 23.484 21.953 1 88.69 326 PRO B C 1
ATOM 6284 O O . PRO B 1 326 ? 5.379 24.062 21.516 1 88.69 326 PRO B O 1
ATOM 6287 N N . CYS B 1 327 ? 7.547 24.078 21.953 1 92.12 327 CYS B N 1
ATOM 6288 C CA . CYS B 1 327 ? 7.695 25.5 21.688 1 92.12 327 CYS B CA 1
ATOM 6289 C C . CYS B 1 327 ? 7.836 25.766 20.188 1 92.12 327 CYS B C 1
ATOM 6291 O O . CYS B 1 327 ? 7.422 26.828 19.703 1 92.12 327 CYS B O 1
ATOM 6293 N N . THR B 1 328 ? 8.414 24.891 19.469 1 94.31 328 THR B N 1
ATOM 6294 C CA . THR B 1 328 ? 8.664 25.047 18.047 1 94.31 328 THR B CA 1
ATOM 6295 C C . THR B 1 328 ? 8.922 23.688 17.391 1 94.31 328 THR B C 1
ATOM 6297 O O . THR B 1 328 ? 9.055 22.672 18.078 1 94.31 328 THR B O 1
ATOM 6300 N N . GLY B 1 329 ? 8.836 23.656 16.031 1 93.81 329 GLY B N 1
ATOM 6301 C CA . GLY B 1 329 ? 9.18 22.438 15.312 1 93.81 329 GLY B CA 1
ATOM 6302 C C . GLY B 1 329 ? 8.195 21.312 15.539 1 93.81 329 GLY B C 1
ATOM 6303 O O . GLY B 1 329 ? 8.586 20.141 15.594 1 93.81 329 GLY B O 1
ATOM 6304 N N . TRP B 1 330 ? 6.949 21.719 15.641 1 92.38 330 TRP B N 1
ATOM 6305 C CA . TRP B 1 330 ? 5.977 20.719 16.094 1 92.38 330 TRP B CA 1
ATOM 6306 C C . TRP B 1 330 ? 4.605 20.984 15.477 1 92.38 330 TRP B C 1
ATOM 6308 O O . TRP B 1 330 ? 4.199 22.141 15.32 1 92.38 330 TRP B O 1
ATOM 6318 N N . VAL B 1 331 ? 3.959 19.859 15.07 1 96.19 331 VAL B N 1
ATOM 6319 C CA . VAL B 1 331 ? 2.547 19.906 14.703 1 96.19 331 VAL B CA 1
ATOM 6320 C C . VAL B 1 331 ? 1.794 18.781 15.414 1 96.19 331 VAL B C 1
ATOM 6322 O O . VAL B 1 331 ? 2.402 17.812 15.867 1 96.19 331 VAL B O 1
ATOM 6325 N N . GLU B 1 332 ? 0.522 18.953 15.523 1 93.88 332 GLU B N 1
ATOM 6326 C CA . GLU B 1 332 ? -0.31 17.938 16.156 1 93.88 332 GLU B CA 1
ATOM 6327 C C . GLU B 1 332 ? -0.657 16.812 15.18 1 93.88 332 GLU B C 1
ATOM 6329 O O . GLU B 1 332 ? -0.725 17.047 13.969 1 93.88 332 GLU B O 1
ATOM 6334 N N . GLY B 1 333 ? -0.913 15.617 15.695 1 93.56 333 GLY B N 1
ATOM 6335 C CA . GLY B 1 333 ? -1.181 14.438 14.891 1 93.56 333 GLY B CA 1
ATOM 6336 C C . GLY B 1 333 ? -2.562 14.445 14.266 1 93.56 333 GLY B C 1
ATOM 6337 O O . GLY B 1 333 ? -2.877 13.594 13.43 1 93.56 333 GLY B O 1
ATOM 6338 N N . MET B 1 334 ? -3.377 15.414 14.461 1 93.12 334 MET B N 1
ATOM 6339 C CA . MET B 1 334 ? -4.758 15.383 13.992 1 93.12 334 MET B CA 1
ATOM 6340 C C . MET B 1 334 ? -4.848 15.852 12.539 1 93.12 334 MET B C 1
ATOM 6342 O O . MET B 1 334 ? -5.703 15.391 11.789 1 93.12 334 MET B O 1
ATOM 6346 N N . ALA B 1 335 ? -4.023 16.828 12.148 1 97.31 335 ALA B N 1
ATOM 6347 C CA . ALA B 1 335 ? -4.137 17.359 10.797 1 97.31 335 ALA B CA 1
ATOM 6348 C C . ALA B 1 335 ? -2.764 17.672 10.211 1 97.31 335 ALA B C 1
ATOM 6350 O O . ALA B 1 335 ? -2.539 18.781 9.703 1 97.31 335 ALA B O 1
ATOM 6351 N N . PRO B 1 336 ? -1.908 16.766 10.203 1 98.44 336 PRO B N 1
ATOM 6352 C CA . PRO B 1 336 ? -0.574 17.031 9.656 1 98.44 336 PRO B CA 1
ATOM 6353 C C . PRO B 1 336 ? -0.542 17 8.133 1 98.44 336 PRO B C 1
ATOM 6355 O O . PRO B 1 336 ? -1.32 16.281 7.504 1 98.44 336 PRO B O 1
ATOM 6358 N N . VAL B 1 337 ? 0.354 17.812 7.59 1 98.81 337 VAL B N 1
ATOM 6359 C CA . VAL B 1 337 ? 0.652 17.828 6.164 1 98.81 337 VAL B CA 1
ATOM 6360 C C . VAL B 1 337 ? 2.152 17.656 5.945 1 98.81 337 VAL B C 1
ATOM 6362 O O . VAL B 1 337 ? 2.965 18.328 6.582 1 98.81 337 VAL B O 1
ATOM 6365 N N . PHE B 1 338 ? 2.498 16.766 5.047 1 98.62 338 PHE B N 1
ATOM 6366 C CA . PHE B 1 338 ? 3.898 16.438 4.812 1 98.62 338 PHE B CA 1
ATOM 6367 C C . PHE B 1 338 ? 4.27 16.656 3.35 1 98.62 338 PHE B C 1
ATOM 6369 O O . PHE B 1 338 ? 3.506 16.312 2.449 1 98.62 338 PHE B O 1
ATOM 6376 N N . SER B 1 339 ? 5.414 17.281 3.158 1 97.94 339 SER B N 1
ATOM 6377 C CA . SER B 1 339 ? 6 17.203 1.822 1 97.94 339 SER B CA 1
ATOM 6378 C C . SER B 1 339 ? 6.387 15.766 1.47 1 97.94 339 SER B C 1
ATOM 6380 O O . SER B 1 339 ? 6.465 14.906 2.348 1 97.94 339 SER B O 1
ATOM 6382 N N . ARG B 1 340 ? 6.652 15.562 0.227 1 96.75 340 ARG B N 1
ATOM 6383 C CA . ARG B 1 340 ? 7.086 14.258 -0.26 1 96.75 340 ARG B CA 1
ATOM 6384 C C . ARG B 1 340 ? 8.305 13.766 0.51 1 96.75 340 ARG B C 1
ATOM 6386 O O . ARG B 1 340 ? 8.336 12.617 0.971 1 96.75 340 ARG B O 1
ATOM 6393 N N . ALA B 1 341 ? 9.266 14.625 0.668 1 95.75 341 ALA B N 1
ATOM 6394 C CA . ALA B 1 341 ? 10.5 14.25 1.352 1 95.75 341 ALA B CA 1
ATOM 6395 C C . ALA B 1 341 ? 10.25 13.984 2.834 1 95.75 341 ALA B C 1
ATOM 6397 O O . ALA B 1 341 ? 10.758 13.008 3.391 1 95.75 341 ALA B O 1
ATOM 6398 N N . ALA B 1 342 ? 9.484 14.82 3.439 1 97.44 342 ALA B N 1
ATOM 6399 C CA . ALA B 1 342 ? 9.172 14.633 4.852 1 97.44 342 ALA B CA 1
ATOM 6400 C C . ALA B 1 342 ? 8.398 13.336 5.074 1 97.44 342 ALA B C 1
ATOM 6402 O O . ALA B 1 342 ? 8.625 12.625 6.055 1 97.44 342 ALA B O 1
ATOM 6403 N N . TRP B 1 343 ? 7.555 13.031 4.184 1 98.19 343 TRP B N 1
ATOM 6404 C CA . TRP B 1 343 ? 6.746 11.828 4.336 1 98.19 343 TRP B CA 1
ATOM 6405 C C . TRP B 1 343 ? 7.613 10.578 4.277 1 98.19 343 TRP B C 1
ATOM 6407 O O . TRP B 1 343 ? 7.395 9.625 5.031 1 98.19 343 TRP B O 1
ATOM 6417 N N . ARG B 1 344 ? 8.531 10.57 3.383 1 97.69 344 ARG B N 1
ATOM 6418 C CA . ARG B 1 344 ? 9.43 9.422 3.332 1 97.69 344 ARG B CA 1
ATOM 6419 C C . ARG B 1 344 ? 10.07 9.172 4.691 1 97.69 344 ARG B C 1
ATOM 6421 O O . ARG B 1 344 ? 10.109 8.031 5.16 1 97.69 344 ARG B O 1
ATOM 6428 N N . CYS B 1 345 ? 10.508 10.164 5.289 1 97.06 345 CYS B N 1
ATOM 6429 C CA . CYS B 1 345 ? 11.109 10.078 6.613 1 97.06 345 CYS B CA 1
ATOM 6430 C C . CYS B 1 345 ? 10.086 9.633 7.652 1 97.06 345 CYS B C 1
ATOM 6432 O O . CYS B 1 345 ? 10.336 8.695 8.414 1 97.06 345 CYS B O 1
ATOM 6434 N N . VAL B 1 346 ? 8.93 10.242 7.656 1 97.94 346 VAL B N 1
ATOM 6435 C CA . VAL B 1 346 ? 7.883 9.969 8.633 1 97.94 346 VAL B CA 1
ATOM 6436 C C . VAL B 1 346 ? 7.414 8.516 8.5 1 97.94 346 VAL B C 1
ATOM 6438 O O . VAL B 1 346 ? 7.207 7.832 9.5 1 97.94 346 VAL B O 1
ATOM 6441 N N . TRP B 1 347 ? 7.27 8.055 7.312 1 98.25 347 TRP B N 1
ATOM 6442 C CA . TRP B 1 347 ? 6.84 6.68 7.098 1 98.25 347 TRP B CA 1
ATOM 6443 C C . TRP B 1 347 ? 7.777 5.699 7.793 1 98.25 347 TRP B C 1
ATOM 6445 O O . TRP B 1 347 ? 7.332 4.711 8.375 1 98.25 347 TRP B O 1
ATOM 6455 N N . HIS B 1 348 ? 9.055 5.992 7.75 1 97.75 348 HIS B N 1
ATOM 6456 C CA . HIS B 1 348 ? 10.055 5.129 8.367 1 97.75 348 HIS B CA 1
ATOM 6457 C C . HIS B 1 348 ? 10.055 5.289 9.883 1 97.75 348 HIS B C 1
ATOM 6459 O O . HIS B 1 348 ? 10.602 4.445 10.602 1 97.75 348 HIS B O 1
ATOM 6465 N N . LEU B 1 349 ? 9.469 6.352 10.344 1 97.56 349 LEU B N 1
ATOM 6466 C CA . LEU B 1 349 ? 9.352 6.621 11.773 1 97.56 349 LEU B CA 1
ATOM 6467 C C . LEU B 1 349 ? 8.188 5.848 12.383 1 97.56 349 LEU B C 1
ATOM 6469 O O . LEU B 1 349 ? 8.242 5.453 13.547 1 97.56 349 LEU B O 1
ATOM 6473 N N . ILE B 1 350 ? 7.141 5.625 11.625 1 97.62 350 ILE B N 1
ATOM 6474 C CA . ILE B 1 350 ? 5.949 4.93 12.094 1 97.62 350 ILE B CA 1
ATOM 6475 C C . ILE B 1 350 ? 6.309 3.492 12.477 1 97.62 350 ILE B C 1
ATOM 6477 O O . ILE B 1 350 ? 6.938 2.777 11.695 1 97.62 350 ILE B O 1
ATOM 6481 N N . GLN B 1 351 ? 5.855 3.135 13.648 1 95.56 351 GLN B N 1
ATOM 6482 C CA . GLN B 1 351 ? 6.109 1.783 14.141 1 95.56 351 GLN B CA 1
ATOM 6483 C C . GLN B 1 351 ? 4.992 0.829 13.727 1 95.56 351 GLN B C 1
ATOM 6485 O O . GLN B 1 351 ? 3.816 1.195 13.758 1 95.56 351 GLN B O 1
ATOM 6490 N N . ASN B 1 352 ? 5.34 -0.383 13.438 1 93.19 352 ASN B N 1
ATOM 6491 C CA . ASN B 1 352 ? 4.375 -1.359 12.938 1 93.19 352 ASN B CA 1
ATOM 6492 C C . ASN B 1 352 ? 3.369 -1.756 14.016 1 93.19 352 ASN B C 1
ATOM 6494 O O . ASN B 1 352 ? 2.193 -1.974 13.719 1 93.19 352 ASN B O 1
ATOM 6498 N N . ASP B 1 353 ? 3.885 -1.821 15.227 1 91.81 353 ASP B N 1
ATOM 6499 C CA . ASP B 1 353 ? 3.072 -2.406 16.281 1 91.81 353 ASP B CA 1
ATOM 6500 C C . ASP B 1 353 ? 2.434 -1.322 17.156 1 91.81 353 ASP B C 1
ATOM 6502 O O . ASP B 1 353 ? 1.624 -1.62 18.031 1 91.81 353 ASP B O 1
ATOM 6506 N N . LEU B 1 354 ? 2.777 -0.13 16.969 1 91.56 354 LEU B N 1
ATOM 6507 C CA . LEU B 1 354 ? 2.203 0.982 17.719 1 91.56 354 LEU B CA 1
ATOM 6508 C C . LEU B 1 354 ? 1.196 1.749 16.875 1 91.56 354 LEU B C 1
ATOM 6510 O O . LEU B 1 354 ? 1.561 2.705 16.188 1 91.56 354 LEU B O 1
ATOM 6514 N N . ILE B 1 355 ? -0.051 1.395 17.047 1 90.62 355 ILE B N 1
ATOM 6515 C CA . ILE B 1 355 ? -0.997 1.778 16 1 90.62 355 ILE B CA 1
ATOM 6516 C C . ILE B 1 355 ? -1.714 3.064 16.406 1 90.62 355 ILE B C 1
ATOM 6518 O O . ILE B 1 355 ? -2.314 3.736 15.57 1 90.62 355 ILE B O 1
ATOM 6522 N N . HIS B 1 356 ? -1.587 3.482 17.625 1 90.44 356 HIS B N 1
ATOM 6523 C CA . HIS B 1 356 ? -2.266 4.703 18.031 1 90.44 356 HIS B CA 1
ATOM 6524 C C . HIS B 1 356 ? -1.433 5.938 17.703 1 90.44 356 HIS B C 1
ATOM 6526 O O . HIS B 1 356 ? -1.954 7.055 17.672 1 90.44 356 HIS B O 1
ATOM 6532 N N . GLY B 1 357 ? -0.172 5.746 17.562 1 91.38 357 GLY B N 1
ATOM 6533 C CA . GLY B 1 357 ? 0.679 6.816 17.078 1 91.38 357 GLY B CA 1
ATOM 6534 C C . GLY B 1 357 ? 1.04 7.832 18.141 1 91.38 357 GLY B C 1
ATOM 6535 O O . GLY B 1 357 ? 1.548 8.914 17.828 1 91.38 357 GLY B O 1
ATOM 6536 N N . TRP B 1 358 ? 0.711 7.531 19.422 1 91.31 358 TRP B N 1
ATOM 6537 C CA . TRP B 1 358 ? 1.097 8.469 20.469 1 91.31 358 TRP B CA 1
ATOM 6538 C C . TRP B 1 358 ? 2.615 8.594 20.562 1 91.31 358 TRP B C 1
ATOM 6540 O O . TRP B 1 358 ? 3.324 7.582 20.547 1 91.31 358 TRP B O 1
ATOM 6550 N N . GLY B 1 359 ? 3.078 9.828 20.578 1 91.88 359 GLY B N 1
ATOM 6551 C CA . GLY B 1 359 ? 4.508 10.086 20.656 1 91.88 359 GLY B CA 1
ATOM 6552 C C . GLY B 1 359 ? 5.129 10.43 19.328 1 91.88 359 GLY B C 1
ATOM 6553 O O . GLY B 1 359 ? 6.188 11.062 19.266 1 91.88 359 GLY B O 1
ATOM 6554 N N . LEU B 1 360 ? 4.473 10.055 18.281 1 94.06 360 LEU B N 1
ATOM 6555 C CA . LEU B 1 360 ? 4.988 10.328 16.938 1 94.06 360 LEU B CA 1
ATOM 6556 C C . LEU B 1 360 ? 5.086 11.828 16.688 1 94.06 360 LEU B C 1
ATOM 6558 O O . LEU B 1 360 ? 6.062 12.305 16.109 1 94.06 360 LEU B O 1
ATOM 6562 N N . ASP B 1 361 ? 4.082 12.555 17.125 1 91.88 361 ASP B N 1
ATOM 6563 C CA . ASP B 1 361 ? 4.023 13.992 16.859 1 91.88 361 ASP B CA 1
ATOM 6564 C C . ASP B 1 361 ? 5.242 14.711 17.453 1 91.88 361 ASP B C 1
ATOM 6566 O O . ASP B 1 361 ? 5.75 15.664 16.859 1 91.88 361 ASP B O 1
ATOM 6570 N N . MET B 1 362 ? 5.75 14.164 18.547 1 93.06 362 MET B N 1
ATOM 6571 C CA . MET B 1 362 ? 6.883 14.789 19.219 1 93.06 362 MET B CA 1
ATOM 6572 C C . MET B 1 362 ? 8.172 14.578 18.422 1 93.06 362 MET B C 1
ATOM 6574 O O . MET B 1 362 ? 9.172 15.25 18.672 1 93.06 362 MET B O 1
ATOM 6578 N N . LYS B 1 363 ? 8.117 13.695 17.516 1 95.38 363 LYS B N 1
ATOM 6579 C CA . LYS B 1 363 ? 9.352 13.359 16.812 1 95.38 363 LYS B CA 1
ATOM 6580 C C . LYS B 1 363 ? 9.266 13.727 15.336 1 95.38 363 LYS B C 1
ATOM 6582 O O . LYS B 1 363 ? 10.266 13.633 14.609 1 95.38 363 LYS B O 1
ATOM 6587 N N . LEU B 1 364 ? 8.156 14.258 14.859 1 96.38 364 LEU B N 1
ATOM 6588 C CA . LEU B 1 364 ? 7.965 14.586 13.453 1 96.38 364 LEU B CA 1
ATOM 6589 C C . LEU B 1 364 ? 8.977 15.641 12.992 1 96.38 364 LEU B C 1
ATOM 6591 O O . LEU B 1 364 ? 9.406 15.633 11.844 1 96.38 364 LEU B O 1
ATOM 6595 N N . GLY B 1 365 ? 9.344 16.516 13.898 1 94.94 365 GLY B N 1
ATOM 6596 C CA . GLY B 1 365 ? 10.258 17.594 13.562 1 94.94 365 GLY B CA 1
ATOM 6597 C C . GLY B 1 365 ? 11.594 17.109 13.047 1 94.94 365 GLY B C 1
ATOM 6598 O O . GLY B 1 365 ? 12.273 17.812 12.297 1 94.94 365 GLY B O 1
ATOM 6599 N N . TYR B 1 366 ? 11.969 15.93 13.391 1 94.25 366 TYR B N 1
ATOM 6600 C CA . TYR B 1 366 ? 13.227 15.367 12.922 1 94.25 366 TYR B CA 1
ATOM 6601 C C . TYR B 1 366 ? 13.156 15.008 11.445 1 94.25 366 TYR B C 1
ATOM 6603 O O . TYR B 1 366 ? 14.18 14.766 10.805 1 94.25 366 TYR B O 1
ATOM 6611 N N . CYS B 1 367 ? 11.953 15.031 10.953 1 95.94 367 CYS B N 1
ATOM 6612 C CA . CYS B 1 367 ? 11.734 14.711 9.547 1 95.94 367 CYS B CA 1
ATOM 6613 C C . CYS B 1 367 ? 11.523 15.969 8.719 1 95.94 367 CYS B C 1
ATOM 6615 O O . CYS B 1 367 ? 11.031 15.906 7.59 1 95.94 367 CYS B O 1
ATOM 6617 N N . ALA B 1 368 ? 11.898 17.094 9.234 1 94.25 368 ALA B N 1
ATOM 6618 C CA . ALA B 1 368 ? 11.633 18.391 8.594 1 94.25 368 ALA B CA 1
ATOM 6619 C C . ALA B 1 368 ? 12.633 18.656 7.473 1 94.25 368 ALA B C 1
ATOM 6621 O O . ALA B 1 368 ? 12.562 19.703 6.812 1 94.25 368 ALA B O 1
ATOM 6622 N N . GLN B 1 369 ? 13.547 17.75 7.184 1 90.44 369 GLN B N 1
ATOM 6623 C CA . GLN B 1 369 ? 14.531 17.922 6.125 1 90.44 369 GLN B CA 1
ATOM 6624 C C . GLN B 1 369 ? 15.383 19.172 6.359 1 90.44 369 GLN B C 1
ATOM 6626 O O . GLN B 1 369 ? 15.688 19.906 5.418 1 90.44 369 GLN B O 1
ATOM 6631 N N . GLY B 1 370 ? 15.648 19.484 7.492 1 89.44 370 GLY B N 1
ATOM 6632 C CA . GLY B 1 370 ? 16.406 20.656 7.902 1 89.44 370 GLY B CA 1
ATOM 6633 C C . GLY B 1 370 ? 16.062 21.141 9.297 1 89.44 370 GLY B C 1
ATOM 6634 O O . GLY B 1 370 ? 15.68 20.344 10.164 1 89.44 370 GLY B O 1
ATOM 6635 N N . ASP B 1 371 ? 16.281 22.438 9.5 1 91.31 371 ASP B N 1
ATOM 6636 C CA . ASP B 1 371 ? 16 23.047 10.797 1 91.31 371 ASP B CA 1
ATOM 6637 C C . ASP B 1 371 ? 14.508 23.062 11.086 1 91.31 371 ASP B C 1
ATOM 6639 O O . ASP B 1 371 ? 13.75 23.812 10.461 1 91.31 371 ASP B O 1
ATOM 6643 N N . ARG B 1 372 ? 14.164 22.266 12.094 1 94.25 372 ARG B N 1
ATOM 6644 C CA . ARG B 1 372 ? 12.742 22.109 12.367 1 94.25 372 ARG B CA 1
ATOM 6645 C C . ARG B 1 372 ? 12.125 23.422 12.852 1 94.25 372 ARG B C 1
ATOM 6647 O O . ARG B 1 372 ? 10.914 23.625 12.727 1 94.25 372 ARG B O 1
ATOM 6654 N N . THR B 1 373 ? 12.898 24.328 13.414 1 94.38 373 THR B N 1
ATOM 6655 C CA . THR B 1 373 ? 12.375 25.609 13.875 1 94.38 373 THR B CA 1
ATOM 6656 C C . THR B 1 373 ? 11.969 26.484 12.688 1 94.38 373 THR B C 1
ATOM 6658 O O . THR B 1 373 ? 11.234 27.469 12.852 1 94.38 373 THR B O 1
ATOM 6661 N N . LYS B 1 374 ? 12.398 26.094 11.5 1 95.44 374 LYS B N 1
ATOM 6662 C CA . LYS B 1 374 ? 12.125 26.891 10.305 1 95.44 374 LYS B CA 1
ATOM 6663 C C . LYS B 1 374 ? 11.219 26.125 9.344 1 95.44 374 LYS B C 1
ATOM 6665 O O . LYS B 1 374 ? 10.375 26.734 8.672 1 95.44 374 LYS B O 1
ATOM 6670 N N . LYS B 1 375 ? 11.359 24.844 9.32 1 97 375 LYS B N 1
ATOM 6671 C CA . LYS B 1 375 ? 10.758 24.047 8.25 1 97 375 LYS B CA 1
ATOM 6672 C C . LYS B 1 375 ? 9.445 23.422 8.711 1 97 375 LYS B C 1
ATOM 6674 O O . LYS B 1 375 ? 8.719 22.828 7.91 1 97 375 LYS B O 1
ATOM 6679 N N . VAL B 1 376 ? 9.172 23.484 9.969 1 98 376 VAL B N 1
ATOM 6680 C CA . VAL B 1 376 ? 7.891 23.078 10.523 1 98 376 VAL B CA 1
ATOM 6681 C C . VAL B 1 376 ? 7.09 24.312 10.953 1 98 376 VAL B C 1
ATOM 6683 O O . VAL B 1 376 ? 7.637 25.219 11.57 1 98 376 VAL B O 1
ATOM 6686 N N . GLY B 1 377 ? 5.758 24.359 10.594 1 98.25 377 GLY B N 1
ATOM 6687 C CA . GLY B 1 377 ? 4.996 25.531 10.977 1 98.25 377 GLY B CA 1
ATOM 6688 C C . GLY B 1 377 ? 3.494 25.312 10.914 1 98.25 377 GLY B C 1
ATOM 6689 O O . GLY B 1 377 ? 3.027 24.297 10.391 1 98.25 377 GLY B O 1
ATOM 6690 N N . VAL B 1 378 ? 2.822 26.234 11.492 1 98.5 378 VAL B N 1
ATOM 6691 C CA . VAL B 1 378 ? 1.365 26.297 11.508 1 98.5 378 VAL B CA 1
ATOM 6692 C C . VAL B 1 378 ? 0.894 27.438 10.609 1 98.5 378 VAL B C 1
ATOM 6694 O O . VAL B 1 378 ? 1.329 28.578 10.766 1 98.5 378 VAL B O 1
ATOM 6697 N N . ILE B 1 379 ? 0.068 27.109 9.648 1 98.81 379 ILE B N 1
ATOM 6698 C CA . ILE B 1 379 ? -0.395 28.125 8.711 1 98.81 379 ILE B CA 1
ATOM 6699 C C . ILE B 1 379 ? -1.662 28.797 9.242 1 98.81 379 ILE B C 1
ATOM 6701 O O . ILE B 1 379 ? -2.693 28.141 9.406 1 98.81 379 ILE B O 1
ATOM 6705 N N . ASP B 1 380 ? -1.631 30.094 9.367 1 98.69 380 ASP B N 1
ATOM 6706 C CA . ASP B 1 380 ? -2.662 30.828 10.086 1 98.69 380 ASP B CA 1
ATOM 6707 C C . ASP B 1 380 ? -3.762 31.312 9.141 1 98.69 380 ASP B C 1
ATOM 6709 O O . ASP B 1 380 ? -4.926 31.406 9.531 1 98.69 380 ASP B O 1
ATOM 6713 N N . THR B 1 381 ? -3.416 31.641 7.957 1 98.5 381 THR B N 1
ATOM 6714 C CA . THR B 1 381 ? -4.379 32.219 7.031 1 98.5 381 THR B CA 1
ATOM 6715 C C . THR B 1 381 ? -5.363 31.172 6.539 1 98.5 381 THR B C 1
ATOM 6717 O O . THR B 1 381 ? -6.473 31.5 6.113 1 98.5 381 THR B O 1
ATOM 6720 N N . GLU B 1 382 ? -4.93 29.906 6.426 1 98.5 382 GLU B N 1
ATOM 6721 C CA . GLU B 1 382 ? -5.797 28.766 6.156 1 98.5 382 GLU B CA 1
ATOM 6722 C C . GLU B 1 382 ? -5.977 27.906 7.402 1 98.5 382 GLU B C 1
ATOM 6724 O O . GLU B 1 382 ? -5.109 27.094 7.73 1 98.5 382 GLU B O 1
ATOM 6729 N N . TYR B 1 383 ? -7.121 28.078 8.086 1 98.25 383 TYR B N 1
ATOM 6730 C CA . TYR B 1 383 ? -7.289 27.453 9.398 1 98.25 383 TYR B CA 1
ATOM 6731 C C . TYR B 1 383 ? -8.531 26.578 9.43 1 98.25 383 TYR B C 1
ATOM 6733 O O . TYR B 1 383 ? -9.344 26.609 8.508 1 98.25 383 TYR B O 1
ATOM 6741 N N . ILE B 1 384 ? -8.594 25.719 10.477 1 98.38 384 ILE B N 1
ATOM 6742 C CA . ILE B 1 384 ? -9.641 24.703 10.562 1 98.38 384 ILE B CA 1
ATOM 6743 C C . ILE B 1 384 ? -10.219 24.688 11.977 1 98.38 384 ILE B C 1
ATOM 6745 O O . ILE B 1 384 ? -9.758 25.422 12.852 1 98.38 384 ILE B O 1
ATOM 6749 N N . ILE B 1 385 ? -11.289 23.922 12.078 1 97.19 385 ILE B N 1
ATOM 6750 C CA . ILE B 1 385 ? -11.945 23.703 13.367 1 97.19 385 ILE B CA 1
ATOM 6751 C C . ILE B 1 385 ? -11.797 22.25 13.789 1 97.19 385 ILE B C 1
ATOM 6753 O O . ILE B 1 385 ? -12.062 21.344 13.008 1 97.19 385 ILE B O 1
ATOM 6757 N N . HIS B 1 386 ? -11.25 22.062 14.914 1 95.38 386 HIS B N 1
ATOM 6758 C CA . HIS B 1 386 ? -11.281 20.734 15.516 1 95.38 386 HIS B CA 1
ATOM 6759 C C . HIS B 1 386 ? -12.555 20.516 16.312 1 95.38 386 HIS B C 1
ATOM 6761 O O . HIS B 1 386 ? -12.711 21.078 17.406 1 95.38 386 HIS B O 1
ATOM 6767 N N . GLN B 1 387 ? -13.32 19.609 15.906 1 91.31 387 GLN B N 1
ATOM 6768 C CA . GLN B 1 387 ? -14.656 19.453 16.469 1 91.31 387 GLN B CA 1
ATOM 6769 C C . GLN B 1 387 ? -14.633 18.547 17.703 1 91.31 387 GLN B C 1
ATOM 6771 O O . GLN B 1 387 ? -15.547 18.609 18.531 1 91.31 387 GLN B O 1
ATOM 6776 N N . GLY B 1 388 ? -13.695 17.75 17.797 1 84.06 388 GLY B N 1
ATOM 6777 C CA . GLY B 1 388 ? -13.516 16.938 18.984 1 84.06 388 GLY B CA 1
ATOM 6778 C C . GLY B 1 388 ? -14.523 15.797 19.094 1 84.06 388 GLY B C 1
ATOM 6779 O O . GLY B 1 388 ? -14.945 15.438 20.188 1 84.06 388 GLY B O 1
ATOM 6780 N N . ILE B 1 389 ? -14.914 15.281 17.984 1 76.56 389 ILE B N 1
ATOM 6781 C CA . ILE B 1 389 ? -15.867 14.172 17.953 1 76.56 389 ILE B CA 1
ATOM 6782 C C . ILE B 1 389 ? -15.109 12.844 18.094 1 76.56 389 ILE B C 1
ATOM 6784 O O . ILE B 1 389 ? -14.211 12.555 17.312 1 76.56 389 ILE B O 1
ATOM 6788 N N . PRO B 1 390 ? -15.508 12.055 19.125 1 66.88 390 PRO B N 1
ATOM 6789 C CA . PRO B 1 390 ? -14.797 10.773 19.266 1 66.88 390 PRO B CA 1
ATOM 6790 C C . PRO B 1 390 ? -15.047 9.836 18.094 1 66.88 390 PRO B C 1
ATOM 6792 O O . PRO B 1 390 ? -16.172 9.742 17.594 1 66.88 390 PRO B O 1
ATOM 6795 N N . SER B 1 391 ? -14.062 9.438 17.453 1 63 391 SER B N 1
ATOM 6796 C CA . SER B 1 391 ? -14.195 8.57 16.281 1 63 391 SER B CA 1
ATOM 6797 C C . SER B 1 391 ? -14.242 7.102 16.688 1 63 391 SER B C 1
ATOM 6799 O O . SER B 1 391 ? -15.25 6.426 16.484 1 63 391 SER B O 1
ATOM 6801 N N . LEU B 1 392 ? -12.93 6.547 17.094 1 57.12 392 LEU B N 1
ATOM 6802 C CA . LEU B 1 392 ? -12.703 5.148 17.438 1 57.12 392 LEU B CA 1
ATOM 6803 C C . LEU B 1 392 ? -13.125 4.863 18.875 1 57.12 392 LEU B C 1
ATOM 6805 O O . LEU B 1 392 ? -12.859 5.664 19.766 1 57.12 392 LEU B O 1
ATOM 6809 N N . GLY B 1 393 ? -14.375 4.16 19.25 1 49.47 393 GLY B N 1
ATOM 6810 C CA . GLY B 1 393 ? -14.68 3.721 20.594 1 49.47 393 GLY B CA 1
ATOM 6811 C C . GLY B 1 393 ? -16 4.242 21.109 1 49.47 393 GLY B C 1
ATOM 6812 O O . GLY B 1 393 ? -16.375 3.988 22.266 1 49.47 393 GLY B O 1
ATOM 6813 N N . GLY B 1 394 ? -16.875 4.664 20.25 1 48.88 394 GLY B N 1
ATOM 6814 C CA . GLY B 1 394 ? -18.266 4.902 20.641 1 48.88 394 GLY B CA 1
ATOM 6815 C C . GLY B 1 394 ? -18.531 6.352 20.984 1 48.88 394 GLY B C 1
ATOM 6816 O O . GLY B 1 394 ? -17.641 7.191 20.938 1 48.88 394 GLY B O 1
ATOM 6817 N N . ALA B 1 395 ? -19.922 6.773 21.297 1 44.41 395 ALA B N 1
ATOM 6818 C CA . ALA B 1 395 ? -20.547 8.078 21.484 1 44.41 395 ALA B CA 1
ATOM 6819 C C . ALA B 1 395 ? -19.828 8.883 22.562 1 44.41 395 ALA B C 1
ATOM 6821 O O . ALA B 1 395 ? -19.25 8.312 23.5 1 44.41 395 ALA B O 1
ATOM 6822 N N . SER B 1 396 ? -19.672 10.102 22.281 1 40 396 SER B N 1
ATOM 6823 C CA . SER B 1 396 ? -19.125 11.117 23.188 1 40 396 SER B CA 1
ATOM 6824 C C . SER B 1 396 ? -19.625 10.906 24.609 1 40 396 SER B C 1
ATOM 6826 O O . SER B 1 396 ? -20.703 10.344 24.812 1 40 396 SER B O 1
ATOM 6828 N N . VAL B 1 397 ? -18.797 11.281 25.688 1 37.69 397 VAL B N 1
ATOM 6829 C CA . VAL B 1 397 ? -18.938 11.234 27.141 1 37.69 397 VAL B CA 1
ATOM 6830 C C . VAL B 1 397 ? -20.391 11.578 27.531 1 37.69 397 VAL B C 1
ATOM 6832 O O . VAL B 1 397 ? -20.938 11 28.469 1 37.69 397 VAL B O 1
ATOM 6835 N N . ASN B 1 398 ? -21.125 12.484 27.078 1 38.03 398 ASN B N 1
ATOM 6836 C CA . ASN B 1 398 ? -22.297 12.891 27.828 1 38.03 398 ASN B CA 1
ATOM 6837 C C . ASN B 1 398 ? -23.391 11.82 27.797 1 38.03 398 ASN B C 1
ATOM 6839 O O . ASN B 1 398 ? -24.391 11.93 28.5 1 38.03 398 ASN B O 1
ATOM 6843 N N . LYS B 1 399 ? -23.547 11.039 26.812 1 38.97 399 LYS B N 1
ATOM 6844 C CA . LYS B 1 399 ? -24.688 10.133 26.906 1 38.97 399 LYS B CA 1
ATOM 6845 C C . LYS B 1 399 ? -24.234 8.68 26.812 1 38.97 399 LYS B C 1
ATOM 6847 O O . LYS B 1 399 ? -25.062 7.785 26.609 1 38.97 399 LYS B O 1
ATOM 6852 N N . ALA B 1 400 ? -22.969 8.406 26.734 1 45.72 400 ALA B N 1
ATOM 6853 C CA . ALA B 1 400 ? -22.734 7.012 26.359 1 45.72 400 ALA B CA 1
ATOM 6854 C C . ALA B 1 400 ? -23 6.078 27.531 1 45.72 400 ALA B C 1
ATOM 6856 O O . ALA B 1 400 ? -22.609 6.371 28.672 1 45.72 400 ALA B O 1
ATOM 6857 N N . PRO B 1 401 ? -23.609 4.934 27.25 1 50.38 401 PRO B N 1
ATOM 6858 C CA . PRO B 1 401 ? -23.781 3.885 28.266 1 50.38 401 PRO B CA 1
ATOM 6859 C C . PRO B 1 401 ? -22.453 3.369 28.812 1 50.38 401 PRO B C 1
ATOM 6861 O O . PRO B 1 401 ? -21.406 3.584 28.203 1 50.38 401 PRO B O 1
ATOM 6864 N N . SER B 1 402 ? -22.391 2.654 29.969 1 48.81 402 SER B N 1
ATOM 6865 C CA . SER B 1 402 ? -21.312 2.086 30.781 1 48.81 402 SER B CA 1
ATOM 6866 C C . SER B 1 402 ? -20.312 1.315 29.922 1 48.81 402 SER B C 1
ATOM 6868 O O . SER B 1 402 ? -19.109 1.42 30.125 1 48.81 402 SER B O 1
ATOM 6870 N N . LYS B 1 403 ? -20.781 0.639 28.875 1 50.53 403 LYS B N 1
ATOM 6871 C CA . LYS B 1 403 ? -19.891 -0.207 28.094 1 50.53 403 LYS B CA 1
ATOM 6872 C C . LYS B 1 403 ? -18.953 0.634 27.219 1 50.53 403 LYS B C 1
ATOM 6874 O O . LYS B 1 403 ? -17.781 0.29 27.047 1 50.53 403 LYS B O 1
ATOM 6879 N N . SER B 1 404 ? -19.406 1.752 26.766 1 55.66 404 SER B N 1
ATOM 6880 C CA . SER B 1 404 ? -18.609 2.643 25.922 1 55.66 404 SER B CA 1
ATOM 6881 C C . SER B 1 404 ? -17.5 3.32 26.719 1 55.66 404 SER B C 1
ATOM 6883 O O . SER B 1 404 ? -16.375 3.473 26.234 1 55.66 404 SER B O 1
ATOM 6885 N N . LEU B 1 405 ? -17.797 3.729 27.922 1 53.34 405 LEU B N 1
ATOM 6886 C CA . LEU B 1 405 ? -16.797 4.344 28.797 1 53.34 405 LEU B CA 1
ATOM 6887 C C . LEU B 1 405 ? -15.648 3.381 29.078 1 53.34 405 LEU B C 1
ATOM 6889 O O . LEU B 1 405 ? -14.484 3.793 29.109 1 53.34 405 LEU B O 1
ATOM 6893 N N . ASP B 1 406 ? -16.016 2.123 28.938 1 66.81 406 ASP B N 1
ATOM 6894 C CA . ASP B 1 406 ? -15.008 1.098 29.203 1 66.81 406 ASP B CA 1
ATOM 6895 C C . ASP B 1 406 ? -14.062 0.946 28.016 1 66.81 406 ASP B C 1
ATOM 6897 O O . ASP B 1 406 ? -12.844 0.895 28.188 1 66.81 406 ASP B O 1
ATOM 6901 N N . LEU B 1 407 ? -14.57 1.201 26.859 1 73 407 LEU B N 1
ATOM 6902 C CA . LEU B 1 407 ? -13.719 1.014 25.688 1 73 407 LEU B CA 1
ATOM 6903 C C . LEU B 1 407 ? -12.75 2.18 25.531 1 73 407 LEU B C 1
ATOM 6905 O O . LEU B 1 407 ? -11.57 1.978 25.219 1 73 407 LEU B O 1
ATOM 6909 N N . ARG B 1 408 ? -13.133 3.297 25.922 1 74.94 408 ARG B N 1
ATOM 6910 C CA . ARG B 1 408 ? -12.289 4.48 25.828 1 74.94 408 ARG B CA 1
ATOM 6911 C C . ARG B 1 408 ? -11.141 4.426 26.828 1 74.94 408 ARG B C 1
ATOM 6913 O O . ARG B 1 408 ? -10.016 4.816 26.516 1 74.94 408 ARG B O 1
ATOM 6920 N N . THR B 1 409 ? -11.562 3.963 27.891 1 78.69 409 THR B N 1
ATOM 6921 C CA . THR B 1 409 ? -10.539 3.836 28.922 1 78.69 409 THR B CA 1
ATOM 6922 C C . THR B 1 409 ? -9.469 2.828 28.5 1 78.69 409 THR B C 1
ATOM 6924 O O . THR B 1 409 ? -8.273 3.061 28.703 1 78.69 409 THR B O 1
ATOM 6927 N N . HIS B 1 410 ? -9.953 1.809 27.906 1 81.44 410 HIS B N 1
ATOM 6928 C CA . HIS B 1 410 ? -9.008 0.792 27.453 1 81.44 410 HIS B CA 1
ATOM 6929 C C . HIS B 1 410 ? -8.117 1.327 26.344 1 81.44 410 HIS B C 1
ATOM 6931 O O . HIS B 1 410 ? -6.906 1.085 26.344 1 81.44 410 HIS B O 1
ATOM 6937 N N . ILE B 1 411 ? -8.672 2.102 25.547 1 82.19 411 ILE B N 1
ATOM 6938 C CA . ILE B 1 411 ? -7.914 2.668 24.438 1 82.19 411 ILE B CA 1
ATOM 6939 C C . ILE B 1 411 ? -6.875 3.65 24.969 1 82.19 411 ILE B C 1
ATOM 6941 O O . ILE B 1 411 ? -5.727 3.66 24.516 1 82.19 411 ILE B O 1
ATOM 6945 N N . ARG B 1 412 ? -7.223 4.375 25.969 1 83.06 412 ARG B N 1
ATOM 6946 C CA . ARG B 1 412 ? -6.293 5.332 26.562 1 83.06 412 ARG B CA 1
ATOM 6947 C C . ARG B 1 412 ? -5.133 4.613 27.234 1 83.06 412 ARG B C 1
ATOM 6949 O O . ARG B 1 412 ? -3.986 5.055 27.156 1 83.06 412 ARG B O 1
ATOM 6956 N N . ARG B 1 413 ? -5.531 3.568 27.844 1 86.19 413 ARG B N 1
ATOM 6957 C CA . ARG B 1 413 ? -4.492 2.783 28.5 1 86.19 413 ARG B CA 1
ATOM 6958 C C . ARG B 1 413 ? -3.512 2.213 27.484 1 86.19 413 ARG B C 1
ATOM 6960 O O . ARG B 1 413 ? -2.295 2.279 27.672 1 86.19 413 ARG B O 1
ATOM 6967 N N . GLN B 1 414 ? -4.102 1.692 26.469 1 87.75 414 GLN B N 1
ATOM 6968 C CA . GLN B 1 414 ? -3.252 1.128 25.422 1 87.75 414 GLN B CA 1
ATOM 6969 C C . GLN B 1 414 ? -2.416 2.213 24.75 1 87.75 414 GLN B C 1
ATOM 6971 O O . GLN B 1 414 ? -1.249 1.991 24.422 1 87.75 414 GLN B O 1
ATOM 6976 N N . SER B 1 415 ? -2.928 3.35 24.547 1 90 415 SER B N 1
ATOM 6977 C CA . SER B 1 415 ? -2.213 4.465 23.938 1 90 415 SER B CA 1
ATOM 6978 C C . SER B 1 415 ? -1.044 4.914 24.797 1 90 415 SER B C 1
ATOM 6980 O O . SER B 1 415 ? 0.043 5.199 24.297 1 90 415 SER B O 1
ATOM 6982 N N . THR B 1 416 ? -1.291 4.875 26.078 1 91.69 416 THR B N 1
ATOM 6983 C CA . THR B 1 416 ? -0.24 5.254 27.016 1 91.69 416 THR B CA 1
ATOM 6984 C C . THR B 1 416 ? 0.886 4.227 27.016 1 91.69 416 THR B C 1
ATOM 6986 O O . THR B 1 416 ? 2.064 4.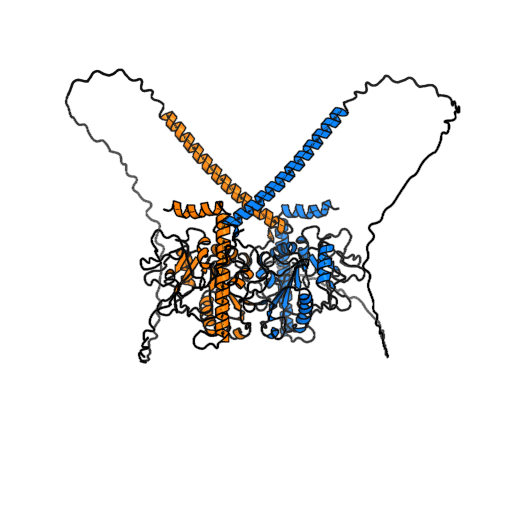586 27.016 1 91.69 416 THR B O 1
ATOM 6989 N N . ALA B 1 417 ? 0.454 3.014 27.016 1 92.06 417 ALA B N 1
ATOM 6990 C CA . ALA B 1 417 ? 1.45 1.947 26.953 1 92.06 417 ALA B CA 1
ATOM 6991 C C . ALA B 1 417 ? 2.295 2.059 25.688 1 92.06 417 ALA B C 1
ATOM 6993 O O . ALA B 1 417 ? 3.514 1.872 25.734 1 92.06 417 ALA B O 1
ATOM 6994 N N . GLU B 1 418 ? 1.7 2.369 24.594 1 93.12 418 GLU B N 1
ATOM 6995 C CA . GLU B 1 418 ? 2.402 2.512 23.328 1 93.12 418 GLU B CA 1
ATOM 6996 C C . GLU B 1 418 ? 3.326 3.727 23.344 1 93.12 418 GLU B C 1
ATOM 6998 O O . GLU B 1 418 ? 4.418 3.689 22.766 1 93.12 418 GLU B O 1
ATOM 7003 N N . LEU B 1 419 ? 2.883 4.754 23.984 1 95 419 LEU B N 1
ATOM 7004 C CA . LEU B 1 419 ? 3.725 5.938 24.125 1 95 419 LEU B CA 1
ATOM 7005 C C . LEU B 1 419 ? 5.004 5.602 24.891 1 95 419 LEU B C 1
ATOM 7007 O O . LEU B 1 419 ? 6.098 5.996 24.469 1 95 419 LEU B O 1
ATOM 7011 N N . GLU B 1 420 ? 4.844 4.891 25.922 1 95.81 420 GLU B N 1
ATOM 7012 C CA . GLU B 1 420 ? 6.004 4.508 26.734 1 95.81 420 GLU B CA 1
ATOM 7013 C C . GLU B 1 420 ? 6.957 3.625 25.938 1 95.81 420 GLU B C 1
ATOM 7015 O O . GLU B 1 420 ? 8.172 3.822 25.969 1 95.81 420 GLU B O 1
ATOM 7020 N N . LYS B 1 421 ? 6.398 2.73 25.266 1 95.25 421 LYS B N 1
ATOM 7021 C CA . LYS B 1 421 ? 7.207 1.846 24.422 1 95.25 421 LYS B CA 1
ATOM 7022 C C . LYS B 1 421 ? 7.941 2.629 23.344 1 95.25 421 LYS B C 1
ATOM 7024 O O . LYS B 1 421 ? 9.125 2.387 23.094 1 95.25 421 LYS B O 1
ATOM 7029 N N . PHE B 1 422 ? 7.297 3.477 22.766 1 96.94 422 PHE B N 1
ATOM 7030 C CA . PHE B 1 422 ? 7.895 4.289 21.719 1 96.94 422 PHE B CA 1
ATOM 7031 C C . PHE B 1 422 ? 9.055 5.117 22.266 1 96.94 422 PHE B C 1
ATOM 7033 O O . PHE B 1 422 ? 10.125 5.168 21.656 1 96.94 422 PHE B O 1
ATOM 7040 N N . ASN B 1 423 ? 8.805 5.77 23.344 1 96.62 423 ASN B N 1
ATOM 7041 C CA . ASN B 1 423 ? 9.859 6.566 23.969 1 96.62 423 ASN B CA 1
ATOM 7042 C C . ASN B 1 423 ? 11.07 5.715 24.328 1 96.62 423 ASN B C 1
ATOM 7044 O O . ASN B 1 423 ? 12.211 6.148 24.141 1 96.62 423 ASN B O 1
ATOM 7048 N N . LYS B 1 424 ? 10.781 4.602 24.859 1 96.75 424 LYS B N 1
ATOM 7049 C CA . LYS B 1 424 ? 11.883 3.697 25.188 1 96.75 424 LYS B CA 1
ATOM 7050 C C . LYS B 1 424 ? 12.688 3.34 23.938 1 96.75 424 LYS B C 1
ATOM 7052 O O . LYS B 1 424 ? 13.922 3.373 23.953 1 96.75 424 LYS B O 1
ATOM 7057 N N . ARG B 1 425 ? 12.008 3.066 22.844 1 96.5 425 ARG B N 1
ATOM 7058 C CA . ARG B 1 425 ? 12.672 2.738 21.578 1 96.5 425 ARG B CA 1
ATOM 7059 C C . ARG B 1 425 ? 13.484 3.924 21.062 1 96.5 425 ARG B C 1
ATOM 7061 O O . ARG B 1 425 ? 14.625 3.76 20.641 1 96.5 425 ARG B O 1
ATOM 7068 N N . TRP B 1 426 ? 12.883 5.039 21.125 1 95.88 426 TRP B N 1
ATOM 7069 C CA . TRP B 1 426 ? 13.555 6.25 20.672 1 95.88 426 TRP B CA 1
ATOM 7070 C C . TRP B 1 426 ? 14.828 6.512 21.469 1 95.88 426 TRP B C 1
ATOM 7072 O O . TRP B 1 426 ? 15.898 6.727 20.891 1 95.88 426 TRP B O 1
ATOM 7082 N N . ASN B 1 427 ? 14.719 6.465 22.75 1 95.12 427 ASN B N 1
ATOM 7083 C CA . ASN B 1 427 ? 15.859 6.742 23.625 1 95.12 427 ASN B CA 1
ATOM 7084 C C . ASN B 1 427 ? 16.984 5.73 23.406 1 95.12 427 ASN B C 1
ATOM 7086 O O . ASN B 1 427 ? 18.156 6.098 23.391 1 95.12 427 ASN B O 1
ATOM 7090 N N . GLN B 1 428 ? 16.594 4.551 23.297 1 96.06 428 GLN B N 1
ATOM 7091 C CA . GLN B 1 428 ? 17.578 3.516 23.016 1 96.06 428 GLN B CA 1
ATOM 7092 C C . GLN B 1 428 ? 18.281 3.766 21.672 1 96.06 428 GLN B C 1
ATOM 7094 O O . GLN B 1 428 ? 19.5 3.645 21.578 1 96.06 428 GLN B O 1
ATOM 7099 N N . ALA B 1 429 ? 17.5 4.137 20.688 1 95.25 429 ALA B N 1
ATOM 7100 C CA . ALA B 1 429 ? 18.047 4.406 19.359 1 95.25 429 ALA B CA 1
ATOM 7101 C C . ALA B 1 429 ? 19.031 5.578 19.406 1 95.25 429 ALA B C 1
ATOM 7103 O O . ALA B 1 429 ? 20.094 5.527 18.797 1 95.25 429 ALA B O 1
ATOM 7104 N N . VAL B 1 430 ? 18.734 6.586 20.078 1 93 430 VAL B N 1
ATOM 7105 C CA . VAL B 1 430 ? 19.578 7.766 20.203 1 93 430 VAL B CA 1
ATOM 7106 C C . VAL B 1 430 ? 20.859 7.406 20.938 1 93 430 VAL B C 1
ATOM 7108 O O . VAL B 1 430 ? 21.953 7.809 20.516 1 93 430 VAL B O 1
ATOM 7111 N N . ARG B 1 431 ? 20.734 6.656 21.953 1 92.88 431 ARG B N 1
ATOM 7112 C CA . ARG B 1 431 ? 21.906 6.262 22.734 1 92.88 431 ARG B CA 1
ATOM 7113 C C . ARG B 1 431 ? 22.859 5.414 21.906 1 92.88 431 ARG B C 1
ATOM 7115 O O . ARG B 1 431 ? 24.078 5.555 22.016 1 92.88 431 ARG B O 1
ATOM 7122 N N . GLU B 1 432 ? 22.344 4.66 21.062 1 93.44 432 GLU B N 1
ATOM 7123 C CA . GLU B 1 432 ? 23.156 3.693 20.328 1 93.44 432 GLU B CA 1
ATOM 7124 C C . GLU B 1 432 ? 23.719 4.309 19.062 1 93.44 432 GLU B C 1
ATOM 7126 O O . GLU B 1 432 ? 24.703 3.805 18.5 1 93.44 432 GLU B O 1
ATOM 7131 N N . ASP B 1 433 ? 23.062 5.312 18.594 1 91.31 433 ASP B N 1
ATOM 7132 C CA . ASP B 1 433 ? 23.5 5.945 17.359 1 91.31 433 ASP B CA 1
ATOM 7133 C C . ASP B 1 433 ? 24.297 7.219 17.641 1 91.31 433 ASP B C 1
ATOM 7135 O O . ASP B 1 433 ? 23.797 8.328 17.438 1 91.31 433 ASP B O 1
ATOM 7139 N N . LYS B 1 434 ? 25.5 7.203 17.859 1 85.44 434 LYS B N 1
ATOM 7140 C CA . LYS B 1 434 ? 26.359 8.32 18.234 1 85.44 434 LYS B CA 1
ATOM 7141 C C . LYS B 1 434 ? 26.547 9.289 17.078 1 85.44 434 LYS B C 1
ATOM 7143 O O . LYS B 1 434 ? 26.594 10.508 17.266 1 85.44 434 LYS B O 1
ATOM 7148 N N . GLU B 1 435 ? 26.609 8.734 15.953 1 83.06 435 GLU B N 1
ATOM 7149 C CA . GLU B 1 435 ? 26.781 9.57 14.766 1 83.06 435 GLU B CA 1
ATOM 7150 C C . GLU B 1 435 ? 25.594 10.484 14.547 1 83.06 435 GLU B C 1
ATOM 7152 O O . GLU B 1 435 ? 25.75 11.656 14.211 1 83.06 435 GLU B O 1
ATOM 7157 N N . TRP B 1 436 ? 24.469 9.953 14.711 1 84.81 436 TRP B N 1
ATOM 7158 C CA . TRP B 1 436 ? 23.234 10.711 14.555 1 84.81 436 TRP B CA 1
ATOM 7159 C C . TRP B 1 436 ? 23.172 11.852 15.562 1 84.81 436 TRP B C 1
ATOM 7161 O O . TRP B 1 436 ? 22.797 12.977 15.219 1 84.81 436 TRP B O 1
ATOM 7171 N N . PHE B 1 437 ? 23.516 11.609 16.734 1 73 437 PHE B N 1
ATOM 7172 C CA . PHE B 1 437 ? 23.438 12.57 17.828 1 73 437 PHE B CA 1
ATOM 7173 C C . PHE B 1 437 ? 24.328 13.773 17.547 1 73 437 PHE B C 1
ATOM 7175 O O . PHE B 1 437 ? 23.922 14.914 17.75 1 73 437 PHE B O 1
ATOM 7182 N N . GLU B 1 438 ? 25.406 13.531 17.094 1 68.5 438 GLU B N 1
ATOM 7183 C CA . GLU B 1 438 ? 26.359 14.594 16.797 1 68.5 438 GLU B CA 1
ATOM 7184 C C . GLU B 1 438 ? 25.859 15.477 15.656 1 68.5 438 GLU B C 1
ATOM 7186 O O . GLU B 1 438 ? 26.047 16.703 15.68 1 68.5 438 GLU B O 1
ATOM 7191 N N . HIS B 1 439 ? 25.219 14.859 14.773 1 66.06 439 HIS B N 1
ATOM 7192 C CA . HIS B 1 439 ? 24.719 15.578 13.609 1 66.06 439 HIS B CA 1
ATOM 7193 C C . HIS B 1 439 ? 23.562 16.5 13.992 1 66.06 439 HIS B C 1
ATOM 7195 O O . HIS B 1 439 ? 23.484 17.641 13.523 1 66.06 439 HIS B O 1
ATOM 7201 N N . PHE B 1 440 ? 22.719 16.031 14.766 1 67.81 440 PHE B N 1
ATOM 7202 C CA . PHE B 1 440 ? 21.516 16.812 15.086 1 67.81 440 PHE B CA 1
ATOM 7203 C C . PHE B 1 440 ? 21.812 17.828 16.172 1 67.81 440 PHE B C 1
ATOM 7205 O O . PHE B 1 440 ? 21.281 18.938 16.156 1 67.81 440 PHE B O 1
ATOM 7212 N N . GLU B 1 441 ? 22.578 17.453 17.172 1 60.44 441 GLU B N 1
ATOM 7213 C CA . GLU B 1 441 ? 23 18.422 18.172 1 60.44 441 GLU B CA 1
ATOM 7214 C C . GLU B 1 441 ? 23.891 19.5 17.562 1 60.44 441 GLU B C 1
ATOM 7216 O O . GLU B 1 441 ? 23.844 20.672 17.969 1 60.44 441 GLU B O 1
ATOM 7221 N N . GLY B 1 442 ? 24.641 19.062 16.672 1 53.47 442 GLY B N 1
ATOM 7222 C CA . GLY B 1 442 ? 25.5 20.047 16.016 1 53.47 442 GLY B CA 1
ATOM 7223 C C . GLY B 1 442 ? 24.719 21.125 15.297 1 53.47 442 GLY B C 1
ATOM 7224 O O . GLY B 1 442 ? 25.125 22.281 15.281 1 53.47 442 GLY B O 1
ATOM 7225 N N . TYR B 1 443 ? 23.719 20.703 14.688 1 49.59 443 TYR B N 1
ATOM 7226 C CA . TYR B 1 443 ? 22.891 21.703 14.016 1 49.59 443 TYR B CA 1
ATOM 7227 C C . TYR B 1 443 ? 22.312 22.688 15.023 1 49.59 443 TYR B C 1
ATOM 7229 O O . TYR B 1 443 ? 22.203 23.891 14.727 1 49.59 443 TYR B O 1
ATOM 7237 N N . ALA B 1 444 ? 22.016 22.172 16.188 1 48.91 444 ALA B N 1
ATOM 7238 C CA . ALA B 1 444 ? 21.453 23.047 17.219 1 48.91 444 ALA B CA 1
ATOM 7239 C C . ALA B 1 444 ? 22.531 23.984 17.781 1 48.91 444 ALA B C 1
ATOM 7241 O O . ALA B 1 444 ? 22.234 25.125 18.125 1 48.91 444 ALA B O 1
ATOM 7242 N N . ARG B 1 445 ? 23.781 23.531 18 1 47.19 445 ARG B N 1
ATOM 7243 C CA . ARG B 1 445 ? 24.828 24.359 18.578 1 47.19 445 ARG B CA 1
ATOM 7244 C C . ARG B 1 445 ? 25.359 25.359 17.547 1 47.19 445 ARG B C 1
ATOM 7246 O O . ARG B 1 445 ? 25.797 26.453 17.906 1 47.19 445 ARG B O 1
ATOM 7253 N N . LYS B 1 446 ? 25.578 24.922 16.359 1 43 446 LYS B N 1
ATOM 7254 C CA . LYS B 1 446 ? 26.234 25.844 15.445 1 43 446 LYS B CA 1
ATOM 7255 C C . LYS B 1 446 ? 25.391 27.109 15.234 1 43 446 LYS B C 1
ATOM 7257 O O . LYS B 1 446 ? 25.938 28.172 14.922 1 43 446 LYS B O 1
ATOM 7262 N N . LYS B 1 447 ? 24.125 27.016 15.172 1 41.69 447 LYS B N 1
ATOM 7263 C CA . LYS B 1 447 ? 23.422 28.25 14.852 1 41.69 447 LYS B CA 1
ATOM 7264 C C . LYS B 1 447 ? 23.188 29.094 16.109 1 41.69 447 LYS B C 1
ATOM 7266 O O . LYS B 1 447 ? 22.578 30.156 16.047 1 41.69 447 LYS B O 1
ATOM 7271 N N . GLY B 1 448 ? 23.594 28.484 17.266 1 33.25 448 GLY B N 1
ATOM 7272 C CA . GLY B 1 448 ? 23.656 29.469 18.344 1 33.25 448 GLY B CA 1
ATOM 7273 C C . GLY B 1 448 ? 24.969 30.219 18.375 1 33.25 448 GLY B C 1
ATOM 7274 O O . GLY B 1 448 ? 25.984 29.75 17.844 1 33.25 448 GLY B O 1
#

Sequence (896 aa):
MGLPLREVRVHLLFDFVRPVFYGTIQRIPHAAPPASHIVRFSLHPESRPAFPVLDRLHSLLDLRQRQKRDRTLVGTLAPPPPPRPPPVMKTRASFGLVALLMALVLFAVMTMKIQNEHLKMDLRHQSFESAKRLLRNRIDGLPRGVVQSTSDMELKPLWKSSSQKDISGKYTALLAMAVGISQKQNVDILVRKFLIDNCSIILFHYDGNVDGWHDLEWSDKAIHILAHNQTKWWFAKRFLHPDVVSTYDYIFLWDEDLGVENFHLGRYLQIMASEGLEISQPALDPDQSSEIHHRITVRDRKAKVHRRVYDFRGSLNCSDESRGPPCTGWVEGMAPVFSRAAWRCVWHLIQNDLIHGWGLDMKLGYCAQGDRTKKVGVIDTEYIIHQGIPSLGGASVNKAPSKSLDLRTHIRRQSTAELEKFNKRWNQAVREDKEWFEHFEGYARKKGMGLPLREVRVHLLFDFVRPVFYGTIQRIPHAAPPASHIVRFSLHPESRPAFPVLDRLHSLLDLRQRQKRDRTLVGTLAPPPPPRPPPVMKTRASFGLVALLMALVLFAVMTMKIQNEHLKMDLRHQSFESAKRLLRNRIDGLPRGVVQSTSDMELKPLWKSSSQKDISGKYTALLAMAVGISQKQNVDILVRKFLIDNCSIILFHYDGNVDGWHDLEWSDKAIHILAHNQTKWWFAKRFLHPDVVSTYDYIFLWDEDLGVENFHLGRYLQIMASEGLEISQPALDPDQSSEIHHRITVRDRKAKVHRRVYDFRGSLNCSDESRGPPCTGWVEGMAPVFSRAAWRCVWHLIQNDLIHGWGLDMKLGYCAQGDRTKKVGVIDTEYIIHQGIPSLGGASVNKAPSKSLDLRTHIRRQSTAELEKFNKRWNQAVREDKEWFEHFEGYARKKG

Organism: Elaeis guineensis var. tenera (NCBI:txid51953)

Radius of gyration: 40.74 Å; Cα contacts (8 Å, |Δi|>4): 1271; chains: 2; bounding box: 109×145×134 Å

Nearest PDB structure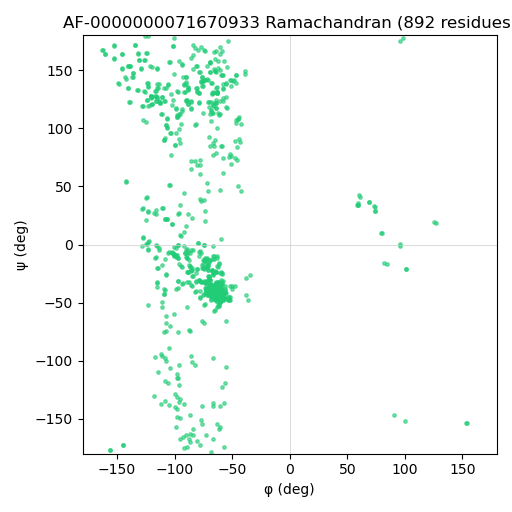s (foldseek):
  8vh7-assembly2_B  TM=5.524E-01  e=1.445E-04  Pasteurella multocida
  8vh7-assembly1_A  TM=5.216E-01  e=6.005E-04  Pasteurella multocida
  8gh9-assembly1_D  TM=4.035E-01  e=6.655E-02  Homo sapiens
  7kmf-assembly1_F  TM=4.715E-01  e=4.540E-01  Homo sapiens
  3v1t-assembly1_C  TM=4.900E-01  e=1.301E+00  Mycobacterium tuberculosis H37Rv

InterPro domains:
  IPR007877 Protein of unknown function DUF707 [PF05212] (140-431)
  IPR007877 Protein of unknown function DUF707 [PTHR31210] (100-436)

Secondary structure (DSSP, 8-state):
----------------------------------------------------------------------------------------------HHHHHHHHHHHHHHHHHHHHHHHHHHHHHHHHHHHHHHHHHHHHTTTS-GGG-----------SSS--------SS--EEEEEEE-GGGHHHHHHHHHHHHTTT-EEEEEESSS--GGGTTSTTGGGSEEEE-TT--HHHHHHHH--TTTTTT-SEEEEE-S-EE-TT--HHHHHHHHHHHT-SEEEEEEPTTT-S----GGGB--TT-SEE-B--B-STT--B-TT--STTTBS---TTS-EEEHHHHHHHHHHS-SS--S-TTTGGGGGGGSSS-HHHHEEEEEEEEEEE-----TTSS-TTT--HHHHHHHHHHHHHHHHHHHHHHHHHHHHHHH-HHHHHHHHHHHHHT-/------------------------------------------------------------------------------S---------------HHHHHHHHHHHHHHHHHHHHHHHHHHHHHHHHHHHHHHHHHHHHTTTS-GGG-----------SSS--------SS--EEEEEEE-GGGHHHHHHHHHHHHTTT-EEEEEESSS--GGGTTSTTGGGSEEEE-TT--HHHHHHHH--TTTSTT-SEEEEE-S-EE-TT--HHHHHHHHHHHT-SEEEEEEPTTTSS----GGGB--TT-SEE-B--B-STT--B-TT--STTTBS---TTS-EEEHHHHHHHHHHS-SS--S-TTTGGGGGGGSSS-HHHHEEEEEEEEEEE-----TTSS-TTT--HHHHHHHHHHHHHHHHHHHHHHHHHHHHHHH-HHHHHHHHHHHHHT-